Protein 9GOZ (pdb70)

B-factor: mean 19.31, std 10.24, range [7.63, 162.26]

Sequence (1048 aa):
RTLPPGVVSDEDFTSALTAFRDVVGDEFVRTDEAELARFHDPYPVGDADAHLASAVISPRDTEQVQEVVVRIANRYGIPLSVISTGRNNGYGGSAPRLSGAVVVNTGERMNRILEVDEKLGYALLEPGVTYFDLHEYLEAHAPSLMIDCPDLGWGSVVGNALDRGAGYTPYGDHFMWQTGMEVVLPQGDVMRTGMGALPGSTTWQLIPYGFGPYPDGMFTQSNLGIVTKMGIALMQKPPASMTYQITFENESDLEQIVDIMLPLRINMAPLQNVPVLRNIILDAAVVSQRADWYDGDGPLPPEAIERMKKELGLGYWNFYGTLYGPPQLIEMNYGIIKDAFGQIPGSRFQTHEERHDRGAHVLQDRHKINNGIPSLSEMKLMDWIPGAGHVGFSPISPPVGRDAMKQFRMVRSRADEYAKDYAAQFVVGLREMHHIALLLFDTQDATARNETLALTRLLIDEAAAEGYGEYRTHNALMDQVMGTYNWGDGALLKFHEAIKDALDPNGIIAPGKSGVWPARYRGKGLRTLPPGVSDEDFTSALTAFRDVVGDEFVRTDEAELARFHDPYPVGDADAHLASAVISPRDTEQVQEVVRIANRYGIPLSVISTGRNNGYGGSAPRLSGAVVVNTGERMNRILEVDEKLGYALLEPGVTYFDLHEYLEAHAPSLMIDCPDLGWGSVVGNALDRGAGYTPYGDHFMWQTGMEVVLPQGDVMRTGMGALPGSTTWQLIPYGFGPYPDGMFTQSNLGIVTKMGIALMQKPPASMTYQITFENESDLEQIVDIMLPLRINMAPLQNVPVLRNIILDAAVVSQRADWYDGDGPLPPEAIERMKKELGLGYWNFYGTLYGPPQLIEMNYGIIKDAFGQIPGSRFQTHEERHDRGAHVLQDRHKINNGIPSLSEMKLMDWIPGAGHVGFSPISPPVGRDAMKQFRMVRSRADEYAKDYAAQFVVGLREMHHIALLLFDTQDATARNETLALTRLLIDEAAAEGYGEYRTHNALMDQVMGTYNWGDGALLKFHEAIKDALDPNGIIAPGKSGVWPARYRGKGL

Foldseek 3Di:
DQAFPPFDPVLSVVLLVQLCVQANNVQKAQDPVVQVVLQQLFFQPDSQQFTERIEGEHQALQSVLSNLQSCLVRLAFEEEALLQCPFLFGRNTFLRHHHYYYHDQPNLFDFPDADLVLFKTKGFSNDWLQNVQVCCVVPRVQWFDQDDQAGNHGLVRCVLQQAAGKALCGRSVVQWFKWWWQFNNRDIAIAACVNPPPDPCRNPHRHHDDDRCSNCSHLHQGTHTGMIMGGTDGAFPDKWKKKKAAADPLCLQLVLVLPQVCPQVCPPQVIWKKKWALLLLLLLLDAQVVQDDDAAARDPVSSVVSCVVLVHHRIMMMGMGGYPPVSNVVRVVVVCVRSVVRPPIDMDMLVGDDDSSCLVRVSSVCNNRNNHDRSSCSSQNRDAQKGWHWDKWKDFSGSVVVVVLLVVLCVLCSVLRWYFTWMWIDSRGIIITITGGIFRSVDSSRSNSNLVSRLVSQVVCLVVVIATSGGHSSCLLVRLVSVQPPNSVVQVVSQVSCCVRNVSQHGSACSSHRHHPVCPPVPD/DQAFPPFDPVLVVVLLVQLCVQANVVQKAQDPVVQVVLQQLFFFFDSQQFTERIEGEHQALLSVLSSLQSCLVRLAFEEEALLQCPFLAGRNTFLRHHHYYYHHQPNLFDFPDADQVLFKTKGFSNDWLQNVQVCCVVPRVQWFDQDDQARNHTLVRCLQQQAFGKALQGRSVVQKFKWWWQFNNRDIAIAAQVNDPPGPCRNPHRHHDDDRCPNCRHLHLGTHTGMIMGGTDGAAPDKWKKKKAAADPLCLQLVLVLVQVCFQVCPPQVIWKKKWALLLLLLLLDAQVVQDDDAAARDPVSSVCSCVVLVHHRIMIMGMGGYPPVSNVVRVVVVCVRSVVRPPIDMDMLVRDDDSSCLVRVSSVCNNRNNHDRSSCSSQNRDAQKGWHWDKWKDFSGSVVVVVLLCVLCVLCRVLRWYFTWMWIDSRGMIITITGGIFRSVDSSRSNSSLVSSLVSQVVCLVVVIATSGGHSVCLLVRLVSVQPPNSVVLVVSQVSCCVRNVSQHGSACSSHRHHPVCPPPND

Secondary structure (DSSP, 8-state):
----TT--HHHHHHHHHHHHHHH-GGGEE--HHHHHHTS-SS-SS-TTSS-EEEEE--SSHHHHHHHHHHHHHHT--EEEESS---TTTTTT--SSTTEEEEE-TTT---EEEEETTTTEEEE-TT-BHHHHHHHHHHH-TTEE----S-TTSBHHHHHHTT-B-SSTT-BHHHHEEEEEEE-TTS-EEE-GGGGSTT-S-TTT-S--SSS--GGGGSS-SS-EEEEEEEE-EEPPS-EEEEEEEE--GGGHHHHHHHHHHHHTTS-SS-S--EEEEHHHHHTTS--GGGT--SSSSPPHHHHHHHHHHHT--SEEEEEEEESSHHHHHHHHHHHHHHHTTSTT-EEEETTT--SGGGHHHHHHHHHTTT----GGGGGGGSSTTEEEEEE-BEE-S-HHHHHHHHHHHHHHHHHTT----EEEEESSS-EEEEEEEEEETT-HHHHHHHHHHHHHHHHHHHHTT--BSS--GGGHHHHHHH--HHHHHHHHHHHHHHHHH-TT--BSTTGGG---GGGTTTT-/----TT--HHHHHHHHHHHHHHH-GGGEE-SHHHHHHTS-SS-SS-TTSS--SEEE--SSHHHHHHHHHHHHHHT--EEEESS---TTTTTT--SSTTPEEEE-TTT---EEEEETTTTEEEE-TT-BHHHHHHHHHHH-TTEE----S-TTSBHHHHHHTT-B-SSTT-BHHHHEEEEEEE-TTS-EEE-GGGGSTT-S-TTT-S--SSS--GGGGSS-SS-EEEEEEEE-EEPPS-EEEEEEEE--GGGHHHHHHHHHHHHTTS-SS-S--EEEEHHHHHTTT--GGGT--SSSSPPHHHHHHHHHHHT--SEEEEEEEESSHHHHHHHHHHHHHHHTTSTT-EEEETTT--SGGGHHHHHHHHHTTT----GGGGGGGSSTTEEEEEE-EEE-S-HHHHHHHHHHHHHHHHHTT----EEEEE-SS-EEEEEEEEEETT-HHHHHHHHHHHHHHHHHHHHTT-EESS--GGGHHHHHHH--HHHHHHHHHHHHHHHHH-TT--BSTTGGG---GGGTTS--

Radius of gyration: 29.1 Å; Cα contacts (8 Å, |Δi|>4): 2633; chains: 2; bounding box: 82×78×66 Å

InterPro domains:
  IPR004113 FAD-binding oxidoreductase/transferase, type 4, C-terminal [PF02913] (387-513)
  IPR006094 FAD linked oxidase, N-terminal [PF01565] (54-194)
  IPR016164 FAD-linked oxidase-like, C-terminal [SSF55103] (242-519)
  IPR016166 FAD-binding domain, PCMH-type [PS51387] (50-237)
  IPR016167 FAD-binding, type PCMH, subdomain 1 [G3DSA:3.30.43.10] (1-111)
  IPR016169 FAD-binding, type PCMH, subdomain 2 [G3DSA:3.30.465.10] (112-238)
  IPR016170 Cytokinin dehydrogenase, C-terminal domain superfamily [G3DSA:3.40.462.10] (239-471)
  IPR016171 Vanillyl-alcohol oxidase, C-terminal subdomain 2 [G3DSA:1.10.45.10] (472-526)
  IPR036318 FAD-binding, type PCMH-like superfamily [SSF56176] (7-238)

Nearest PDB structures (foldseek):
  9h8q-assembly4_G  TM=9.967E-01  e=3.651E-93  Rhodococcus jostii RHA1
  7ywv-assembly4_H  TM=9.966E-01  e=2.559E-91  Rhodococcus jostii RHA1
  8bam-assembly1_B  TM=9.959E-01  e=5.856E-91  Rhodococcus jostii RHA1
  5fxd-assembly1_B  TM=9.949E-01  e=1.200E-90  Rhodococcus jostii RHA1
  9gj0-assembly1_A  TM=9.943E-01  e=2.789E-89  Rhodococcus jostii RHA1

Organism: Rhodococcus jostii (strain RHA1) (NCBI:txid101510)

Structure (mmCIF, N/CA/C/O backbone):
data_9GOZ
#
_entry.id   9GOZ
#
_cell.length_a   83.259
_cell.length_b   83.259
_cell.length_c   297.519
_cell.angle_alpha   90.00
_cell.angle_beta   90.00
_cell.angle_gamma   120.00
#
_symmetry.space_group_name_H-M   'P 65'
#
loop_
_entity.id
_entity.type
_entity.pdbx_description
1 polymer '4-allyl syringol oxidase from Streptomyces cavernae'
2 non-polymer 'FLAVIN-ADENINE DINUCLEOTIDE'
3 non-polymer 2-methoxy-4-(prop-2-en-1-yl)phenol
4 non-polymer 'HEXAETHYLENE GLYCOL'
5 non-polymer 1-ETHOXY-2-(2-ETHOXYETHOXY)ETHANE
6 non-polymer DI(HYDROXYETHYL)ETHER
7 water water
#
loop_
_atom_site.group_PDB
_atom_site.id
_atom_site.type_symbol
_atom_site.label_atom_id
_atom_site.label_alt_id
_atom_site.label_comp_id
_atom_site.label_asym_id
_atom_site.label_entity_id
_atom_site.label_seq_id
_atom_site.pdbx_PDB_ins_code
_atom_site.Cartn_x
_atom_site.Cartn_y
_atom_site.Cartn_z
_atom_site.occupancy
_atom_site.B_iso_or_equiv
_atom_site.auth_seq_id
_atom_site.auth_comp_id
_atom_site.auth_asym_id
_atom_site.auth_atom_id
_atom_site.pdbx_PDB_model_num
ATOM 1 N N . ARG A 1 3 ? 6.252 6.397 33.089 1.00 33.87 3 ARG A N 1
ATOM 2 C CA . ARG A 1 3 ? 5.528 5.096 33.312 1.00 32.78 3 ARG A CA 1
ATOM 3 C C . ARG A 1 3 ? 5.011 4.541 31.972 1.00 23.97 3 ARG A C 1
ATOM 4 O O . ARG A 1 3 ? 4.238 5.252 31.304 1.00 23.21 3 ARG A O 1
ATOM 12 N N . THR A 1 4 ? 5.396 3.326 31.581 1.00 22.38 4 THR A N 1
ATOM 13 C CA . THR A 1 4 ? 5.043 2.786 30.234 1.00 22.02 4 THR A CA 1
ATOM 14 C C . THR A 1 4 ? 3.533 2.534 30.184 1.00 21.58 4 THR A C 1
ATOM 15 O O . THR A 1 4 ? 3.052 1.826 31.077 1.00 19.56 4 THR A O 1
ATOM 19 N N . LEU A 1 5 ? 2.836 3.131 29.213 1.00 19.54 5 LEU A N 1
ATOM 20 C CA . LEU A 1 5 ? 1.385 2.945 28.941 1.00 20.51 5 LEU A CA 1
ATOM 21 C C . LEU A 1 5 ? 1.254 2.179 27.634 1.00 20.12 5 LEU A C 1
ATOM 22 O O . LEU A 1 5 ? 2.052 2.361 26.725 1.00 18.58 5 LEU A O 1
ATOM 27 N N . PRO A 1 6 ? 0.282 1.259 27.492 1.00 18.20 6 PRO A N 1
ATOM 28 C CA . PRO A 1 6 ? 0.014 0.671 26.184 1.00 16.79 6 PRO A CA 1
ATOM 29 C C . PRO A 1 6 ? -0.478 1.721 25.193 1.00 18.67 6 PRO A C 1
ATOM 30 O O . PRO A 1 6 ? -1.237 2.626 25.536 1.00 18.04 6 PRO A O 1
ATOM 34 N N . PRO A 1 7 ? -0.148 1.581 23.900 1.00 17.54 7 PRO A N 1
ATOM 35 C CA . PRO A 1 7 ? -0.714 2.457 22.883 1.00 18.66 7 PRO A CA 1
ATOM 36 C C . PRO A 1 7 ? -2.240 2.387 22.801 1.00 20.76 7 PRO A C 1
ATOM 37 O O . PRO A 1 7 ? -2.767 1.301 22.793 1.00 26.59 7 PRO A O 1
ATOM 41 N N . GLY A 1 8 ? -2.887 3.554 22.755 1.00 24.43 8 GLY A N 1
ATOM 42 C CA . GLY A 1 8 ? -4.348 3.674 22.583 1.00 27.19 8 GLY A CA 1
ATOM 43 C C . GLY A 1 8 ? -5.077 3.325 23.870 1.00 28.68 8 GLY A C 1
ATOM 44 O O . GLY A 1 8 ? -6.277 2.928 23.788 1.00 31.03 8 GLY A O 1
ATOM 45 N N A VAL A 1 9 ? -4.385 3.404 25.012 0.50 22.14 9 VAL A N 1
ATOM 46 N N B VAL A 1 9 ? -4.285 3.404 25.012 0.50 22.14 9 VAL A N 1
ATOM 47 C CA A VAL A 1 9 ? -5.031 3.233 26.342 0.50 22.01 9 VAL A CA 1
ATOM 48 C CA B VAL A 1 9 ? -4.931 3.233 26.342 0.50 22.01 9 VAL A CA 1
ATOM 49 C C A VAL A 1 9 ? -4.682 4.438 27.224 0.50 18.48 9 VAL A C 1
ATOM 50 C C B VAL A 1 9 ? -4.582 4.438 27.224 0.50 18.48 9 VAL A C 1
ATOM 51 O O A VAL A 1 9 ? -3.524 4.826 27.325 0.50 17.65 9 VAL A O 1
ATOM 52 O O B VAL A 1 9 ? -3.424 4.826 27.325 0.50 17.65 9 VAL A O 1
ATOM 59 N N . SER A 1 10 ? -5.700 5.051 27.802 1.00 20.84 10 SER A N 1
ATOM 60 C CA . SER A 1 10 ? -5.534 6.205 28.721 1.00 20.76 10 SER A CA 1
ATOM 61 C C . SER A 1 10 ? -4.870 5.750 30.020 1.00 21.50 10 SER A C 1
ATOM 62 O O . SER A 1 10 ? -4.983 4.557 30.365 1.00 18.17 10 SER A O 1
ATOM 65 N N . ASP A 1 11 ? -4.239 6.667 30.762 1.00 21.06 11 ASP A N 1
ATOM 66 C CA . ASP A 1 11 ? -3.666 6.337 32.090 1.00 22.49 11 ASP A CA 1
ATOM 67 C C . ASP A 1 11 ? -4.808 5.807 32.974 1.00 22.69 11 ASP A C 1
ATOM 68 O O . ASP A 1 11 ? -4.550 4.839 33.747 1.00 21.18 11 ASP A O 1
ATOM 73 N N . GLU A 1 12 ? -6.008 6.395 32.843 1.00 19.78 12 GLU A N 1
ATOM 74 C CA . GLU A 1 12 ? -7.196 6.015 33.677 1.00 21.40 12 GLU A CA 1
ATOM 75 C C . GLU A 1 12 ? -7.587 4.569 33.365 1.00 19.82 12 GLU A C 1
ATOM 76 O O . GLU A 1 12 ? -7.804 3.778 34.313 1.00 20.23 12 GLU A O 1
ATOM 78 N N . ASP A 1 13 ? -7.759 4.244 32.088 1.00 19.36 13 ASP A N 1
ATOM 79 C CA . ASP A 1 13 ? -8.203 2.881 31.712 1.00 17.98 13 ASP A CA 1
ATOM 80 C C . ASP A 1 13 ? -7.099 1.877 32.050 1.00 17.05 13 ASP A C 1
ATOM 81 O O . ASP A 1 13 ? -7.439 0.748 32.346 1.00 14.47 13 ASP A O 1
ATOM 86 N N . PHE A 1 14 ? -5.828 2.251 31.977 1.00 15.56 14 PHE A N 1
ATOM 87 C CA . PHE A 1 14 ? -4.707 1.349 32.322 1.00 15.25 14 PHE A CA 1
ATOM 88 C C . PHE A 1 14 ? -4.773 1.059 33.823 1.00 16.75 14 PHE A C 1
ATOM 89 O O . PHE A 1 14 ? -4.686 -0.123 34.222 1.00 15.93 14 PHE A O 1
ATOM 97 N N . THR A 1 15 ? -4.969 2.091 34.634 1.00 15.53 15 THR A N 1
ATOM 98 C CA . THR A 1 15 ? -5.183 1.933 36.089 1.00 16.43 15 THR A CA 1
ATOM 99 C C . THR A 1 15 ? -6.340 0.959 36.358 1.00 15.04 15 THR A C 1
ATOM 100 O O . THR A 1 15 ? -6.141 0.031 37.192 1.00 15.05 15 THR A O 1
ATOM 104 N N . SER A 1 16 ? -7.486 1.145 35.726 1.00 13.32 16 SER A N 1
ATOM 105 C CA . SER A 1 16 ? -8.704 0.326 35.920 1.00 14.08 16 SER A CA 1
ATOM 106 C C . SER A 1 16 ? -8.411 -1.106 35.497 1.00 12.89 16 SER A C 1
ATOM 107 O O . SER A 1 16 ? -8.784 -2.026 36.198 1.00 13.94 16 SER A O 1
ATOM 110 N N . ALA A 1 17 ? -7.746 -1.288 34.359 1.00 13.51 17 ALA A N 1
ATOM 111 C CA . ALA A 1 17 ? -7.445 -2.647 33.861 1.00 12.91 17 ALA A CA 1
ATOM 112 C C . ALA A 1 17 ? -6.517 -3.386 34.831 1.00 12.68 17 ALA A C 1
ATOM 113 O O . ALA A 1 17 ? -6.714 -4.564 35.121 1.00 11.58 17 ALA A O 1
ATOM 115 N N . LEU A 1 18 ? -5.506 -2.706 35.354 1.00 12.12 18 LEU A N 1
ATOM 116 C CA . LEU A 1 18 ? -4.553 -3.336 36.278 1.00 11.83 18 LEU A CA 1
ATOM 117 C C . LEU A 1 18 ? -5.309 -3.803 37.527 1.00 10.76 18 LEU A C 1
ATOM 118 O O . LEU A 1 18 ? -5.046 -4.895 37.997 1.00 10.99 18 LEU A O 1
ATOM 123 N N . THR A 1 19 ? -6.211 -2.968 38.040 1.00 10.94 19 THR A N 1
ATOM 124 C CA . THR A 1 19 ? -7.041 -3.391 39.197 1.00 11.69 19 THR A CA 1
ATOM 125 C C . THR A 1 19 ? -7.823 -4.655 38.836 1.00 11.05 19 THR A C 1
ATOM 126 O O . THR A 1 19 ? -7.847 -5.614 39.637 1.00 11.19 19 THR A O 1
ATOM 130 N N . ALA A 1 20 ? -8.473 -4.638 37.693 1.00 11.09 20 ALA A N 1
ATOM 131 C CA . ALA A 1 20 ? -9.291 -5.778 37.238 1.00 10.74 20 ALA A CA 1
ATOM 132 C C . ALA A 1 20 ? -8.419 -7.025 37.082 1.00 9.75 20 ALA A C 1
ATOM 133 O O . ALA A 1 20 ? -8.856 -8.128 37.464 1.00 11.16 20 ALA A O 1
ATOM 135 N N . PHE A 1 21 ? -7.210 -6.888 36.547 1.00 10.47 21 PHE A N 1
ATOM 136 C CA . PHE A 1 21 ? -6.312 -8.055 36.422 1.00 9.44 21 PHE A CA 1
ATOM 137 C C . PHE A 1 21 ? -5.974 -8.576 37.807 1.00 10.18 21 PHE A C 1
ATOM 138 O O . PHE A 1 21 ? -6.037 -9.790 38.014 1.00 10.26 21 PHE A O 1
ATOM 146 N N . ARG A 1 22 ? -5.614 -7.701 38.740 1.00 10.27 22 ARG A N 1
ATOM 147 C CA . ARG A 1 22 ? -5.290 -8.105 40.133 1.00 10.50 22 ARG A CA 1
ATOM 148 C C . ARG A 1 22 ? -6.496 -8.824 40.765 1.00 8.75 22 ARG A C 1
ATOM 149 O O . ARG A 1 22 ? -6.287 -9.827 41.424 1.00 10.50 22 ARG A O 1
ATOM 157 N N . ASP A 1 23 ? -7.704 -8.360 40.464 1.00 9.94 23 ASP A N 1
ATOM 158 C CA . ASP A 1 23 ? -8.963 -8.885 41.019 1.00 10.28 23 ASP A CA 1
ATOM 159 C C . ASP A 1 23 ? -9.189 -10.328 40.584 1.00 10.50 23 ASP A C 1
ATOM 160 O O . ASP A 1 23 ? -9.985 -11.012 41.247 1.00 11.47 23 ASP A O 1
ATOM 165 N N . VAL A 1 24 ? -8.526 -10.780 39.512 1.00 11.06 24 VAL A N 1
ATOM 166 C CA . VAL A 1 24 ? -8.621 -12.198 39.096 1.00 12.86 24 VAL A CA 1
ATOM 167 C C . VAL A 1 24 ? -7.379 -12.962 39.546 1.00 12.50 24 VAL A C 1
ATOM 168 O O . VAL A 1 24 ? -7.481 -14.027 40.212 1.00 15.73 24 VAL A O 1
ATOM 172 N N . VAL A 1 25 ? -6.182 -12.502 39.173 1.00 12.41 25 VAL A N 1
ATOM 173 C CA . VAL A 1 25 ? -4.977 -13.368 39.289 1.00 11.46 25 VAL A CA 1
ATOM 174 C C . VAL A 1 25 ? -4.303 -13.221 40.660 1.00 12.19 25 VAL A C 1
ATOM 175 O O . VAL A 1 25 ? -3.535 -14.091 41.023 1.00 13.03 25 VAL A O 1
ATOM 179 N N . GLY A 1 26 ? -4.586 -12.132 41.385 1.00 11.87 26 GLY A N 1
ATOM 180 C CA . GLY A 1 26 ? -3.924 -11.789 42.662 1.00 13.19 26 GLY A CA 1
ATOM 181 C C . GLY A 1 26 ? -2.878 -10.718 42.442 1.00 13.33 26 GLY A C 1
ATOM 182 O O . GLY A 1 26 ? -2.193 -10.726 41.380 1.00 12.01 26 GLY A O 1
ATOM 183 N N . ASP A 1 27 ? -2.647 -9.819 43.390 1.00 12.72 27 ASP A N 1
ATOM 184 C CA . ASP A 1 27 ? -1.704 -8.707 43.177 1.00 14.38 27 ASP A CA 1
ATOM 185 C C . ASP A 1 27 ? -0.295 -9.250 42.922 1.00 13.75 27 ASP A C 1
ATOM 186 O O . ASP A 1 27 ? 0.438 -8.601 42.171 1.00 14.22 27 ASP A O 1
ATOM 191 N N . GLU A 1 28 ? 0.080 -10.386 43.487 1.00 13.28 28 GLU A N 1
ATOM 192 C CA . GLU A 1 28 ? 1.445 -10.961 43.332 1.00 13.22 28 GLU A CA 1
ATOM 193 C C . GLU A 1 28 ? 1.716 -11.209 41.834 1.00 12.99 28 GLU A C 1
ATOM 194 O O . GLU A 1 28 ? 2.909 -11.173 41.405 1.00 14.32 28 GLU A O 1
ATOM 200 N N . PHE A 1 29 ? 0.652 -11.469 41.068 1.00 12.01 29 PHE A N 1
ATOM 201 C CA . PHE A 1 29 ? 0.796 -11.986 39.675 1.00 12.03 29 PHE A CA 1
ATOM 202 C C . PHE A 1 29 ? 0.466 -10.910 38.642 1.00 11.45 29 PHE A C 1
ATOM 203 O O . PHE A 1 29 ? 0.268 -11.210 37.460 1.00 10.82 29 PHE A O 1
ATOM 211 N N . VAL A 1 30 ? 0.426 -9.648 39.081 1.00 11.59 30 VAL A N 1
ATOM 212 C CA . VAL A 1 30 ? 0.377 -8.446 38.242 1.00 12.49 30 VAL A CA 1
ATOM 213 C C . VAL A 1 30 ? 1.627 -7.635 38.556 1.00 12.68 30 VAL A C 1
ATOM 214 O O . VAL A 1 30 ? 1.719 -7.083 39.640 1.00 14.14 30 VAL A O 1
ATOM 218 N N . ARG A 1 31 ? 2.615 -7.670 37.656 1.00 13.69 31 ARG A N 1
ATOM 219 C CA . ARG A 1 31 ? 3.931 -7.063 37.935 1.00 15.30 31 ARG A CA 1
ATOM 220 C C . ARG A 1 31 ? 4.071 -5.829 37.051 1.00 15.59 31 ARG A C 1
ATOM 221 O O . ARG A 1 31 ? 3.916 -5.926 35.821 1.00 13.82 31 ARG A O 1
ATOM 229 N N . THR A 1 32 ? 4.338 -4.687 37.686 1.00 15.57 32 THR A N 1
ATOM 230 C CA . THR A 1 32 ? 4.501 -3.391 37.004 1.00 17.48 32 THR A CA 1
ATOM 231 C C . THR A 1 32 ? 5.783 -2.714 37.467 1.00 17.13 32 THR A C 1
ATOM 232 O O . THR A 1 32 ? 5.997 -1.598 37.000 1.00 18.61 32 THR A O 1
ATOM 236 N N . ASP A 1 33 ? 6.582 -3.375 38.292 1.00 18.17 33 ASP A N 1
ATOM 237 C CA . ASP A 1 33 ? 7.807 -2.761 38.864 1.00 21.81 33 ASP A CA 1
ATOM 238 C C . ASP A 1 33 ? 8.858 -2.690 37.751 1.00 23.87 33 ASP A C 1
ATOM 239 O O . ASP A 1 33 ? 8.945 -3.623 36.921 1.00 19.64 33 ASP A O 1
ATOM 244 N N . GLU A 1 34 ? 9.629 -1.603 37.725 1.00 25.85 34 GLU A N 1
ATOM 245 C CA . GLU A 1 34 ? 10.727 -1.388 36.740 1.00 23.33 34 GLU A CA 1
ATOM 246 C C . GLU A 1 34 ? 11.611 -2.633 36.653 1.00 22.34 34 GLU A C 1
ATOM 247 O O . GLU A 1 34 ? 11.918 -3.017 35.524 1.00 19.85 34 GLU A O 1
ATOM 249 N N . ALA A 1 35 ? 12.009 -3.260 37.761 1.00 23.35 35 ALA A N 1
ATOM 250 C CA . ALA A 1 35 ? 12.918 -4.428 37.788 1.00 22.36 35 ALA A CA 1
ATOM 251 C C . ALA A 1 35 ? 12.287 -5.656 37.117 1.00 25.06 35 ALA A C 1
ATOM 252 O O . ALA A 1 35 ? 12.986 -6.390 36.407 1.00 25.17 35 ALA A O 1
ATOM 254 N N . GLU A 1 36 ? 11.008 -5.912 37.347 1.00 26.40 36 GLU A N 1
ATOM 255 C CA . GLU A 1 36 ? 10.329 -7.109 36.776 1.00 26.82 36 GLU A CA 1
ATOM 256 C C . GLU A 1 36 ? 10.116 -6.816 35.282 1.00 22.66 36 GLU A C 1
ATOM 257 O O . GLU A 1 36 ? 10.374 -7.707 34.427 1.00 23.27 36 GLU A O 1
ATOM 263 N N . LEU A 1 37 ? 9.742 -5.585 34.937 1.00 18.93 37 LEU A N 1
ATOM 264 C CA . LEU A 1 37 ? 9.548 -5.240 33.499 1.00 17.45 37 LEU A CA 1
ATOM 265 C C . LEU A 1 37 ? 10.887 -5.380 32.754 1.00 18.26 37 LEU A C 1
ATOM 266 O O . LEU A 1 37 ? 10.896 -5.878 31.597 1.00 17.73 37 LEU A O 1
ATOM 271 N N . ALA A 1 38 ? 12.015 -5.019 33.363 1.00 17.78 38 ALA A N 1
ATOM 272 C CA . ALA A 1 38 ? 13.331 -5.104 32.697 1.00 17.27 38 ALA A CA 1
ATOM 273 C C . ALA A 1 38 ? 13.681 -6.562 32.391 1.00 18.05 38 ALA A C 1
ATOM 274 O O . ALA A 1 38 ? 14.363 -6.818 31.383 1.00 17.96 38 ALA A O 1
ATOM 276 N N . ARG A 1 39 ? 13.224 -7.501 33.218 1.00 18.90 39 ARG A N 1
ATOM 277 C CA . ARG A 1 39 ? 13.457 -8.956 33.028 1.00 19.23 39 ARG A CA 1
ATOM 278 C C . ARG A 1 39 ? 12.788 -9.439 31.730 1.00 17.69 39 ARG A C 1
ATOM 279 O O . ARG A 1 39 ? 13.296 -10.421 31.193 1.00 17.71 39 ARG A O 1
ATOM 287 N N . PHE A 1 40 ? 11.835 -8.684 31.180 1.00 15.73 40 PHE A N 1
ATOM 288 C CA . PHE A 1 40 ? 11.079 -8.996 29.939 1.00 15.19 40 PHE A CA 1
ATOM 289 C C . PHE A 1 40 ? 11.677 -8.242 28.758 1.00 15.78 40 PHE A C 1
ATOM 290 O O . PHE A 1 40 ? 11.152 -8.372 27.681 1.00 14.60 40 PHE A O 1
ATOM 298 N N . HIS A 1 41 ? 12.754 -7.476 28.986 1.00 14.52 41 HIS A N 1
ATOM 299 C CA . HIS A 1 41 ? 13.487 -6.858 27.866 1.00 15.59 41 HIS A CA 1
ATOM 300 C C . HIS A 1 41 ? 13.999 -7.965 26.953 1.00 12.25 41 HIS A C 1
ATOM 301 O O . HIS A 1 41 ? 14.476 -9.040 27.440 1.00 13.28 41 HIS A O 1
ATOM 308 N N . ASP A 1 42 ? 13.955 -7.690 25.674 1.00 12.09 42 ASP A N 1
ATOM 309 C CA . ASP A 1 42 ? 14.702 -8.507 24.695 1.00 11.29 42 ASP A CA 1
ATOM 310 C C . ASP A 1 42 ? 16.157 -8.528 25.142 1.00 12.04 42 ASP A C 1
ATOM 311 O O . ASP A 1 42 ? 16.758 -7.456 25.250 1.00 11.79 42 ASP A O 1
ATOM 316 N N . PRO A 1 43 ? 16.781 -9.698 25.356 1.00 11.58 43 PRO A N 1
ATOM 317 C CA . PRO A 1 43 ? 18.183 -9.692 25.757 1.00 13.20 43 PRO A CA 1
ATOM 318 C C . PRO A 1 43 ? 19.080 -9.329 24.572 1.00 13.12 43 PRO A C 1
ATOM 319 O O . PRO A 1 43 ? 20.193 -8.932 24.791 1.00 14.09 43 PRO A O 1
ATOM 323 N N . TYR A 1 44 ? 18.572 -9.457 23.351 1.00 12.38 44 TYR A N 1
ATOM 324 C CA . TYR A 1 44 ? 19.378 -9.274 22.118 1.00 13.07 44 TYR A CA 1
ATOM 325 C C . TYR A 1 44 ? 18.729 -8.256 21.186 1.00 12.36 44 TYR A C 1
ATOM 326 O O . TYR A 1 44 ? 18.381 -8.560 20.047 1.00 13.35 44 TYR A O 1
ATOM 335 N N . PRO A 1 45 ? 18.599 -6.985 21.709 1.00 13.41 45 PRO A N 1
ATOM 336 C CA . PRO A 1 45 ? 17.877 -6.016 20.907 1.00 14.28 45 PRO A CA 1
ATOM 337 C C . PRO A 1 45 ? 18.605 -5.572 19.654 1.00 15.91 45 PRO A C 1
ATOM 338 O O . PRO A 1 45 ? 19.778 -5.420 19.662 1.00 14.15 45 PRO A O 1
ATOM 342 N N . VAL A 1 46 ? 17.855 -5.404 18.583 1.00 19.78 46 VAL A N 1
ATOM 343 C CA . VAL A 1 46 ? 18.449 -5.001 17.293 1.00 23.98 46 VAL A CA 1
ATOM 344 C C . VAL A 1 46 ? 17.722 -3.764 17.338 1.00 29.46 46 VAL A C 1
ATOM 345 O O . VAL A 1 46 ? 16.667 -3.632 17.963 1.00 23.56 46 VAL A O 1
ATOM 349 N N . GLY A 1 47 ? 18.239 -2.799 16.683 1.00 39.46 47 GLY A N 1
ATOM 350 C CA . GLY A 1 47 ? 17.462 -1.640 16.962 1.00 44.38 47 GLY A CA 1
ATOM 351 C C . GLY A 1 47 ? 17.715 -0.875 18.179 1.00 41.21 47 GLY A C 1
ATOM 352 O O . GLY A 1 47 ? 18.730 -1.010 18.801 1.00 41.23 47 GLY A O 1
ATOM 353 N N . ASP A 1 48 ? 16.763 -0.043 18.510 1.00 44.19 48 ASP A N 1
ATOM 354 C CA . ASP A 1 48 ? 16.870 0.673 19.707 1.00 46.95 48 ASP A CA 1
ATOM 355 C C . ASP A 1 48 ? 16.779 -0.392 20.734 1.00 54.63 48 ASP A C 1
ATOM 356 O O . ASP A 1 48 ? 16.045 -1.374 20.590 1.00 60.03 48 ASP A O 1
ATOM 358 N N . ALA A 1 49 ? 17.469 -0.206 21.820 1.00 61.54 49 ALA A N 1
ATOM 359 C CA . ALA A 1 49 ? 17.357 -1.157 22.887 1.00 55.48 49 ALA A CA 1
ATOM 360 C C . ALA A 1 49 ? 15.976 -1.042 23.595 1.00 55.30 49 ALA A C 1
ATOM 361 O O . ALA A 1 49 ? 15.572 -2.025 24.188 1.00 64.33 49 ALA A O 1
ATOM 363 N N . ASP A 1 50 ? 15.228 0.059 23.453 1.00 46.96 50 ASP A N 1
ATOM 364 C CA . ASP A 1 50 ? 13.874 0.294 24.058 1.00 38.31 50 ASP A CA 1
ATOM 365 C C . ASP A 1 50 ? 12.627 0.247 23.144 1.00 33.46 50 ASP A C 1
ATOM 366 O O . ASP A 1 50 ? 11.645 0.920 23.403 1.00 35.78 50 ASP A O 1
ATOM 368 N N . ALA A 1 51 ? 12.686 -0.458 22.048 1.00 29.64 51 ALA A N 1
ATOM 369 C CA . ALA A 1 51 ? 11.596 -0.499 21.075 1.00 24.96 51 ALA A CA 1
ATOM 370 C C . ALA A 1 51 ? 10.467 -1.447 21.401 1.00 23.10 51 ALA A C 1
ATOM 371 O O . ALA A 1 51 ? 9.450 -1.374 20.772 1.00 27.11 51 ALA A O 1
ATOM 373 N N . HIS A 1 52 ? 10.665 -2.361 22.313 1.00 19.87 52 HIS A N 1
ATOM 374 C CA . HIS A 1 52 ? 9.645 -3.392 22.559 1.00 16.28 52 HIS A CA 1
ATOM 375 C C . HIS A 1 52 ? 9.503 -3.575 24.058 1.00 15.26 52 HIS A C 1
ATOM 376 O O . HIS A 1 52 ? 9.948 -4.544 24.603 1.00 16.01 52 HIS A O 1
ATOM 383 N N . LEU A 1 53 ? 8.843 -2.635 24.694 1.00 15.28 53 LEU A N 1
ATOM 384 C CA . LEU A 1 53 ? 8.731 -2.627 26.163 1.00 14.90 53 LEU A CA 1
ATOM 385 C C . LEU A 1 53 ? 7.410 -3.250 26.576 1.00 13.95 53 LEU A C 1
ATOM 386 O O . LEU A 1 53 ? 6.476 -3.201 25.828 1.00 15.27 53 LEU A O 1
ATOM 391 N N . ALA A 1 54 ? 7.386 -3.834 27.749 1.00 13.26 54 ALA A N 1
ATOM 392 C CA . ALA A 1 54 ? 6.137 -4.271 28.420 1.00 13.18 54 ALA A CA 1
ATOM 393 C C . ALA A 1 54 ? 5.669 -3.183 29.386 1.00 12.59 54 ALA A C 1
ATOM 394 O O . ALA A 1 54 ? 6.516 -2.535 30.038 1.00 15.37 54 ALA A O 1
ATOM 396 N N . SER A 1 55 ? 4.366 -2.976 29.479 1.00 12.96 55 SER A N 1
ATOM 397 C CA . SER A 1 55 ? 3.765 -2.054 30.476 1.00 13.63 55 SER A CA 1
ATOM 398 C C . SER A 1 55 ? 3.426 -2.825 31.755 1.00 13.75 55 SER A C 1
ATOM 399 O O . SER A 1 55 ? 3.330 -2.203 32.833 1.00 13.01 55 SER A O 1
ATOM 402 N N . ALA A 1 56 ? 3.200 -4.132 31.657 1.00 12.23 56 ALA A N 1
ATOM 403 C CA . ALA A 1 56 ? 2.853 -4.976 32.820 1.00 11.51 56 ALA A CA 1
ATOM 404 C C . ALA A 1 56 ? 3.002 -6.431 32.411 1.00 11.25 56 ALA A C 1
ATOM 405 O O . ALA A 1 56 ? 3.059 -6.710 31.186 1.00 11.18 56 ALA A O 1
ATOM 407 N N . VAL A 1 57 ? 3.096 -7.310 33.397 1.00 11.07 57 VAL A N 1
ATOM 408 C CA . VAL A 1 57 ? 3.112 -8.768 33.139 1.00 10.56 57 VAL A CA 1
ATOM 409 C C . VAL A 1 57 ? 2.050 -9.368 34.051 1.00 10.99 57 VAL A C 1
ATOM 410 O O . VAL A 1 57 ? 2.122 -9.123 35.293 1.00 12.05 57 VAL A O 1
ATOM 414 N N . ILE A 1 58 ? 1.134 -10.159 33.479 1.00 10.56 58 ILE A N 1
ATOM 415 C CA . ILE A 1 58 ? 0.021 -10.822 34.182 1.00 11.31 58 ILE A CA 1
ATOM 416 C C . ILE A 1 58 ? 0.297 -12.321 34.128 1.00 10.73 58 ILE A C 1
ATOM 417 O O . ILE A 1 58 ? 0.514 -12.865 33.019 1.00 11.49 58 ILE A O 1
ATOM 422 N N . SER A 1 59 ? 0.212 -13.015 35.252 1.00 10.02 59 SER A N 1
ATOM 423 C CA . SER A 1 59 ? 0.367 -14.480 35.306 1.00 9.57 59 SER A CA 1
ATOM 424 C C . SER A 1 59 ? -0.946 -15.117 35.736 1.00 10.66 59 SER A C 1
ATOM 425 O O . SER A 1 59 ? -1.193 -15.266 36.933 1.00 10.45 59 SER A O 1
ATOM 428 N N . PRO A 1 60 ? -1.744 -15.629 34.778 1.00 10.81 60 PRO A N 1
ATOM 429 C CA . PRO A 1 60 ? -2.986 -16.309 35.089 1.00 10.21 60 PRO A CA 1
ATOM 430 C C . PRO A 1 60 ? -2.744 -17.717 35.607 1.00 9.36 60 PRO A C 1
ATOM 431 O O . PRO A 1 60 ? -1.811 -18.385 35.240 1.00 9.53 60 PRO A O 1
ATOM 435 N N . ARG A 1 61 ? -3.603 -18.162 36.517 1.00 9.18 61 ARG A N 1
ATOM 436 C CA . ARG A 1 61 ? -3.490 -19.474 37.163 1.00 8.79 61 ARG A CA 1
ATOM 437 C C . ARG A 1 61 ? -3.807 -20.628 36.196 1.00 7.91 61 ARG A C 1
ATOM 438 O O . ARG A 1 61 ? -3.252 -21.738 36.338 1.00 8.93 61 ARG A O 1
ATOM 446 N N . ASP A 1 62 ? -4.770 -20.410 35.347 1.00 9.16 62 ASP A N 1
ATOM 447 C CA . ASP A 1 62 ? -5.444 -21.524 34.684 1.00 8.85 62 ASP A CA 1
ATOM 448 C C . ASP A 1 62 ? -6.256 -20.946 33.540 1.00 8.18 62 ASP A C 1
ATOM 449 O O . ASP A 1 62 ? -6.363 -19.728 33.341 1.00 8.71 62 ASP A O 1
ATOM 454 N N . THR A 1 63 ? -6.894 -21.836 32.787 1.00 8.65 63 THR A N 1
ATOM 455 C CA . THR A 1 63 ? -7.622 -21.445 31.582 1.00 9.10 63 THR A CA 1
ATOM 456 C C . THR A 1 63 ? -8.693 -20.414 31.913 1.00 9.13 63 THR A C 1
ATOM 457 O O . THR A 1 63 ? -8.852 -19.441 31.210 1.00 9.25 63 THR A O 1
ATOM 461 N N . GLU A 1 64 ? -9.451 -20.676 33.001 1.00 8.72 64 GLU A N 1
ATOM 462 C CA . GLU A 1 64 ? -10.525 -19.734 33.382 1.00 10.28 64 GLU A CA 1
ATOM 463 C C . GLU A 1 64 ? -9.955 -18.324 33.612 1.00 9.34 64 GLU A C 1
ATOM 464 O O . GLU A 1 64 ? -10.595 -17.359 33.221 1.00 8.75 64 GLU A O 1
ATOM 470 N N . GLN A 1 65 ? -8.813 -18.195 34.290 1.00 8.87 65 GLN A N 1
ATOM 471 C CA . GLN A 1 65 ? -8.224 -16.863 34.518 1.00 8.86 65 GLN A CA 1
ATOM 472 C C . GLN A 1 65 ? -7.712 -16.281 33.199 1.00 9.22 65 GLN A C 1
ATOM 473 O O . GLN A 1 65 ? -7.791 -15.101 33.025 1.00 10.59 65 GLN A O 1
ATOM 479 N N . VAL A 1 66 ? -7.208 -17.121 32.298 1.00 9.29 66 VAL A N 1
ATOM 480 C CA . VAL A 1 66 ? -6.822 -16.601 30.960 1.00 8.77 66 VAL A CA 1
ATOM 481 C C . VAL A 1 66 ? -8.041 -15.956 30.312 1.00 8.79 66 VAL A C 1
ATOM 482 O O . VAL A 1 66 ? -7.981 -14.860 29.765 1.00 8.54 66 VAL A O 1
ATOM 486 N N . GLN A 1 67 ? -9.165 -16.643 30.344 1.00 9.34 67 GLN A N 1
ATOM 487 C CA . GLN A 1 67 ? -10.404 -16.102 29.770 1.00 9.47 67 GLN A CA 1
ATOM 488 C C . GLN A 1 67 ? -10.749 -14.752 30.414 1.00 9.80 67 GLN A C 1
ATOM 489 O O . GLN A 1 67 ? -11.141 -13.841 29.719 1.00 9.96 67 GLN A O 1
ATOM 495 N N . GLU A 1 68 ? -10.668 -14.672 31.747 1.00 10.72 68 GLU A N 1
ATOM 496 C CA . GLU A 1 68 ? -11.085 -13.438 32.433 1.00 12.26 68 GLU A CA 1
ATOM 497 C C . GLU A 1 68 ? -10.119 -12.324 32.095 1.00 10.99 68 GLU A C 1
ATOM 498 O O . GLU A 1 68 ? -10.598 -11.197 31.882 1.00 11.50 68 GLU A O 1
ATOM 504 N N A VAL A 1 69 ? -8.817 -12.595 32.040 0.50 10.22 69 VAL A N 1
ATOM 505 N N B VAL A 1 69 ? -8.827 -12.598 32.046 0.50 10.22 69 VAL A N 1
ATOM 506 C CA A VAL A 1 69 ? -7.836 -11.533 31.672 0.50 11.18 69 VAL A CA 1
ATOM 507 C CA B VAL A 1 69 ? -7.843 -11.579 31.657 0.50 11.18 69 VAL A CA 1
ATOM 508 C C A VAL A 1 69 ? -8.098 -11.066 30.239 0.50 10.58 69 VAL A C 1
ATOM 509 C C B VAL A 1 69 ? -8.101 -11.061 30.240 0.50 10.58 69 VAL A C 1
ATOM 510 O O A VAL A 1 69 ? -8.000 -9.876 29.993 0.50 11.41 69 VAL A O 1
ATOM 511 O O B VAL A 1 69 ? -8.043 -9.881 29.994 0.50 11.41 69 VAL A O 1
ATOM 518 N N . VAL A 1 70 ? -8.429 -11.966 29.334 1.00 9.24 70 VAL A N 1
ATOM 519 C CA . VAL A 1 70 ? -8.760 -11.549 27.944 1.00 9.55 70 VAL A CA 1
ATOM 520 C C . VAL A 1 70 ? -10.055 -10.706 27.959 1.00 9.96 70 VAL A C 1
ATOM 521 O O . VAL A 1 70 ? -10.112 -9.666 27.268 1.00 9.88 70 VAL A O 1
ATOM 525 N N . ARG A 1 71 ? -11.070 -11.096 28.744 1.00 9.91 71 ARG A N 1
ATOM 526 C CA . ARG A 1 71 ? -12.306 -10.290 28.815 1.00 10.79 71 ARG A CA 1
ATOM 527 C C . ARG A 1 71 ? -12.000 -8.890 29.339 1.00 9.83 71 ARG A C 1
ATOM 528 O O . ARG A 1 71 ? -12.594 -7.913 28.827 1.00 11.20 71 ARG A O 1
ATOM 536 N N . ILE A 1 72 ? -11.178 -8.794 30.368 1.00 10.54 72 ILE A N 1
ATOM 537 C CA . ILE A 1 72 ? -10.780 -7.491 30.969 1.00 10.48 72 ILE A CA 1
ATOM 538 C C . ILE A 1 72 ? -10.096 -6.656 29.881 1.00 10.39 72 ILE A C 1
ATOM 539 O O . ILE A 1 72 ? -10.407 -5.460 29.723 1.00 11.69 72 ILE A O 1
ATOM 544 N N . ALA A 1 73 ? -9.144 -7.262 29.154 1.00 10.14 73 ALA A N 1
ATOM 545 C CA . ALA A 1 73 ? -8.384 -6.540 28.119 1.00 10.51 73 ALA A CA 1
ATOM 546 C C . ALA A 1 73 ? -9.360 -5.988 27.066 1.00 9.65 73 ALA A C 1
ATOM 547 O O . ALA A 1 73 ? -9.176 -4.827 26.585 1.00 9.72 73 ALA A O 1
ATOM 549 N N . ASN A 1 74 ? -10.372 -6.764 26.693 1.00 9.82 74 ASN A N 1
ATOM 550 C CA . ASN A 1 74 ? -11.438 -6.346 25.756 1.00 11.19 74 ASN A CA 1
ATOM 551 C C . ASN A 1 74 ? -12.143 -5.109 26.311 1.00 13.42 74 ASN A C 1
ATOM 552 O O . ASN A 1 74 ? -12.454 -4.185 25.522 1.00 14.42 74 ASN A O 1
ATOM 557 N N . ARG A 1 75 ? -12.510 -5.135 27.599 1.00 11.22 75 ARG A N 1
ATOM 558 C CA . ARG A 1 75 ? -13.272 -4.001 28.153 1.00 12.06 75 ARG A CA 1
ATOM 559 C C . ARG A 1 75 ? -12.452 -2.716 28.055 1.00 13.33 75 ARG A C 1
ATOM 560 O O . ARG A 1 75 ? -13.065 -1.666 27.725 1.00 15.32 75 ARG A O 1
ATOM 568 N N . TYR A 1 76 ? -11.145 -2.773 28.315 1.00 11.38 76 TYR A N 1
ATOM 569 C CA . TYR A 1 76 ? -10.309 -1.570 28.481 1.00 12.53 76 TYR A CA 1
ATOM 570 C C . TYR A 1 76 ? -9.432 -1.287 27.252 1.00 12.06 76 TYR A C 1
ATOM 571 O O . TYR A 1 76 ? -8.630 -0.352 27.341 1.00 13.78 76 TYR A O 1
ATOM 580 N N . GLY A 1 77 ? -9.533 -2.120 26.209 1.00 12.78 77 GLY A N 1
ATOM 581 C CA . GLY A 1 77 ? -8.687 -1.995 24.999 1.00 12.47 77 GLY A CA 1
ATOM 582 C C . GLY A 1 77 ? -7.216 -2.260 25.300 1.00 12.71 77 GLY A C 1
ATOM 583 O O . GLY A 1 77 ? -6.351 -1.640 24.664 1.00 12.95 77 GLY A O 1
ATOM 584 N N . ILE A 1 78 ? -6.905 -3.167 26.221 1.00 11.82 78 ILE A N 1
ATOM 585 C CA . ILE A 1 78 ? -5.487 -3.445 26.574 1.00 10.96 78 ILE A CA 1
ATOM 586 C C . ILE A 1 78 ? -4.928 -4.449 25.561 1.00 10.89 78 ILE A C 1
ATOM 587 O O . ILE A 1 78 ? -5.386 -5.592 25.491 1.00 10.82 78 ILE A O 1
ATOM 592 N N . PRO A 1 79 ? -3.837 -4.127 24.830 1.00 10.09 79 PRO A N 1
ATOM 593 C CA . PRO A 1 79 ? -3.153 -5.123 24.010 1.00 10.18 79 PRO A CA 1
ATOM 594 C C . PRO A 1 79 ? -2.410 -6.104 24.902 1.00 10.17 79 PRO A C 1
ATOM 595 O O . PRO A 1 79 ? -1.668 -5.685 25.802 1.00 10.37 79 PRO A O 1
ATOM 599 N N . LEU A 1 80 ? -2.539 -7.384 24.596 1.00 9.32 80 LEU A N 1
ATOM 600 C CA . LEU A 1 80 ? -1.967 -8.495 25.383 1.00 9.39 80 LEU A CA 1
ATOM 601 C C . LEU A 1 80 ? -1.015 -9.276 24.488 1.00 9.62 80 LEU A C 1
ATOM 602 O O . LEU A 1 80 ? -1.498 -9.929 23.566 1.00 12.71 80 LEU A O 1
ATOM 607 N N . SER A 1 81 ? 0.256 -9.256 24.785 1.00 9.43 81 SER A N 1
ATOM 608 C CA . SER A 1 81 ? 1.209 -10.196 24.162 1.00 9.34 81 SER A CA 1
ATOM 609 C C . SER A 1 81 ? 1.289 -11.473 25.000 1.00 9.78 81 SER A C 1
ATOM 610 O O . SER A 1 81 ? 0.672 -11.582 26.058 1.00 10.33 81 SER A O 1
ATOM 613 N N . VAL A 1 82 ? 1.971 -12.494 24.495 1.00 9.06 82 VAL A N 1
ATOM 614 C CA . VAL A 1 82 ? 1.857 -13.845 25.064 1.00 9.48 82 VAL A CA 1
ATOM 615 C C . VAL A 1 82 ? 3.204 -14.530 25.073 1.00 8.54 82 VAL A C 1
ATOM 616 O O . VAL A 1 82 ? 3.877 -14.585 24.016 1.00 8.68 82 VAL A O 1
ATOM 620 N N . ILE A 1 83 ? 3.550 -15.132 26.187 1.00 8.98 83 ILE A N 1
ATOM 621 C CA . ILE A 1 83 ? 4.711 -16.041 26.277 1.00 8.35 83 ILE A CA 1
ATOM 622 C C . ILE A 1 83 ? 4.259 -17.338 26.934 1.00 8.76 83 ILE A C 1
ATOM 623 O O . ILE A 1 83 ? 3.264 -17.319 27.726 1.00 8.94 83 ILE A O 1
ATOM 628 N N . SER A 1 84 ? 5.064 -18.383 26.770 1.00 8.33 84 SER A N 1
ATOM 629 C CA . SER A 1 84 ? 4.992 -19.623 27.574 1.00 9.04 84 SER A CA 1
ATOM 630 C C . SER A 1 84 ? 6.111 -19.490 28.589 1.00 9.30 84 SER A C 1
ATOM 631 O O . SER A 1 84 ? 5.834 -19.109 29.719 1.00 11.93 84 SER A O 1
ATOM 634 N N . THR A 1 85 ? 7.346 -19.611 28.146 1.00 9.90 85 THR A N 1
ATOM 635 C CA . THR A 1 85 ? 8.575 -19.419 28.964 1.00 10.09 85 THR A CA 1
ATOM 636 C C . THR A 1 85 ? 9.313 -18.139 28.550 1.00 10.98 85 THR A C 1
ATOM 637 O O . THR A 1 85 ? 10.169 -17.676 29.313 1.00 10.78 85 THR A O 1
ATOM 641 N N . GLY A 1 86 ? 9.012 -17.553 27.381 1.00 9.54 86 GLY A N 1
ATOM 642 C CA . GLY A 1 86 ? 9.605 -16.266 27.005 1.00 9.71 86 GLY A CA 1
ATOM 643 C C . GLY A 1 86 ? 11.104 -16.309 26.721 1.00 9.86 86 GLY A C 1
ATOM 644 O O . GLY A 1 86 ? 11.772 -15.279 26.952 1.00 11.76 86 GLY A O 1
ATOM 645 N N . ARG A 1 87 ? 11.619 -17.418 26.206 1.00 10.27 87 ARG A N 1
ATOM 646 C CA . ARG A 1 87 ? 13.053 -17.596 25.869 1.00 10.57 87 ARG A CA 1
ATOM 647 C C . ARG A 1 87 ? 13.214 -17.546 24.353 1.00 10.49 87 ARG A C 1
ATOM 648 O O . ARG A 1 87 ? 14.196 -18.158 23.871 1.00 10.92 87 ARG A O 1
ATOM 656 N N . ASN A 1 88 ? 12.375 -16.760 23.649 1.00 10.57 88 ASN A N 1
ATOM 657 C CA . ASN A 1 88 ? 12.396 -16.669 22.181 1.00 9.89 88 ASN A CA 1
ATOM 658 C C . ASN A 1 88 ? 13.563 -15.785 21.728 1.00 10.30 88 ASN A C 1
ATOM 659 O O . ASN A 1 88 ? 13.358 -14.872 20.899 1.00 9.52 88 ASN A O 1
ATOM 664 N N . ASN A 1 89 ? 14.739 -16.108 22.240 1.00 10.37 89 ASN A N 1
ATOM 665 C CA . ASN A 1 89 ? 15.941 -15.270 22.026 1.00 10.82 89 ASN A CA 1
ATOM 666 C C . ASN A 1 89 ? 16.402 -15.417 20.587 1.00 11.12 89 ASN A C 1
ATOM 667 O O . ASN A 1 89 ? 16.408 -16.558 20.062 1.00 10.96 89 ASN A O 1
ATOM 672 N N . GLY A 1 90 ? 16.720 -14.303 19.945 1.00 10.97 90 GLY A N 1
ATOM 673 C CA . GLY A 1 90 ? 16.906 -14.272 18.491 1.00 10.64 90 GLY A CA 1
ATOM 674 C C . GLY A 1 90 ? 15.700 -13.702 17.794 1.00 10.31 90 GLY A C 1
ATOM 675 O O . GLY A 1 90 ? 15.789 -13.238 16.657 1.00 9.62 90 GLY A O 1
ATOM 676 N N . TYR A 1 91 ? 14.542 -13.730 18.456 1.00 9.58 91 TYR A N 1
ATOM 677 C CA . TYR A 1 91 ? 13.257 -13.287 17.883 1.00 9.20 91 TYR A CA 1
ATOM 678 C C . TYR A 1 91 ? 12.547 -12.245 18.749 1.00 8.98 91 TYR A C 1
ATOM 679 O O . TYR A 1 91 ? 11.431 -11.828 18.366 1.00 8.80 91 TYR A O 1
ATOM 688 N N . GLY A 1 92 ? 13.171 -11.822 19.847 1.00 9.20 92 GLY A N 1
ATOM 689 C CA . GLY A 1 92 ? 12.621 -10.762 20.689 1.00 8.98 92 GLY A CA 1
ATOM 690 C C . GLY A 1 92 ? 12.526 -11.174 22.136 1.00 10.16 92 GLY A C 1
ATOM 691 O O . GLY A 1 92 ? 12.136 -10.315 22.957 1.00 10.72 92 GLY A O 1
ATOM 692 N N . GLY A 1 93 ? 12.841 -12.441 22.438 1.00 9.90 93 GLY A N 1
ATOM 693 C CA . GLY A 1 93 ? 12.744 -12.971 23.801 1.00 10.78 93 GLY A CA 1
ATOM 694 C C . GLY A 1 93 ? 11.326 -12.926 24.307 1.00 11.40 93 GLY A C 1
ATOM 695 O O . GLY A 1 93 ? 10.408 -13.358 23.574 1.00 12.02 93 GLY A O 1
ATOM 696 N N . SER A 1 94 ? 11.084 -12.305 25.453 1.00 10.91 94 SER A N 1
ATOM 697 C CA . SER A 1 94 ? 9.726 -12.226 26.051 1.00 11.32 94 SER A CA 1
ATOM 698 C C . SER A 1 94 ? 9.103 -10.871 25.700 1.00 10.62 94 SER A C 1
ATOM 699 O O . SER A 1 94 ? 8.011 -10.595 26.151 1.00 11.18 94 SER A O 1
ATOM 702 N N . ALA A 1 95 ? 9.739 -10.033 24.860 1.00 10.00 95 ALA A N 1
ATOM 703 C CA . ALA A 1 95 ? 9.262 -8.671 24.598 1.00 9.58 95 ALA A CA 1
ATOM 704 C C . ALA A 1 95 ? 8.121 -8.689 23.596 1.00 10.05 95 ALA A C 1
ATOM 705 O O . ALA A 1 95 ? 8.158 -9.443 22.615 1.00 10.30 95 ALA A O 1
ATOM 707 N N . PRO A 1 96 ? 7.090 -7.842 23.770 1.00 9.35 96 PRO A N 1
ATOM 708 C CA . PRO A 1 96 ? 5.990 -7.764 22.833 1.00 9.88 96 PRO A CA 1
ATOM 709 C C . PRO A 1 96 ? 6.357 -7.092 21.515 1.00 9.22 96 PRO A C 1
ATOM 710 O O . PRO A 1 96 ? 7.141 -6.133 21.505 1.00 9.97 96 PRO A O 1
ATOM 714 N N . ARG A 1 97 ? 5.730 -7.523 20.439 1.00 9.48 97 ARG A N 1
ATOM 715 C CA . ARG A 1 97 ? 5.909 -6.795 19.170 1.00 9.37 97 ARG A CA 1
ATOM 716 C C . ARG A 1 97 ? 5.443 -5.361 19.368 1.00 9.49 97 ARG A C 1
ATOM 717 O O . ARG A 1 97 ? 6.164 -4.429 18.970 1.00 9.87 97 ARG A O 1
ATOM 725 N N . LEU A 1 98 ? 4.263 -5.170 19.931 1.00 9.79 98 LEU A N 1
ATOM 726 C CA . LEU A 1 98 ? 3.707 -3.812 20.126 1.00 10.43 98 LEU A CA 1
ATOM 727 C C . LEU A 1 98 ? 4.291 -3.262 21.432 1.00 11.55 98 LEU A C 1
ATOM 728 O O . LEU A 1 98 ? 3.988 -3.767 22.534 1.00 10.73 98 LEU A O 1
ATOM 733 N N . SER A 1 99 ? 5.163 -2.274 21.330 1.00 12.02 99 SER A N 1
ATOM 734 C CA . SER A 1 99 ? 5.741 -1.662 22.535 1.00 13.16 99 SER A CA 1
ATOM 735 C C . SER A 1 99 ? 4.636 -1.112 23.429 1.00 13.44 99 SER A C 1
ATOM 736 O O . SER A 1 99 ? 3.735 -0.392 22.934 1.00 14.33 99 SER A O 1
ATOM 739 N N . GLY A 1 100 ? 4.706 -1.478 24.693 1.00 12.68 100 GLY A N 1
ATOM 740 C CA . GLY A 1 100 ? 3.753 -1.058 25.726 1.00 13.39 100 GLY A CA 1
ATOM 741 C C . GLY A 1 100 ? 2.683 -2.110 25.990 1.00 12.39 100 GLY A C 1
ATOM 742 O O . GLY A 1 100 ? 1.827 -1.882 26.835 1.00 13.34 100 GLY A O 1
ATOM 743 N N . ALA A 1 101 ? 2.665 -3.224 25.275 1.00 11.05 101 ALA A N 1
ATOM 744 C CA . ALA A 1 101 ? 1.663 -4.274 25.530 1.00 11.35 101 ALA A CA 1
ATOM 745 C C . ALA A 1 101 ? 1.879 -4.824 26.930 1.00 10.50 101 ALA A C 1
ATOM 746 O O . ALA A 1 101 ? 2.952 -4.731 27.512 1.00 11.09 101 ALA A O 1
ATOM 748 N N . VAL A 1 102 ? 0.796 -5.399 27.458 1.00 9.55 102 VAL A N 1
ATOM 749 C CA . VAL A 1 102 ? 0.815 -6.207 28.691 1.00 9.63 102 VAL A CA 1
ATOM 750 C C . VAL A 1 102 ? 1.088 -7.647 28.296 1.00 9.19 102 VAL A C 1
ATOM 751 O O . VAL A 1 102 ? 0.408 -8.195 27.425 1.00 10.95 102 VAL A O 1
ATOM 755 N N . VAL A 1 103 ? 2.061 -8.230 28.941 1.00 9.17 103 VAL A N 1
ATOM 756 C CA . VAL A 1 103 ? 2.508 -9.602 28.627 1.00 8.99 103 VAL A CA 1
ATOM 757 C C . VAL A 1 103 ? 1.682 -10.555 29.477 1.00 9.86 103 VAL A C 1
ATOM 758 O O . VAL A 1 103 ? 1.660 -10.423 30.741 1.00 10.88 103 VAL A O 1
ATOM 762 N N . VAL A 1 104 ? 1.124 -11.579 28.835 1.00 9.25 104 VAL A N 1
ATOM 763 C CA . VAL A 1 104 ? 0.481 -12.701 29.548 1.00 9.12 104 VAL A CA 1
ATOM 764 C C . VAL A 1 104 ? 1.511 -13.798 29.704 1.00 9.26 104 VAL A C 1
ATOM 765 O O . VAL A 1 104 ? 1.912 -14.454 28.739 1.00 9.24 104 VAL A O 1
ATOM 769 N N . ASN A 1 105 ? 1.979 -13.963 30.931 1.00 9.11 105 ASN A N 1
ATOM 770 C CA . ASN A 1 105 ? 2.984 -14.974 31.283 1.00 9.93 105 ASN A CA 1
ATOM 771 C C . ASN A 1 105 ? 2.262 -16.277 31.571 1.00 9.89 105 ASN A C 1
ATOM 772 O O . ASN A 1 105 ? 1.844 -16.462 32.713 1.00 10.99 105 ASN A O 1
ATOM 777 N N . THR A 1 106 ? 1.975 -17.085 30.555 1.00 8.74 106 THR A N 1
ATOM 778 C CA . THR A 1 106 ? 1.136 -18.310 30.744 1.00 9.48 106 THR A CA 1
ATOM 779 C C . THR A 1 106 ? 1.932 -19.338 31.553 1.00 10.87 106 THR A C 1
ATOM 780 O O . THR A 1 106 ? 1.327 -20.019 32.399 1.00 13.01 106 THR A O 1
ATOM 784 N N . GLY A 1 107 ? 3.256 -19.381 31.419 1.00 9.93 107 GLY A N 1
ATOM 785 C CA . GLY A 1 107 ? 4.073 -20.489 31.913 1.00 10.25 107 GLY A CA 1
ATOM 786 C C . GLY A 1 107 ? 4.358 -20.435 33.405 1.00 10.20 107 GLY A C 1
ATOM 787 O O . GLY A 1 107 ? 4.737 -21.438 33.947 1.00 11.29 107 GLY A O 1
ATOM 788 N N . GLU A 1 108 ? 4.233 -19.270 34.029 1.00 10.54 108 GLU A N 1
ATOM 789 C CA . GLU A 1 108 ? 4.630 -19.147 35.448 1.00 11.34 108 GLU A CA 1
ATOM 790 C C . GLU A 1 108 ? 3.798 -20.091 36.326 1.00 11.48 108 GLU A C 1
ATOM 791 O O . GLU A 1 108 ? 4.372 -20.790 37.160 1.00 11.49 108 GLU A O 1
ATOM 797 N N . ARG A 1 109 ? 2.489 -20.085 36.133 1.00 10.03 109 ARG A N 1
ATOM 798 C CA . ARG A 1 109 ? 1.533 -20.891 36.954 1.00 9.84 109 ARG A CA 1
ATOM 799 C C . ARG A 1 109 ? 1.011 -22.084 36.154 1.00 10.87 109 ARG A C 1
ATOM 800 O O . ARG A 1 109 ? 0.645 -23.060 36.766 1.00 12.18 109 ARG A O 1
ATOM 808 N N . MET A 1 110 ? 0.912 -22.006 34.824 1.00 11.00 110 MET A N 1
ATOM 809 C CA . MET A 1 110 ? 0.365 -23.115 34.013 1.00 10.64 110 MET A CA 1
ATOM 810 C C . MET A 1 110 ? 1.551 -23.921 33.523 1.00 10.20 110 MET A C 1
ATOM 811 O O . MET A 1 110 ? 2.027 -23.668 32.387 1.00 9.89 110 MET A O 1
ATOM 816 N N . ASN A 1 111 ? 2.111 -24.725 34.416 1.00 10.07 111 ASN A N 1
ATOM 817 C CA . ASN A 1 111 ? 3.419 -25.373 34.192 1.00 10.59 111 ASN A CA 1
ATOM 818 C C . ASN A 1 111 ? 3.362 -26.870 34.448 1.00 10.97 111 ASN A C 1
ATOM 819 O O . ASN A 1 111 ? 4.410 -27.461 34.613 1.00 11.99 111 ASN A O 1
ATOM 824 N N . ARG A 1 112 ? 2.190 -27.467 34.328 1.00 11.69 112 ARG A N 1
ATOM 825 C CA . ARG A 1 112 ? 2.041 -28.906 34.620 1.00 12.63 112 ARG A CA 1
ATOM 826 C C . ARG A 1 112 ? 2.163 -29.756 33.359 1.00 11.45 112 ARG A C 1
ATOM 827 O O . ARG A 1 112 ? 1.619 -29.364 32.312 1.00 10.40 112 ARG A O 1
ATOM 835 N N . ILE A 1 113 ? 2.780 -30.908 33.525 1.00 11.23 113 ILE A N 1
ATOM 836 C CA . ILE A 1 113 ? 2.630 -32.097 32.652 1.00 11.06 113 ILE A CA 1
ATOM 837 C C . ILE A 1 113 ? 1.298 -32.738 33.059 1.00 11.36 113 ILE A C 1
ATOM 838 O O . ILE A 1 113 ? 1.185 -33.207 34.204 1.00 13.17 113 ILE A O 1
ATOM 843 N N . LEU A 1 114 ? 0.285 -32.626 32.216 1.00 11.37 114 LEU A N 1
ATOM 844 C CA . LEU A 1 114 ? -1.094 -33.045 32.573 1.00 12.79 114 LEU A CA 1
ATOM 845 C C . LEU A 1 114 ? -1.284 -34.534 32.369 1.00 13.90 114 LEU A C 1
ATOM 846 O O . LEU A 1 114 ? -2.077 -35.095 33.100 1.00 15.00 114 LEU A O 1
ATOM 851 N N . GLU A 1 115 ? -0.618 -35.134 31.390 1.00 13.60 115 GLU A N 1
ATOM 852 C CA . GLU A 1 115 ? -0.819 -36.554 31.042 1.00 14.22 115 GLU A CA 1
ATOM 853 C C . GLU A 1 115 ? 0.397 -37.003 30.238 1.00 14.84 115 GLU A C 1
ATOM 854 O O . GLU A 1 115 ? 0.824 -36.249 29.357 1.00 12.65 115 GLU A O 1
ATOM 860 N N . VAL A 1 116 ? 0.906 -38.185 30.537 1.00 14.55 116 VAL A N 1
ATOM 861 C CA . VAL A 1 116 ? 1.866 -38.894 29.646 1.00 13.43 116 VAL A CA 1
ATOM 862 C C . VAL A 1 116 ? 1.352 -40.306 29.471 1.00 14.71 116 VAL A C 1
ATOM 863 O O . VAL A 1 116 ? 1.158 -40.996 30.480 1.00 15.44 116 VAL A O 1
ATOM 867 N N . ASP A 1 117 ? 1.119 -40.700 28.227 1.00 12.93 117 ASP A N 1
ATOM 868 C CA . ASP A 1 117 ? 0.761 -42.098 27.869 1.00 13.37 117 ASP A CA 1
ATOM 869 C C . ASP A 1 117 ? 2.023 -42.714 27.278 1.00 12.50 117 ASP A C 1
ATOM 870 O O . ASP A 1 117 ? 2.396 -42.359 26.156 1.00 12.91 117 ASP A O 1
ATOM 875 N N . GLU A 1 118 ? 2.638 -43.677 27.982 1.00 13.42 118 GLU A N 1
ATOM 876 C CA . GLU A 1 118 ? 3.894 -44.284 27.510 1.00 13.66 118 GLU A CA 1
ATOM 877 C C . GLU A 1 118 ? 3.628 -45.198 26.307 1.00 15.22 118 GLU A C 1
ATOM 878 O O . GLU A 1 118 ? 4.374 -45.113 25.318 1.00 17.02 118 GLU A O 1
ATOM 884 N N . LYS A 1 119 ? 2.552 -45.977 26.338 1.00 15.27 119 LYS A N 1
ATOM 885 C CA . LYS A 1 119 ? 2.253 -46.963 25.278 1.00 14.90 119 LYS A CA 1
ATOM 886 C C . LYS A 1 119 ? 1.930 -46.228 23.971 1.00 14.63 119 LYS A C 1
ATOM 887 O O . LYS A 1 119 ? 2.439 -46.604 22.934 1.00 16.61 119 LYS A O 1
ATOM 889 N N . LEU A 1 120 ? 1.106 -45.187 24.016 1.00 12.63 120 LEU A N 1
ATOM 890 C CA . LEU A 1 120 ? 0.639 -44.522 22.783 1.00 11.50 120 LEU A CA 1
ATOM 891 C C . LEU A 1 120 ? 1.581 -43.355 22.446 1.00 11.06 120 LEU A C 1
ATOM 892 O O . LEU A 1 120 ? 1.388 -42.737 21.411 1.00 12.08 120 LEU A O 1
ATOM 897 N N . GLY A 1 121 ? 2.501 -43.042 23.342 1.00 10.90 121 GLY A N 1
ATOM 898 C CA . GLY A 1 121 ? 3.596 -42.120 23.050 1.00 9.82 121 GLY A CA 1
ATOM 899 C C . GLY A 1 121 ? 3.124 -40.682 22.910 1.00 9.58 121 GLY A C 1
ATOM 900 O O . GLY A 1 121 ? 3.278 -40.113 21.832 1.00 9.53 121 GLY A O 1
ATOM 901 N N . TYR A 1 122 ? 2.610 -40.084 23.964 1.00 9.64 122 TYR A N 1
ATOM 902 C CA . TYR A 1 122 ? 2.229 -38.658 23.895 1.00 9.68 122 TYR A CA 1
ATOM 903 C C . TYR A 1 122 ? 2.247 -38.031 25.282 1.00 9.81 122 TYR A C 1
ATOM 904 O O . TYR A 1 122 ? 2.237 -38.744 26.291 1.00 10.88 122 TYR A O 1
ATOM 913 N N . ALA A 1 123 ? 2.273 -36.714 25.293 1.00 10.22 123 ALA A N 1
ATOM 914 C CA . ALA A 1 123 ? 2.071 -35.906 26.509 1.00 9.48 123 ALA A CA 1
ATOM 915 C C . ALA A 1 123 ? 1.025 -34.836 26.227 1.00 10.18 123 ALA A C 1
ATOM 916 O O . ALA A 1 123 ? 0.891 -34.389 25.076 1.00 10.24 123 ALA A O 1
ATOM 918 N N . LEU A 1 124 ? 0.276 -34.464 27.240 1.00 9.97 124 LEU A N 1
ATOM 919 C CA . LEU A 1 124 ? -0.571 -33.256 27.250 1.00 9.44 124 LEU A CA 1
ATOM 920 C C . LEU A 1 124 ? 0.081 -32.285 28.222 1.00 9.53 124 LEU A C 1
ATOM 921 O O . LEU A 1 124 ? 0.310 -32.646 29.391 1.00 9.38 124 LEU A O 1
ATOM 926 N N . LEU A 1 125 ? 0.353 -31.078 27.758 1.00 9.74 125 LEU A N 1
ATOM 927 C CA . LEU A 1 125 ? 1.257 -30.136 28.450 1.00 10.29 125 LEU A CA 1
ATOM 928 C C . LEU A 1 125 ? 0.604 -28.782 28.651 1.00 9.88 125 LEU A C 1
ATOM 929 O O . LEU A 1 125 ? -0.182 -28.302 27.808 1.00 10.60 125 LEU A O 1
ATOM 934 N N . GLU A 1 126 ? 1.007 -28.095 29.716 1.00 9.65 126 GLU A N 1
ATOM 935 C CA . GLU A 1 126 ? 0.772 -26.665 29.854 1.00 9.81 126 GLU A CA 1
ATOM 936 C C . GLU A 1 126 ? 1.985 -25.885 29.393 1.00 8.61 126 GLU A C 1
ATOM 937 O O . GLU A 1 126 ? 3.067 -26.452 29.243 1.00 8.76 126 GLU A O 1
ATOM 943 N N . PRO A 1 127 ? 1.816 -24.592 29.115 1.00 8.49 127 PRO A N 1
ATOM 944 C CA . PRO A 1 127 ? 2.883 -23.791 28.503 1.00 8.86 127 PRO A CA 1
ATOM 945 C C . PRO A 1 127 ? 4.191 -23.712 29.300 1.00 9.35 127 PRO A C 1
ATOM 946 O O . PRO A 1 127 ? 5.276 -23.575 28.700 1.00 9.02 127 PRO A O 1
ATOM 950 N N . GLY A 1 128 ? 4.153 -23.792 30.615 1.00 9.04 128 GLY A N 1
ATOM 951 C CA . GLY A 1 128 ? 5.340 -23.613 31.456 1.00 9.27 128 GLY A CA 1
ATOM 952 C C . GLY A 1 128 ? 6.232 -24.828 31.513 1.00 9.44 128 GLY A C 1
ATOM 953 O O . GLY A 1 128 ? 7.310 -24.733 32.125 1.00 11.93 128 GLY A O 1
ATOM 954 N N . VAL A 1 129 ? 5.868 -25.966 30.885 1.00 9.50 129 VAL A N 1
ATOM 955 C CA . VAL A 1 129 ? 6.742 -27.158 30.897 1.00 9.46 129 VAL A CA 1
ATOM 956 C C . VAL A 1 129 ? 7.918 -26.899 29.950 1.00 9.41 129 VAL A C 1
ATOM 957 O O . VAL A 1 129 ? 7.722 -26.714 28.769 1.00 9.11 129 VAL A O 1
ATOM 961 N N . THR A 1 130 ? 9.111 -26.919 30.493 1.00 8.88 130 THR A N 1
ATOM 962 C CA . THR A 1 130 ? 10.336 -26.728 29.679 1.00 9.32 130 THR A CA 1
ATOM 963 C C . THR A 1 130 ? 10.762 -28.066 29.096 1.00 9.20 130 THR A C 1
ATOM 964 O O . THR A 1 130 ? 10.310 -29.163 29.537 1.00 9.16 130 THR A O 1
ATOM 968 N N . TYR A 1 131 ? 11.676 -28.072 28.138 1.00 8.18 131 TYR A N 1
ATOM 969 C CA . TYR A 1 131 ? 12.248 -29.327 27.618 1.00 8.78 131 TYR A CA 1
ATOM 970 C C . TYR A 1 131 ? 12.942 -30.066 28.746 1.00 10.21 131 TYR A C 1
ATOM 971 O O . TYR A 1 131 ? 12.855 -31.282 28.817 1.00 11.49 131 TYR A O 1
ATOM 980 N N . PHE A 1 132 ? 13.661 -29.339 29.614 1.00 10.54 132 PHE A N 1
ATOM 981 C CA . PHE A 1 132 ? 14.282 -29.993 30.780 1.00 10.96 132 PHE A CA 1
ATOM 982 C C . PHE A 1 132 ? 13.213 -30.674 31.626 1.00 10.43 132 PHE A C 1
ATOM 983 O O . PHE A 1 132 ? 13.439 -31.815 32.038 1.00 11.46 132 PHE A O 1
ATOM 991 N N . ASP A 1 133 ? 12.112 -29.998 31.925 1.00 11.01 133 ASP A N 1
ATOM 992 C CA . ASP A 1 133 ? 11.016 -30.558 32.762 1.00 11.40 133 ASP A CA 1
ATOM 993 C C . ASP A 1 133 ? 10.530 -31.862 32.118 1.00 11.63 133 ASP A C 1
ATOM 994 O O . ASP A 1 133 ? 10.342 -32.878 32.807 1.00 11.94 133 ASP A O 1
ATOM 999 N N . LEU A 1 134 ? 10.276 -31.856 30.821 1.00 11.04 134 LEU A N 1
ATOM 1000 C CA . LEU A 1 134 ? 9.632 -33.016 30.180 1.00 10.45 134 LEU A CA 1
ATOM 1001 C C . LEU A 1 134 ? 10.651 -34.144 30.158 1.00 11.38 134 LEU A C 1
ATOM 1002 O O . LEU A 1 134 ? 10.292 -35.303 30.447 1.00 11.64 134 LEU A O 1
ATOM 1007 N N . HIS A 1 135 ? 11.889 -33.893 29.773 1.00 11.83 135 HIS A N 1
ATOM 1008 C CA . HIS A 1 135 ? 12.935 -34.929 29.831 1.00 12.32 135 HIS A CA 1
ATOM 1009 C C . HIS A 1 135 ? 13.002 -35.554 31.236 1.00 13.12 135 HIS A C 1
ATOM 1010 O O . HIS A 1 135 ? 13.065 -36.771 31.339 1.00 12.36 135 HIS A O 1
ATOM 1017 N N . GLU A 1 136 ? 13.052 -34.727 32.280 1.00 12.99 136 GLU A N 1
ATOM 1018 C CA . GLU A 1 136 ? 13.171 -35.227 33.682 1.00 14.23 136 GLU A CA 1
ATOM 1019 C C . GLU A 1 136 ? 11.962 -36.119 33.977 1.00 14.03 136 GLU A C 1
ATOM 1020 O O . GLU A 1 136 ? 12.154 -37.217 34.533 1.00 15.80 136 GLU A O 1
ATOM 1026 N N . TYR A 1 137 ? 10.767 -35.704 33.587 1.00 12.47 137 TYR A N 1
ATOM 1027 C CA . TYR A 1 137 ? 9.540 -36.498 33.822 1.00 13.30 137 TYR A CA 1
ATOM 1028 C C . TYR A 1 137 ? 9.621 -37.834 33.073 1.00 13.88 137 TYR A C 1
ATOM 1029 O O . TYR A 1 137 ? 9.314 -38.911 33.650 1.00 15.30 137 TYR A O 1
ATOM 1038 N N . LEU A 1 138 ? 10.004 -37.830 31.797 1.00 13.59 138 LEU A N 1
ATOM 1039 C CA . LEU A 1 138 ? 10.076 -39.089 31.029 1.00 13.83 138 LEU A CA 1
ATOM 1040 C C . LEU A 1 138 ? 11.098 -40.023 31.663 1.00 14.88 138 LEU A C 1
ATOM 1041 O O . LEU A 1 138 ? 10.805 -41.242 31.770 1.00 16.16 138 LEU A O 1
ATOM 1046 N N . GLU A 1 139 ? 12.262 -39.499 32.056 1.00 15.89 139 GLU A N 1
ATOM 1047 C CA . GLU A 1 139 ? 13.321 -40.369 32.634 1.00 17.20 139 GLU A CA 1
ATOM 1048 C C . GLU A 1 139 ? 12.809 -41.002 33.946 1.00 19.63 139 GLU A C 1
ATOM 1049 O O . GLU A 1 139 ? 13.191 -42.154 34.200 1.00 18.84 139 GLU A O 1
ATOM 1055 N N . ALA A 1 140 ? 11.982 -40.294 34.717 1.00 18.16 140 ALA A N 1
ATOM 1056 C CA . ALA A 1 140 ? 11.422 -40.725 36.033 1.00 18.13 140 ALA A CA 1
ATOM 1057 C C . ALA A 1 140 ? 10.226 -41.659 35.839 1.00 20.68 140 ALA A C 1
ATOM 1058 O O . ALA A 1 140 ? 10.101 -42.589 36.665 1.00 22.36 140 ALA A O 1
ATOM 1060 N N . HIS A 1 141 ? 9.379 -41.457 34.817 1.00 20.07 141 HIS A N 1
ATOM 1061 C CA . HIS A 1 141 ? 8.016 -42.051 34.771 1.00 20.57 141 HIS A CA 1
ATOM 1062 C C . HIS A 1 141 ? 7.691 -42.775 33.464 1.00 22.93 141 HIS A C 1
ATOM 1063 O O . HIS A 1 141 ? 6.777 -43.601 33.493 1.00 23.22 141 HIS A O 1
ATOM 1070 N N . ALA A 1 142 ? 8.351 -42.467 32.346 1.00 20.02 142 ALA A N 1
ATOM 1071 C CA . ALA A 1 142 ? 8.038 -43.056 31.029 1.00 17.15 142 ALA A CA 1
ATOM 1072 C C . ALA A 1 142 ? 9.328 -43.151 30.212 1.00 17.94 142 ALA A C 1
ATOM 1073 O O . ALA A 1 142 ? 9.475 -42.569 29.131 1.00 15.72 142 ALA A O 1
ATOM 1075 N N . PRO A 1 143 ? 10.324 -43.887 30.729 1.00 16.93 143 PRO A N 1
ATOM 1076 C CA . PRO A 1 143 ? 11.679 -43.830 30.186 1.00 16.21 143 PRO A CA 1
ATOM 1077 C C . PRO A 1 143 ? 11.897 -44.477 28.815 1.00 15.12 143 PRO A C 1
ATOM 1078 O O . PRO A 1 143 ? 12.983 -44.367 28.303 1.00 16.27 143 PRO A O 1
ATOM 1082 N N . SER A 1 144 ? 10.874 -45.106 28.223 1.00 14.54 144 SER A N 1
ATOM 1083 C CA . SER A 1 144 ? 10.928 -45.627 26.839 1.00 14.30 144 SER A CA 1
ATOM 1084 C C . SER A 1 144 ? 10.750 -44.474 25.843 1.00 13.30 144 SER A C 1
ATOM 1085 O O . SER A 1 144 ? 10.928 -44.727 24.627 1.00 14.24 144 SER A O 1
ATOM 1088 N N . LEU A 1 145 ? 10.346 -43.293 26.315 1.00 12.40 145 LEU A N 1
ATOM 1089 C CA . LEU A 1 145 ? 10.042 -42.146 25.426 1.00 11.89 145 LEU A CA 1
ATOM 1090 C C . LEU A 1 145 ? 11.176 -41.123 25.504 1.00 12.03 145 LEU A C 1
ATOM 1091 O O . LEU A 1 145 ? 11.870 -41.025 26.518 1.00 12.55 145 LEU A O 1
ATOM 1096 N N . MET A 1 146 ? 11.272 -40.312 24.453 1.00 12.03 146 MET A N 1
ATOM 1097 C CA . MET A 1 146 ? 12.220 -39.182 24.428 1.00 12.61 146 MET A CA 1
ATOM 1098 C C . MET A 1 146 ? 11.526 -37.977 23.820 1.00 11.94 146 MET A C 1
ATOM 1099 O O . MET A 1 146 ? 10.595 -38.139 23.007 1.00 11.92 146 MET A O 1
ATOM 1104 N N . ILE A 1 147 ? 11.994 -36.811 24.246 1.00 11.46 147 ILE A N 1
ATOM 1105 C CA . ILE A 1 147 ? 11.549 -35.518 23.671 1.00 10.65 147 ILE A CA 1
ATOM 1106 C C . ILE A 1 147 ? 12.339 -35.248 22.399 1.00 9.83 147 ILE A C 1
ATOM 1107 O O . ILE A 1 147 ? 13.244 -35.950 22.046 1.00 9.01 147 ILE A O 1
ATOM 1112 N N . ASP A 1 148 ? 11.867 -34.233 21.685 1.00 10.14 148 ASP A N 1
ATOM 1113 C CA . ASP A 1 148 ? 12.602 -33.580 20.597 1.00 10.33 148 ASP A CA 1
ATOM 1114 C C . ASP A 1 148 ? 12.828 -32.159 21.054 1.00 10.50 148 ASP A C 1
ATOM 1115 O O . ASP A 1 148 ? 11.854 -31.439 21.230 1.00 10.06 148 ASP A O 1
ATOM 1120 N N . CYS A 1 149 ? 14.080 -31.770 21.224 1.00 9.91 149 CYS A N 1
ATOM 1121 C CA . CYS A 1 149 ? 14.404 -30.439 21.786 1.00 10.20 149 CYS A CA 1
ATOM 1122 C C . CYS A 1 149 ? 15.190 -29.621 20.769 1.00 9.49 149 CYS A C 1
ATOM 1123 O O . CYS A 1 149 ? 15.991 -30.137 19.988 1.00 10.57 149 CYS A O 1
ATOM 1126 N N . PRO A 1 150 ? 15.006 -28.293 20.844 1.00 9.48 150 PRO A N 1
ATOM 1127 C CA . PRO A 1 150 ? 15.913 -27.377 20.162 1.00 10.08 150 PRO A CA 1
ATOM 1128 C C . PRO A 1 150 ? 17.277 -27.393 20.873 1.00 11.83 150 PRO A C 1
ATOM 1129 O O . PRO A 1 150 ? 17.484 -28.126 21.811 1.00 10.99 150 PRO A O 1
ATOM 1133 N N . ASP A 1 151 ? 18.170 -26.525 20.414 1.00 10.96 151 ASP A N 1
ATOM 1134 C CA . ASP A 1 151 ? 19.541 -26.506 20.966 1.00 12.87 151 ASP A CA 1
ATOM 1135 C C . ASP A 1 151 ? 19.523 -26.188 22.475 1.00 12.65 151 ASP A C 1
ATOM 1136 O O . ASP A 1 151 ? 20.389 -26.731 23.229 1.00 14.26 151 ASP A O 1
ATOM 1141 N N . LEU A 1 152 ? 18.594 -25.361 22.965 1.00 12.98 152 LEU A N 1
ATOM 1142 C CA . LEU A 1 152 ? 18.590 -24.915 24.373 1.00 13.42 152 LEU A CA 1
ATOM 1143 C C . LEU A 1 152 ? 17.359 -25.439 25.116 1.00 12.46 152 LEU A C 1
ATOM 1144 O O . LEU A 1 152 ? 16.214 -25.112 24.716 1.00 13.34 152 LEU A O 1
ATOM 1149 N N . GLY A 1 153 ? 17.607 -26.173 26.206 1.00 10.96 153 GLY A N 1
ATOM 1150 C CA . GLY A 1 153 ? 16.521 -26.908 26.849 1.00 11.73 153 GLY A CA 1
ATOM 1151 C C . GLY A 1 153 ? 15.626 -26.071 27.722 1.00 11.19 153 GLY A C 1
ATOM 1152 O O . GLY A 1 153 ? 14.637 -26.629 28.208 1.00 11.49 153 GLY A O 1
ATOM 1153 N N . TRP A 1 154 ? 15.909 -24.786 27.953 1.00 11.41 154 TRP A N 1
ATOM 1154 C CA . TRP A 1 154 ? 15.117 -23.911 28.840 1.00 11.21 154 TRP A CA 1
ATOM 1155 C C . TRP A 1 154 ? 13.853 -23.397 28.166 1.00 10.08 154 TRP A C 1
ATOM 1156 O O . TRP A 1 154 ? 13.079 -22.720 28.825 1.00 11.52 154 TRP A O 1
ATOM 1167 N N . GLY A 1 155 ? 13.669 -23.670 26.886 1.00 9.92 155 GLY A N 1
ATOM 1168 C CA . GLY A 1 155 ? 12.450 -23.258 26.184 1.00 9.51 155 GLY A CA 1
ATOM 1169 C C . GLY A 1 155 ? 11.264 -24.126 26.562 1.00 9.23 155 GLY A C 1
ATOM 1170 O O . GLY A 1 155 ? 11.400 -25.097 27.321 1.00 10.13 155 GLY A O 1
ATOM 1171 N N . SER A 1 156 ? 10.122 -23.748 26.045 1.00 8.45 156 SER A N 1
ATOM 1172 C CA . SER A 1 156 ? 8.825 -24.395 26.333 1.00 8.27 156 SER A CA 1
ATOM 1173 C C . SER A 1 156 ? 8.501 -25.374 25.201 1.00 8.48 156 SER A C 1
ATOM 1174 O O . SER A 1 156 ? 8.509 -25.012 23.987 1.00 8.04 156 SER A O 1
ATOM 1177 N N . VAL A 1 157 ? 8.126 -26.588 25.587 1.00 8.24 157 VAL A N 1
ATOM 1178 C CA . VAL A 1 157 ? 7.663 -27.550 24.553 1.00 9.03 157 VAL A CA 1
ATOM 1179 C C . VAL A 1 157 ? 6.492 -26.930 23.772 1.00 9.34 157 VAL A C 1
ATOM 1180 O O . VAL A 1 157 ? 6.418 -27.074 22.558 1.00 10.22 157 VAL A O 1
ATOM 1184 N N . VAL A 1 158 ? 5.598 -26.259 24.457 1.00 8.84 158 VAL A N 1
ATOM 1185 C CA . VAL A 1 158 ? 4.450 -25.548 23.854 1.00 8.44 158 VAL A CA 1
ATOM 1186 C C . VAL A 1 158 ? 4.943 -24.306 23.113 1.00 8.60 158 VAL A C 1
ATOM 1187 O O . VAL A 1 158 ? 4.617 -24.153 21.909 1.00 7.89 158 VAL A O 1
ATOM 1191 N N . GLY A 1 159 ? 5.603 -23.363 23.774 1.00 8.17 159 GLY A N 1
ATOM 1192 C CA . GLY A 1 159 ? 5.932 -22.052 23.160 1.00 8.23 159 GLY A CA 1
ATOM 1193 C C . GLY A 1 159 ? 6.751 -22.245 21.886 1.00 8.15 159 GLY A C 1
ATOM 1194 O O . GLY A 1 159 ? 6.525 -21.580 20.847 1.00 9.00 159 GLY A O 1
ATOM 1195 N N . ASN A 1 160 ? 7.722 -23.144 21.943 1.00 8.59 160 ASN A N 1
ATOM 1196 C CA . ASN A 1 160 ? 8.556 -23.401 20.752 1.00 9.16 160 ASN A CA 1
ATOM 1197 C C . ASN A 1 160 ? 7.674 -23.937 19.630 1.00 9.64 160 ASN A C 1
ATOM 1198 O O . ASN A 1 160 ? 7.776 -23.418 18.498 1.00 8.60 160 ASN A O 1
ATOM 1203 N N . ALA A 1 161 ? 6.832 -24.912 19.894 1.00 9.16 161 ALA A N 1
ATOM 1204 C CA . ALA A 1 161 ? 5.925 -25.431 18.850 1.00 8.89 161 ALA A CA 1
ATOM 1205 C C . ALA A 1 161 ? 5.035 -24.316 18.307 1.00 10.42 161 ALA A C 1
ATOM 1206 O O . ALA A 1 161 ? 4.727 -24.298 17.077 1.00 9.42 161 ALA A O 1
ATOM 1208 N N . LEU A 1 162 ? 4.595 -23.394 19.153 1.00 8.92 162 LEU A N 1
ATOM 1209 C CA . LEU A 1 162 ? 3.674 -22.321 18.703 1.00 9.53 162 LEU A CA 1
ATOM 1210 C C . LEU A 1 162 ? 4.412 -21.281 17.857 1.00 9.31 162 LEU A C 1
ATOM 1211 O O . LEU A 1 162 ? 3.710 -20.460 17.234 1.00 10.50 162 LEU A O 1
ATOM 1216 N N . ASP A 1 163 ? 5.745 -21.279 17.828 1.00 9.04 163 ASP A N 1
ATOM 1217 C CA . ASP A 1 163 ? 6.491 -20.424 16.871 1.00 9.27 163 ASP A CA 1
ATOM 1218 C C . ASP A 1 163 ? 6.987 -21.291 15.701 1.00 9.18 163 ASP A C 1
ATOM 1219 O O . ASP A 1 163 ? 7.772 -20.764 14.921 1.00 10.01 163 ASP A O 1
ATOM 1224 N N . ARG A 1 164 ? 6.538 -22.534 15.630 1.00 9.51 164 ARG A N 1
ATOM 1225 C CA . ARG A 1 164 ? 6.960 -23.553 14.621 1.00 10.06 164 ARG A CA 1
ATOM 1226 C C . ARG A 1 164 ? 8.494 -23.705 14.677 1.00 10.13 164 ARG A C 1
ATOM 1227 O O . ARG A 1 164 ? 9.215 -23.724 13.626 1.00 11.76 164 ARG A O 1
ATOM 1235 N N . GLY A 1 165 ? 8.986 -23.784 15.908 1.00 10.12 165 GLY A N 1
ATOM 1236 C CA . GLY A 1 165 ? 10.370 -24.149 16.181 1.00 10.17 165 GLY A CA 1
ATOM 1237 C C . GLY A 1 165 ? 10.597 -25.602 15.885 1.00 9.63 165 GLY A C 1
ATOM 1238 O O . GLY A 1 165 ? 9.696 -26.349 15.501 1.00 9.90 165 GLY A O 1
ATOM 1239 N N . ALA A 1 166 ? 11.833 -26.020 16.022 1.00 9.18 166 ALA A N 1
ATOM 1240 C CA . ALA A 1 166 ? 12.255 -27.351 15.576 1.00 9.74 166 ALA A CA 1
ATOM 1241 C C . ALA A 1 166 ? 13.459 -27.843 16.331 1.00 10.40 166 ALA A C 1
ATOM 1242 O O . ALA A 1 166 ? 14.241 -27.086 16.883 1.00 10.29 166 ALA A O 1
ATOM 1244 N N . GLY A 1 167 ? 13.567 -29.169 16.354 1.00 8.76 167 GLY A N 1
ATOM 1245 C CA . GLY A 1 167 ? 14.757 -29.887 16.817 1.00 9.49 167 GLY A CA 1
ATOM 1246 C C . GLY A 1 167 ? 15.225 -30.869 15.776 1.00 8.37 167 GLY A C 1
ATOM 1247 O O . GLY A 1 167 ? 15.057 -30.631 14.578 1.00 8.65 167 GLY A O 1
ATOM 1248 N N . TYR A 1 168 ? 15.899 -31.915 16.218 1.00 9.51 168 TYR A N 1
ATOM 1249 C CA . TYR A 1 168 ? 16.865 -32.606 15.344 1.00 9.80 168 TYR A CA 1
ATOM 1250 C C . TYR A 1 168 ? 16.724 -34.115 15.379 1.00 10.31 168 TYR A C 1
ATOM 1251 O O . TYR A 1 168 ? 17.450 -34.763 14.656 1.00 10.60 168 TYR A O 1
ATOM 1260 N N . THR A 1 169 ? 15.834 -34.675 16.225 1.00 10.54 169 THR A N 1
ATOM 1261 C CA . THR A 1 169 ? 15.496 -36.113 16.125 1.00 10.25 169 THR A CA 1
ATOM 1262 C C . THR A 1 169 ? 14.553 -36.298 14.953 1.00 11.62 169 THR A C 1
ATOM 1263 O O . THR A 1 169 ? 14.155 -35.349 14.291 1.00 11.40 169 THR A O 1
ATOM 1267 N N . PRO A 1 170 ? 14.134 -37.529 14.628 1.00 11.30 170 PRO A N 1
ATOM 1268 C CA . PRO A 1 170 ? 13.105 -37.709 13.603 1.00 10.97 170 PRO A CA 1
ATOM 1269 C C . PRO A 1 170 ? 11.793 -36.969 13.861 1.00 10.63 170 PRO A C 1
ATOM 1270 O O . PRO A 1 170 ? 11.118 -36.656 12.939 1.00 10.92 170 PRO A O 1
ATOM 1274 N N . TYR A 1 171 ? 11.554 -36.581 15.119 1.00 9.82 171 TYR A N 1
ATOM 1275 C CA . TYR A 1 171 ? 10.374 -35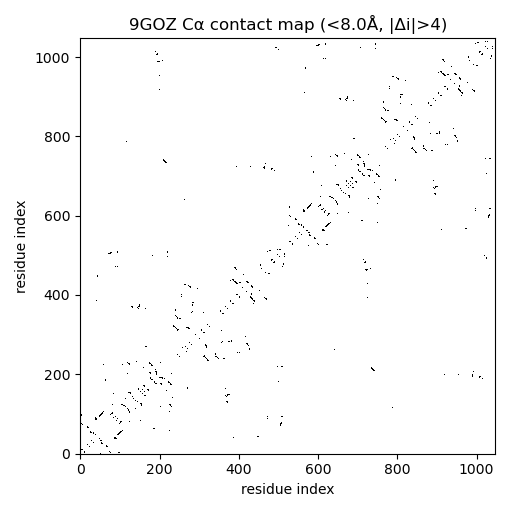.791 15.547 1.00 10.15 171 TYR A CA 1
ATOM 1276 C C . TYR A 1 171 ? 10.740 -34.296 15.580 1.00 9.15 171 TYR A C 1
ATOM 1277 O O . TYR A 1 171 ? 10.102 -33.530 16.282 1.00 9.47 171 TYR A O 1
ATOM 1286 N N . GLY A 1 172 ? 11.687 -33.857 14.735 1.00 8.51 172 GLY A N 1
ATOM 1287 C CA . GLY A 1 172 ? 12.130 -32.445 14.773 1.00 7.66 172 GLY A CA 1
ATOM 1288 C C . GLY A 1 172 ? 11.099 -31.418 14.400 1.00 8.68 172 GLY A C 1
ATOM 1289 O O . GLY A 1 172 ? 11.251 -30.261 14.810 1.00 8.66 172 GLY A O 1
ATOM 1290 N N . ASP A 1 173 ? 10.092 -31.741 13.607 1.00 10.09 173 ASP A N 1
ATOM 1291 C CA . ASP A 1 173 ? 9.066 -30.731 13.219 1.00 10.46 173 ASP A CA 1
ATOM 1292 C C . ASP A 1 173 ? 8.054 -30.659 14.379 1.00 11.00 173 ASP A C 1
ATOM 1293 O O . ASP A 1 173 ? 7.115 -31.504 14.464 1.00 10.67 173 ASP A O 1
ATOM 1298 N N . HIS A 1 174 ? 8.219 -29.687 15.263 1.00 9.36 174 HIS A N 1
ATOM 1299 C CA . HIS A 1 174 ? 7.429 -29.611 16.520 1.00 9.69 174 HIS A CA 1
ATOM 1300 C C . HIS A 1 174 ? 5.952 -29.446 16.199 1.00 10.30 174 HIS A C 1
ATOM 1301 O O . HIS A 1 174 ? 5.093 -30.137 16.805 1.00 9.91 174 HIS A O 1
ATOM 1308 N N . PHE A 1 175 ? 5.596 -28.624 15.231 1.00 10.31 175 PHE A N 1
ATOM 1309 C CA . PHE A 1 175 ? 4.164 -28.410 14.933 1.00 10.57 175 PHE A CA 1
ATOM 1310 C C . PHE A 1 175 ? 3.577 -29.720 14.403 1.00 10.74 175 PHE A C 1
ATOM 1311 O O . PHE A 1 175 ? 2.424 -30.091 14.716 1.00 9.32 175 PHE A O 1
ATOM 1319 N N . MET A 1 176 ? 4.318 -30.445 13.559 1.00 10.61 176 MET A N 1
ATOM 1320 C CA . MET A 1 176 ? 3.761 -31.683 13.006 1.00 11.91 176 MET A CA 1
ATOM 1321 C C . MET A 1 176 ? 3.338 -32.612 14.156 1.00 11.06 176 MET A C 1
ATOM 1322 O O . MET A 1 176 ? 2.232 -33.166 14.123 1.00 11.10 176 MET A O 1
ATOM 1327 N N . TRP A 1 177 ? 4.180 -32.800 15.168 1.00 9.73 177 TRP A N 1
ATOM 1328 C CA . TRP A 1 177 ? 3.890 -33.738 16.270 1.00 9.54 177 TRP A CA 1
ATOM 1329 C C . TRP A 1 177 ? 2.958 -33.113 17.314 1.00 8.95 177 TRP A C 1
ATOM 1330 O O . TRP A 1 177 ? 2.374 -33.863 18.094 1.00 8.76 177 TRP A O 1
ATOM 1341 N N . GLN A 1 178 ? 2.781 -31.798 17.313 1.00 8.92 178 GLN A N 1
ATOM 1342 C CA . GLN A 1 178 ? 1.694 -31.186 18.130 1.00 9.08 178 GLN A CA 1
ATOM 1343 C C . GLN A 1 178 ? 0.370 -31.820 17.729 1.00 8.88 178 GLN A C 1
ATOM 1344 O O . GLN A 1 178 ? 0.093 -31.950 16.539 1.00 9.59 178 GLN A O 1
ATOM 1350 N N . THR A 1 179 ? -0.357 -32.298 18.759 1.00 8.48 179 THR A N 1
ATOM 1351 C CA . THR A 1 179 ? -1.631 -33.022 18.555 1.00 9.10 179 THR A CA 1
ATOM 1352 C C . THR A 1 179 ? -2.638 -32.541 19.595 1.00 8.20 179 THR A C 1
ATOM 1353 O O . THR A 1 179 ? -2.507 -32.959 20.762 1.00 8.82 179 THR A O 1
ATOM 1357 N N . GLY A 1 180 ? -3.554 -31.686 19.181 1.00 9.00 180 GLY A N 1
ATOM 1358 C CA . GLY A 1 180 ? -4.604 -31.147 20.030 1.00 8.80 180 GLY A CA 1
ATOM 1359 C C . GLY A 1 180 ? -4.124 -29.937 20.785 1.00 8.25 180 GLY A C 1
ATOM 1360 O O . GLY A 1 180 ? -2.963 -29.857 21.204 1.00 8.09 180 GLY A O 1
ATOM 1361 N N . MET A 1 181 ? -4.999 -28.967 20.926 1.00 7.63 181 MET A N 1
ATOM 1362 C CA . MET A 1 181 ? -4.738 -27.837 21.822 1.00 8.72 181 MET A CA 1
ATOM 1363 C C . MET A 1 181 ? -6.047 -27.307 22.398 1.00 8.07 181 MET A C 1
ATOM 1364 O O . MET A 1 181 ? -7.127 -27.521 21.843 1.00 8.32 181 MET A O 1
ATOM 1369 N N . GLU A 1 182 ? -5.909 -26.635 23.534 1.00 8.33 182 GLU A N 1
ATOM 1370 C CA . GLU A 1 182 ? -6.963 -25.815 24.144 1.00 8.80 182 GLU A CA 1
ATOM 1371 C C . GLU A 1 182 ? -6.550 -24.374 23.977 1.00 8.32 182 GLU A C 1
ATOM 1372 O O . GLU A 1 182 ? -5.367 -24.092 24.267 1.00 8.61 182 GLU A O 1
ATOM 1378 N N . VAL A 1 183 ? -7.433 -23.525 23.504 1.00 9.13 183 VAL A N 1
ATOM 1379 C CA . VAL A 1 183 ? -7.029 -22.144 23.193 1.00 9.61 183 VAL A CA 1
ATOM 1380 C C . VAL A 1 183 ? -8.124 -21.188 23.588 1.00 9.90 183 VAL A C 1
ATOM 1381 O O . VAL A 1 183 ? -9.338 -21.509 23.394 1.00 9.89 183 VAL A O 1
ATOM 1385 N N . VAL A 1 184 ? -7.730 -20.102 24.252 1.00 9.27 184 VAL A N 1
ATOM 1386 C CA . VAL A 1 184 ? -8.641 -18.983 24.566 1.00 9.07 184 VAL A CA 1
ATOM 1387 C C . VAL A 1 184 ? -8.628 -18.007 23.386 1.00 8.94 184 VAL A C 1
ATOM 1388 O O . VAL A 1 184 ? -7.569 -17.475 23.032 1.00 9.23 184 VAL A O 1
ATOM 1392 N N . LEU A 1 185 ? -9.769 -17.800 22.785 1.00 9.42 185 LEU A N 1
ATOM 1393 C CA . LEU A 1 185 ? -9.901 -16.937 21.594 1.00 8.94 185 LEU A CA 1
ATOM 1394 C C . LEU A 1 185 ? -9.915 -15.482 22.033 1.00 9.61 185 LEU A C 1
ATOM 1395 O O . LEU A 1 185 ? -10.026 -15.188 23.225 1.00 8.77 185 LEU A O 1
ATOM 1400 N N . PRO A 1 186 ? -9.746 -14.503 21.124 1.00 10.25 186 PRO A N 1
ATOM 1401 C CA . PRO A 1 186 ? -9.422 -13.131 21.548 1.00 10.22 186 PRO A CA 1
ATOM 1402 C C . PRO A 1 186 ? -10.527 -12.369 22.298 1.00 10.63 186 PRO A C 1
ATOM 1403 O O . PRO A 1 186 ? -10.230 -11.326 22.842 1.00 10.28 186 PRO A O 1
ATOM 1407 N N . GLN A 1 187 ? -11.763 -12.868 22.314 1.00 10.67 187 GLN A N 1
ATOM 1408 C CA . GLN A 1 187 ? -12.843 -12.255 23.145 1.00 10.96 187 GLN A CA 1
ATOM 1409 C C . GLN A 1 187 ? -13.114 -13.089 24.396 1.00 11.21 187 GLN A C 1
ATOM 1410 O O . GLN A 1 187 ? -14.045 -12.708 25.141 1.00 12.60 187 GLN A O 1
ATOM 1416 N N . GLY A 1 188 ? -12.350 -14.149 24.629 1.00 9.84 188 GLY A N 1
ATOM 1417 C CA . GLY A 1 188 ? -12.358 -14.851 25.921 1.00 10.97 188 GLY A CA 1
ATOM 1418 C C . GLY A 1 188 ? -13.054 -16.199 25.868 1.00 10.90 188 GLY A C 1
ATOM 1419 O O . GLY A 1 188 ? -13.088 -16.878 26.912 1.00 11.42 188 GLY A O 1
ATOM 1420 N N . ASP A 1 189 ? -13.563 -16.604 24.716 1.00 12.14 189 ASP A N 1
ATOM 1421 C CA . ASP A 1 189 ? -14.167 -17.947 24.561 1.00 12.36 189 ASP A CA 1
ATOM 1422 C C . ASP A 1 189 ? -13.063 -18.993 24.532 1.00 12.31 189 ASP A C 1
ATOM 1423 O O . ASP A 1 189 ? -11.923 -18.687 24.133 1.00 14.34 189 ASP A O 1
ATOM 1428 N N . VAL A 1 190 ? -13.305 -20.174 25.021 1.00 10.65 190 VAL A N 1
ATOM 1429 C CA . VAL A 1 190 ? -12.302 -21.267 25.052 1.00 10.84 190 VAL A CA 1
ATOM 1430 C C . VAL A 1 190 ? -12.765 -22.414 24.183 1.00 10.49 190 VAL A C 1
ATOM 1431 O O . VAL A 1 190 ? -13.972 -22.719 24.121 1.00 10.50 190 VAL A O 1
ATOM 1435 N N . MET A 1 191 ? -11.827 -22.986 23.454 1.00 9.57 191 MET A N 1
ATOM 1436 C CA . MET A 1 191 ? -12.139 -24.131 22.593 1.00 11.56 191 MET A CA 1
ATOM 1437 C C . MET A 1 191 ? -11.024 -25.146 22.607 1.00 10.94 191 MET A C 1
ATOM 1438 O O . MET A 1 191 ? -9.882 -24.825 22.903 1.00 11.21 191 MET A O 1
ATOM 1443 N N . ARG A 1 192 ? -11.391 -26.391 22.344 1.00 9.73 192 ARG A N 1
ATOM 1444 C CA . ARG A 1 192 ? -10.427 -27.470 22.114 1.00 10.05 192 ARG A CA 1
ATOM 1445 C C . ARG A 1 192 ? -10.458 -27.855 20.645 1.00 10.12 192 ARG A C 1
ATOM 1446 O O . ARG A 1 192 ? -11.524 -27.972 20.055 1.00 10.38 192 ARG A O 1
ATOM 1454 N N . THR A 1 193 ? -9.293 -28.083 20.098 1.00 9.55 193 THR A N 1
ATOM 1455 C CA . THR A 1 193 ? -9.188 -28.495 18.693 1.00 9.74 193 THR A CA 1
ATOM 1456 C C . THR A 1 193 ? -9.218 -30.020 18.563 1.00 9.36 193 THR A C 1
ATOM 1457 O O . THR A 1 193 ? -8.946 -30.765 19.537 1.00 10.52 193 THR A O 1
ATOM 1461 N N . GLY A 1 194 ? -9.466 -30.465 17.346 1.00 10.32 194 GLY A N 1
ATOM 1462 C CA . GLY A 1 194 ? -9.286 -31.871 16.979 1.00 10.89 194 GLY A CA 1
ATOM 1463 C C . GLY A 1 194 ? -10.257 -32.759 17.737 1.00 10.31 194 GLY A C 1
ATOM 1464 O O . GLY A 1 194 ? -11.419 -32.374 17.954 1.00 10.66 194 GLY A O 1
ATOM 1465 N N . MET A 1 195 ? -9.783 -33.893 18.173 1.00 10.14 195 MET A N 1
ATOM 1466 C CA . MET A 1 195 ? -10.700 -34.868 18.796 1.00 11.11 195 MET A CA 1
ATOM 1467 C C . MET A 1 195 ? -11.027 -34.387 20.198 1.00 11.30 195 MET A C 1
ATOM 1468 O O . MET A 1 195 ? -11.991 -34.910 20.809 1.00 11.96 195 MET A O 1
ATOM 1473 N N . GLY A 1 196 ? -10.325 -33.395 20.729 1.00 10.32 196 GLY A N 1
ATOM 1474 C CA . GLY A 1 196 ? -10.641 -32.847 22.065 1.00 10.22 196 GLY A CA 1
ATOM 1475 C C . GLY A 1 196 ? -11.926 -32.031 22.083 1.00 9.89 196 GLY A C 1
ATOM 1476 O O . GLY A 1 196 ? -12.491 -31.768 23.146 1.00 10.86 196 GLY A O 1
ATOM 1477 N N . ALA A 1 197 ? -12.460 -31.670 20.917 1.00 9.56 197 ALA A N 1
ATOM 1478 C CA . ALA A 1 197 ? -13.792 -31.004 20.806 1.00 9.79 197 ALA A CA 1
ATOM 1479 C C . ALA A 1 197 ? -14.929 -32.008 21.096 1.00 10.10 197 ALA A C 1
ATOM 1480 O O . ALA A 1 197 ? -16.057 -31.543 21.249 1.00 10.33 197 ALA A O 1
ATOM 1482 N N . LEU A 1 198 ? -14.646 -33.302 21.084 1.00 10.38 198 LEU A N 1
ATOM 1483 C CA . LEU A 1 198 ? -15.649 -34.329 21.421 1.00 11.96 198 LEU A CA 1
ATOM 1484 C C . LEU A 1 198 ? -15.528 -34.651 22.895 1.00 12.65 198 LEU A C 1
ATOM 1485 O O . LEU A 1 198 ? -14.542 -35.213 23.305 1.00 11.96 198 LEU A O 1
ATOM 1490 N N . PRO A 1 199 ? -16.554 -34.275 23.710 1.00 12.83 199 PRO A N 1
ATOM 1491 C CA . PRO A 1 199 ? -16.454 -34.458 25.147 1.00 12.62 199 PRO A CA 1
ATOM 1492 C C . PRO A 1 199 ? -16.111 -35.898 25.501 1.00 12.52 199 PRO A C 1
ATOM 1493 O O . PRO A 1 199 ? -16.705 -36.843 24.965 1.00 12.63 199 PRO A O 1
ATOM 1497 N N . GLY A 1 200 ? -15.121 -36.038 26.366 1.00 12.15 200 GLY A N 1
ATOM 1498 C CA . GLY A 1 200 ? -14.736 -37.353 26.902 1.00 12.86 200 GLY A CA 1
ATOM 1499 C C . GLY A 1 200 ? -13.925 -38.177 25.924 1.00 13.45 200 GLY A C 1
ATOM 1500 O O . GLY A 1 200 ? -13.652 -39.367 26.219 1.00 14.65 200 GLY A O 1
ATOM 1501 N N . SER A 1 201 ? -13.502 -37.589 24.807 1.00 14.29 201 SER A N 1
ATOM 1502 C CA . SER A 1 201 ? -12.700 -38.366 23.827 1.00 15.05 201 SER A CA 1
ATOM 1503 C C . SER A 1 201 ? -11.405 -38.826 24.490 1.00 14.88 201 SER A C 1
ATOM 1504 O O . SER A 1 201 ? -10.858 -38.149 25.365 1.00 14.17 201 SER A O 1
ATOM 1507 N N . THR A 1 202 ? -10.913 -39.930 23.980 1.00 16.11 202 THR A N 1
ATOM 1508 C CA . THR A 1 202 ? -9.734 -40.684 24.416 1.00 17.53 202 THR A CA 1
ATOM 1509 C C . THR A 1 202 ? -8.621 -40.515 23.369 1.00 15.76 202 THR A C 1
ATOM 1510 O O . THR A 1 202 ? -7.523 -41.023 23.574 1.00 19.91 202 THR A O 1
ATOM 1514 N N . THR A 1 203 ? -8.854 -39.672 22.383 1.00 12.18 203 THR A N 1
ATOM 1515 C CA . THR A 1 203 ? -8.043 -39.603 21.135 1.00 10.72 203 THR A CA 1
ATOM 1516 C C . THR A 1 203 ? -7.459 -38.219 20.875 1.00 9.36 203 THR A C 1
ATOM 1517 O O . THR A 1 203 ? -6.921 -38.027 19.822 1.00 9.52 203 THR A O 1
ATOM 1521 N N . TRP A 1 204 ? -7.576 -37.273 21.780 1.00 9.49 204 TRP A N 1
ATOM 1522 C CA . TRP A 1 204 ? -7.113 -35.888 21.562 1.00 9.57 204 TRP A CA 1
ATOM 1523 C C . TRP A 1 204 ? -5.669 -35.868 21.081 1.00 9.59 204 TRP A C 1
ATOM 1524 O O . TRP A 1 204 ? -5.370 -35.043 20.224 1.00 9.28 204 TRP A O 1
ATOM 1535 N N . GLN A 1 205 ? -4.820 -36.728 21.614 1.00 8.55 205 GLN A N 1
ATOM 1536 C CA . GLN A 1 205 ? -3.376 -36.729 21.332 1.00 8.92 205 GLN A CA 1
ATOM 1537 C C . GLN A 1 205 ? -3.010 -37.797 20.300 1.00 8.97 205 GLN A C 1
ATOM 1538 O O . GLN A 1 205 ? -1.785 -38.006 20.053 1.00 9.31 205 GLN A O 1
ATOM 1544 N N . LEU A 1 206 ? -3.980 -38.436 19.681 1.00 9.03 206 LEU A N 1
ATOM 1545 C CA . LEU A 1 206 ? -3.670 -39.586 18.797 1.00 9.67 206 LEU A CA 1
ATOM 1546 C C . LEU A 1 206 ? -3.766 -39.219 17.314 1.00 10.76 206 LEU A C 1
ATOM 1547 O O . LEU A 1 206 ? -3.198 -39.957 16.512 1.00 10.37 206 LEU A O 1
ATOM 1552 N N . ILE A 1 207 ? -4.469 -38.159 16.928 1.00 9.85 207 ILE A N 1
ATOM 1553 C CA . ILE A 1 207 ? -4.557 -37.693 15.524 1.00 11.36 207 ILE A CA 1
ATOM 1554 C C . ILE A 1 207 ? -4.800 -36.195 15.599 1.00 10.87 207 ILE A C 1
ATOM 1555 O O . ILE A 1 207 ? -5.541 -35.759 16.453 1.00 12.26 207 ILE A O 1
ATOM 1560 N N . PRO A 1 208 ? -4.131 -35.366 14.788 1.00 11.74 208 PRO A N 1
ATOM 1561 C CA . PRO A 1 208 ? -4.252 -33.923 14.986 1.00 14.03 208 PRO A CA 1
ATOM 1562 C C . PRO A 1 208 ? -5.536 -33.282 14.469 1.00 13.91 208 PRO A C 1
ATOM 1563 O O . PRO A 1 208 ? -5.833 -32.186 14.820 1.00 17.77 208 PRO A O 1
ATOM 1567 N N . TYR A 1 209 ? -6.259 -33.986 13.605 1.00 13.92 209 TYR A N 1
ATOM 1568 C CA . TYR A 1 209 ? -7.446 -33.481 12.905 1.00 15.20 209 TYR A CA 1
ATOM 1569 C C . TYR A 1 209 ? -8.639 -34.026 13.652 1.00 16.42 209 TYR A C 1
ATOM 1570 O O . TYR A 1 209 ? -8.608 -35.149 14.149 1.00 22.38 209 TYR A O 1
ATOM 1579 N N . GLY A 1 210 ? -9.655 -33.223 13.688 1.00 17.51 210 GLY A N 1
ATOM 1580 C CA . GLY A 1 210 ? -10.956 -33.717 14.115 1.00 18.99 210 GLY A CA 1
ATOM 1581 C C . GLY A 1 210 ? -11.831 -33.787 12.898 1.00 19.89 210 GLY A C 1
ATOM 1582 O O . GLY A 1 210 ? -11.463 -34.425 11.841 1.00 25.98 210 GLY A O 1
ATOM 1583 N N . PHE A 1 211 ? -12.946 -33.118 13.016 1.00 16.90 211 PHE A N 1
ATOM 1584 C CA . PHE A 1 211 ? -13.969 -33.096 11.955 1.00 13.81 211 PHE A CA 1
ATOM 1585 C C . PHE A 1 211 ? -14.101 -31.653 11.516 1.00 12.12 211 PHE A C 1
ATOM 1586 O O . PHE A 1 211 ? -14.115 -30.778 12.394 1.00 13.34 211 PHE A O 1
ATOM 1594 N N . GLY A 1 212 ? -14.211 -31.376 10.219 1.00 11.07 212 GLY A N 1
ATOM 1595 C CA . GLY A 1 212 ? -14.350 -30.008 9.746 1.00 10.79 212 GLY A CA 1
ATOM 1596 C C . GLY A 1 212 ? -12.982 -29.375 9.531 1.00 10.20 212 GLY A C 1
ATOM 1597 O O . GLY A 1 212 ? -11.968 -30.041 9.574 1.00 10.74 212 GLY A O 1
ATOM 1598 N N . PRO A 1 213 ? -12.975 -28.061 9.301 1.00 10.03 213 PRO A N 1
ATOM 1599 C CA . PRO A 1 213 ? -11.719 -27.363 8.982 1.00 10.45 213 PRO A CA 1
ATOM 1600 C C . PRO A 1 213 ? -10.708 -27.558 10.109 1.00 11.14 213 PRO A C 1
ATOM 1601 O O . PRO A 1 213 ? -11.040 -27.599 11.279 1.00 11.70 213 PRO A O 1
ATOM 1605 N N . TYR A 1 214 ? -9.453 -27.768 9.741 1.00 10.42 214 TYR A N 1
ATOM 1606 C CA . TYR A 1 214 ? -8.360 -28.094 10.688 1.00 10.24 214 TYR A CA 1
ATOM 1607 C C . TYR A 1 214 ? -7.664 -26.808 11.096 1.00 10.70 214 TYR A C 1
ATOM 1608 O O . TYR A 1 214 ? -7.012 -26.180 10.268 1.00 10.77 214 TYR A O 1
ATOM 1617 N N . PRO A 1 215 ? -7.838 -26.329 12.341 1.00 9.81 215 PRO A N 1
ATOM 1618 C CA . PRO A 1 215 ? -7.438 -24.956 12.664 1.00 9.78 215 PRO A CA 1
ATOM 1619 C C . PRO A 1 215 ? -6.123 -24.769 13.428 1.00 9.19 215 PRO A C 1
ATOM 1620 O O . PRO A 1 215 ? -5.714 -23.625 13.559 1.00 8.49 215 PRO A O 1
ATOM 1624 N N . ASP A 1 216 ? -5.526 -25.839 13.934 1.00 10.08 216 ASP A N 1
ATOM 1625 C CA . ASP A 1 216 ? -4.377 -25.708 14.871 1.00 10.30 216 ASP A CA 1
ATOM 1626 C C . ASP A 1 216 ? -3.262 -24.839 14.286 1.00 9.44 216 ASP A C 1
ATOM 1627 O O . ASP A 1 216 ? -2.696 -24.055 15.080 1.00 8.69 216 ASP A O 1
ATOM 1632 N N . GLY A 1 217 ? -2.982 -24.976 12.999 1.00 8.52 217 GLY A N 1
ATOM 1633 C CA . GLY A 1 217 ? -1.910 -24.188 12.384 1.00 8.63 217 GLY A CA 1
ATOM 1634 C C . GLY A 1 217 ? -2.158 -22.712 12.500 1.00 8.72 217 GLY A C 1
ATOM 1635 O O . GLY A 1 217 ? -1.184 -21.940 12.498 1.00 8.20 217 GLY A O 1
ATOM 1636 N N . MET A 1 218 ? -3.413 -22.299 12.586 1.00 8.89 218 MET A N 1
ATOM 1637 C CA . MET A 1 218 ? -3.766 -20.865 12.630 1.00 9.18 218 MET A CA 1
ATOM 1638 C C . MET A 1 218 ? -3.430 -20.278 14.002 1.00 9.01 218 MET A C 1
ATOM 1639 O O . MET A 1 218 ? -3.474 -19.058 14.105 1.00 9.98 218 MET A O 1
ATOM 1644 N N . PHE A 1 219 ? -2.999 -21.089 14.969 1.00 8.82 219 PHE A N 1
ATOM 1645 C CA . PHE A 1 219 ? -2.579 -20.636 16.317 1.00 9.03 219 PHE A CA 1
ATOM 1646 C C . PHE A 1 219 ? -1.063 -20.689 16.432 1.00 8.53 219 PHE A C 1
ATOM 1647 O O . PHE A 1 219 ? -0.524 -20.499 17.540 1.00 9.65 219 PHE A O 1
ATOM 1655 N N . THR A 1 220 ? -0.354 -20.929 15.325 1.00 8.14 220 THR A N 1
ATOM 1656 C CA . THR A 1 220 ? 1.136 -20.951 15.346 1.00 8.62 220 THR A CA 1
ATOM 1657 C C . THR A 1 220 ? 1.621 -19.721 14.564 1.00 8.07 220 THR A C 1
ATOM 1658 O O . THR A 1 220 ? 0.991 -19.314 13.581 1.00 8.06 220 THR A O 1
ATOM 1662 N N . GLN A 1 221 ? 2.690 -19.139 15.064 1.00 7.64 221 GLN A N 1
ATOM 1663 C CA . GLN A 1 221 ? 3.199 -17.817 14.556 1.00 8.21 221 GLN A CA 1
ATOM 1664 C C . GLN A 1 221 ? 2.008 -16.878 14.413 1.00 8.62 221 GLN A C 1
ATOM 1665 O O . GLN A 1 221 ? 1.870 -16.133 13.397 1.00 8.06 221 GLN A O 1
ATOM 1671 N N . SER A 1 222 ? 1.231 -16.788 15.487 1.00 8.29 222 SER A N 1
ATOM 1672 C CA . SER A 1 222 ? -0.147 -16.240 15.399 1.00 9.20 222 SER A CA 1
ATOM 1673 C C . SER A 1 222 ? -0.517 -15.404 16.611 1.00 8.83 222 SER A C 1
ATOM 1674 O O . SER A 1 222 ? -0.073 -15.737 17.750 1.00 10.30 222 SER A O 1
ATOM 1677 N N . ASN A 1 223 ? -1.423 -14.467 16.405 1.00 8.80 223 ASN A N 1
ATOM 1678 C CA . ASN A 1 223 ? -2.050 -13.674 17.487 1.00 8.89 223 ASN A CA 1
ATOM 1679 C C . ASN A 1 223 ? -3.554 -13.977 17.547 1.00 9.60 223 ASN A C 1
ATOM 1680 O O . ASN A 1 223 ? -4.313 -13.144 17.970 1.00 9.85 223 ASN A O 1
ATOM 1685 N N . LEU A 1 224 ? -3.967 -15.210 17.202 1.00 9.60 224 LEU A N 1
ATOM 1686 C CA . LEU A 1 224 ? -5.416 -15.515 17.169 1.00 9.07 224 LEU A CA 1
ATOM 1687 C C . LEU A 1 224 ? -5.893 -16.151 18.470 1.00 9.60 224 LEU A C 1
ATOM 1688 O O . LEU A 1 224 ? -7.100 -16.382 18.595 1.00 9.23 224 LEU A O 1
ATOM 1693 N N . GLY A 1 225 ? -5.010 -16.461 19.402 1.00 9.45 225 GLY A N 1
ATOM 1694 C CA . GLY A 1 225 ? -5.460 -17.128 20.641 1.00 9.95 225 GLY A CA 1
ATOM 1695 C C . GLY A 1 225 ? -4.364 -17.292 21.634 1.00 9.61 225 GLY A C 1
ATOM 1696 O O . GLY A 1 225 ? -3.186 -17.174 21.245 1.00 10.96 225 GLY A O 1
ATOM 1697 N N . ILE A 1 226 ? -4.705 -17.563 22.895 1.00 8.31 226 ILE A N 1
ATOM 1698 C CA . ILE A 1 226 ? -3.763 -17.879 23.979 1.00 8.92 226 ILE A CA 1
ATOM 1699 C C . ILE A 1 226 ? -3.949 -19.350 24.269 1.00 8.12 226 ILE A C 1
ATOM 1700 O O . ILE A 1 226 ? -5.056 -19.762 24.729 1.00 8.54 226 ILE A O 1
ATOM 1705 N N . VAL A 1 227 ? -2.948 -20.137 23.948 1.00 8.04 227 VAL A N 1
ATOM 1706 C CA . VAL A 1 227 ? -2.970 -21.585 24.136 1.00 8.48 227 VAL A CA 1
ATOM 1707 C C . VAL A 1 227 ? -2.770 -21.895 25.608 1.00 8.32 227 VAL A C 1
ATOM 1708 O O . VAL A 1 227 ? -1.838 -21.371 26.206 1.00 9.38 227 VAL A O 1
ATOM 1712 N N . THR A 1 228 ? -3.578 -22.803 26.151 1.00 8.52 228 THR A N 1
ATOM 1713 C CA . THR A 1 228 ? -3.561 -23.178 27.585 1.00 8.46 228 THR A CA 1
ATOM 1714 C C . THR A 1 228 ? -3.180 -24.630 27.801 1.00 9.07 228 THR A C 1
ATOM 1715 O O . THR A 1 228 ? -2.760 -24.950 28.896 1.00 9.17 228 THR A O 1
ATOM 1719 N N . LYS A 1 229 ? -3.422 -25.488 26.805 1.00 9.31 229 LYS A N 1
ATOM 1720 C CA . LYS A 1 229 ? -2.942 -26.875 26.801 1.00 8.88 229 LYS A CA 1
ATOM 1721 C C . LYS A 1 229 ? -2.530 -27.241 25.405 1.00 8.26 229 LYS A C 1
ATOM 1722 O O . LYS A 1 229 ? -3.152 -26.713 24.434 1.00 8.44 229 LYS A O 1
ATOM 1728 N N . MET A 1 230 ? -1.538 -28.095 25.319 1.00 8.10 230 MET A N 1
ATOM 1729 C CA . MET A 1 230 ? -1.144 -28.586 23.990 1.00 7.94 230 MET A CA 1
ATOM 1730 C C . MET A 1 230 ? -0.670 -30.027 24.111 1.00 8.21 230 MET A C 1
ATOM 1731 O O . MET A 1 230 ? 0.076 -30.347 25.030 1.00 8.76 230 MET A O 1
ATOM 1736 N N . GLY A 1 231 ? -1.129 -30.881 23.204 1.00 8.25 231 GLY A N 1
ATOM 1737 C CA . GLY A 1 231 ? -0.604 -32.232 23.141 1.00 8.82 231 GLY A CA 1
ATOM 1738 C C . GLY A 1 231 ? 0.590 -32.331 22.231 1.00 8.83 231 GLY A C 1
ATOM 1739 O O . GLY A 1 231 ? 0.746 -31.512 21.294 1.00 9.21 231 GLY A O 1
ATOM 1740 N N . ILE A 1 232 ? 1.456 -33.282 22.510 1.00 9.33 232 ILE A N 1
ATOM 1741 C CA . ILE A 1 232 ? 2.544 -33.583 21.551 1.00 9.90 232 ILE A CA 1
ATOM 1742 C C . ILE A 1 232 ? 2.820 -35.069 21.571 1.00 9.03 232 ILE A C 1
ATOM 1743 O O . ILE A 1 232 ? 2.892 -35.704 22.677 1.00 9.02 232 ILE A O 1
ATOM 1748 N N . ALA A 1 233 ? 3.030 -35.641 20.391 1.00 8.94 233 ALA A N 1
ATOM 1749 C CA . ALA A 1 233 ? 3.484 -37.031 20.269 1.00 9.75 233 ALA A CA 1
ATOM 1750 C C . ALA A 1 233 ? 4.944 -37.102 20.682 1.00 10.44 233 ALA A C 1
ATOM 1751 O O . ALA A 1 233 ? 5.685 -36.119 20.433 1.00 11.08 233 ALA A O 1
ATOM 1753 N N . LEU A 1 234 ? 5.341 -38.228 21.234 1.00 10.71 234 LEU A N 1
ATOM 1754 C CA . LEU A 1 234 ? 6.689 -38.516 21.751 1.00 10.74 234 LEU A CA 1
ATOM 1755 C C . LEU A 1 234 ? 7.189 -39.797 21.132 1.00 11.78 234 LEU A C 1
ATOM 1756 O O . LEU A 1 234 ? 6.499 -40.825 21.250 1.00 11.45 234 LEU A O 1
ATOM 1761 N N . MET A 1 235 ? 8.397 -39.750 20.601 1.00 11.78 235 MET A N 1
ATOM 1762 C CA . MET A 1 235 ? 9.057 -40.900 19.954 1.00 12.34 235 MET A CA 1
ATOM 1763 C C . MET A 1 235 ? 9.579 -41.854 21.028 1.00 11.76 235 MET A C 1
ATOM 1764 O O . MET A 1 235 ? 10.027 -41.440 22.098 1.00 10.74 235 MET A O 1
ATOM 1769 N N . GLN A 1 236 ? 9.476 -43.140 20.726 1.00 12.80 236 GLN A N 1
ATOM 1770 C CA . GLN A 1 236 ? 10.182 -44.182 21.494 1.00 13.71 236 GLN A CA 1
ATOM 1771 C C . GLN A 1 236 ? 11.688 -44.041 21.282 1.00 14.17 236 GLN A C 1
ATOM 1772 O O . GLN A 1 236 ? 12.135 -43.903 20.165 1.00 13.79 236 GLN A O 1
ATOM 1778 N N . LYS A 1 237 ? 12.450 -44.142 22.357 1.00 13.10 237 LYS A N 1
ATOM 1779 C CA . LYS A 1 237 ? 13.907 -44.341 22.239 1.00 13.99 237 LYS A CA 1
ATOM 1780 C C . LYS A 1 237 ? 14.179 -45.572 21.401 1.00 15.21 237 LYS A C 1
ATOM 1781 O O . LYS A 1 237 ? 13.617 -46.646 21.623 1.00 14.38 237 LYS A O 1
ATOM 1787 N N . PRO A 1 238 ? 15.127 -45.494 20.455 1.00 16.27 238 PRO A N 1
ATOM 1788 C CA . PRO A 1 238 ? 15.627 -46.685 19.772 1.00 17.95 238 PRO A CA 1
ATOM 1789 C C . PRO A 1 238 ? 16.515 -47.481 20.733 1.00 17.75 238 PRO A C 1
ATOM 1790 O O . PRO A 1 238 ? 16.956 -46.992 21.782 1.00 18.22 238 PRO A O 1
ATOM 1794 N N . PRO A 1 239 ? 16.830 -48.742 20.366 1.00 18.21 239 PRO A N 1
ATOM 1795 C CA . PRO A 1 239 ? 17.653 -49.590 21.221 1.00 19.47 239 PRO A CA 1
ATOM 1796 C C . PRO A 1 239 ? 19.101 -49.108 21.318 1.00 18.57 239 PRO A C 1
ATOM 1797 O O . PRO A 1 239 ? 19.713 -49.349 22.326 1.00 20.52 239 PRO A O 1
ATOM 1801 N N . ALA A 1 240 ? 19.572 -48.381 20.305 1.00 17.27 240 ALA A N 1
ATOM 1802 C CA . ALA A 1 240 ? 20.921 -47.778 20.309 1.00 17.60 240 ALA A CA 1
ATOM 1803 C C . ALA A 1 240 ? 20.923 -46.560 19.398 1.00 15.65 240 ALA A C 1
ATOM 1804 O O . ALA A 1 240 ? 20.054 -46.447 18.558 1.00 14.76 240 ALA A O 1
ATOM 1806 N N . SER A 1 241 ? 21.946 -45.734 19.545 1.00 16.10 241 SER A N 1
ATOM 1807 C CA . SER A 1 241 ? 22.188 -44.619 18.614 1.00 16.04 241 SER A CA 1
ATOM 1808 C C . SER A 1 241 ? 23.687 -44.366 18.513 1.00 15.79 241 SER A C 1
ATOM 1809 O O . SER A 1 241 ? 24.458 -44.770 19.419 1.00 17.00 241 SER A O 1
ATOM 1812 N N . MET A 1 242 ? 24.077 -43.667 17.461 1.00 15.55 242 MET A N 1
ATOM 1813 C CA . MET A 1 242 ? 25.471 -43.228 17.288 1.00 15.21 242 MET A CA 1
ATOM 1814 C C . MET A 1 242 ? 25.416 -41.892 16.566 1.00 15.11 242 MET A C 1
ATOM 1815 O O . MET A 1 242 ? 24.590 -41.748 15.665 1.00 14.48 242 MET A O 1
ATOM 1820 N N . THR A 1 243 ? 26.243 -40.949 16.995 1.00 15.17 243 THR A N 1
ATOM 1821 C CA . THR A 1 243 ? 26.325 -39.624 16.354 1.00 14.50 243 THR A CA 1
ATOM 1822 C C . THR A 1 243 ? 27.718 -39.516 15.725 1.00 14.78 243 THR A C 1
ATOM 1823 O O . THR A 1 243 ? 28.711 -39.970 16.341 1.00 15.50 243 THR A O 1
ATOM 1827 N N . TYR A 1 244 ? 27.800 -38.952 14.528 1.00 14.92 244 TYR A N 1
ATOM 1828 C CA . TYR A 1 244 ? 29.080 -38.861 13.792 1.00 14.81 244 TYR A CA 1
ATOM 1829 C C . TYR A 1 244 ? 29.246 -37.424 13.303 1.00 15.71 244 TYR A C 1
ATOM 1830 O O . TYR A 1 244 ? 28.300 -36.645 13.136 1.00 13.73 244 TYR A O 1
ATOM 1839 N N . GLN A 1 245 ? 30.505 -37.077 13.153 1.00 15.19 245 GLN A N 1
ATOM 1840 C CA . GLN A 1 245 ? 30.981 -35.788 12.597 1.00 15.32 245 GLN A CA 1
ATOM 1841 C C . GLN A 1 245 ? 31.674 -36.085 11.264 1.00 14.76 245 GLN A C 1
ATOM 1842 O O . GLN A 1 245 ? 32.516 -37.037 11.217 1.00 14.79 245 GLN A O 1
ATOM 1848 N N . ILE A 1 246 ? 31.354 -35.359 10.210 1.00 13.99 246 ILE A N 1
ATOM 1849 C CA . ILE A 1 246 ? 32.116 -35.389 8.935 1.00 13.59 246 ILE A CA 1
ATOM 1850 C C . ILE A 1 246 ? 32.699 -34.004 8.776 1.00 13.80 246 ILE A C 1
ATOM 1851 O O . ILE A 1 246 ? 31.947 -33.048 8.680 1.00 14.18 246 ILE A O 1
ATOM 1856 N N . THR A 1 247 ? 34.024 -33.889 8.755 1.00 14.30 247 THR A N 1
ATOM 1857 C CA . THR A 1 247 ? 34.694 -32.592 8.494 1.00 14.43 247 THR A CA 1
ATOM 1858 C C . THR A 1 247 ? 34.985 -32.541 7.007 1.00 14.62 247 THR A C 1
ATOM 1859 O O . THR A 1 247 ? 35.396 -33.553 6.422 1.00 14.65 247 THR A O 1
ATOM 1863 N N . PHE A 1 248 ? 34.704 -31.406 6.393 1.00 13.12 248 PHE A N 1
ATOM 1864 C CA . PHE A 1 248 ? 35.057 -31.098 5.000 1.00 14.78 248 PHE A CA 1
ATOM 1865 C C . PHE A 1 248 ? 36.011 -29.901 5.011 1.00 16.12 248 PHE A C 1
ATOM 1866 O O . PHE A 1 248 ? 35.693 -28.858 5.606 1.00 14.99 248 PHE A O 1
ATOM 1874 N N . GLU A 1 249 ? 37.152 -30.045 4.338 1.00 17.88 249 GLU A N 1
ATOM 1875 C CA . GLU A 1 249 ? 38.275 -29.073 4.393 1.00 20.15 249 GLU A CA 1
ATOM 1876 C C . GLU A 1 249 ? 37.917 -27.750 3.723 1.00 18.18 249 GLU A C 1
ATOM 1877 O O . GLU A 1 249 ? 38.329 -26.731 4.275 1.00 18.22 249 GLU A O 1
ATOM 1883 N N . ASN A 1 250 ? 37.192 -27.769 2.601 1.00 16.56 250 ASN A N 1
ATOM 1884 C CA . ASN A 1 250 ? 37.069 -26.625 1.659 1.00 16.94 250 ASN A CA 1
ATOM 1885 C C . ASN A 1 250 ? 35.705 -25.939 1.749 1.00 16.62 250 ASN A C 1
ATOM 1886 O O . ASN A 1 250 ? 34.708 -26.606 1.720 1.00 15.44 250 ASN A O 1
ATOM 1891 N N . GLU A 1 251 ? 35.693 -24.617 1.775 1.00 16.26 251 GLU A N 1
ATOM 1892 C CA . GLU A 1 251 ? 34.437 -23.841 1.728 1.00 16.66 251 GLU A CA 1
ATOM 1893 C C . GLU A 1 251 ? 33.659 -24.268 0.471 1.00 15.33 251 GLU A C 1
ATOM 1894 O O . GLU A 1 251 ? 32.405 -24.386 0.532 1.00 14.16 251 GLU A O 1
ATOM 1900 N N . SER A 1 252 ? 34.315 -24.567 -0.648 1.00 14.73 252 SER A N 1
ATOM 1901 C CA . SER A 1 252 ? 33.630 -24.897 -1.923 1.00 16.14 252 SER A CA 1
ATOM 1902 C C . SER A 1 252 ? 33.023 -26.316 -1.883 1.00 15.55 252 SER A C 1
ATOM 1903 O O . SER A 1 252 ? 32.263 -26.639 -2.768 1.00 16.73 252 SER A O 1
ATOM 1906 N N . ASP A 1 253 ? 33.324 -27.126 -0.870 1.00 16.14 253 ASP A N 1
ATOM 1907 C CA . ASP A 1 253 ? 32.745 -28.490 -0.708 1.00 15.59 253 ASP A CA 1
ATOM 1908 C C . ASP A 1 253 ? 31.229 -28.401 -0.441 1.00 16.37 253 ASP A C 1
ATOM 1909 O O . ASP A 1 253 ? 30.544 -29.387 -0.651 1.00 13.66 253 ASP A O 1
ATOM 1914 N N . LEU A 1 254 ? 30.720 -27.256 0.000 1.00 14.96 254 LEU A N 1
ATOM 1915 C CA . LEU A 1 254 ? 29.283 -27.121 0.311 1.00 14.05 254 LEU A CA 1
ATOM 1916 C C . LEU A 1 254 ? 28.421 -27.665 -0.829 1.00 13.79 254 LEU A C 1
ATOM 1917 O O . LEU A 1 254 ? 27.439 -28.364 -0.553 1.00 11.40 254 LEU A O 1
ATOM 1922 N N . GLU A 1 255 ? 28.687 -27.313 -2.081 1.00 13.66 255 GLU A N 1
ATOM 1923 C CA . GLU A 1 255 ? 27.860 -27.715 -3.234 1.00 14.62 255 GLU A CA 1
ATOM 1924 C C . GLU A 1 255 ? 27.699 -29.237 -3.258 1.00 15.90 255 GLU A C 1
ATOM 1925 O O . GLU A 1 255 ? 26.539 -29.746 -3.355 1.00 14.47 255 GLU A O 1
ATOM 1931 N N . GLN A 1 256 ? 28.800 -29.968 -3.157 1.00 16.17 256 GLN A N 1
ATOM 1932 C CA . GLN A 1 256 ? 28.738 -31.437 -3.266 1.00 16.76 256 GLN A CA 1
ATOM 1933 C C . GLN A 1 256 ? 28.137 -32.017 -1.985 1.00 14.44 256 GLN A C 1
ATOM 1934 O O . GLN A 1 256 ? 27.442 -33.049 -2.087 1.00 14.43 256 GLN A O 1
ATOM 1940 N N . ILE A 1 257 ? 28.414 -31.424 -0.823 1.00 12.38 257 ILE A N 1
ATOM 1941 C CA . ILE A 1 257 ? 27.906 -31.955 0.471 1.00 12.60 257 ILE A CA 1
ATOM 1942 C C . ILE A 1 257 ? 26.378 -31.964 0.335 1.00 12.59 257 ILE A C 1
ATOM 1943 O O . ILE A 1 257 ? 25.751 -32.959 0.606 1.00 12.12 257 ILE A O 1
ATOM 1948 N N . VAL A 1 258 ? 25.794 -30.869 -0.112 1.00 13.14 258 VAL A N 1
ATOM 1949 C CA . VAL A 1 258 ? 24.311 -30.719 -0.147 1.00 12.38 258 VAL A CA 1
ATOM 1950 C C . VAL A 1 258 ? 23.743 -31.678 -1.196 1.00 12.81 258 VAL A C 1
ATOM 1951 O O . VAL A 1 258 ? 22.733 -32.365 -0.902 1.00 13.52 258 VAL A O 1
ATOM 1955 N N . ASP A 1 259 ? 24.395 -31.814 -2.342 1.00 13.16 259 ASP A N 1
ATOM 1956 C CA . ASP A 1 259 ? 23.874 -32.698 -3.413 1.00 13.42 259 ASP A CA 1
ATOM 1957 C C . ASP A 1 259 ? 24.000 -34.183 -3.023 1.00 13.85 259 ASP A C 1
ATOM 1958 O O . ASP A 1 259 ? 23.214 -34.971 -3.531 1.00 13.98 259 ASP A O 1
ATOM 1963 N N . ILE A 1 260 ? 24.913 -34.556 -2.142 1.00 13.19 260 ILE A N 1
ATOM 1964 C CA . ILE A 1 260 ? 25.003 -35.953 -1.649 1.00 14.97 260 ILE A CA 1
ATOM 1965 C C . ILE A 1 260 ? 23.992 -36.116 -0.503 1.00 16.86 260 ILE A C 1
ATOM 1966 O O . ILE A 1 260 ? 23.381 -37.217 -0.369 1.00 18.13 260 ILE A O 1
ATOM 1971 N N . MET A 1 261 ? 23.779 -35.065 0.288 1.00 14.98 261 MET A N 1
ATOM 1972 C CA . MET A 1 261 ? 22.915 -35.087 1.487 1.00 15.75 261 MET A CA 1
ATOM 1973 C C . MET A 1 261 ? 21.450 -35.330 1.087 1.00 16.33 261 MET A C 1
ATOM 1974 O O . MET A 1 261 ? 20.800 -36.188 1.705 1.00 15.28 261 MET A O 1
ATOM 1979 N N . LEU A 1 262 ? 20.939 -34.621 0.091 1.00 15.58 262 LEU A N 1
ATOM 1980 C CA . LEU A 1 262 ? 19.479 -34.648 -0.147 1.00 15.64 262 LEU A CA 1
ATOM 1981 C C . LEU A 1 262 ? 19.036 -36.075 -0.455 1.00 15.94 262 LEU A C 1
ATOM 1982 O O . LEU A 1 262 ? 18.070 -36.560 0.140 1.00 15.26 262 LEU A O 1
ATOM 1987 N N . PRO A 1 263 ? 19.648 -36.805 -1.411 1.00 15.50 263 PRO A N 1
ATOM 1988 C CA . PRO A 1 263 ? 19.167 -38.149 -1.729 1.00 15.86 263 PRO A CA 1
ATOM 1989 C C . PRO A 1 263 ? 19.262 -39.111 -0.544 1.00 13.92 263 PRO A C 1
ATOM 1990 O O . PRO A 1 263 ? 18.545 -40.114 -0.516 1.00 18.95 263 PRO A O 1
ATOM 1994 N N . LEU A 1 264 ? 20.128 -38.834 0.421 1.00 12.75 264 LEU A N 1
ATOM 1995 C CA . LEU A 1 264 ? 20.309 -39.672 1.627 1.00 12.90 264 LEU A CA 1
ATOM 1996 C C . LEU A 1 264 ? 19.318 -39.275 2.716 1.00 11.71 264 LEU A C 1
ATOM 1997 O O . LEU A 1 264 ? 19.180 -40.036 3.654 1.00 12.56 264 LEU A O 1
ATOM 2002 N N . ARG A 1 265 ? 18.700 -38.094 2.600 1.00 11.63 265 ARG A N 1
ATOM 2003 C CA . ARG A 1 265 ? 17.771 -37.615 3.646 1.00 11.87 265 ARG A CA 1
ATOM 2004 C C . ARG A 1 265 ? 16.318 -37.752 3.192 1.00 12.06 265 ARG A C 1
ATOM 2005 O O . ARG A 1 265 ? 15.448 -37.936 4.057 1.00 13.25 265 ARG A O 1
ATOM 2013 N N . ILE A 1 266 ? 16.020 -37.647 1.908 1.00 11.27 266 ILE A N 1
ATOM 2014 C CA . ILE A 1 266 ? 14.610 -37.455 1.440 1.00 11.79 266 ILE A CA 1
ATOM 2015 C C . ILE A 1 266 ? 13.732 -38.668 1.807 1.00 12.76 266 ILE A C 1
ATOM 2016 O O . ILE A 1 266 ? 12.541 -38.486 2.029 1.00 12.09 266 ILE A O 1
ATOM 2021 N N . ASN A 1 267 ? 14.317 -39.855 1.911 1.00 12.31 267 ASN A N 1
ATOM 2022 C CA . ASN A 1 267 ? 13.603 -41.085 2.346 1.00 13.32 267 ASN A CA 1
ATOM 2023 C C . ASN A 1 267 ? 13.778 -41.327 3.845 1.00 14.53 267 ASN A C 1
ATOM 2024 O O . ASN A 1 267 ? 13.342 -42.375 4.310 1.00 16.22 267 ASN A O 1
ATOM 2029 N N . MET A 1 268 ? 14.383 -40.387 4.578 1.00 14.93 268 MET A N 1
ATOM 2030 C CA . MET A 1 268 ? 14.565 -40.423 6.057 1.00 16.17 268 MET A CA 1
ATOM 2031 C C . MET A 1 268 ? 15.512 -41.566 6.470 1.00 14.75 268 MET A C 1
ATOM 2032 O O . MET A 1 268 ? 15.546 -41.939 7.637 1.00 14.81 268 MET A O 1
ATOM 2037 N N . ALA A 1 269 ? 16.291 -42.050 5.511 1.00 14.54 269 ALA A N 1
ATOM 2038 C CA . ALA A 1 269 ? 17.325 -43.085 5.700 1.00 15.12 269 ALA A CA 1
ATOM 2039 C C . ALA A 1 269 ? 18.230 -43.037 4.475 1.00 14.07 269 ALA A C 1
ATOM 2040 O O . ALA A 1 269 ? 17.741 -42.901 3.362 1.00 16.06 269 ALA A O 1
ATOM 2042 N N . PRO A 1 270 ? 19.548 -43.168 4.635 1.00 13.59 270 PRO A N 1
ATOM 2043 C CA . PRO A 1 270 ? 20.212 -43.466 5.903 1.00 14.32 270 PRO A CA 1
ATOM 2044 C C . PRO A 1 270 ? 20.383 -42.259 6.832 1.00 14.91 270 PRO A C 1
ATOM 2045 O O . PRO A 1 270 ? 20.710 -42.443 7.979 1.00 14.78 270 PRO A O 1
ATOM 2049 N N . LEU A 1 271 ? 20.109 -41.047 6.331 1.00 13.13 271 LEU A N 1
ATOM 2050 C CA . LEU A 1 271 ? 20.130 -39.846 7.206 1.00 12.55 271 LEU A CA 1
ATOM 2051 C C . LEU A 1 271 ? 18.833 -39.775 8.017 1.00 12.36 271 LEU A C 1
ATOM 2052 O O . LEU A 1 271 ? 17.857 -39.194 7.548 1.00 13.52 271 LEU A O 1
ATOM 2057 N N . GLN A 1 272 ? 18.854 -40.417 9.166 1.00 13.86 272 GLN A N 1
ATOM 2058 C CA . GLN A 1 272 ? 17.629 -40.742 9.950 1.00 13.56 272 GLN A CA 1
ATOM 2059 C C . GLN A 1 272 ? 17.175 -39.564 10.806 1.00 13.32 272 GLN A C 1
ATOM 2060 O O . GLN A 1 272 ? 15.989 -39.449 11.080 1.00 16.54 272 GLN A O 1
ATOM 2066 N N . ASN A 1 273 ? 18.077 -38.686 11.214 1.00 12.87 273 ASN A N 1
ATOM 2067 C CA . ASN A 1 273 ? 17.713 -37.495 12.007 1.00 12.21 273 ASN A CA 1
ATOM 2068 C C . ASN A 1 273 ? 17.822 -36.304 11.073 1.00 12.05 273 ASN A C 1
ATOM 2069 O O . ASN A 1 273 ? 18.083 -36.484 9.868 1.00 12.35 273 ASN A O 1
ATOM 2074 N N . VAL A 1 274 ? 17.664 -35.129 11.647 1.00 10.15 274 VAL A N 1
ATOM 2075 C CA . VAL A 1 274 ? 17.798 -33.865 10.890 1.00 11.18 274 VAL A CA 1
ATOM 2076 C C . VAL A 1 274 ? 19.283 -33.570 10.738 1.00 10.91 274 VAL A C 1
ATOM 2077 O O . VAL A 1 274 ? 19.923 -33.296 11.721 1.00 11.52 274 VAL A O 1
ATOM 2081 N N . PRO A 1 275 ? 19.838 -33.608 9.508 1.00 11.26 275 PRO A N 1
ATOM 2082 C CA . PRO A 1 275 ? 21.264 -33.367 9.342 1.00 10.99 275 PRO A CA 1
ATOM 2083 C C . PRO A 1 275 ? 21.596 -31.877 9.399 1.00 11.95 275 PRO A C 1
ATOM 2084 O O . PRO A 1 275 ? 20.827 -31.055 8.900 1.00 11.56 275 PRO A O 1
ATOM 2088 N N . VAL A 1 276 ? 22.692 -31.560 10.087 1.00 11.20 276 VAL A N 1
ATOM 2089 C CA . VAL A 1 276 ? 23.180 -30.162 10.198 1.00 11.13 276 VAL A CA 1
ATOM 2090 C C . VAL A 1 276 ? 24.603 -30.051 9.635 1.00 10.82 276 VAL A C 1
ATOM 2091 O O . VAL A 1 276 ? 25.460 -30.930 9.903 1.00 11.67 276 VAL A O 1
ATOM 2095 N N . LEU A 1 277 ? 24.846 -28.968 8.947 1.00 10.76 277 LEU A N 1
ATOM 2096 C CA . LEU A 1 277 ? 26.169 -28.676 8.357 1.00 10.65 277 LEU A CA 1
ATOM 2097 C C . LEU A 1 277 ? 26.606 -27.293 8.864 1.00 11.08 277 LEU A C 1
ATOM 2098 O O . LEU A 1 277 ? 26.115 -26.279 8.356 1.00 9.81 277 LEU A O 1
ATOM 2103 N N . ARG A 1 278 ? 27.499 -27.301 9.846 1.00 11.02 278 ARG A N 1
ATOM 2104 C CA . ARG A 1 278 ? 27.925 -26.092 10.582 1.00 12.13 278 ARG A CA 1
ATOM 2105 C C . ARG A 1 278 ? 29.261 -25.586 10.057 1.00 13.19 278 ARG A C 1
ATOM 2106 O O . ARG A 1 278 ? 30.188 -26.410 9.929 1.00 12.51 278 ARG A O 1
ATOM 2114 N N . ASN A 1 279 ? 29.389 -24.293 9.833 1.00 12.19 279 ASN A N 1
ATOM 2115 C CA . ASN A 1 279 ? 30.680 -23.748 9.370 1.00 12.60 279 ASN A CA 1
ATOM 2116 C C . ASN A 1 279 ? 31.645 -23.695 10.541 1.00 13.46 279 ASN A C 1
ATOM 2117 O O . ASN A 1 279 ? 31.298 -23.929 11.699 1.00 12.94 279 ASN A O 1
ATOM 2122 N N . ILE A 1 280 ? 32.883 -23.399 10.196 1.00 14.13 280 ILE A N 1
ATOM 2123 C CA . ILE A 1 280 ? 33.992 -23.391 11.176 1.00 15.54 280 ILE A CA 1
ATOM 2124 C C . ILE A 1 280 ? 33.696 -22.426 12.319 1.00 14.67 280 ILE A C 1
ATOM 2125 O O . ILE A 1 280 ? 33.986 -22.760 13.476 1.00 13.39 280 ILE A O 1
ATOM 2130 N N . ILE A 1 281 ? 33.124 -21.278 12.059 1.00 16.83 281 ILE A N 1
ATOM 2131 C CA . ILE A 1 281 ? 32.927 -20.324 13.145 1.00 17.68 281 ILE A CA 1
ATOM 2132 C C . ILE A 1 281 ? 31.862 -20.787 14.100 1.00 15.85 281 ILE A C 1
ATOM 2133 O O . ILE A 1 281 ? 32.008 -20.698 15.280 1.00 14.92 281 ILE A O 1
ATOM 2138 N N . LEU A 1 282 ? 30.797 -21.339 13.553 1.00 16.03 282 LEU A N 1
ATOM 2139 C CA . LEU A 1 282 ? 29.729 -21.800 14.386 1.00 19.30 282 LEU A CA 1
ATOM 2140 C C . LEU A 1 282 ? 30.219 -22.902 15.317 1.00 18.72 282 LEU A C 1
ATOM 2141 O O . LEU A 1 282 ? 29.829 -22.986 16.443 1.00 23.76 282 LEU A O 1
ATOM 2146 N N . ASP A 1 283 ? 31.091 -23.746 14.822 1.00 18.26 283 ASP A N 1
ATOM 2147 C CA . ASP A 1 283 ? 31.665 -24.756 15.667 1.00 18.03 283 ASP A CA 1
ATOM 2148 C C . ASP A 1 283 ? 32.758 -24.229 16.614 1.00 19.18 283 ASP A C 1
ATOM 2149 O O . ASP A 1 283 ? 32.806 -24.615 17.761 1.00 20.76 283 ASP A O 1
ATOM 2154 N N . ALA A 1 284 ? 33.654 -23.381 16.095 1.00 17.88 284 ALA A N 1
ATOM 2155 C CA . ALA A 1 284 ? 34.759 -22.827 16.917 1.00 18.23 284 ALA A CA 1
ATOM 2156 C C . ALA A 1 284 ? 34.192 -21.979 18.067 1.00 16.88 284 ALA A C 1
ATOM 2157 O O . ALA A 1 284 ? 34.759 -22.017 19.150 1.00 18.33 284 ALA A O 1
ATOM 2159 N N . ALA A 1 285 ? 33.051 -21.317 17.870 1.00 16.84 285 ALA A N 1
ATOM 2160 C CA . ALA A 1 285 ? 32.511 -20.328 18.813 1.00 16.68 285 ALA A CA 1
ATOM 2161 C C . ALA A 1 285 ? 31.962 -21.035 20.057 1.00 18.30 285 ALA A C 1
ATOM 2162 O O . ALA A 1 285 ? 31.768 -20.379 21.082 1.00 18.52 285 ALA A O 1
ATOM 2164 N N . VAL A 1 286 ? 31.692 -22.334 19.972 1.00 18.80 286 VAL A N 1
ATOM 2165 C CA . VAL A 1 286 ? 31.258 -23.129 21.152 1.00 20.51 286 VAL A CA 1
ATOM 2166 C C . VAL A 1 286 ? 32.435 -23.375 22.097 1.00 21.43 286 VAL A C 1
ATOM 2167 O O . VAL A 1 286 ? 32.180 -23.567 23.298 1.00 23.73 286 VAL A O 1
ATOM 2171 N N . VAL A 1 287 ? 33.677 -23.391 21.609 1.00 20.11 287 VAL A N 1
ATOM 2172 C CA . VAL A 1 287 ? 34.831 -23.866 22.416 1.00 20.48 287 VAL A CA 1
ATOM 2173 C C . VAL A 1 287 ? 35.923 -22.792 22.518 1.00 19.35 287 VAL A C 1
ATOM 2174 O O . VAL A 1 287 ? 37.046 -23.142 22.938 1.00 21.40 287 VAL A O 1
ATOM 2178 N N . SER A 1 288 ? 35.649 -21.561 22.090 1.00 19.51 288 SER A N 1
ATOM 2179 C CA . SER A 1 288 ? 36.682 -20.505 22.002 1.00 17.84 288 SER A CA 1
ATOM 2180 C C . SER A 1 288 ? 36.028 -19.147 21.826 1.00 18.92 288 SER A C 1
ATOM 2181 O O . SER A 1 288 ? 34.808 -19.099 21.522 1.00 17.88 288 SER A O 1
ATOM 2184 N N . GLN A 1 289 ? 36.795 -18.084 22.020 1.00 17.63 289 GLN A N 1
ATOM 2185 C CA . GLN A 1 289 ? 36.323 -16.706 21.801 1.00 19.56 289 GLN A CA 1
ATOM 2186 C C . GLN A 1 289 ? 37.037 -16.127 20.589 1.00 18.07 289 GLN A C 1
ATOM 2187 O O . GLN A 1 289 ? 38.135 -16.624 20.263 1.00 17.86 289 GLN A O 1
ATOM 2193 N N . ARG A 1 290 ? 36.459 -15.115 19.969 1.00 16.81 290 ARG A N 1
ATOM 2194 C CA . ARG A 1 290 ? 36.983 -14.575 18.694 1.00 15.85 290 ARG A CA 1
ATOM 2195 C C . ARG A 1 290 ? 38.430 -14.097 18.929 1.00 18.37 290 ARG A C 1
ATOM 2196 O O . ARG A 1 290 ? 39.287 -14.399 18.102 1.00 18.26 290 ARG A O 1
ATOM 2204 N N . ALA A 1 291 ? 38.657 -13.475 20.076 1.00 18.32 291 ALA A N 1
ATOM 2205 C CA . ALA A 1 291 ? 39.942 -12.822 20.445 1.00 20.26 291 ALA A CA 1
ATOM 2206 C C . ALA A 1 291 ? 41.044 -13.876 20.623 1.00 22.83 291 ALA A C 1
ATOM 2207 O O . ALA A 1 291 ? 42.229 -13.494 20.546 1.00 23.26 291 ALA A O 1
ATOM 2209 N N . ASP A 1 292 ? 40.713 -15.158 20.789 1.00 21.91 292 ASP A N 1
ATOM 2210 C CA . ASP A 1 292 ? 41.700 -16.270 20.808 1.00 23.10 292 ASP A CA 1
ATOM 2211 C C . ASP A 1 292 ? 42.344 -16.424 19.431 1.00 22.65 292 ASP A C 1
ATOM 2212 O O . ASP A 1 292 ? 43.479 -16.918 19.375 1.00 23.74 292 ASP A O 1
ATOM 2217 N N . TRP A 1 293 ? 41.661 -16.021 18.359 1.00 21.62 293 TRP A N 1
ATOM 2218 C CA . TRP A 1 293 ? 42.111 -16.210 16.960 1.00 21.86 293 TRP A CA 1
ATOM 2219 C C . TRP A 1 293 ? 42.559 -14.898 16.311 1.00 23.54 293 TRP A C 1
ATOM 2220 O O . TRP A 1 293 ? 43.415 -14.971 15.431 1.00 27.10 293 TRP A O 1
ATOM 2231 N N . TYR A 1 294 ? 41.989 -13.768 16.715 1.00 21.97 294 TYR A N 1
ATOM 2232 C CA . TYR A 1 294 ? 42.135 -12.476 16.014 1.00 23.36 294 TYR A CA 1
ATOM 2233 C C . TYR A 1 294 ? 41.713 -11.337 16.935 1.00 24.72 294 TYR A C 1
ATOM 2234 O O . TYR A 1 294 ? 40.638 -11.400 17.544 1.00 28.40 294 TYR A O 1
ATOM 2243 N N . ASP A 1 295 ? 42.600 -10.353 17.091 1.00 30.60 295 ASP A N 1
ATOM 2244 C CA . ASP A 1 295 ? 42.328 -9.134 17.894 1.00 35.56 295 ASP A CA 1
ATOM 2245 C C . ASP A 1 295 ? 42.600 -7.898 17.035 1.00 34.97 295 ASP A C 1
ATOM 2246 O O . ASP A 1 295 ? 42.628 -6.792 17.588 1.00 36.06 295 ASP A O 1
ATOM 2251 N N . GLY A 1 296 ? 42.751 -8.064 15.726 1.00 35.05 296 GLY A N 1
ATOM 2252 C CA . GLY A 1 296 ? 42.842 -6.942 14.769 1.00 34.96 296 GLY A CA 1
ATOM 2253 C C . GLY A 1 296 ? 41.461 -6.411 14.412 1.00 35.02 296 GLY A C 1
ATOM 2254 O O . GL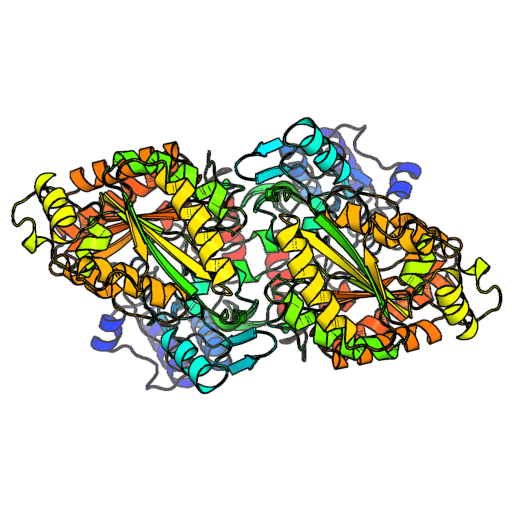Y A 1 296 ? 40.459 -6.878 15.005 1.00 36.65 296 GLY A O 1
ATOM 2255 N N . ASP A 1 297 ? 41.346 -5.459 13.500 1.00 32.81 297 ASP A N 1
ATOM 2256 C CA . ASP A 1 297 ? 39.987 -4.969 13.167 1.00 36.08 297 ASP A CA 1
ATOM 2257 C C . ASP A 1 297 ? 39.588 -5.568 11.814 1.00 33.57 297 ASP A C 1
ATOM 2258 O O . ASP A 1 297 ? 40.408 -6.305 11.185 1.00 34.10 297 ASP A O 1
ATOM 2263 N N . GLY A 1 298 ? 38.319 -5.384 11.467 1.00 30.89 298 GLY A N 1
ATOM 2264 C CA . GLY A 1 298 ? 37.716 -5.902 10.233 1.00 28.97 298 GLY A CA 1
ATOM 2265 C C . GLY A 1 298 ? 37.344 -7.372 10.371 1.00 26.62 298 GLY A C 1
ATOM 2266 O O . GLY A 1 298 ? 37.427 -7.976 11.447 1.00 26.15 298 GLY A O 1
ATOM 2267 N N . PRO A 1 299 ? 36.973 -7.987 9.237 1.00 27.41 299 PRO A N 1
ATOM 2268 C CA . PRO A 1 299 ? 36.592 -9.394 9.219 1.00 28.32 299 PRO A CA 1
ATOM 2269 C C . PRO A 1 299 ? 37.746 -10.314 9.626 1.00 26.93 299 PRO A C 1
ATOM 2270 O O . PRO A 1 299 ? 38.903 -9.951 9.506 1.00 26.85 299 PRO A O 1
ATOM 2274 N N . LEU A 1 300 ? 37.410 -11.492 10.134 1.00 24.49 300 LEU A N 1
ATOM 2275 C CA . LEU A 1 300 ? 38.428 -12.520 10.434 1.00 21.86 300 LEU A CA 1
ATOM 2276 C C . LEU A 1 300 ? 39.228 -12.752 9.162 1.00 23.58 300 LEU A C 1
ATOM 2277 O O . LEU A 1 300 ? 38.667 -13.065 8.121 1.00 23.56 300 LEU A O 1
ATOM 2282 N N . PRO A 1 301 ? 40.566 -12.652 9.205 1.00 24.23 301 PRO A N 1
ATOM 2283 C CA . PRO A 1 301 ? 41.356 -12.939 8.018 1.00 23.94 301 PRO A CA 1
ATOM 2284 C C . PRO A 1 301 ? 41.327 -14.428 7.683 1.00 25.53 301 PRO A C 1
ATOM 2285 O O . PRO A 1 301 ? 41.161 -15.272 8.565 1.00 22.49 301 PRO A O 1
ATOM 2289 N N . PRO A 1 302 ? 41.512 -14.797 6.398 1.00 24.75 302 PRO A N 1
ATOM 2290 C CA . PRO A 1 302 ? 41.548 -16.203 5.999 1.00 24.26 302 PRO A CA 1
ATOM 2291 C C . PRO A 1 302 ? 42.497 -17.036 6.855 1.00 22.18 302 PRO A C 1
ATOM 2292 O O . PRO A 1 302 ? 42.189 -18.144 7.149 1.00 21.39 302 PRO A O 1
ATOM 2296 N N . GLU A 1 303 ? 43.640 -16.463 7.235 1.00 20.60 303 GLU A N 1
ATOM 2297 C CA . GLU A 1 303 ? 44.672 -17.231 7.992 1.00 23.61 303 GLU A CA 1
ATOM 2298 C C . GLU A 1 303 ? 44.122 -17.640 9.364 1.00 19.23 303 GLU A C 1
ATOM 2299 O O . GLU A 1 303 ? 44.509 -18.715 9.841 1.00 20.50 303 GLU A O 1
ATOM 2305 N N . ALA A 1 304 ? 43.240 -16.818 9.964 1.00 20.11 304 ALA A N 1
ATOM 2306 C CA . ALA A 1 304 ? 42.632 -17.080 11.296 1.00 19.35 304 ALA A CA 1
ATOM 2307 C C . ALA A 1 304 ? 41.650 -18.249 11.164 1.00 18.51 304 ALA A C 1
ATOM 2308 O O . ALA A 1 304 ? 41.664 -19.143 12.032 1.00 19.74 304 ALA A O 1
ATOM 2310 N N . ILE A 1 305 ? 40.918 -18.270 10.051 1.00 18.64 305 ILE A N 1
ATOM 2311 C CA . ILE A 1 305 ? 39.980 -19.385 9.716 1.00 19.09 305 ILE A CA 1
ATOM 2312 C C . ILE A 1 305 ? 40.781 -20.692 9.600 1.00 18.36 305 ILE A C 1
ATOM 2313 O O . ILE A 1 305 ? 40.386 -21.729 10.164 1.00 17.92 305 ILE A O 1
ATOM 2318 N N . GLU A 1 306 ? 41.940 -20.673 8.937 1.00 17.27 306 GLU A N 1
ATOM 2319 C CA . GLU A 1 306 ? 42.724 -21.912 8.720 1.00 17.93 306 GLU A CA 1
ATOM 2320 C C . GLU A 1 306 ? 43.275 -22.376 10.056 1.00 14.99 306 GLU A C 1
ATOM 2321 O O . GLU A 1 306 ? 43.381 -23.591 10.247 1.00 17.35 306 GLU A O 1
ATOM 2327 N N . ARG A 1 307 ? 43.636 -21.415 10.905 1.00 16.05 307 ARG A N 1
ATOM 2328 C CA . ARG A 1 307 ? 44.164 -21.688 12.263 1.00 18.62 307 ARG A CA 1
ATOM 2329 C C . ARG A 1 307 ? 43.092 -22.390 13.115 1.00 18.84 307 ARG A C 1
ATOM 2330 O O . ARG A 1 307 ? 43.426 -23.332 13.831 1.00 18.44 307 ARG A O 1
ATOM 2338 N N . MET A 1 308 ? 41.839 -21.950 13.003 1.00 18.67 308 MET A N 1
ATOM 2339 C CA . MET A 1 308 ? 40.709 -22.594 13.737 1.00 17.97 308 MET A CA 1
ATOM 2340 C C . MET A 1 308 ? 40.579 -24.036 13.265 1.00 16.46 308 MET A C 1
ATOM 2341 O O . MET A 1 308 ? 40.470 -24.945 14.113 1.00 18.56 308 MET A O 1
ATOM 2346 N N . LYS A 1 309 ? 40.599 -24.241 11.950 1.00 15.71 309 LYS A N 1
ATOM 2347 C CA . LYS A 1 309 ? 40.455 -25.599 11.351 1.00 17.10 309 LYS A CA 1
ATOM 2348 C C . LYS A 1 309 ? 41.583 -26.498 11.862 1.00 18.38 309 LYS A C 1
ATOM 2349 O O . LYS A 1 309 ? 41.316 -27.631 12.351 1.00 18.17 309 LYS A O 1
ATOM 2355 N N . LYS A 1 310 ? 42.816 -25.983 11.824 1.00 20.95 310 LYS A N 1
ATOM 2356 C CA . LYS A 1 310 ? 44.004 -26.818 12.152 1.00 23.39 310 LYS A CA 1
ATOM 2357 C C . LYS A 1 310 ? 44.062 -27.061 13.669 1.00 21.00 310 LYS A C 1
ATOM 2358 O O . LYS A 1 310 ? 44.216 -28.210 14.130 1.00 24.30 310 LYS A O 1
ATOM 2364 N N . GLU A 1 311 ? 43.918 -26.016 14.459 1.00 21.14 311 GLU A N 1
ATOM 2365 C CA . GLU A 1 311 ? 43.973 -26.129 15.936 1.00 22.79 311 GLU A CA 1
ATOM 2366 C C . GLU A 1 311 ? 42.866 -27.062 16.453 1.00 22.94 311 GLU A C 1
ATOM 2367 O O . GLU A 1 311 ? 43.123 -27.825 17.374 1.00 22.00 311 GLU A O 1
ATOM 2373 N N . LEU A 1 312 ? 41.637 -26.968 15.940 1.00 20.60 312 LEU A N 1
ATOM 2374 C CA . LEU A 1 312 ? 40.504 -27.759 16.485 1.00 19.54 312 LEU A CA 1
ATOM 2375 C C . LEU A 1 312 ? 40.273 -29.061 15.706 1.00 19.65 312 LEU A C 1
ATOM 2376 O O . LEU A 1 312 ? 39.404 -29.823 16.122 1.00 23.61 312 LEU A O 1
ATOM 2381 N N . GLY A 1 313 ? 40.969 -29.347 14.629 1.00 18.98 313 GLY A N 1
ATOM 2382 C CA . GLY A 1 313 ? 40.713 -30.548 13.852 1.00 19.35 313 GLY A CA 1
ATOM 2383 C C . GLY A 1 313 ? 39.351 -30.530 13.174 1.00 17.76 313 GLY A C 1
ATOM 2384 O O . GLY A 1 313 ? 38.681 -31.516 13.133 1.00 20.55 313 GLY A O 1
ATOM 2385 N N . LEU A 1 314 ? 38.991 -29.377 12.654 1.00 18.13 314 LEU A N 1
ATOM 2386 C CA . LEU A 1 314 ? 37.690 -29.205 12.019 1.00 17.59 314 LEU A CA 1
ATOM 2387 C C . LEU A 1 314 ? 37.847 -28.787 10.582 1.00 18.81 314 LEU A C 1
ATOM 2388 O O . LEU A 1 314 ? 38.897 -28.398 10.168 1.00 19.84 314 LEU A O 1
ATOM 2393 N N . GLY A 1 315 ? 36.778 -28.888 9.814 1.00 16.13 315 GLY A N 1
ATOM 2394 C CA . GLY A 1 315 ? 36.828 -28.419 8.460 1.00 14.62 315 GLY A CA 1
ATOM 2395 C C . GLY A 1 315 ? 36.133 -27.088 8.343 1.00 13.49 315 GLY A C 1
ATOM 2396 O O . GLY A 1 315 ? 35.731 -26.538 9.336 1.00 13.34 315 GLY A O 1
ATOM 2397 N N . TYR A 1 316 ? 36.043 -26.585 7.116 1.00 14.03 316 TYR A N 1
ATOM 2398 C CA . TYR A 1 316 ? 35.288 -25.327 6.932 1.00 13.62 316 TYR A CA 1
ATOM 2399 C C . TYR A 1 316 ? 33.812 -25.649 7.200 1.00 13.75 316 TYR A C 1
ATOM 2400 O O . TYR A 1 316 ? 33.129 -24.859 7.850 1.00 14.86 316 TYR A O 1
ATOM 2409 N N . TRP A 1 317 ? 33.386 -26.800 6.711 1.00 13.20 317 TRP A N 1
ATOM 2410 C CA . TRP A 1 317 ? 32.007 -27.312 6.950 1.00 12.70 317 TRP A CA 1
ATOM 2411 C C . TRP A 1 317 ? 32.111 -28.582 7.788 1.00 13.38 317 TRP A C 1
ATOM 2412 O O . TRP A 1 317 ? 32.922 -29.448 7.473 1.00 14.68 317 TRP A O 1
ATOM 2423 N N . ASN A 1 318 ? 31.238 -28.715 8.757 1.00 12.38 318 ASN A N 1
ATOM 2424 C CA . ASN A 1 318 ? 31.235 -29.793 9.755 1.00 11.84 318 ASN A CA 1
ATOM 2425 C C . ASN A 1 318 ? 29.811 -30.371 9.834 1.00 12.55 318 ASN A C 1
ATOM 2426 O O . ASN A 1 318 ? 28.897 -29.668 10.283 1.00 12.63 318 ASN A O 1
ATOM 2431 N N . PHE A 1 319 ? 29.665 -31.591 9.354 1.00 12.60 319 PHE A N 1
ATOM 2432 C CA . PHE A 1 319 ? 28.389 -32.322 9.263 1.00 12.38 319 PHE A CA 1
ATOM 2433 C C . PHE A 1 319 ? 28.186 -33.142 10.531 1.00 12.57 319 PHE A C 1
ATOM 2434 O O . PHE A 1 319 ? 29.117 -33.842 10.983 1.00 13.74 319 PHE A O 1
ATOM 2442 N N . TYR A 1 320 ? 27.003 -33.063 11.117 1.00 11.44 320 TYR A N 1
ATOM 2443 C CA . TYR A 1 320 ? 26.648 -33.875 12.306 1.00 11.06 320 TYR A CA 1
ATOM 2444 C C . TYR A 1 320 ? 25.343 -34.601 12.008 1.00 11.61 320 TYR A C 1
ATOM 2445 O O . TYR A 1 320 ? 24.369 -33.927 11.604 1.00 12.16 320 TYR A O 1
ATOM 2454 N N . GLY A 1 321 ? 25.331 -35.923 12.151 1.00 11.53 321 GLY A N 1
ATOM 2455 C CA . GLY A 1 321 ? 24.121 -36.739 12.020 1.00 12.02 321 GLY A CA 1
ATOM 2456 C C . GLY A 1 321 ? 24.099 -37.809 13.089 1.00 12.38 321 GLY A C 1
ATOM 2457 O O . GLY A 1 321 ? 25.143 -38.097 13.701 1.00 13.41 321 GLY A O 1
ATOM 2458 N N . THR A 1 322 ? 22.939 -38.367 13.333 1.00 11.04 322 THR A N 1
ATOM 2459 C CA . THR A 1 322 ? 22.724 -39.477 14.285 1.00 12.73 322 THR A CA 1
ATOM 2460 C C . THR A 1 322 ? 22.014 -40.610 13.533 1.00 12.17 322 THR A C 1
ATOM 2461 O O . THR A 1 322 ? 21.188 -40.363 12.644 1.00 12.48 322 THR A O 1
ATOM 2465 N N . LEU A 1 323 ? 22.401 -41.829 13.914 1.00 13.38 323 LEU A N 1
ATOM 2466 C CA . LEU A 1 323 ? 21.784 -43.082 13.455 1.00 14.40 323 LEU A CA 1
ATOM 2467 C C . LEU A 1 323 ? 21.170 -43.761 14.678 1.00 13.30 323 LEU A C 1
ATOM 2468 O O . LEU A 1 323 ? 21.700 -43.651 15.772 1.00 13.81 323 LEU A O 1
ATOM 2473 N N . TYR A 1 324 ? 20.074 -44.454 14.425 1.00 13.83 324 TYR A N 1
ATOM 2474 C CA . TYR A 1 324 ? 19.258 -45.150 15.435 1.00 15.48 324 TYR A CA 1
ATOM 2475 C C . TYR A 1 324 ? 18.987 -46.577 14.951 1.00 15.08 324 TYR A C 1
ATOM 2476 O O . TYR A 1 324 ? 18.807 -46.822 13.748 1.00 17.72 324 TYR A O 1
ATOM 2485 N N . GLY A 1 325 ? 18.936 -47.453 15.936 1.00 17.10 325 GLY A N 1
ATOM 2486 C CA . GLY A 1 325 ? 18.485 -48.842 15.772 1.00 17.18 325 GLY A CA 1
ATOM 2487 C C . GLY A 1 325 ? 19.471 -49.825 16.367 1.00 18.29 325 GLY A C 1
ATOM 2488 O O . GLY A 1 325 ? 20.373 -49.439 17.128 1.00 20.16 325 GLY A O 1
ATOM 2489 N N . PRO A 1 326 ? 19.300 -51.122 16.015 1.00 19.86 326 PRO A N 1
ATOM 2490 C CA . PRO A 1 326 ? 20.260 -52.160 16.388 1.00 20.94 326 PRO A CA 1
ATOM 2491 C C . PRO A 1 326 ? 21.629 -51.783 15.853 1.00 20.97 326 PRO A C 1
ATOM 2492 O O . PRO A 1 326 ? 21.743 -51.140 14.813 1.00 19.46 326 PRO A O 1
ATOM 2496 N N . PRO A 1 327 ? 22.711 -52.167 16.560 1.00 24.11 327 PRO A N 1
ATOM 2497 C CA . PRO A 1 327 ? 24.063 -51.916 16.057 1.00 26.23 327 PRO A CA 1
ATOM 2498 C C . PRO A 1 327 ? 24.302 -52.338 14.603 1.00 23.87 327 PRO A C 1
ATOM 2499 O O . PRO A 1 327 ? 25.030 -51.647 13.931 1.00 23.50 327 PRO A O 1
ATOM 2503 N N . GLN A 1 328 ? 23.679 -53.418 14.130 1.00 23.87 328 GLN A N 1
ATOM 2504 C CA . GLN A 1 328 ? 23.874 -53.906 12.734 1.00 25.67 328 GLN A CA 1
ATOM 2505 C C . GLN A 1 328 ? 23.309 -52.894 11.726 1.00 24.25 328 GLN A C 1
ATOM 2506 O O . GLN A 1 328 ? 23.918 -52.702 10.654 1.00 22.22 328 GLN A O 1
ATOM 2512 N N . LEU A 1 329 ? 22.161 -52.294 12.031 1.00 22.16 329 LEU A N 1
ATOM 2513 C CA . LEU A 1 329 ? 21.576 -51.267 11.145 1.00 19.30 329 LEU A CA 1
ATOM 2514 C C . LEU A 1 329 ? 22.419 -49.997 11.218 1.00 17.98 329 LEU A C 1
ATOM 2515 O O . LEU A 1 329 ? 22.696 -49.437 10.157 1.00 17.59 329 LEU A O 1
ATOM 2520 N N . ILE A 1 330 ? 22.818 -49.572 12.425 1.00 16.47 330 ILE A N 1
ATOM 2521 C CA . ILE A 1 330 ? 23.697 -48.369 12.556 1.00 17.85 330 ILE A CA 1
ATOM 2522 C C . ILE A 1 330 ? 24.945 -48.595 11.690 1.00 19.84 330 ILE A C 1
ATOM 2523 O O . ILE A 1 330 ? 25.299 -47.690 10.891 1.00 20.70 330 ILE A O 1
ATOM 2528 N N . GLU A 1 331 ? 25.603 -49.764 11.801 1.00 21.62 331 GLU A N 1
ATOM 2529 C CA . GLU A 1 331 ? 26.872 -49.976 11.059 1.00 24.02 331 GLU A CA 1
ATOM 2530 C C . GLU A 1 331 ? 26.603 -49.904 9.559 1.00 22.69 331 GLU A C 1
ATOM 2531 O O . GLU A 1 331 ? 27.416 -49.315 8.853 1.00 21.14 331 GLU A O 1
ATOM 2537 N N . MET A 1 332 ? 25.494 -50.492 9.105 1.00 22.40 332 MET A N 1
ATOM 2538 C CA . MET A 1 332 ? 25.131 -50.565 7.677 1.00 22.45 332 MET A CA 1
ATOM 2539 C C . MET A 1 332 ? 24.914 -49.142 7.175 1.00 18.28 332 MET A C 1
ATOM 2540 O O . MET A 1 332 ? 25.442 -48.780 6.133 1.00 19.35 332 MET A O 1
ATOM 2545 N N . ASN A 1 333 ? 24.085 -48.380 7.884 1.00 16.73 333 ASN A N 1
ATOM 2546 C CA . ASN A 1 333 ? 23.747 -46.996 7.471 1.00 15.43 333 ASN A CA 1
ATOM 2547 C C . ASN A 1 333 ? 25.011 -46.124 7.512 1.00 16.51 333 ASN A C 1
ATOM 2548 O O . ASN A 1 333 ? 25.190 -45.317 6.585 1.00 15.98 333 ASN A O 1
ATOM 2553 N N . TYR A 1 334 ? 25.867 -46.294 8.513 1.00 15.40 334 TYR A N 1
ATOM 2554 C CA . TYR A 1 334 ? 27.107 -45.497 8.637 1.00 16.63 334 TYR A CA 1
ATOM 2555 C C . TYR A 1 334 ? 27.993 -45.818 7.425 1.00 18.29 334 TYR A C 1
ATOM 2556 O O . TYR A 1 334 ? 28.622 -44.945 6.860 1.00 19.47 334 TYR A O 1
ATOM 2565 N N . GLY A 1 335 ? 28.010 -47.087 6.995 1.00 17.91 335 GLY A N 1
ATOM 2566 C CA . GLY A 1 335 ? 28.803 -47.478 5.823 1.00 16.54 335 GLY A CA 1
ATOM 2567 C C . GLY A 1 335 ? 28.320 -46.779 4.567 1.00 18.00 335 GLY A C 1
ATOM 2568 O O . GLY A 1 335 ? 29.145 -46.357 3.764 1.00 18.54 335 GLY A O 1
ATOM 2569 N N . ILE A 1 336 ? 27.004 -46.646 4.376 1.00 16.88 336 ILE A N 1
ATOM 2570 C CA . ILE A 1 336 ? 26.420 -45.964 3.194 1.00 17.30 336 ILE A CA 1
ATOM 2571 C C . ILE A 1 336 ? 26.809 -44.479 3.260 1.00 16.70 336 ILE A C 1
ATOM 2572 O O . ILE A 1 336 ? 27.188 -43.924 2.243 1.00 17.25 336 ILE A O 1
ATOM 2577 N N . ILE A 1 337 ? 26.747 -43.883 4.452 1.00 18.01 337 ILE A N 1
ATOM 2578 C CA . ILE A 1 337 ? 27.049 -42.435 4.685 1.00 19.22 337 ILE A CA 1
ATOM 2579 C C . ILE A 1 337 ? 28.538 -42.203 4.376 1.00 18.04 337 ILE A C 1
ATOM 2580 O O . ILE A 1 337 ? 28.878 -41.291 3.611 1.00 17.09 337 ILE A O 1
ATOM 2585 N N . LYS A 1 338 ? 29.397 -43.060 4.893 1.00 17.92 338 LYS A N 1
ATOM 2586 C CA . LYS A 1 338 ? 30.865 -42.934 4.700 1.00 19.16 338 LYS A CA 1
ATOM 2587 C C . LYS A 1 338 ? 31.198 -43.106 3.225 1.00 19.58 338 LYS A C 1
ATOM 2588 O O . LYS A 1 338 ? 31.977 -42.291 2.707 1.00 18.80 338 LYS A O 1
ATOM 2594 N N . ASP A 1 339 ? 30.615 -44.096 2.551 1.00 19.18 339 ASP A N 1
ATOM 2595 C CA . ASP A 1 339 ? 30.851 -44.332 1.105 1.00 20.37 339 ASP A CA 1
ATOM 2596 C C . ASP A 1 339 ? 30.410 -43.120 0.292 1.00 20.62 339 ASP A C 1
ATOM 2597 O O . ASP A 1 339 ? 31.127 -42.758 -0.645 1.00 22.08 339 ASP A O 1
ATOM 2602 N N . ALA A 1 340 ? 29.264 -42.521 0.613 1.00 19.13 340 ALA A N 1
ATOM 2603 C CA . ALA A 1 340 ? 28.686 -41.409 -0.174 1.00 17.14 340 ALA A CA 1
ATOM 2604 C C . ALA A 1 340 ? 29.497 -40.123 0.064 1.00 16.42 340 ALA A C 1
ATOM 2605 O O . ALA A 1 340 ? 30.000 -39.539 -0.908 1.00 16.23 340 ALA A O 1
ATOM 2607 N N . PHE A 1 341 ? 29.643 -39.678 1.296 1.00 15.75 341 PHE A N 1
ATOM 2608 C CA . PHE A 1 341 ? 30.326 -38.389 1.559 1.00 16.17 341 PHE A CA 1
ATOM 2609 C C . PHE A 1 341 ? 31.832 -38.560 1.389 1.00 15.75 341 PHE A C 1
ATOM 2610 O O . PHE A 1 341 ? 32.491 -37.550 1.143 1.00 16.83 341 PHE A O 1
ATOM 2618 N N . GLY A 1 342 ? 32.332 -39.799 1.478 1.00 16.70 342 GLY A N 1
ATOM 2619 C CA . GLY A 1 342 ? 33.784 -40.072 1.358 1.00 21.20 342 GLY A CA 1
ATOM 2620 C C . GLY A 1 342 ? 34.286 -39.778 -0.046 1.00 21.02 342 GLY A C 1
ATOM 2621 O O . GLY A 1 342 ? 35.512 -39.612 -0.199 1.00 21.77 342 GLY A O 1
ATOM 2622 N N . GLN A 1 343 ? 33.365 -39.640 -0.995 1.00 21.05 343 GLN A N 1
ATOM 2623 C CA . GLN A 1 343 ? 33.647 -39.248 -2.401 1.00 23.85 343 GLN A CA 1
ATOM 2624 C C . GLN A 1 343 ? 34.210 -37.821 -2.434 1.00 23.38 343 GLN A C 1
ATOM 2625 O O . GLN A 1 343 ? 34.813 -37.465 -3.465 1.00 24.78 343 GLN A O 1
ATOM 2631 N N . ILE A 1 344 ? 34.006 -37.014 -1.376 1.00 21.44 344 ILE A N 1
ATOM 2632 C CA . ILE A 1 344 ? 34.549 -35.629 -1.328 1.00 19.11 344 ILE A CA 1
ATOM 2633 C C . ILE A 1 344 ? 35.963 -35.689 -0.762 1.00 17.90 344 ILE A C 1
ATOM 2634 O O . ILE A 1 344 ? 36.153 -36.037 0.398 1.00 20.28 344 ILE A O 1
ATOM 2639 N N . PRO A 1 345 ? 36.995 -35.322 -1.570 1.00 19.92 345 PRO A N 1
ATOM 2640 C CA . PRO A 1 345 ? 38.373 -35.351 -1.086 1.00 20.40 345 PRO A CA 1
ATOM 2641 C C . PRO A 1 345 ? 38.508 -34.492 0.174 1.00 20.45 345 PRO A C 1
ATOM 2642 O O . PRO A 1 345 ? 37.965 -33.398 0.218 1.00 21.54 345 PRO A O 1
ATOM 2646 N N . GLY A 1 346 ? 39.199 -35.034 1.169 1.00 21.01 346 GLY A N 1
ATOM 2647 C CA . GLY A 1 346 ? 39.574 -34.323 2.396 1.00 21.19 346 GLY A CA 1
ATOM 2648 C C . GLY A 1 346 ? 38.571 -34.583 3.504 1.00 20.50 346 GLY A C 1
ATOM 2649 O O . GLY A 1 346 ? 38.823 -34.206 4.645 1.00 21.91 346 GLY A O 1
ATOM 2650 N N . SER A 1 347 ? 37.485 -35.278 3.177 1.00 21.49 347 SER A N 1
ATOM 2651 C CA . SER A 1 347 ? 36.429 -35.594 4.171 1.00 19.86 347 SER A CA 1
ATOM 2652 C C . SER A 1 347 ? 36.974 -36.549 5.222 1.00 20.32 347 SER A C 1
ATOM 2653 O O . SER A 1 347 ? 37.639 -37.539 4.820 1.00 19.42 347 SER A O 1
ATOM 2656 N N . ARG A 1 348 ? 36.662 -36.308 6.492 1.00 18.23 348 ARG A N 1
ATOM 2657 C CA . ARG A 1 348 ? 37.107 -37.103 7.664 1.00 19.78 348 ARG A CA 1
ATOM 2658 C C . ARG A 1 348 ? 35.944 -37.391 8.616 1.00 20.21 348 ARG A C 1
ATOM 2659 O O . ARG A 1 348 ? 35.143 -36.503 8.908 1.00 17.37 348 ARG A O 1
ATOM 2667 N N . PHE A 1 349 ? 35.855 -38.634 9.062 1.00 18.87 349 PHE A N 1
ATOM 2668 C CA . PHE A 1 349 ? 34.686 -39.203 9.766 1.00 18.36 349 PHE A CA 1
ATOM 2669 C C . PHE A 1 349 ? 35.116 -39.606 11.154 1.00 18.81 349 PHE A C 1
ATOM 2670 O O . PHE A 1 349 ? 36.102 -40.325 11.267 1.00 20.50 349 PHE A O 1
ATOM 2678 N N . GLN A 1 350 ? 34.406 -39.151 12.174 1.00 17.03 350 GLN A N 1
ATOM 2679 C CA . GLN A 1 350 ? 34.575 -39.592 13.568 1.00 19.64 350 GLN A CA 1
ATOM 2680 C C . GLN A 1 350 ? 33.208 -39.761 14.234 1.00 18.99 350 GLN A C 1
ATOM 2681 O O . GLN A 1 350 ? 32.312 -38.949 14.073 1.00 20.62 350 GLN A O 1
ATOM 2687 N N . THR A 1 351 ? 33.106 -40.794 15.027 1.00 17.96 351 THR A N 1
ATOM 2688 C CA . THR A 1 351 ? 31.934 -41.161 15.824 1.00 17.78 351 THR A CA 1
ATOM 2689 C C . THR A 1 351 ? 32.011 -40.466 17.192 1.00 16.66 351 THR A C 1
ATOM 2690 O O . THR A 1 351 ? 33.123 -40.098 17.641 1.00 16.63 351 THR A O 1
ATOM 2694 N N . HIS A 1 352 ? 30.894 -40.358 17.915 1.00 15.66 352 HIS A N 1
ATOM 2695 C CA . HIS A 1 352 ? 30.876 -39.846 19.310 1.00 16.96 352 HIS A CA 1
ATOM 2696 C C . HIS A 1 352 ? 31.704 -40.757 20.246 1.00 17.72 352 HIS A C 1
ATOM 2697 O O . HIS A 1 352 ? 32.038 -40.320 21.354 1.00 16.86 352 HIS A O 1
ATOM 2704 N N . GLU A 1 353 ? 31.955 -42.001 19.863 1.00 21.00 353 GLU A N 1
ATOM 2705 C CA . GLU A 1 353 ? 32.818 -42.922 20.648 1.00 22.89 353 GLU A CA 1
ATOM 2706 C C . GLU A 1 353 ? 34.294 -42.648 20.353 1.00 23.52 353 GLU A C 1
ATOM 2707 O O . GLU A 1 353 ? 35.118 -43.024 21.206 1.00 26.40 353 GLU A O 1
ATOM 2713 N N . GLU A 1 354 ? 34.630 -42.029 19.222 1.00 22.42 354 GLU A N 1
ATOM 2714 C CA . GLU A 1 354 ? 36.042 -41.942 18.744 1.00 23.06 354 GLU A CA 1
ATOM 2715 C C . GLU A 1 354 ? 36.683 -40.624 19.201 1.00 25.17 354 GLU A C 1
ATOM 2716 O O . GLU A 1 354 ? 37.889 -40.606 19.448 1.00 24.21 354 GLU A O 1
ATOM 2722 N N . ARG A 1 355 ? 35.926 -39.531 19.275 1.00 22.61 355 ARG A N 1
ATOM 2723 C CA . ARG A 1 355 ? 36.486 -38.170 19.408 1.00 22.59 355 ARG A CA 1
ATOM 2724 C C . ARG A 1 355 ? 35.975 -37.474 20.660 1.00 22.51 355 ARG A C 1
ATOM 2725 O O . ARG A 1 355 ? 34.731 -37.346 20.783 1.00 20.92 355 ARG A O 1
ATOM 2733 N N . HIS A 1 356 ? 36.886 -37.006 21.524 1.00 23.79 356 HIS A N 1
ATOM 2734 C CA . HIS A 1 356 ? 36.552 -36.413 22.851 1.00 23.96 356 HIS A CA 1
ATOM 2735 C C . HIS A 1 356 ? 37.379 -35.156 23.137 1.00 24.74 356 HIS A C 1
ATOM 2736 O O . HIS A 1 356 ? 37.318 -34.646 24.275 1.00 31.58 356 HIS A O 1
ATOM 2743 N N . ASP A 1 357 ? 38.079 -34.638 22.141 1.00 25.60 357 ASP A N 1
ATOM 2744 C CA . ASP A 1 357 ? 38.923 -33.421 22.256 1.00 27.74 357 ASP A CA 1
ATOM 2745 C C . ASP A 1 357 ? 38.051 -32.166 22.097 1.00 28.09 357 ASP A C 1
ATOM 2746 O O . ASP A 1 357 ? 36.829 -32.281 21.878 1.00 25.03 357 ASP A O 1
ATOM 2751 N N . ARG A 1 358 ? 38.664 -30.993 22.210 1.00 28.13 358 ARG A N 1
ATOM 2752 C CA . ARG A 1 358 ? 37.993 -29.677 22.156 1.00 27.30 358 ARG A CA 1
ATOM 2753 C C . ARG A 1 358 ? 37.123 -29.595 20.897 1.00 25.26 358 ARG A C 1
ATOM 2754 O O . ARG A 1 358 ? 35.961 -29.140 21.010 1.00 25.68 358 ARG A O 1
ATOM 2762 N N . GLY A 1 359 ? 37.609 -30.126 19.780 1.00 22.92 359 GLY A N 1
ATOM 2763 C CA . GLY A 1 359 ? 36.922 -30.091 18.478 1.00 23.28 359 GLY A CA 1
ATOM 2764 C C . GLY A 1 359 ? 35.776 -31.096 18.410 1.00 23.14 359 GLY A C 1
ATOM 2765 O O . GLY A 1 359 ? 35.138 -31.189 17.331 1.00 24.80 359 GLY A O 1
ATOM 2766 N N . ALA A 1 360 ? 35.524 -31.840 19.490 1.00 18.97 360 ALA A N 1
ATOM 2767 C CA . ALA A 1 360 ? 34.401 -32.806 19.576 1.00 20.21 360 ALA A CA 1
ATOM 2768 C C . ALA A 1 360 ? 33.313 -32.288 20.506 1.00 20.04 360 ALA A C 1
ATOM 2769 O O . ALA A 1 360 ? 32.357 -33.055 20.723 1.00 19.73 360 ALA A O 1
ATOM 2771 N N . HIS A 1 361 ? 33.423 -31.075 21.039 1.00 20.01 361 HIS A N 1
ATOM 2772 C CA . HIS A 1 361 ? 32.438 -30.528 21.996 1.00 21.26 361 HIS A CA 1
ATOM 2773 C C . HIS A 1 361 ? 31.073 -30.485 21.308 1.00 19.02 361 HIS A C 1
ATOM 2774 O O . HIS A 1 361 ? 30.068 -30.964 21.917 1.00 17.77 361 HIS A O 1
ATOM 2781 N N . VAL A 1 362 ? 31.045 -30.025 20.061 1.00 16.40 362 VAL A N 1
ATOM 2782 C CA . VAL A 1 362 ? 29.772 -29.911 19.304 1.00 15.65 362 VAL A CA 1
ATOM 2783 C C . VAL A 1 362 ? 29.273 -31.320 19.019 1.00 14.80 362 VAL A C 1
ATOM 2784 O O . VAL A 1 362 ? 28.071 -31.570 19.265 1.00 15.31 362 VAL A O 1
ATOM 2788 N N . LEU A 1 363 ? 30.133 -32.227 18.561 1.00 14.53 363 LEU A N 1
ATOM 2789 C CA . LEU A 1 363 ? 29.750 -33.642 18.329 1.00 14.51 363 LEU A CA 1
ATOM 2790 C C . LEU A 1 363 ? 29.078 -34.204 19.585 1.00 15.86 363 LEU A C 1
ATOM 2791 O O . LEU A 1 363 ? 28.008 -34.810 19.473 1.00 14.60 363 LEU A O 1
ATOM 2796 N N . GLN A 1 364 ? 29.651 -34.022 20.774 1.00 16.57 364 GLN A N 1
ATOM 2797 C CA . GLN A 1 364 ? 29.084 -34.668 21.984 1.00 16.44 364 GLN A CA 1
ATOM 2798 C C . GLN A 1 364 ? 27.776 -33.976 22.361 1.00 16.15 364 GLN A C 1
ATOM 2799 O O . GLN A 1 364 ? 26.876 -34.654 22.844 1.00 14.49 364 GLN A O 1
ATOM 2805 N N . ASP A 1 365 ? 27.651 -32.691 22.075 1.00 14.32 365 ASP A N 1
ATOM 2806 C CA . ASP A 1 365 ? 26.398 -31.949 22.359 1.00 13.50 365 ASP A CA 1
ATOM 2807 C C . ASP A 1 365 ? 25.324 -32.375 21.362 1.00 13.77 365 ASP A C 1
ATOM 2808 O O . ASP A 1 365 ? 24.159 -32.566 21.777 1.00 12.31 365 ASP A O 1
ATOM 2813 N N . ARG A 1 366 ? 25.669 -32.558 20.097 1.00 12.76 366 ARG A N 1
ATOM 2814 C CA . ARG A 1 366 ? 24.655 -33.016 19.122 1.00 11.97 366 ARG A CA 1
ATOM 2815 C C . ARG A 1 366 ? 24.196 -34.417 19.512 1.00 12.55 366 ARG A C 1
ATOM 2816 O O . ARG A 1 366 ? 23.059 -34.756 19.265 1.00 12.03 366 ARG A O 1
ATOM 2824 N N . HIS A 1 367 ? 25.094 -35.257 20.025 1.00 13.81 367 HIS A N 1
ATOM 2825 C CA . HIS A 1 367 ? 24.719 -36.626 20.444 1.00 14.46 367 HIS A CA 1
ATOM 2826 C C . HIS A 1 367 ? 23.634 -36.549 21.531 1.00 14.45 367 HIS A C 1
ATOM 2827 O O . HIS A 1 367 ? 22.709 -37.391 21.496 1.00 16.82 367 HIS A O 1
ATOM 2834 N N . LYS A 1 368 ? 23.688 -35.556 22.406 1.00 13.06 368 LYS A N 1
ATOM 2835 C CA . LYS A 1 368 ? 22.662 -35.361 23.460 1.00 14.01 368 LYS A CA 1
ATOM 2836 C C . LYS A 1 368 ? 21.370 -34.911 22.768 1.00 15.01 368 LYS A C 1
ATOM 2837 O O . LYS A 1 368 ? 20.340 -35.588 22.872 1.00 13.01 368 LYS A O 1
ATOM 2843 N N . ILE A 1 369 ? 21.435 -33.820 22.026 1.00 12.93 369 ILE A N 1
ATOM 2844 C CA . ILE A 1 369 ? 20.245 -33.163 21.428 1.00 13.19 369 ILE A CA 1
ATOM 2845 C C . ILE A 1 369 ? 19.545 -34.155 20.502 1.00 12.63 369 ILE A C 1
ATOM 2846 O O . ILE A 1 369 ? 18.291 -34.220 20.525 1.00 12.06 369 ILE A O 1
ATOM 2851 N N . ASN A 1 370 ? 20.307 -34.900 19.710 1.00 11.59 370 ASN A N 1
ATOM 2852 C CA . ASN A 1 370 ? 19.744 -35.843 18.706 1.00 11.98 370 ASN A CA 1
ATOM 2853 C C . ASN A 1 370 ? 19.149 -37.067 19.423 1.00 11.70 370 ASN A C 1
ATOM 2854 O O . ASN A 1 370 ? 18.499 -37.868 18.729 1.00 12.92 370 ASN A O 1
ATOM 2859 N N . ASN A 1 371 ? 19.362 -37.204 20.734 1.00 11.92 371 ASN A N 1
ATOM 2860 C CA . ASN A 1 371 ? 18.743 -38.300 21.526 1.00 13.08 371 ASN A CA 1
ATOM 2861 C C . ASN A 1 371 ? 17.757 -37.727 22.538 1.00 13.07 371 ASN A C 1
ATOM 2862 O O . ASN A 1 371 ? 17.435 -38.415 23.491 1.00 13.85 371 ASN A O 1
ATOM 2867 N N . GLY A 1 372 ? 17.290 -36.502 22.339 1.00 13.06 372 GLY A N 1
ATOM 2868 C CA . GLY A 1 372 ? 16.299 -35.848 23.210 1.00 13.10 372 GLY A CA 1
ATOM 2869 C C . GLY A 1 372 ? 16.812 -35.646 24.613 1.00 13.04 372 GLY A C 1
ATOM 2870 O O . GLY A 1 372 ? 16.016 -35.612 25.515 1.00 14.91 372 GLY A O 1
ATOM 2871 N N . ILE A 1 373 ? 18.122 -35.434 24.754 1.00 13.47 373 ILE A N 1
ATOM 2872 C CA . ILE A 1 373 ? 18.741 -35.019 26.027 1.00 14.18 373 ILE A CA 1
ATOM 2873 C C . ILE A 1 373 ? 19.012 -33.537 25.919 1.00 13.61 373 ILE A C 1
ATOM 2874 O O . ILE A 1 373 ? 19.904 -33.129 25.189 1.00 13.93 373 ILE A O 1
ATOM 2879 N N . PRO A 1 374 ? 18.229 -32.719 26.626 1.00 12.71 374 PRO A N 1
ATOM 2880 C CA . PRO A 1 374 ? 18.333 -31.281 26.491 1.00 12.41 374 PRO A CA 1
ATOM 2881 C C . PRO A 1 374 ? 19.633 -30.780 27.142 1.00 12.75 374 PRO A C 1
ATOM 2882 O O . PRO A 1 374 ? 20.213 -31.391 28.038 1.00 13.91 374 PRO A O 1
ATOM 2886 N N . SER A 1 375 ? 20.039 -29.616 26.699 1.00 13.60 375 SER A N 1
ATOM 2887 C CA . SER A 1 375 ? 21.393 -29.076 26.962 1.00 14.17 375 SER A CA 1
ATOM 2888 C C . SER A 1 375 ? 21.349 -27.561 26.919 1.00 14.25 375 SER A C 1
ATOM 2889 O O . SER A 1 375 ? 20.407 -27.014 26.360 1.00 12.95 375 SER A O 1
ATOM 2892 N N . LEU A 1 376 ? 22.335 -26.918 27.557 1.00 14.52 376 LEU A N 1
ATOM 2893 C CA . LEU A 1 376 ? 22.554 -25.463 27.406 1.00 16.07 376 LEU A CA 1
ATOM 2894 C C . LEU A 1 376 ? 23.978 -25.222 26.899 1.00 15.28 376 LEU A C 1
ATOM 2895 O O . LEU A 1 376 ? 24.401 -24.048 26.869 1.00 16.04 376 LEU A O 1
ATOM 2900 N N . SER A 1 377 ? 24.668 -26.248 26.428 1.00 16.34 377 SER A N 1
ATOM 2901 C CA . SER A 1 377 ? 26.074 -26.097 25.985 1.00 16.04 377 SER A CA 1
ATOM 2902 C C . SER A 1 377 ? 26.168 -25.038 24.873 1.00 16.60 377 SER A C 1
ATOM 2903 O O . SER A 1 377 ? 27.111 -24.244 24.877 1.00 17.33 377 SER A O 1
ATOM 2906 N N . GLU A 1 378 ? 25.207 -24.960 23.976 1.00 15.58 378 GLU A N 1
ATOM 2907 C CA . GLU A 1 378 ? 25.244 -23.997 22.874 1.00 17.87 378 GLU A CA 1
ATOM 2908 C C . GLU A 1 378 ? 25.234 -22.524 23.317 1.00 15.39 378 GLU A C 1
ATOM 2909 O O . GLU A 1 378 ? 25.525 -21.655 22.589 1.00 15.73 378 GLU A O 1
ATOM 2915 N N . MET A 1 379 ? 24.804 -22.257 24.523 1.00 13.53 379 MET A N 1
ATOM 2916 C CA . MET A 1 379 ? 24.919 -20.859 25.010 1.00 15.35 379 MET A CA 1
ATOM 2917 C C . MET A 1 379 ? 26.380 -20.382 25.027 1.00 15.93 379 MET A C 1
ATOM 2918 O O . MET A 1 379 ? 26.594 -19.150 25.058 1.00 17.69 379 MET A O 1
ATOM 2923 N N . LYS A 1 380 ? 27.356 -21.281 24.937 1.00 14.92 380 LYS A N 1
ATOM 2924 C CA . LYS A 1 380 ? 28.773 -20.848 24.924 1.00 15.82 380 LYS A CA 1
ATOM 2925 C C . LYS A 1 380 ? 29.074 -20.089 23.619 1.00 15.75 380 LYS A C 1
ATOM 2926 O O . LYS A 1 380 ? 30.006 -19.245 23.629 1.00 16.61 380 LYS A O 1
ATOM 2932 N N . LEU A 1 381 ? 28.258 -20.242 22.569 1.00 16.06 381 LEU A N 1
ATOM 2933 C CA . LEU A 1 381 ? 28.323 -19.373 21.362 1.00 16.68 381 LEU A CA 1
ATOM 2934 C C . LEU A 1 381 ? 28.285 -17.900 21.782 1.00 15.46 381 LEU A C 1
ATOM 2935 O O . LEU A 1 381 ? 28.901 -17.037 21.137 1.00 15.37 381 LEU A O 1
ATOM 2940 N N . MET A 1 382 ? 27.525 -17.569 22.811 1.00 13.84 382 MET A N 1
ATOM 2941 C CA . MET A 1 382 ? 27.227 -16.162 23.132 1.00 15.27 382 MET A CA 1
ATOM 2942 C C . MET A 1 382 ? 28.390 -15.530 23.927 1.00 16.27 382 MET A C 1
ATOM 2943 O O . MET A 1 382 ? 28.279 -14.316 24.254 1.00 18.37 382 MET A O 1
ATOM 2948 N N . ASP A 1 383 ? 29.468 -16.294 24.159 1.00 17.21 383 ASP A N 1
ATOM 2949 C CA . ASP A 1 383 ? 30.754 -15.802 24.717 1.00 19.25 383 ASP A CA 1
ATOM 2950 C C . ASP A 1 383 ? 31.719 -15.444 23.572 1.00 19.54 383 ASP A C 1
ATOM 2951 O O . ASP A 1 383 ? 32.798 -14.978 23.880 1.00 17.37 383 ASP A O 1
ATOM 2956 N N . TRP A 1 384 ? 31.359 -15.608 22.311 1.00 15.96 384 TRP A N 1
ATOM 2957 C CA . TRP A 1 384 ? 32.298 -15.342 21.183 1.00 14.98 384 TRP A CA 1
ATOM 2958 C C . TRP A 1 384 ? 32.884 -13.941 21.221 1.00 14.91 384 TRP A C 1
ATOM 2959 O O . TRP A 1 384 ? 34.052 -13.773 20.973 1.00 15.56 384 TRP A O 1
ATOM 2970 N N . ILE A 1 385 ? 32.064 -12.959 21.543 1.00 15.87 385 ILE A N 1
ATOM 2971 C CA . ILE A 1 385 ? 32.511 -11.578 21.675 1.00 16.38 385 ILE A CA 1
ATOM 2972 C C . ILE A 1 385 ? 31.789 -11.019 22.869 1.00 18.36 385 ILE A C 1
ATOM 2973 O O . ILE A 1 385 ? 30.780 -11.532 23.266 1.00 17.65 385 ILE A O 1
ATOM 2978 N N . PRO A 1 386 ? 32.353 -9.966 23.456 1.00 18.01 386 PRO A N 1
ATOM 2979 C CA . PRO A 1 386 ? 31.638 -9.328 24.545 1.00 17.42 386 PRO A CA 1
ATOM 2980 C C . PRO A 1 386 ? 30.302 -8.750 24.151 1.00 19.67 386 PRO A C 1
ATOM 2981 O O . PRO A 1 386 ? 30.164 -8.191 23.108 1.00 17.88 386 PRO A O 1
ATOM 2985 N N . GLY A 1 387 ? 29.311 -8.948 25.016 1.00 28.86 387 GLY A N 1
ATOM 2986 C CA . GLY A 1 387 ? 27.986 -8.427 24.789 1.00 21.64 387 GLY A CA 1
ATOM 2987 C C . GLY A 1 387 ? 27.222 -9.126 23.707 1.00 16.73 387 GLY A C 1
ATOM 2988 O O . GLY A 1 387 ? 26.257 -8.609 23.257 1.00 18.57 387 GLY A O 1
ATOM 2989 N N . ALA A 1 388 ? 27.642 -10.311 23.333 1.00 15.50 388 ALA A N 1
ATOM 2990 C CA . ALA A 1 388 ? 27.039 -10.948 22.187 1.00 15.17 388 ALA A CA 1
ATOM 2991 C C . ALA A 1 388 ? 25.548 -11.227 22.238 1.00 15.66 388 ALA A C 1
ATOM 2992 O O . ALA A 1 388 ? 25.057 -11.688 23.239 1.00 16.68 388 ALA A O 1
ATOM 2994 N N . GLY A 1 389 ? 24.873 -10.839 21.178 1.00 15.10 389 GLY A N 1
ATOM 2995 C CA . GLY A 1 389 ? 23.481 -11.188 21.008 1.00 13.27 389 GLY A CA 1
ATOM 2996 C C . GLY A 1 389 ? 23.382 -11.754 19.605 1.00 14.20 389 GLY A C 1
ATOM 2997 O O . GLY A 1 389 ? 24.325 -11.653 18.869 1.00 15.58 389 GLY A O 1
ATOM 2998 N N . HIS A 1 390 ? 22.285 -12.416 19.280 1.00 11.97 390 HIS A N 1
ATOM 2999 C CA . HIS A 1 390 ? 22.050 -12.859 17.891 1.00 13.11 390 HIS A CA 1
ATOM 3000 C C . HIS A 1 390 ? 20.622 -12.504 17.496 1.00 12.37 390 HIS A C 1
ATOM 3001 O O . HIS A 1 390 ? 19.737 -12.378 18.404 1.00 11.28 390 HIS A O 1
ATOM 3008 N N . VAL A 1 391 ? 20.415 -12.365 16.200 1.00 12.20 391 VAL A N 1
ATOM 3009 C CA . VAL A 1 391 ? 19.074 -12.211 15.597 1.00 13.01 391 VAL A CA 1
ATOM 3010 C C . VAL A 1 391 ? 18.955 -13.302 14.530 1.00 14.80 391 VAL A C 1
ATOM 3011 O O . VAL A 1 391 ? 19.958 -13.611 13.879 1.00 16.68 391 VAL A O 1
ATOM 3015 N N . GLY A 1 392 ? 17.809 -13.977 14.546 1.00 15.40 392 GLY A N 1
ATOM 3016 C CA . GLY A 1 392 ? 17.544 -15.116 13.661 1.00 14.83 392 GLY A CA 1
ATOM 3017 C C . GLY A 1 392 ? 17.489 -14.676 12.213 1.00 12.58 392 GLY A C 1
ATOM 3018 O O . GLY A 1 392 ? 16.834 -13.717 11.890 1.00 13.83 392 GLY A O 1
ATOM 3019 N N . PHE A 1 393 ? 18.149 -15.430 11.335 1.00 12.88 393 PHE A N 1
ATOM 3020 C CA . PHE A 1 393 ? 17.982 -15.318 9.881 1.00 10.99 393 PHE A CA 1
ATOM 3021 C C . PHE A 1 393 ? 18.044 -16.739 9.358 1.00 10.34 393 PHE A C 1
ATOM 3022 O O . PHE A 1 393 ? 19.069 -17.445 9.608 1.00 10.18 393 PHE A O 1
ATOM 3030 N N . SER A 1 394 ? 16.999 -17.191 8.666 1.00 9.15 394 SER A N 1
ATOM 3031 C CA . SER A 1 394 ? 16.882 -18.641 8.407 1.00 10.10 394 SER A CA 1
ATOM 3032 C C . SER A 1 394 ? 15.981 -18.901 7.205 1.00 10.32 394 SER A C 1
ATOM 3033 O O . SER A 1 394 ? 15.008 -19.665 7.283 1.00 10.41 394 SER A O 1
ATOM 3036 N N . PRO A 1 395 ? 16.286 -18.368 6.008 1.00 9.22 395 PRO A N 1
ATOM 3037 C CA . PRO A 1 395 ? 15.416 -18.554 4.866 1.00 9.42 395 PRO A CA 1
ATOM 3038 C C . PRO A 1 395 ? 15.456 -20.005 4.378 1.00 8.56 395 PRO A C 1
ATOM 3039 O O . PRO A 1 395 ? 16.413 -20.724 4.595 1.00 9.25 395 PRO A O 1
ATOM 3043 N N . ILE A 1 396 ? 14.386 -20.333 3.672 1.00 9.55 396 ILE A N 1
ATOM 3044 C CA . ILE A 1 396 ? 14.146 -21.682 3.087 1.00 9.21 396 ILE A CA 1
ATOM 3045 C C . ILE A 1 396 ? 14.525 -21.660 1.617 1.00 8.81 396 ILE A C 1
ATOM 3046 O O . ILE A 1 396 ? 14.140 -20.730 0.902 1.00 8.80 396 ILE A O 1
ATOM 3051 N N . SER A 1 397 ? 15.213 -22.696 1.193 1.00 9.06 397 SER A N 1
ATOM 3052 C CA . SER A 1 397 ? 15.661 -22.856 -0.196 1.00 9.20 397 SER A CA 1
ATOM 3053 C C . SER A 1 397 ? 15.518 -24.310 -0.609 1.00 9.27 397 SER A C 1
ATOM 3054 O O . SER A 1 397 ? 15.418 -25.187 0.256 1.00 8.96 397 SER A O 1
ATOM 3057 N N . PRO A 1 398 ? 15.661 -24.583 -1.921 1.00 9.79 398 PRO A N 1
ATOM 3058 C CA . PRO A 1 398 ? 15.764 -25.957 -2.344 1.00 10.42 398 PRO A CA 1
ATOM 3059 C C . PRO A 1 398 ? 17.075 -26.547 -1.829 1.00 10.97 398 PRO A C 1
ATOM 3060 O O . PRO A 1 398 ? 18.089 -25.851 -1.839 1.00 10.77 398 PRO A O 1
ATOM 3064 N N . PRO A 1 399 ? 17.086 -27.827 -1.422 1.00 10.57 399 PRO A N 1
ATOM 3065 C CA . PRO A 1 399 ? 18.264 -28.518 -0.910 1.00 10.61 399 PRO A CA 1
ATOM 3066 C C . PRO A 1 399 ? 19.140 -28.967 -2.088 1.00 11.62 399 PRO A C 1
ATOM 3067 O O . PRO A 1 399 ? 19.309 -30.142 -2.346 1.00 12.40 399 PRO A O 1
ATOM 3071 N N . VAL A 1 400 ? 19.712 -27.975 -2.741 1.00 11.70 400 VAL A N 1
ATOM 3072 C CA . VAL A 1 400 ? 20.470 -28.108 -4.014 1.00 11.04 400 VAL A CA 1
ATOM 3073 C C . VAL A 1 400 ? 21.768 -27.340 -3.790 1.00 12.50 400 VAL A C 1
ATOM 3074 O O . VAL A 1 400 ? 21.744 -26.195 -3.291 1.00 12.05 400 VAL A O 1
ATOM 3078 N N . GLY A 1 401 ? 22.890 -27.963 -4.140 1.00 11.60 401 GLY A N 1
ATOM 3079 C CA . GLY A 1 401 ? 24.219 -27.408 -3.857 1.00 12.23 401 GLY A CA 1
ATOM 3080 C C . GLY A 1 401 ? 24.394 -26.046 -4.504 1.00 12.05 401 GLY A C 1
ATOM 3081 O O . GLY A 1 401 ? 24.995 -25.143 -3.850 1.00 12.61 401 GLY A O 1
ATOM 3082 N N . ARG A 1 402 ? 23.889 -25.819 -5.702 1.00 13.15 402 ARG A N 1
ATOM 3083 C CA . ARG A 1 402 ? 23.988 -24.484 -6.343 1.00 14.35 402 ARG A CA 1
ATOM 3084 C C . ARG A 1 402 ? 23.248 -23.428 -5.513 1.00 12.71 402 ARG A C 1
ATOM 3085 O O . ARG A 1 402 ? 23.793 -22.307 -5.338 1.00 12.51 402 ARG A O 1
ATOM 3093 N N . ASP A 1 403 ? 22.074 -23.743 -4.971 1.00 12.06 403 ASP A N 1
ATOM 3094 C CA . ASP A 1 403 ? 21.370 -22.780 -4.095 1.00 12.68 403 ASP A CA 1
ATOM 3095 C C . ASP A 1 403 ? 22.163 -22.568 -2.823 1.00 11.62 403 ASP A C 1
ATOM 3096 O O . ASP A 1 403 ? 22.193 -21.413 -2.348 1.00 11.21 403 ASP A O 1
ATOM 3101 N N . ALA A 1 404 ? 22.753 -23.610 -2.241 1.00 10.53 404 ALA A N 1
ATOM 3102 C CA . ALA A 1 404 ? 23.563 -23.464 -1.001 1.00 10.97 404 ALA A CA 1
ATOM 3103 C C . ALA A 1 404 ? 24.722 -22.511 -1.302 1.00 11.41 404 ALA A C 1
ATOM 3104 O O . ALA A 1 404 ? 24.980 -21.602 -0.505 1.00 11.54 404 ALA A O 1
ATOM 3106 N N . MET A 1 405 ? 25.474 -22.764 -2.385 1.00 11.52 405 MET A N 1
ATOM 3107 C CA . MET A 1 405 ? 26.655 -21.909 -2.662 1.00 11.96 405 MET A CA 1
ATOM 3108 C C . MET A 1 405 ? 26.224 -20.455 -2.870 1.00 11.02 405 MET A C 1
ATOM 3109 O O . MET A 1 405 ? 26.920 -19.554 -2.392 1.00 10.66 405 MET A O 1
ATOM 3114 N N . LYS A 1 406 ? 25.140 -20.210 -3.581 1.00 10.81 406 LYS A N 1
ATOM 3115 C CA . LYS A 1 406 ? 24.659 -18.831 -3.858 1.00 11.23 406 LYS A CA 1
ATOM 3116 C C . LYS A 1 406 ? 24.386 -18.166 -2.509 1.00 11.62 406 LYS A C 1
ATOM 3117 O O . LYS A 1 406 ? 24.821 -17.012 -2.266 1.00 11.35 406 LYS A O 1
ATOM 3123 N N . GLN A 1 407 ? 23.696 -18.867 -1.624 1.00 10.58 407 GLN A N 1
ATOM 3124 C CA . GLN A 1 407 ? 23.348 -18.262 -0.307 1.00 10.38 407 GLN A CA 1
ATOM 3125 C C . GLN A 1 407 ? 24.584 -18.073 0.564 1.00 10.51 407 GLN A C 1
ATOM 3126 O O . GLN A 1 407 ? 24.695 -17.000 1.218 1.00 9.84 407 GLN A O 1
ATOM 3132 N N . PHE A 1 408 ? 25.452 -19.072 0.669 1.00 11.17 408 PHE A N 1
ATOM 3133 C CA . PHE A 1 408 ? 26.720 -18.950 1.412 1.00 10.98 408 PHE A CA 1
ATOM 3134 C C . PHE A 1 408 ? 27.436 -17.662 0.977 1.00 11.46 408 PHE A C 1
ATOM 3135 O O . PHE A 1 408 ? 27.760 -16.831 1.823 1.00 11.80 408 PHE A O 1
ATOM 3143 N N . ARG A 1 409 ? 27.612 -17.499 -0.322 1.00 13.01 409 ARG A N 1
ATOM 3144 C CA . ARG A 1 409 ? 28.407 -16.357 -0.840 1.00 15.38 409 ARG A CA 1
ATOM 3145 C C . ARG A 1 409 ? 27.654 -15.056 -0.571 1.00 14.81 409 ARG A C 1
ATOM 3146 O O . ARG A 1 409 ? 28.319 -14.082 -0.126 1.00 14.59 409 ARG A O 1
ATOM 3154 N N . MET A 1 410 ? 26.358 -14.960 -0.867 1.00 15.51 410 MET A N 1
ATOM 3155 C CA . MET A 1 410 ? 25.553 -13.704 -0.742 1.00 15.90 410 MET A CA 1
ATOM 3156 C C . MET A 1 410 ? 25.564 -13.244 0.715 1.00 14.19 410 MET A C 1
ATOM 3157 O O . MET A 1 410 ? 25.595 -12.041 0.979 1.00 13.13 410 MET A O 1
ATOM 3162 N N . VAL A 1 411 ? 25.332 -14.173 1.622 1.00 12.18 411 VAL A N 1
ATOM 3163 C CA . VAL A 1 411 ? 25.159 -13.824 3.050 1.00 11.46 411 VAL A CA 1
ATOM 3164 C C . VAL A 1 411 ? 26.531 -13.466 3.612 1.00 11.68 411 VAL A C 1
ATOM 3165 O O . VAL A 1 411 ? 26.639 -12.462 4.309 1.00 10.95 411 VAL A O 1
ATOM 3169 N N . ARG A 1 412 ? 27.540 -14.306 3.361 1.00 10.46 412 ARG A N 1
ATOM 3170 C CA . ARG A 1 412 ? 28.884 -14.014 3.905 1.00 12.53 412 ARG A CA 1
ATOM 3171 C C . ARG A 1 412 ? 29.368 -12.653 3.395 1.00 12.78 412 ARG A C 1
ATOM 3172 O O . ARG A 1 412 ? 29.992 -11.905 4.186 1.00 14.17 412 ARG A O 1
ATOM 3180 N N . SER A 1 413 ? 29.147 -12.336 2.140 1.00 12.69 413 SER A N 1
ATOM 3181 C CA . SER A 1 413 ? 29.733 -11.090 1.585 1.00 14.57 413 SER A CA 1
ATOM 3182 C C . SER A 1 413 ? 29.024 -9.891 2.249 1.00 13.32 413 SER A C 1
ATOM 3183 O O . SER A 1 413 ? 29.690 -8.924 2.645 1.00 14.33 413 SER A O 1
ATOM 3186 N N . ARG A 1 414 ? 27.726 -9.959 2.501 1.00 11.88 414 ARG A N 1
ATOM 3187 C CA . ARG A 1 414 ? 27.018 -8.859 3.218 1.00 11.61 414 ARG A CA 1
ATOM 3188 C C . ARG A 1 414 ? 27.452 -8.825 4.674 1.00 12.59 414 ARG A C 1
ATOM 3189 O O . ARG A 1 414 ? 27.599 -7.728 5.265 1.00 13.11 414 ARG A O 1
ATOM 3197 N N . ALA A 1 415 ? 27.620 -9.967 5.306 1.00 12.11 415 ALA A N 1
ATOM 3198 C CA . ALA A 1 415 ? 28.069 -10.029 6.717 1.00 12.70 415 ALA A CA 1
ATOM 3199 C C . ALA A 1 415 ? 29.423 -9.300 6.810 1.00 14.07 415 ALA A C 1
ATOM 3200 O O . ALA A 1 415 ? 29.550 -8.430 7.670 1.00 15.03 415 ALA A O 1
ATOM 3202 N N . ASP A 1 416 ? 30.361 -9.591 5.911 1.00 14.70 416 ASP A N 1
ATOM 3203 C CA . ASP A 1 416 ? 31.703 -8.928 5.906 1.00 16.46 416 ASP A CA 1
ATOM 3204 C C . ASP A 1 416 ? 31.504 -7.417 5.785 1.00 17.28 416 ASP A C 1
ATOM 3205 O O . ASP A 1 416 ? 32.155 -6.668 6.517 1.00 18.53 416 ASP A O 1
ATOM 3210 N N . GLU A 1 417 ? 30.651 -6.977 4.877 1.00 16.98 417 GLU A N 1
ATOM 3211 C CA . GLU A 1 417 ? 30.395 -5.541 4.617 1.00 17.04 417 GLU A CA 1
ATOM 3212 C C . GLU A 1 417 ? 29.848 -4.886 5.893 1.00 16.50 417 GLU A C 1
ATOM 3213 O O . GLU A 1 417 ? 30.230 -3.734 6.153 1.00 16.38 417 GLU A O 1
ATOM 3219 N N . TYR A 1 418 ? 28.985 -5.580 6.653 1.00 17.03 418 TYR A N 1
ATOM 3220 C CA . TYR A 1 418 ? 28.287 -5.030 7.847 1.00 15.29 418 TYR A CA 1
ATOM 3221 C C . TYR A 1 418 ? 29.038 -5.360 9.140 1.00 15.87 418 TYR A C 1
ATOM 3222 O O . TYR A 1 418 ? 28.461 -5.162 10.247 1.00 16.19 418 TYR A O 1
ATOM 3231 N N . ALA A 1 419 ? 30.268 -5.856 9.019 1.00 15.49 419 ALA A N 1
ATOM 3232 C CA . ALA A 1 419 ? 31.199 -6.125 10.129 1.00 17.77 419 ALA A CA 1
ATOM 3233 C C . ALA A 1 419 ? 30.625 -7.155 11.093 1.00 18.99 419 ALA A C 1
ATOM 3234 O O . ALA A 1 419 ? 30.711 -6.957 12.322 1.00 17.86 419 ALA A O 1
ATOM 3236 N N . LYS A 1 420 ? 30.033 -8.223 10.550 1.00 19.15 420 LYS A N 1
ATOM 3237 C CA . LYS A 1 420 ? 29.520 -9.366 11.342 1.00 17.41 420 LYS A CA 1
ATOM 3238 C C . LYS A 1 420 ? 30.197 -10.641 10.852 1.00 17.29 420 LYS A C 1
ATOM 3239 O O . LYS A 1 420 ? 30.432 -10.779 9.614 1.00 17.31 420 LYS A O 1
ATOM 3245 N N . ASP A 1 421 ? 30.608 -11.507 11.788 1.00 16.10 421 ASP A N 1
ATOM 3246 C CA . ASP A 1 421 ? 31.219 -12.806 11.427 1.00 15.08 421 ASP A CA 1
ATOM 3247 C C . ASP A 1 421 ? 30.160 -13.695 10.767 1.00 15.47 421 ASP A C 1
ATOM 3248 O O . ASP A 1 421 ? 28.972 -13.618 11.141 1.00 17.35 421 ASP A O 1
ATOM 3253 N N . TYR A 1 422 ? 30.583 -14.438 9.758 1.00 13.96 422 TYR A N 1
ATOM 3254 C CA . TYR A 1 422 ? 29.705 -15.415 9.075 1.00 13.26 422 TYR A CA 1
ATOM 3255 C C . TYR A 1 422 ? 29.818 -16.725 9.844 1.00 12.97 422 TYR A C 1
ATOM 3256 O O . TYR A 1 422 ? 30.771 -17.468 9.686 1.00 13.55 422 TYR A O 1
ATOM 3265 N N . ALA A 1 423 ? 28.845 -16.987 10.716 1.00 12.74 423 ALA A N 1
ATOM 3266 C CA . ALA A 1 423 ? 28.644 -18.223 11.496 1.00 12.59 423 ALA A CA 1
ATOM 3267 C C . ALA A 1 423 ? 27.281 -18.751 11.056 1.00 13.54 423 ALA A C 1
ATOM 3268 O O . ALA A 1 423 ? 26.269 -18.027 11.196 1.00 13.86 423 ALA A O 1
ATOM 3270 N N . ALA A 1 424 ? 27.252 -19.887 10.400 1.00 12.14 424 ALA A N 1
ATOM 3271 C CA . ALA A 1 424 ? 26.012 -20.371 9.779 1.00 12.99 424 ALA A CA 1
ATOM 3272 C C . ALA A 1 424 ? 26.038 -21.880 9.667 1.00 12.59 424 ALA A C 1
ATOM 3273 O O . ALA A 1 424 ? 27.111 -22.492 9.679 1.00 11.74 424 ALA A O 1
ATOM 3275 N N . GLN A 1 425 ? 24.848 -22.418 9.481 1.00 11.90 425 GLN A N 1
ATOM 3276 C CA . GLN A 1 425 ? 24.677 -23.839 9.163 1.00 10.69 425 GLN A CA 1
ATOM 3277 C C . GLN A 1 425 ? 23.610 -23.983 8.089 1.00 11.06 425 GLN A C 1
ATOM 3278 O O . GLN A 1 425 ? 22.718 -23.119 7.963 1.00 12.79 425 GLN A O 1
ATOM 3284 N N . PHE A 1 426 ? 23.769 -25.023 7.310 1.00 10.39 426 PHE A N 1
ATOM 3285 C CA . PHE A 1 426 ? 22.717 -25.524 6.390 1.00 10.82 426 PHE A CA 1
ATOM 3286 C C . PHE A 1 426 ? 22.102 -26.754 7.027 1.00 10.72 426 PHE A C 1
ATOM 3287 O O . PHE A 1 426 ? 22.808 -27.673 7.471 1.00 11.71 426 PHE A O 1
ATOM 3295 N N . VAL A 1 427 ? 20.781 -26.770 7.000 1.00 11.01 427 VAL A N 1
ATOM 3296 C CA . VAL A 1 427 ? 19.974 -27.842 7.609 1.00 12.24 427 VAL A CA 1
ATOM 3297 C C . VAL A 1 427 ? 18.977 -28.291 6.568 1.00 11.95 427 VAL A C 1
ATOM 3298 O O . VAL A 1 427 ? 18.265 -27.433 6.004 1.00 12.51 427 VAL A O 1
ATOM 3302 N N . VAL A 1 428 ? 18.879 -29.592 6.354 1.00 12.54 428 VAL A N 1
ATOM 3303 C CA . VAL A 1 428 ? 17.794 -30.156 5.508 1.00 13.08 428 VAL A CA 1
ATOM 3304 C C . VAL A 1 428 ? 16.761 -30.833 6.426 1.00 13.89 428 VAL A C 1
ATOM 3305 O O . VAL A 1 428 ? 17.152 -31.759 7.179 1.00 14.96 428 VAL A O 1
ATOM 3309 N N . GLY A 1 429 ? 15.505 -30.381 6.362 1.00 13.16 429 GLY A N 1
ATOM 3310 C CA . GLY A 1 429 ? 14.442 -31.021 7.156 1.00 14.24 429 GLY A CA 1
ATOM 3311 C C . GLY A 1 429 ? 14.028 -32.322 6.496 1.00 13.21 429 GLY A C 1
ATOM 3312 O O . GLY A 1 429 ? 14.334 -33.436 7.055 1.00 13.76 429 GLY A O 1
ATOM 3313 N N . LEU A 1 430 ? 13.464 -32.249 5.309 1.00 14.27 430 LEU A N 1
ATOM 3314 C CA . LEU A 1 430 ? 13.173 -33.426 4.474 1.00 12.91 430 LEU A CA 1
ATOM 3315 C C . LEU A 1 430 ? 13.454 -33.082 3.028 1.00 13.28 430 LEU A C 1
ATOM 3316 O O . LEU A 1 430 ? 14.373 -33.694 2.480 1.00 15.03 430 LEU A O 1
ATOM 3321 N N . ARG A 1 431 ? 12.671 -32.169 2.445 1.00 12.08 431 ARG A N 1
ATOM 3322 C CA . ARG A 1 431 ? 12.829 -31.707 1.062 1.00 12.39 431 ARG A CA 1
ATOM 3323 C C . ARG A 1 431 ? 13.241 -30.243 1.006 1.00 11.85 431 ARG A C 1
ATOM 3324 O O . ARG A 1 431 ? 13.257 -29.709 -0.104 1.00 11.96 431 ARG A O 1
ATOM 3332 N N . GLU A 1 432 ? 13.413 -29.619 2.160 1.00 11.65 432 GLU A N 1
ATOM 3333 C CA . GLU A 1 432 ? 13.614 -28.149 2.249 1.00 10.69 432 GLU A CA 1
ATOM 3334 C C . GLU A 1 432 ? 14.943 -27.898 2.954 1.00 10.28 432 GLU A C 1
ATOM 3335 O O . GLU A 1 432 ? 15.345 -28.679 3.837 1.00 11.74 432 GLU A O 1
ATOM 3341 N N . MET A 1 433 ? 15.625 -26.834 2.552 1.00 10.08 433 MET A N 1
ATOM 3342 C CA . MET A 1 433 ? 16.898 -26.441 3.187 1.00 9.83 433 MET A CA 1
ATOM 3343 C C . MET A 1 433 ? 16.716 -25.121 3.928 1.00 8.69 433 MET A C 1
ATOM 3344 O O . MET A 1 433 ? 16.025 -24.238 3.415 1.00 9.57 433 MET A O 1
ATOM 3349 N N . HIS A 1 434 ? 17.334 -25.045 5.087 1.00 9.11 434 HIS A N 1
ATOM 3350 C CA . HIS A 1 434 ? 17.400 -23.819 5.910 1.00 9.63 434 HIS A CA 1
ATOM 3351 C C . HIS A 1 434 ? 18.851 -23.336 5.916 1.00 8.99 434 HIS A C 1
ATOM 3352 O O . HIS A 1 434 ? 19.719 -24.133 6.143 1.00 10.27 434 HIS A O 1
ATOM 3359 N N . HIS A 1 435 ? 19.052 -22.048 5.748 1.00 9.00 435 HIS A N 1
ATOM 3360 C CA . HIS A 1 435 ? 20.361 -21.396 5.906 1.00 9.77 435 HIS A CA 1
ATOM 3361 C C . HIS A 1 435 ? 20.272 -20.586 7.188 1.00 10.15 435 HIS A C 1
ATOM 3362 O O . HIS A 1 435 ? 19.691 -19.491 7.135 1.00 11.67 435 HIS A O 1
ATOM 3369 N N . ILE A 1 436 ? 20.774 -21.135 8.289 1.00 10.18 436 ILE A N 1
ATOM 3370 C CA . ILE A 1 436 ? 20.522 -20.533 9.620 1.00 10.20 436 ILE A CA 1
ATOM 3371 C C . ILE A 1 436 ? 21.815 -19.794 9.957 1.00 10.66 436 ILE A C 1
ATOM 3372 O O . ILE A 1 436 ? 22.833 -20.439 10.235 1.00 10.54 436 ILE A O 1
ATOM 3377 N N . ALA A 1 437 ? 21.785 -18.480 9.881 1.00 11.07 437 ALA A N 1
ATOM 3378 C CA . ALA A 1 437 ? 22.972 -17.637 10.122 1.00 12.89 437 ALA A CA 1
ATOM 3379 C C . ALA A 1 437 ? 22.849 -17.072 11.524 1.00 15.00 437 ALA A C 1
ATOM 3380 O O . ALA A 1 437 ? 21.778 -16.523 11.856 1.00 17.72 437 ALA A O 1
ATOM 3382 N N . LEU A 1 438 ? 23.879 -17.281 12.331 1.00 15.52 438 LEU A N 1
ATOM 3383 C CA . LEU A 1 438 ? 23.967 -16.736 13.687 1.00 18.46 438 LEU A CA 1
ATOM 3384 C C . LEU A 1 438 ? 24.701 -15.409 13.570 1.00 20.17 438 LEU A C 1
ATOM 3385 O O . LEU A 1 438 ? 25.928 -15.444 13.461 1.00 20.43 438 LEU A O 1
ATOM 3390 N N . LEU A 1 439 ? 23.906 -14.335 13.491 1.00 23.96 439 LEU A N 1
ATOM 3391 C CA . LEU A 1 439 ? 24.390 -12.952 13.283 1.00 24.94 439 LEU A CA 1
ATOM 3392 C C . LEU A 1 439 ? 24.736 -12.388 14.659 1.00 21.70 439 LEU A C 1
ATOM 3393 O O . LEU A 1 439 ? 23.727 -12.007 15.395 1.00 21.87 439 LEU A O 1
ATOM 3398 N N . LEU A 1 440 ? 26.025 -12.500 15.050 1.00 18.58 440 LEU A N 1
ATOM 3399 C CA . LEU A 1 440 ? 26.456 -12.118 16.419 1.00 16.58 440 LEU A CA 1
ATOM 3400 C C . LEU A 1 440 ? 26.838 -10.648 16.423 1.00 14.96 440 LEU A C 1
ATOM 3401 O O . LEU A 1 440 ? 27.520 -10.181 15.508 1.00 16.78 440 LEU A O 1
ATOM 3406 N N . PHE A 1 441 ? 26.376 -9.937 17.432 1.00 14.40 441 PHE A N 1
ATOM 3407 C CA . PHE A 1 441 ? 26.635 -8.491 17.544 1.00 13.29 441 PHE A CA 1
ATOM 3408 C C . PHE A 1 441 ? 26.758 -8.093 18.994 1.00 13.49 441 PHE A C 1
ATOM 3409 O O . PHE A 1 441 ? 26.215 -8.751 19.891 1.00 13.73 441 PHE A O 1
ATOM 3417 N N . ASP A 1 442 ? 27.420 -6.959 19.202 1.00 14.53 442 ASP A N 1
ATOM 3418 C CA . ASP A 1 442 ? 27.561 -6.372 20.550 1.00 14.46 442 ASP A CA 1
ATOM 3419 C C . ASP A 1 442 ? 26.281 -5.636 20.916 1.00 13.81 442 ASP A C 1
ATOM 3420 O O . ASP A 1 442 ? 26.015 -4.544 20.365 1.00 13.54 442 ASP A O 1
ATOM 3425 N N . THR A 1 443 ? 25.455 -6.231 21.775 1.00 13.58 443 THR A N 1
ATOM 3426 C CA . THR A 1 443 ? 24.156 -5.661 22.218 1.00 15.37 443 THR A CA 1
ATOM 3427 C C . THR A 1 443 ? 24.328 -4.310 22.926 1.00 14.63 443 THR A C 1
ATOM 3428 O O . THR A 1 443 ? 23.350 -3.560 22.986 1.00 15.88 443 THR A O 1
ATOM 3432 N N . GLN A 1 444 ? 25.519 -4.007 23.420 1.00 17.34 444 GLN A N 1
ATOM 3433 C CA . GLN A 1 444 ? 25.798 -2.785 24.220 1.00 19.00 444 GLN A CA 1
ATOM 3434 C C . GLN A 1 444 ? 26.192 -1.620 23.308 1.00 21.37 444 GLN A C 1
ATOM 3435 O O . GLN A 1 444 ? 26.343 -0.498 23.823 1.00 22.51 444 GLN A O 1
ATOM 3441 N N . ASP A 1 445 ? 26.359 -1.850 22.013 1.00 17.58 445 ASP A N 1
ATOM 3442 C CA . ASP A 1 445 ? 26.870 -0.844 21.041 1.00 17.08 445 ASP A CA 1
ATOM 3443 C C . ASP A 1 445 ? 25.724 -0.426 20.119 1.00 18.45 445 ASP A C 1
ATOM 3444 O O . ASP A 1 445 ? 25.280 -1.257 19.323 1.00 16.32 445 ASP A O 1
ATOM 3449 N N . ALA A 1 446 ? 25.222 0.798 20.226 1.00 16.11 446 ALA A N 1
ATOM 3450 C CA . ALA A 1 446 ? 24.114 1.303 19.386 1.00 16.75 446 ALA A CA 1
ATOM 3451 C C . ALA A 1 446 ? 24.448 1.101 17.898 1.00 15.72 446 ALA A C 1
ATOM 3452 O O . ALA A 1 446 ? 23.545 0.699 17.103 1.00 16.28 446 ALA A O 1
ATOM 3454 N N . THR A 1 447 ? 25.698 1.323 17.496 1.00 15.01 447 THR A N 1
ATOM 3455 C CA . THR A 1 447 ? 26.068 1.182 16.070 1.00 14.64 447 THR A CA 1
ATOM 3456 C C . THR A 1 447 ? 25.934 -0.295 15.672 1.00 13.71 447 THR A C 1
ATOM 3457 O O . THR A 1 447 ? 25.365 -0.559 14.594 1.00 13.70 447 THR A O 1
ATOM 3461 N N . ALA A 1 448 ? 26.459 -1.210 16.478 1.00 13.66 448 ALA A N 1
ATOM 3462 C CA . ALA A 1 448 ? 26.368 -2.664 16.230 1.00 12.97 448 ALA A CA 1
ATOM 3463 C C . ALA A 1 448 ? 24.898 -3.098 16.147 1.00 12.71 448 ALA A C 1
ATOM 3464 O O . ALA A 1 448 ? 24.587 -3.871 15.236 1.00 11.89 448 ALA A O 1
ATOM 3466 N N . ARG A 1 449 ? 24.025 -2.588 17.008 1.00 12.55 449 ARG A N 1
ATOM 3467 C CA . ARG A 1 449 ? 22.590 -2.942 16.964 1.00 13.03 449 ARG A CA 1
ATOM 3468 C C . ARG A 1 449 ? 22.004 -2.480 15.635 1.00 13.53 449 ARG A C 1
ATOM 3469 O O . ARG A 1 449 ? 21.316 -3.289 14.927 1.00 13.60 449 ARG A O 1
ATOM 3477 N N . ASN A 1 450 ? 22.225 -1.225 15.246 1.00 13.31 450 ASN A N 1
ATOM 3478 C CA . ASN A 1 450 ? 21.689 -0.660 13.990 1.00 14.42 450 ASN A CA 1
ATOM 3479 C C . ASN A 1 450 ? 22.290 -1.392 12.778 1.00 12.21 450 ASN A C 1
ATOM 3480 O O . ASN A 1 450 ? 21.542 -1.635 11.801 1.00 13.44 450 ASN A O 1
ATOM 3485 N N . GLU A 1 451 ? 23.577 -1.703 12.806 1.00 11.84 451 GLU A N 1
ATOM 3486 C CA . GLU A 1 451 ? 24.238 -2.446 11.697 1.00 12.59 451 GLU A CA 1
ATOM 3487 C C . GLU A 1 451 ? 23.505 -3.776 11.529 1.00 12.11 451 GLU A C 1
ATOM 3488 O O . GLU A 1 451 ? 23.299 -4.223 10.394 1.00 11.85 451 GLU A O 1
ATOM 3494 N N . THR A 1 452 ? 23.263 -4.462 12.653 1.00 11.69 452 THR A N 1
ATOM 3495 C CA . THR A 1 452 ? 22.671 -5.815 12.622 1.00 13.04 452 THR A CA 1
ATOM 3496 C C . THR A 1 452 ? 21.265 -5.741 12.051 1.00 12.50 452 THR A C 1
ATOM 3497 O O . THR A 1 452 ? 20.917 -6.593 11.229 1.00 12.33 452 THR A O 1
ATOM 3501 N N . LEU A 1 453 ? 20.479 -4.759 12.442 1.00 11.66 453 LEU A N 1
ATOM 3502 C CA . LEU A 1 453 ? 19.108 -4.611 11.894 1.00 12.39 453 LEU A CA 1
ATOM 3503 C C . LEU A 1 453 ? 19.249 -4.356 10.396 1.00 11.94 453 LEU A C 1
ATOM 3504 O O . LEU A 1 453 ? 18.540 -4.976 9.601 1.00 11.02 453 LEU A O 1
ATOM 3509 N N . ALA A 1 454 ? 20.099 -3.389 10.001 1.00 10.62 454 ALA A N 1
ATOM 3510 C CA . ALA A 1 454 ? 20.229 -3.036 8.570 1.00 11.22 454 ALA A CA 1
ATOM 3511 C C . ALA A 1 454 ? 20.711 -4.264 7.774 1.00 9.79 454 ALA A C 1
ATOM 3512 O O . ALA A 1 454 ? 20.184 -4.506 6.686 1.00 10.31 454 ALA A O 1
ATOM 3514 N N . LEU A 1 455 ? 21.660 -5.012 8.318 1.00 9.50 455 LEU A N 1
ATOM 3515 C CA . LEU A 1 455 ? 22.179 -6.206 7.617 1.00 9.71 455 LEU A CA 1
ATOM 3516 C C . LEU A 1 455 ? 21.012 -7.170 7.428 1.00 9.66 455 LEU A C 1
ATOM 3517 O O . LEU A 1 455 ? 20.834 -7.713 6.329 1.00 11.61 455 LEU A O 1
ATOM 3522 N N . THR A 1 456 ? 20.270 -7.426 8.502 1.00 10.23 456 THR A N 1
ATOM 3523 C CA . THR A 1 456 ? 19.269 -8.500 8.409 1.00 9.65 456 THR A CA 1
ATOM 3524 C C . THR A 1 456 ? 18.173 -8.068 7.444 1.00 9.09 456 THR A C 1
ATOM 3525 O O . THR A 1 456 ? 17.687 -8.889 6.665 1.00 8.56 456 THR A O 1
ATOM 3529 N N . ARG A 1 457 ? 17.777 -6.791 7.431 1.00 9.47 457 ARG A N 1
ATOM 3530 C CA . ARG A 1 457 ? 16.760 -6.314 6.456 1.00 9.40 457 ARG A CA 1
ATOM 3531 C C . ARG A 1 457 ? 17.259 -6.567 5.022 1.00 9.09 457 ARG A C 1
ATOM 3532 O O . ARG A 1 457 ? 16.493 -6.991 4.145 1.00 9.69 457 ARG A O 1
ATOM 3540 N N . LEU A 1 458 ? 18.537 -6.287 4.808 1.00 9.17 458 LEU A N 1
ATOM 3541 C CA . LEU A 1 458 ? 19.139 -6.486 3.470 1.00 10.12 458 LEU A CA 1
ATOM 3542 C C . LEU A 1 458 ? 19.187 -7.972 3.120 1.00 9.08 458 LEU A C 1
ATOM 3543 O O . LEU A 1 458 ? 18.797 -8.301 2.007 1.00 8.92 458 LEU A O 1
ATOM 3548 N N . LEU A 1 459 ? 19.609 -8.810 4.060 1.00 8.90 459 LEU A N 1
ATOM 3549 C CA . LEU A 1 459 ? 19.675 -10.267 3.833 1.00 9.43 459 LEU A CA 1
ATOM 3550 C C . LEU A 1 459 ? 18.267 -10.784 3.480 1.00 9.12 459 LEU A C 1
ATOM 3551 O O . LEU A 1 459 ? 18.114 -11.616 2.547 1.00 9.90 459 LEU A O 1
ATOM 3556 N N . ILE A 1 460 ? 17.231 -10.332 4.181 1.00 8.58 460 ILE A N 1
ATOM 3557 C CA . ILE A 1 460 ? 15.848 -10.788 3.887 1.00 8.61 460 ILE A CA 1
ATOM 3558 C C . ILE A 1 460 ? 15.449 -10.371 2.467 1.00 8.48 460 ILE A C 1
ATOM 3559 O O . ILE A 1 460 ? 14.893 -11.165 1.727 1.00 8.70 460 ILE A O 1
ATOM 3564 N N . ASP A 1 461 ? 15.694 -9.118 2.088 1.00 7.91 461 ASP A N 1
ATOM 3565 C CA . ASP A 1 461 ? 15.272 -8.607 0.777 1.00 9.77 461 ASP A CA 1
ATOM 3566 C C . ASP A 1 461 ? 16.069 -9.367 -0.297 1.00 9.24 461 ASP A C 1
ATOM 3567 O O . ASP A 1 461 ? 15.459 -9.757 -1.293 1.00 9.87 461 ASP A O 1
ATOM 3572 N N . GLU A 1 462 ? 17.364 -9.567 -0.118 1.00 9.60 462 GLU A N 1
ATOM 3573 C CA . GLU A 1 462 ? 18.163 -10.213 -1.198 1.00 10.12 462 GLU A CA 1
ATOM 3574 C C . GLU A 1 462 ? 17.743 -11.687 -1.298 1.00 9.79 462 GLU A C 1
ATOM 3575 O O . GLU A 1 462 ? 17.707 -12.224 -2.389 1.00 10.87 462 GLU A O 1
ATOM 3581 N N . ALA A 1 463 ? 17.484 -12.341 -0.170 1.00 9.45 463 ALA A N 1
ATOM 3582 C CA . ALA A 1 463 ? 17.043 -13.752 -0.166 1.00 9.03 463 ALA A CA 1
ATOM 3583 C C . ALA A 1 463 ? 15.695 -13.850 -0.874 1.00 8.24 463 ALA A C 1
ATOM 3584 O O . ALA A 1 463 ? 15.490 -14.748 -1.702 1.00 9.17 463 ALA A O 1
ATOM 3586 N N . ALA A 1 464 ? 14.781 -12.950 -0.558 1.00 8.03 464 ALA A N 1
ATOM 3587 C CA . ALA A 1 464 ? 13.412 -12.977 -1.129 1.00 8.75 464 ALA A CA 1
ATOM 3588 C C . ALA A 1 464 ? 13.522 -12.827 -2.642 1.00 8.88 464 ALA A C 1
ATOM 3589 O O . ALA A 1 464 ? 12.811 -13.518 -3.354 1.00 9.90 464 ALA A O 1
ATOM 3591 N N . ALA A 1 465 ? 14.422 -11.968 -3.104 1.00 9.58 465 ALA A N 1
ATOM 3592 C CA . ALA A 1 465 ? 14.566 -11.716 -4.562 1.00 10.33 465 ALA A CA 1
ATOM 3593 C C . ALA A 1 465 ? 15.034 -12.991 -5.278 1.00 9.98 465 ALA A C 1
ATOM 3594 O O . ALA A 1 465 ? 14.645 -13.218 -6.437 1.00 12.19 465 ALA A O 1
ATOM 3596 N N . GLU A 1 466 ? 15.741 -13.875 -4.570 1.00 10.23 466 GLU A N 1
ATOM 3597 C CA . GLU A 1 466 ? 16.203 -15.175 -5.144 1.00 10.94 466 GLU A CA 1
ATOM 3598 C C . GLU A 1 466 ? 15.167 -16.280 -4.965 1.00 10.23 466 GLU A C 1
ATOM 3599 O O . GLU A 1 466 ? 15.391 -17.389 -5.469 1.00 13.05 466 GLU A O 1
ATOM 3605 N N . GLY A 1 467 ? 14.071 -15.988 -4.269 1.00 9.08 467 GLY A N 1
ATOM 3606 C CA . GLY A 1 467 ? 12.989 -16.954 -4.088 1.00 9.38 467 GLY A CA 1
ATOM 3607 C C . GLY A 1 467 ? 13.084 -17.672 -2.767 1.00 9.15 467 GLY A C 1
ATOM 3608 O O . GLY A 1 467 ? 12.434 -18.731 -2.632 1.00 9.17 467 GLY A O 1
ATOM 3609 N N . TYR A 1 468 ? 13.848 -17.148 -1.822 1.00 8.58 468 TYR A N 1
ATOM 3610 C CA . TYR A 1 468 ? 14.099 -17.775 -0.496 1.00 8.33 468 TYR A CA 1
ATOM 3611 C C . TYR A 1 468 ? 13.435 -16.940 0.611 1.00 9.10 468 TYR A C 1
ATOM 3612 O O . TYR A 1 468 ? 13.864 -15.841 0.940 1.00 9.69 468 TYR A O 1
ATOM 3621 N N . GLY A 1 469 ? 12.309 -17.417 1.102 1.00 7.97 469 GLY A N 1
ATOM 3622 C CA . GLY A 1 469 ? 11.464 -16.789 2.121 1.00 8.06 469 GLY A CA 1
ATOM 3623 C C . GLY A 1 469 ? 11.984 -17.134 3.507 1.00 8.63 469 GLY A C 1
ATOM 3624 O O . GLY A 1 469 ? 12.412 -18.268 3.765 1.00 8.73 469 GLY A O 1
ATOM 3625 N N . GLU A 1 470 ? 11.875 -16.179 4.404 1.00 8.61 470 GLU A N 1
ATOM 3626 C CA . GLU A 1 470 ? 12.161 -16.367 5.829 1.00 9.84 470 GLU A CA 1
ATOM 3627 C C . GLU A 1 470 ? 10.995 -17.124 6.471 1.00 10.72 470 GLU A C 1
ATOM 3628 O O . GLU A 1 470 ? 9.835 -16.838 6.184 1.00 10.73 470 GLU A O 1
ATOM 3634 N N . TYR A 1 471 ? 11.359 -18.052 7.337 1.00 12.74 471 TYR A N 1
ATOM 3635 C CA . TYR A 1 471 ? 10.469 -19.022 8.012 1.00 14.87 471 TYR A CA 1
ATOM 3636 C C . TYR A 1 471 ? 9.996 -18.462 9.353 1.00 13.33 471 TYR A C 1
ATOM 3637 O O . TYR A 1 471 ? 8.905 -18.784 9.806 1.00 12.61 471 TYR A O 1
ATOM 3646 N N . ARG A 1 472 ? 10.803 -17.617 9.976 1.00 12.50 472 ARG A N 1
ATOM 3647 C CA . ARG A 1 472 ? 10.587 -17.189 11.372 1.00 11.26 472 ARG A CA 1
ATOM 3648 C C . ARG A 1 472 ? 11.453 -15.965 11.591 1.00 10.50 472 ARG A C 1
ATOM 3649 O O . ARG A 1 472 ? 12.588 -15.941 11.102 1.00 10.68 472 ARG A O 1
ATOM 3657 N N . THR A 1 473 ? 10.959 -14.962 12.293 1.00 8.99 473 THR A N 1
ATOM 3658 C CA . THR A 1 473 ? 11.712 -13.701 12.428 1.00 9.29 473 THR A CA 1
ATOM 3659 C C . THR A 1 473 ? 11.425 -12.990 13.741 1.00 9.79 473 THR A C 1
ATOM 3660 O O . THR A 1 473 ? 10.493 -13.310 14.511 1.00 9.65 473 THR A O 1
ATOM 3664 N N . HIS A 1 474 ? 12.306 -12.042 13.997 1.00 8.72 474 HIS A N 1
ATOM 3665 C CA . HIS A 1 474 ? 12.236 -11.134 15.162 1.00 9.09 474 HIS A CA 1
ATOM 3666 C C . HIS A 1 474 ? 11.099 -10.123 15.053 1.00 8.76 474 HIS A C 1
ATOM 3667 O O . HIS A 1 474 ? 10.761 -9.679 13.953 1.00 8.46 474 HIS A O 1
ATOM 3674 N N . ASN A 1 475 ? 10.600 -9.663 16.205 1.00 8.67 475 ASN A N 1
ATOM 3675 C CA . ASN A 1 475 ? 9.635 -8.542 16.318 1.00 8.61 475 ASN A CA 1
ATOM 3676 C C . ASN A 1 475 ? 9.964 -7.425 15.304 1.00 8.29 475 ASN A C 1
ATOM 3677 O O . ASN A 1 475 ? 9.074 -6.937 14.627 1.00 8.91 475 ASN A O 1
ATOM 3682 N N . ALA A 1 476 ? 11.221 -6.994 15.305 1.00 9.29 476 ALA A N 1
ATOM 3683 C CA . ALA A 1 476 ? 11.631 -5.803 14.518 1.00 9.84 476 ALA A CA 1
ATOM 3684 C C . ALA A 1 476 ? 11.529 -6.051 13.013 1.00 10.81 476 ALA A C 1
ATOM 3685 O O . ALA A 1 476 ? 11.498 -5.077 12.247 1.00 12.36 476 ALA A O 1
ATOM 3687 N N . LEU A 1 477 ? 11.437 -7.297 12.585 1.00 9.74 477 LEU A N 1
ATOM 3688 C CA . LEU A 1 477 ? 11.467 -7.677 11.167 1.00 10.15 477 LEU A CA 1
ATOM 3689 C C . LEU A 1 477 ? 10.129 -8.242 10.715 1.00 9.36 477 LEU A C 1
ATOM 3690 O O . LEU A 1 477 ? 9.959 -8.541 9.551 1.00 9.17 477 LEU A O 1
ATOM 3695 N N . MET A 1 478 ? 9.143 -8.378 11.598 1.00 8.24 478 MET A N 1
ATOM 3696 C CA . MET A 1 478 ? 7.901 -9.068 11.222 1.00 8.68 478 MET A CA 1
ATOM 3697 C C . MET A 1 478 ? 7.144 -8.367 10.088 1.00 8.56 478 MET A C 1
ATOM 3698 O O . MET A 1 478 ? 6.584 -9.061 9.205 1.00 9.39 478 MET A O 1
ATOM 3703 N N . ASP A 1 479 ? 7.041 -7.038 10.113 1.00 8.81 479 ASP A N 1
ATOM 3704 C CA . ASP A 1 479 ? 6.307 -6.321 9.055 1.00 9.51 479 ASP A CA 1
ATOM 3705 C C . ASP A 1 479 ? 7.037 -6.531 7.722 1.00 8.79 479 ASP A C 1
ATOM 3706 O O . ASP A 1 479 ? 6.365 -6.789 6.730 1.00 9.19 479 ASP A O 1
ATOM 3711 N N . GLN A 1 480 ? 8.361 -6.447 7.748 1.00 9.27 480 GLN A N 1
ATOM 3712 C CA . GLN A 1 480 ? 9.128 -6.641 6.485 1.00 8.92 480 GLN A CA 1
ATOM 3713 C C . GLN A 1 480 ? 8.905 -8.067 5.974 1.00 9.22 480 GLN A C 1
ATOM 3714 O O . GLN A 1 480 ? 8.618 -8.248 4.772 1.00 10.20 480 GLN A O 1
ATOM 3720 N N . VAL A 1 481 ? 9.043 -9.052 6.830 1.00 8.59 481 VAL A N 1
ATOM 3721 C CA . VAL A 1 481 ? 8.972 -10.449 6.364 1.00 7.91 481 VAL A CA 1
ATOM 3722 C C . VAL A 1 481 ? 7.574 -10.722 5.847 1.00 8.48 481 VAL A C 1
ATOM 3723 O O . VAL A 1 481 ? 7.431 -11.275 4.768 1.00 8.24 481 VAL A O 1
ATOM 3727 N N . MET A 1 482 ? 6.517 -10.371 6.574 1.00 8.27 482 MET A N 1
ATOM 3728 C CA . MET A 1 482 ? 5.187 -10.588 5.990 1.00 8.99 482 MET A CA 1
ATOM 3729 C C . MET A 1 482 ? 5.007 -9.808 4.682 1.00 8.42 482 MET A C 1
ATOM 3730 O O . MET A 1 482 ? 4.387 -10.315 3.758 1.00 10.29 482 MET A O 1
ATOM 3735 N N . GLY A 1 483 ? 5.668 -8.648 4.556 1.00 8.55 483 GLY A N 1
ATOM 3736 C CA . GLY A 1 483 ? 5.639 -7.836 3.349 1.00 9.33 483 GLY A CA 1
ATOM 3737 C C . GLY A 1 483 ? 6.246 -8.596 2.170 1.00 9.54 483 GLY A C 1
ATOM 3738 O O . GLY A 1 483 ? 5.899 -8.224 1.031 1.00 12.24 483 GLY A O 1
ATOM 3739 N N . THR A 1 484 ? 7.135 -9.570 2.392 1.00 9.45 484 THR A N 1
ATOM 3740 C CA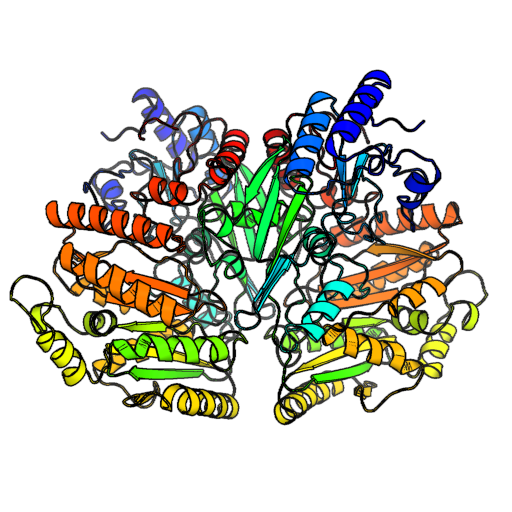 . THR A 1 484 ? 7.757 -10.336 1.274 1.00 9.08 484 THR A CA 1
ATOM 3741 C C . THR A 1 484 ? 6.754 -11.342 0.739 1.00 9.24 484 THR A C 1
ATOM 3742 O O . THR A 1 484 ? 6.913 -11.833 -0.396 1.00 11.30 484 THR A O 1
ATOM 3746 N N . TYR A 1 485 ? 5.797 -11.780 1.555 1.00 9.58 485 TYR A N 1
ATOM 3747 C CA . TYR A 1 485 ? 4.824 -12.827 1.165 1.00 9.00 485 TYR A CA 1
ATOM 3748 C C . TYR A 1 485 ? 3.588 -12.195 0.547 1.00 9.50 485 TYR A C 1
ATOM 3749 O O . TYR A 1 485 ? 2.440 -12.470 0.944 1.00 9.27 485 TYR A O 1
ATOM 3758 N N . ASN A 1 486 ? 3.789 -11.315 -0.451 1.00 9.52 486 ASN A N 1
ATOM 3759 C CA . ASN A 1 486 ? 2.741 -10.381 -0.916 1.00 9.95 486 ASN A CA 1
ATOM 3760 C C . ASN A 1 486 ? 2.208 -10.762 -2.309 1.00 9.65 486 ASN A C 1
ATOM 3761 O O . ASN A 1 486 ? 1.668 -9.900 -2.996 1.00 9.99 486 ASN A O 1
ATOM 3766 N N . TRP A 1 487 ? 2.268 -12.030 -2.663 1.00 9.06 487 TRP A N 1
ATOM 3767 C CA . TRP A 1 487 ? 1.586 -12.520 -3.881 1.00 9.49 487 TRP A CA 1
ATOM 3768 C C . TRP A 1 487 ? 0.146 -12.031 -3.883 1.00 9.86 487 TRP A C 1
ATOM 3769 O O . TRP A 1 487 ? -0.529 -12.015 -2.801 1.00 9.86 487 TRP A O 1
ATOM 3780 N N . GLY A 1 488 ? -0.400 -11.731 -5.029 1.00 9.29 488 GLY A N 1
ATOM 3781 C CA . GLY A 1 488 ? -1.804 -11.335 -5.126 1.00 10.53 488 GLY A CA 1
ATOM 3782 C C . GLY A 1 488 ? -2.050 -9.990 -4.453 1.00 11.35 488 GLY A C 1
ATOM 3783 O O . GLY A 1 488 ? -3.086 -9.859 -3.748 1.00 13.43 488 GLY A O 1
ATOM 3784 N N . ASP A 1 489 ? -1.145 -9.028 -4.560 1.00 12.95 489 ASP A N 1
ATOM 3785 C CA . ASP A 1 489 ? -1.328 -7.684 -3.960 1.00 15.79 489 ASP A CA 1
ATOM 3786 C C . ASP A 1 489 ? -1.535 -7.852 -2.440 1.00 14.59 489 ASP A C 1
ATOM 3787 O O . ASP A 1 489 ? -2.441 -7.251 -1.876 1.00 16.05 489 ASP A O 1
ATOM 3792 N N . GLY A 1 490 ? -0.725 -8.675 -1.797 1.00 11.87 490 GLY A N 1
ATOM 3793 C CA . GLY A 1 490 ? -0.802 -8.850 -0.320 1.00 11.70 490 GLY A CA 1
ATOM 3794 C C . GLY A 1 490 ? -1.988 -9.679 0.111 1.00 11.52 490 GLY A C 1
ATOM 3795 O O . GLY A 1 490 ? -2.520 -9.398 1.174 1.00 11.70 490 GLY A O 1
ATOM 3796 N N . ALA A 1 491 ? -2.379 -10.701 -0.654 1.00 10.27 491 ALA A N 1
ATOM 3797 C CA . ALA A 1 491 ? -3.577 -11.512 -0.407 1.00 11.20 491 ALA A CA 1
ATOM 3798 C C . ALA A 1 491 ? -3.433 -12.225 0.924 1.00 11.08 491 ALA A C 1
ATOM 3799 O O . ALA A 1 491 ? -4.448 -12.347 1.655 1.00 10.17 491 ALA A O 1
ATOM 3801 N N . LEU A 1 492 ? -2.271 -12.762 1.231 1.00 9.73 492 LEU A N 1
ATOM 3802 C CA . LEU A 1 492 ? -2.149 -13.603 2.449 1.00 9.57 492 LEU A CA 1
ATOM 3803 C C . LEU A 1 492 ? -2.412 -12.721 3.676 1.00 9.05 492 LEU A C 1
ATOM 3804 O O . LEU A 1 492 ? -3.162 -13.097 4.560 1.00 9.06 492 LEU A O 1
ATOM 3809 N N . LEU A 1 493 ? -1.807 -11.566 3.730 1.00 9.11 493 LEU A N 1
ATOM 3810 C CA . LEU A 1 493 ? -1.978 -10.632 4.854 1.00 9.54 493 LEU A CA 1
ATOM 3811 C C . LEU A 1 493 ? -3.436 -10.177 4.922 1.00 10.78 493 LEU A C 1
ATOM 3812 O O . LEU A 1 493 ? -3.971 -10.096 6.037 1.00 10.39 493 LEU A O 1
ATOM 3817 N N . LYS A 1 494 ? -4.073 -9.917 3.794 1.00 11.22 494 LYS A N 1
ATOM 3818 C CA . LYS A 1 494 ? -5.481 -9.469 3.847 1.00 11.87 494 LYS A CA 1
ATOM 3819 C C . LYS A 1 494 ? -6.352 -10.600 4.391 1.00 11.30 494 LYS A C 1
ATOM 3820 O O . LYS A 1 494 ? -7.306 -10.313 5.128 1.00 12.28 494 LYS A O 1
ATOM 3826 N N . PHE A 1 495 ? -6.070 -11.831 4.062 1.00 9.34 495 PHE A N 1
ATOM 3827 C CA . PHE A 1 495 ? -6.779 -13.000 4.598 1.00 9.60 495 PHE A CA 1
ATOM 3828 C C . PHE A 1 495 ? -6.561 -12.999 6.114 1.00 10.32 495 PHE A C 1
ATOM 3829 O O . PHE A 1 495 ? -7.529 -13.122 6.885 1.00 10.78 495 PHE A O 1
ATOM 3837 N N . HIS A 1 496 ? -5.319 -12.923 6.562 1.00 9.70 496 HIS A N 1
ATOM 3838 C CA . HIS A 1 496 ? -5.024 -12.949 8.022 1.00 9.91 496 HIS A CA 1
ATOM 3839 C C . HIS A 1 496 ? -5.755 -11.812 8.733 1.00 11.20 496 HIS A C 1
ATOM 3840 O O . HIS A 1 496 ? -6.256 -12.026 9.842 1.00 10.66 496 HIS A O 1
ATOM 3847 N N . GLU A 1 497 ? -5.825 -10.658 8.102 1.00 9.74 497 GLU A N 1
ATOM 3848 C CA . GLU A 1 497 ? -6.439 -9.453 8.732 1.00 10.53 497 GLU A CA 1
ATOM 3849 C C . GLU A 1 497 ? -7.932 -9.690 8.856 1.00 10.80 497 GLU A C 1
ATOM 3850 O O . GLU A 1 497 ? -8.520 -9.286 9.875 1.00 12.05 497 GLU A O 1
ATOM 3856 N N . ALA A 1 498 ? -8.548 -10.284 7.863 1.00 10.87 498 ALA A N 1
ATOM 3857 C CA . ALA A 1 498 ? -9.995 -10.551 7.856 1.00 11.38 498 ALA A CA 1
ATOM 3858 C C . ALA A 1 498 ? -10.283 -11.457 9.053 1.00 11.50 498 ALA A C 1
ATOM 3859 O O . ALA A 1 498 ? -11.254 -11.215 9.805 1.00 13.67 498 ALA A O 1
ATOM 3861 N N . ILE A 1 499 ? -9.495 -12.493 9.232 1.00 11.94 499 ILE A N 1
ATOM 3862 C CA . ILE A 1 499 ? -9.737 -13.472 10.313 1.00 12.46 499 ILE A CA 1
ATOM 3863 C C . ILE A 1 499 ? -9.433 -12.770 11.636 1.00 12.07 499 ILE A C 1
ATOM 3864 O O . ILE A 1 499 ? -10.203 -12.940 12.623 1.00 12.71 499 ILE A O 1
ATOM 3869 N N . LYS A 1 500 ? -8.360 -12.018 11.690 1.00 10.53 500 LYS A N 1
ATOM 3870 C CA . LYS A 1 500 ? -7.952 -11.335 12.948 1.00 10.58 500 LYS A CA 1
ATOM 3871 C C . LYS A 1 500 ? -9.078 -10.394 13.391 1.00 12.12 500 LYS A C 1
ATOM 3872 O O . LYS A 1 500 ? -9.444 -10.385 14.609 1.00 11.63 500 LYS A O 1
ATOM 3878 N N . ASP A 1 501 ? -9.594 -9.548 12.511 1.00 12.03 501 ASP A N 1
ATOM 3879 C CA . ASP A 1 501 ? -10.632 -8.569 12.924 1.00 13.32 501 ASP A CA 1
ATOM 3880 C C . ASP A 1 501 ? -11.932 -9.299 13.290 1.00 14.31 501 ASP A C 1
ATOM 3881 O O . ASP A 1 501 ? -12.690 -8.758 14.145 1.00 14.71 501 ASP A O 1
ATOM 3886 N N . ALA A 1 502 ? -12.212 -10.449 12.695 1.00 13.84 502 ALA A N 1
ATOM 3887 C CA . ALA A 1 502 ? -13.459 -11.178 13.014 1.00 14.86 502 ALA A CA 1
ATOM 3888 C C . ALA A 1 502 ? -13.340 -11.778 14.421 1.00 14.27 502 ALA A C 1
ATOM 3889 O O . ALA A 1 502 ? -14.291 -11.663 15.230 1.00 15.44 502 ALA A O 1
ATOM 3891 N N . LEU A 1 503 ? -12.226 -12.417 14.727 1.00 12.49 503 LEU A N 1
ATOM 3892 C CA . LEU A 1 503 ? -12.011 -13.120 16.020 1.00 12.53 503 LEU A CA 1
ATOM 3893 C C . LEU A 1 503 ? -11.690 -12.097 17.109 1.00 12.50 503 LEU A C 1
ATOM 3894 O O . LEU A 1 503 ? -11.958 -12.393 18.270 1.00 12.95 503 LEU A O 1
ATOM 3899 N N . ASP A 1 504 ? -11.109 -10.968 16.750 1.00 11.03 504 ASP A N 1
ATOM 3900 C CA . ASP A 1 504 ? -10.533 -9.977 17.690 1.00 10.66 504 ASP A CA 1
ATOM 3901 C C . ASP A 1 504 ? -10.995 -8.586 17.282 1.00 10.36 504 ASP A C 1
ATOM 3902 O O . ASP A 1 504 ? -10.174 -7.739 16.876 1.00 11.21 504 ASP A O 1
ATOM 3907 N N . PRO A 1 505 ? -12.324 -8.309 17.366 1.00 12.15 505 PRO A N 1
ATOM 3908 C CA . PRO A 1 505 ? -12.863 -7.017 16.941 1.00 12.43 505 PRO A CA 1
ATOM 3909 C C . PRO A 1 505 ? -12.307 -5.824 17.741 1.00 13.00 505 PRO A C 1
ATOM 3910 O O . PRO A 1 505 ? -12.280 -4.722 17.226 1.00 12.61 505 PRO A O 1
ATOM 3914 N N . ASN A 1 506 ? -11.846 -6.047 18.968 1.00 12.26 506 ASN A N 1
ATOM 3915 C CA . ASN A 1 506 ? -11.269 -4.995 19.848 1.00 13.08 506 ASN A CA 1
ATOM 3916 C C . ASN A 1 506 ? -9.753 -4.928 19.687 1.00 11.52 506 ASN A C 1
ATOM 3917 O O . ASN A 1 506 ? -9.136 -4.087 20.328 1.00 12.22 506 ASN A O 1
ATOM 3922 N N . GLY A 1 507 ? -9.157 -5.809 18.879 1.00 11.32 507 GLY A N 1
ATOM 3923 C CA . GLY A 1 507 ? -7.728 -5.678 18.563 1.00 12.06 507 GLY A CA 1
ATOM 3924 C C . GLY A 1 507 ? -6.856 -5.856 19.796 1.00 10.66 507 GLY A C 1
ATOM 3925 O O . GLY A 1 507 ? -5.968 -5.031 20.081 1.00 11.74 507 GLY A O 1
ATOM 3926 N N . ILE A 1 508 ? -7.051 -6.956 20.510 1.00 10.93 508 ILE A N 1
ATOM 3927 C CA . ILE A 1 508 ? -6.366 -7.236 21.806 1.00 11.30 508 ILE A CA 1
ATOM 3928 C C . ILE A 1 508 ? -5.102 -8.078 21.678 1.00 10.42 508 ILE A C 1
ATOM 3929 O O . ILE A 1 508 ? -4.089 -7.719 22.284 1.00 10.61 508 ILE A O 1
ATOM 3934 N N . ILE A 1 509 ? -5.166 -9.223 20.995 1.00 10.46 509 ILE A N 1
ATOM 3935 C CA . ILE A 1 509 ? -4.090 -10.233 21.165 1.00 10.59 509 ILE A CA 1
ATOM 3936 C C . ILE A 1 509 ? -2.873 -9.913 20.274 1.00 9.33 509 ILE A C 1
ATOM 3937 O O . ILE A 1 509 ? -3.038 -9.759 19.090 1.00 10.05 509 ILE A O 1
ATOM 3942 N N . ALA A 1 510 ? -1.703 -9.879 20.894 1.00 9.42 510 ALA A N 1
ATOM 3943 C CA . ALA A 1 510 ? -0.331 -9.697 20.325 1.00 9.65 510 ALA A CA 1
ATOM 3944 C C . ALA A 1 510 ? -0.389 -8.952 18.995 1.00 9.89 510 ALA A C 1
ATOM 3945 O O . ALA A 1 510 ? -0.073 -9.480 17.904 1.00 9.29 510 ALA A O 1
ATOM 3947 N N . PRO A 1 511 ? -0.822 -7.684 19.005 1.00 9.86 511 PRO A N 1
ATOM 3948 C CA . PRO A 1 511 ? -0.999 -6.968 17.744 1.00 8.97 511 PRO A CA 1
ATOM 3949 C C . PRO A 1 511 ? 0.355 -6.907 17.026 1.00 8.45 511 PRO A C 1
ATOM 3950 O O . PRO A 1 511 ? 1.387 -6.660 17.655 1.00 9.54 511 PRO A O 1
ATOM 3954 N N . GLY A 1 512 ? 0.321 -7.131 15.716 1.00 9.28 512 GLY A N 1
ATOM 3955 C CA . GLY A 1 512 ? 1.520 -7.042 14.880 1.00 9.32 512 GLY A CA 1
ATOM 3956 C C . GLY A 1 512 ? 2.316 -8.330 14.812 1.00 9.70 512 GLY A C 1
ATOM 3957 O O . GLY A 1 512 ? 3.247 -8.402 14.004 1.00 9.28 512 GLY A O 1
ATOM 3958 N N . LYS A 1 513 ? 1.988 -9.370 15.575 1.00 9.29 513 LYS A N 1
ATOM 3959 C CA . LYS A 1 513 ? 2.662 -10.668 15.461 1.00 8.45 513 LYS A CA 1
ATOM 3960 C C . LYS A 1 513 ? 2.581 -11.089 13.990 1.00 8.55 513 LYS A C 1
ATOM 3961 O O . LYS A 1 513 ? 1.491 -11.123 13.436 1.00 8.23 513 LYS A O 1
ATOM 3967 N N . SER A 1 514 ? 3.710 -11.514 13.434 1.00 8.07 514 SER A N 1
ATOM 3968 C CA . SER A 1 514 ? 3.787 -11.996 12.027 1.00 8.22 514 SER A CA 1
ATOM 3969 C C . SER A 1 514 ? 3.331 -10.912 11.040 1.00 8.54 514 SER A C 1
ATOM 3970 O O . SER A 1 514 ? 2.941 -11.247 9.904 1.00 8.70 514 SER A O 1
ATOM 3973 N N . GLY A 1 515 ? 3.341 -9.636 11.460 1.00 8.39 515 GLY A N 1
ATOM 3974 C CA . GLY A 1 515 ? 2.892 -8.565 10.556 1.00 8.66 515 GLY A CA 1
ATOM 3975 C C . GLY A 1 515 ? 1.389 -8.416 10.481 1.00 8.47 515 GLY A C 1
ATOM 3976 O O . GLY A 1 515 ? 0.916 -7.625 9.705 1.00 9.76 515 GLY A O 1
ATOM 3977 N N . VAL A 1 516 ? 0.629 -9.104 11.349 1.00 8.39 516 VAL A N 1
ATOM 3978 C CA . VAL A 1 516 ? -0.858 -9.037 11.345 1.00 9.03 516 VAL A CA 1
ATOM 3979 C C . VAL A 1 516 ? -1.344 -8.091 12.426 1.00 9.63 516 VAL A C 1
ATOM 3980 O O . VAL A 1 516 ? -1.233 -8.371 13.620 1.00 9.69 516 VAL A O 1
ATOM 3984 N N . TRP A 1 517 ? -1.819 -6.962 11.972 1.00 9.80 517 TRP A N 1
ATOM 3985 C CA . TRP A 1 517 ? -2.329 -5.904 12.870 1.00 10.37 517 TRP A CA 1
ATOM 3986 C C . TRP A 1 517 ? -3.835 -5.910 12.819 1.00 10.33 517 TRP A C 1
ATOM 3987 O O . TRP A 1 517 ? -4.438 -5.946 11.759 1.00 12.69 517 TRP A O 1
ATOM 3998 N N . PRO A 1 518 ? -4.476 -5.843 14.007 1.00 11.98 518 PRO A N 1
ATOM 3999 C CA . PRO A 1 518 ? -5.913 -5.606 14.012 1.00 11.30 518 PRO A CA 1
ATOM 4000 C C . PRO A 1 518 ? -6.156 -4.157 13.556 1.00 12.37 518 PRO A C 1
ATOM 4001 O O . PRO A 1 518 ? -5.244 -3.333 13.661 1.00 12.34 518 PRO A O 1
ATOM 4005 N N . ALA A 1 519 ? -7.397 -3.873 13.154 1.00 12.64 519 ALA A N 1
ATOM 4006 C CA . ALA A 1 519 ? -7.795 -2.608 12.504 1.00 13.68 519 ALA A CA 1
ATOM 4007 C C . ALA A 1 519 ? -7.333 -1.408 13.318 1.00 14.16 519 ALA A C 1
ATOM 4008 O O . ALA A 1 519 ? -6.839 -0.429 12.720 1.00 18.15 519 ALA A O 1
ATOM 4010 N N . ARG A 1 520 ? -7.487 -1.426 14.649 1.00 13.85 520 ARG A N 1
ATOM 4011 C CA . ARG A 1 520 ? -7.237 -0.189 15.420 1.00 14.05 520 ARG A CA 1
ATOM 4012 C C . ARG A 1 520 ? -5.761 0.204 15.414 1.00 14.32 520 ARG A C 1
ATOM 4013 O O . ARG A 1 520 ? -5.473 1.359 15.728 1.00 16.49 520 ARG A O 1
ATOM 4021 N N . TYR A 1 521 ? -4.832 -0.729 15.138 1.00 14.36 521 TYR A N 1
ATOM 4022 C CA . TYR A 1 521 ? -3.382 -0.470 15.184 1.00 14.28 521 TYR A CA 1
ATOM 4023 C C . TYR A 1 521 ? -2.744 -0.541 13.796 1.00 15.66 521 TYR A C 1
ATOM 4024 O O . TYR A 1 521 ? -1.510 -0.322 13.686 1.00 17.55 521 TYR A O 1
ATOM 4033 N N . ARG A 1 522 ? -3.522 -0.875 12.779 1.00 15.78 522 ARG A N 1
ATOM 4034 C CA . ARG A 1 522 ? -2.959 -1.150 11.438 1.00 16.30 522 ARG A CA 1
ATOM 4035 C C . ARG A 1 522 ? -2.599 0.188 10.814 1.00 17.45 522 ARG A C 1
ATOM 4036 O O . ARG A 1 522 ? -3.447 1.106 10.872 1.00 19.35 522 ARG A O 1
ATOM 4044 N N . GLY A 1 523 ? -1.429 0.265 10.175 1.00 19.21 523 GLY A N 1
ATOM 4045 C CA . GLY A 1 523 ? -1.044 1.464 9.406 1.00 21.42 523 GLY A CA 1
ATOM 4046 C C . GLY A 1 523 ? -0.678 2.630 10.309 1.00 22.24 523 GLY A C 1
ATOM 4047 O O . GLY A 1 523 ? -0.670 3.781 9.827 1.00 25.24 523 GLY A O 1
ATOM 4048 N N . LYS A 1 524 ? -0.377 2.388 11.582 1.00 21.88 524 LYS A N 1
ATOM 4049 C CA . LYS A 1 524 ? 0.009 3.462 12.523 1.00 24.97 524 LYS A CA 1
ATOM 4050 C C . LYS A 1 524 ? 1.527 3.548 12.660 1.00 22.67 524 LYS A C 1
ATOM 4051 O O . LYS A 1 524 ? 1.972 4.324 13.480 1.00 25.75 524 LYS A O 1
ATOM 4057 N N . GLY A 1 525 ? 2.292 2.756 11.916 1.00 24.36 525 GLY A N 1
ATOM 4058 C CA . GLY A 1 525 ? 3.744 2.650 12.110 1.00 23.37 525 GLY A CA 1
ATOM 4059 C C . GLY A 1 525 ? 4.059 2.199 13.518 1.00 23.83 525 GLY A C 1
ATOM 4060 O O . GLY A 1 525 ? 5.160 2.572 13.989 1.00 25.76 525 GLY A O 1
ATOM 4061 N N . LEU A 1 526 ? 3.112 1.419 14.101 1.00 21.67 526 LEU A N 1
ATOM 4062 C CA . LEU A 1 526 ? 2.942 0.932 15.517 1.00 25.14 526 LEU A CA 1
ATOM 4063 C C . LEU A 1 526 ? 2.000 1.782 16.402 1.00 26.47 526 LEU A C 1
ATOM 4064 O O . LEU A 1 526 ? 0.847 1.380 16.704 1.00 30.56 526 LEU A O 1
ATOM 4069 N N . ARG B 1 3 ? -38.586 -26.312 -12.062 1.00 41.47 3 ARG B N 1
ATOM 4070 C CA . ARG B 1 3 ? -37.131 -25.983 -12.289 1.00 41.18 3 ARG B CA 1
ATOM 4071 C C . ARG B 1 3 ? -36.446 -25.709 -10.943 1.00 37.60 3 ARG B C 1
ATOM 4072 O O . ARG B 1 3 ? -36.897 -24.763 -10.247 1.00 35.82 3 ARG B O 1
ATOM 4080 N N . THR B 1 4 ? -35.390 -26.462 -10.599 1.00 35.75 4 THR B N 1
ATOM 4081 C CA . THR B 1 4 ? -34.687 -26.330 -9.291 1.00 34.60 4 THR B CA 1
ATOM 4082 C C . THR B 1 4 ? -34.064 -24.931 -9.196 1.00 31.43 4 THR B C 1
ATOM 4083 O O . THR B 1 4 ? -33.296 -24.555 -10.114 1.00 31.50 4 THR B O 1
ATOM 4087 N N . LEU B 1 5 ? -34.435 -24.187 -8.151 1.00 29.78 5 LEU B N 1
ATOM 4088 C CA . LEU B 1 5 ? -33.871 -22.868 -7.773 1.00 28.90 5 LEU B CA 1
ATOM 4089 C C . LEU B 1 5 ? -33.019 -23.056 -6.524 1.00 28.16 5 LEU B C 1
ATOM 4090 O O . LEU B 1 5 ? -33.330 -23.881 -5.675 1.00 30.85 5 LEU B O 1
ATOM 4095 N N . PRO B 1 6 ? -31.915 -22.306 -6.367 1.00 25.89 6 PRO B N 1
ATOM 4096 C CA . PRO B 1 6 ? -31.224 -22.289 -5.085 1.00 23.85 6 PRO B CA 1
ATOM 4097 C C . PRO B 1 6 ? -32.092 -21.659 -3.999 1.00 21.43 6 PRO B C 1
ATOM 4098 O O . PRO B 1 6 ? -32.794 -20.686 -4.247 1.00 23.72 6 PRO B O 1
ATOM 4102 N N . PRO B 1 7 ? -31.998 -22.129 -2.738 1.00 21.44 7 PRO B N 1
ATOM 4103 C CA . PRO B 1 7 ? -32.669 -21.487 -1.611 1.00 23.64 7 PRO B CA 1
ATOM 4104 C C . PRO B 1 7 ? -32.297 -20.020 -1.417 1.00 25.37 7 PRO B C 1
ATOM 4105 O O . PRO B 1 7 ? -31.126 -19.713 -1.423 1.00 28.35 7 PRO B O 1
ATOM 4109 N N . GLY B 1 8 ? -33.306 -19.158 -1.263 1.00 29.48 8 GLY B N 1
ATOM 4110 C CA . GLY B 1 8 ? -33.134 -17.707 -1.078 1.00 31.09 8 GLY B CA 1
ATOM 4111 C C . GLY B 1 8 ? -32.637 -16.990 -2.329 1.00 35.10 8 GLY B C 1
ATOM 4112 O O . GLY B 1 8 ? -31.986 -15.919 -2.175 1.00 38.55 8 GLY B O 1
ATOM 4113 N N . VAL B 1 9 ? -32.885 -17.544 -3.519 1.00 29.10 9 VAL B N 1
ATOM 4114 C CA . VAL B 1 9 ? -32.629 -16.816 -4.794 1.00 29.80 9 VAL B CA 1
ATOM 4115 C C . VAL B 1 9 ? -33.918 -16.824 -5.632 1.00 27.32 9 VAL B C 1
ATOM 4116 O O . VAL B 1 9 ? -34.558 -17.873 -5.789 1.00 28.52 9 VAL B O 1
ATOM 4120 N N . SER B 1 10 ? -34.289 -15.646 -6.111 1.00 31.10 10 SER B N 1
ATOM 4121 C CA . SER B 1 10 ? -35.455 -15.451 -7.010 1.00 31.30 10 SER B CA 1
ATOM 4122 C C . SER B 1 10 ? -35.158 -16.098 -8.365 1.00 30.75 10 SER B C 1
ATOM 4123 O O . SER B 1 10 ? -33.974 -16.237 -8.744 1.00 25.39 10 SER B O 1
ATOM 4126 N N . ASP B 1 11 ? -36.199 -16.480 -9.100 1.00 33.62 11 ASP B N 1
ATOM 4127 C CA . ASP B 1 11 ? -36.035 -16.997 -10.485 1.00 38.25 11 ASP B CA 1
ATOM 4128 C C . ASP B 1 11 ? -35.296 -15.936 -11.307 1.00 38.17 11 ASP B C 1
ATOM 4129 O O . ASP B 1 11 ? -34.453 -16.298 -12.140 1.00 38.20 11 ASP B O 1
ATOM 4134 N N . GLU B 1 12 ? -35.601 -14.664 -11.055 1.00 39.90 12 GLU B N 1
ATOM 4135 C CA . GLU B 1 12 ? -35.039 -13.475 -11.741 1.00 43.56 12 GLU B CA 1
ATOM 4136 C C . GLU B 1 12 ? -33.519 -13.440 -11.527 1.00 39.81 12 GLU B C 1
ATOM 4137 O O . GLU B 1 12 ? -32.753 -13.342 -12.510 1.00 36.91 12 GLU B O 1
ATOM 4143 N N . ASP B 1 13 ? -33.091 -13.465 -10.272 1.00 34.76 13 ASP B N 1
ATOM 4144 C CA . ASP B 1 13 ? -31.649 -13.372 -9.924 1.00 34.20 13 ASP B CA 1
ATOM 4145 C C . ASP B 1 13 ? -30.936 -14.627 -10.425 1.00 29.91 13 ASP B C 1
ATOM 4146 O O . ASP B 1 13 ? -29.770 -14.520 -10.839 1.00 28.41 13 ASP B O 1
ATOM 4151 N N . PHE B 1 14 ? -31.595 -15.784 -10.412 1.00 26.83 14 PHE B N 1
ATOM 4152 C CA . PHE B 1 14 ? -30.984 -17.041 -10.904 1.00 28.02 14 PHE B CA 1
ATOM 4153 C C . PHE B 1 14 ? -30.750 -16.916 -12.408 1.00 29.43 14 PHE B C 1
ATOM 4154 O O . PHE B 1 14 ? -29.665 -17.272 -12.909 1.00 28.41 14 PHE B O 1
ATOM 4162 N N . THR B 1 15 ? -31.732 -16.362 -13.121 1.00 29.05 15 THR B N 1
ATOM 4163 C CA . THR B 1 15 ? -31.628 -16.130 -14.584 1.00 29.21 15 THR B CA 1
ATOM 4164 C C . THR B 1 15 ? -30.449 -15.205 -14.870 1.00 26.61 15 THR B C 1
ATOM 4165 O O . THR B 1 15 ? -29.659 -15.540 -15.770 1.00 27.45 15 THR B O 1
ATOM 4169 N N . SER B 1 16 ? -30.340 -14.094 -14.134 1.00 26.08 16 SER B N 1
ATOM 4170 C CA . SER B 1 16 ? -29.287 -13.078 -14.309 1.00 27.37 16 SER B CA 1
ATOM 4171 C C . SER B 1 16 ? -27.926 -13.730 -14.061 1.00 26.21 16 SER B C 1
ATOM 4172 O O . SER B 1 16 ? -26.995 -13.489 -14.835 1.00 28.10 16 SER B O 1
ATOM 4175 N N . ALA B 1 17 ? -27.820 -14.558 -13.021 1.00 28.83 17 ALA B N 1
ATOM 4176 C CA . ALA B 1 17 ? -26.535 -15.184 -12.633 1.00 26.07 17 ALA B CA 1
ATOM 4177 C C . ALA B 1 17 ? -26.119 -16.192 -13.705 1.00 23.82 17 ALA B C 1
ATOM 4178 O O . ALA B 1 17 ? -24.937 -16.209 -14.085 1.00 25.08 17 ALA B O 1
ATOM 4180 N N . LEU B 1 18 ? -27.046 -17.011 -14.208 1.00 22.63 18 LEU B N 1
ATOM 4181 C CA . LEU B 1 18 ? -26.710 -18.009 -15.246 1.00 25.38 18 LEU B CA 1
ATOM 4182 C C . LEU B 1 18 ? -26.183 -17.286 -16.492 1.00 27.56 18 LEU B C 1
ATOM 4183 O O . LEU B 1 18 ? -25.229 -17.756 -17.100 1.00 24.38 18 LEU B O 1
ATOM 4188 N N . THR B 1 19 ? -26.780 -16.163 -16.868 1.00 29.03 19 THR B N 1
ATOM 4189 C CA . THR B 1 19 ? -26.321 -15.371 -18.030 1.00 27.95 19 THR B CA 1
ATOM 4190 C C . THR B 1 19 ? -24.882 -14.909 -17.782 1.00 26.42 19 THR B C 1
ATOM 4191 O O . THR B 1 19 ? -24.006 -15.059 -18.687 1.00 27.32 19 THR B O 1
ATOM 4195 N N . ALA B 1 20 ? -24.640 -14.348 -16.608 1.00 26.24 20 ALA B N 1
ATOM 4196 C CA . ALA B 1 20 ? -23.304 -13.831 -16.230 1.00 24.56 20 ALA B CA 1
ATOM 4197 C C . ALA B 1 20 ? -22.306 -14.995 -16.234 1.00 21.12 20 ALA B C 1
ATOM 4198 O O . ALA B 1 20 ? -21.196 -14.826 -16.727 1.00 22.04 20 ALA B O 1
ATOM 4200 N N . PHE B 1 21 ? -22.688 -16.152 -15.683 1.00 22.01 21 PHE B N 1
ATOM 4201 C CA . PHE B 1 21 ? -21.794 -17.340 -15.679 1.00 20.87 21 PHE B CA 1
ATOM 4202 C C . PHE B 1 21 ? -21.457 -17.729 -17.120 1.00 21.78 21 PHE B C 1
ATOM 4203 O O . PHE B 1 21 ? -20.300 -18.046 -17.390 1.00 22.15 21 PHE B O 1
ATOM 4211 N N . ARG B 1 22 ? -22.436 -17.741 -18.030 1.00 22.17 22 ARG B N 1
ATOM 4212 C CA . ARG B 1 22 ? -22.188 -18.093 -19.456 1.00 23.88 22 ARG B CA 1
ATOM 4213 C C . ARG B 1 22 ? -21.179 -17.111 -20.066 1.00 22.78 22 ARG B C 1
ATOM 4214 O O . ARG B 1 22 ? -20.253 -17.553 -20.751 1.00 23.82 22 ARG B O 1
ATOM 4222 N N . ASP B 1 23 ? -21.316 -15.819 -19.768 1.00 25.85 23 ASP B N 1
ATOM 4223 C CA . ASP B 1 23 ? -20.407 -14.758 -20.263 1.00 27.45 23 ASP B CA 1
ATOM 4224 C C . ASP B 1 23 ? -18.973 -15.077 -19.826 1.00 25.69 23 ASP B C 1
ATOM 4225 O O . ASP B 1 23 ? -18.051 -14.816 -20.589 1.00 25.45 23 ASP B O 1
ATOM 4230 N N . VAL B 1 24 ? -18.795 -15.749 -18.683 1.00 23.73 24 VAL B N 1
ATOM 4231 C CA . VAL B 1 24 ? -17.434 -16.040 -18.160 1.00 22.56 24 VAL B CA 1
ATOM 4232 C C . VAL B 1 24 ? -16.908 -17.361 -18.744 1.00 21.57 24 VAL B C 1
ATOM 4233 O O . VAL B 1 24 ? -15.842 -17.351 -19.341 1.00 25.88 24 VAL B O 1
ATOM 4237 N N . VAL B 1 25 ? -17.629 -18.462 -18.589 1.00 19.80 25 VAL B N 1
ATOM 4238 C CA . VAL B 1 25 ? -17.079 -19.813 -18.835 1.00 20.06 25 VAL B CA 1
ATOM 4239 C C . VAL B 1 25 ? -17.444 -20.322 -20.227 1.00 21.34 25 VAL B C 1
ATOM 4240 O O . VAL B 1 25 ? -16.786 -21.260 -20.675 1.00 24.49 25 VAL B O 1
ATOM 4244 N N . GLY B 1 26 ? -18.467 -19.748 -20.861 1.00 25.27 26 GLY B N 1
ATOM 4245 C CA . GLY B 1 26 ? -18.973 -20.182 -22.180 1.00 26.54 26 GLY B CA 1
ATOM 4246 C C . GLY B 1 26 ? -20.270 -20.956 -22.021 1.00 29.04 26 GLY B C 1
ATOM 4247 O O . GLY B 1 26 ? -20.427 -21.645 -21.004 1.00 25.44 26 GLY B O 1
ATOM 4248 N N . ASP B 1 27 ? -21.172 -20.909 -23.008 1.00 28.25 27 ASP B N 1
ATOM 4249 C CA . ASP B 1 27 ? -22.513 -21.531 -22.858 1.00 27.31 27 ASP B CA 1
ATOM 4250 C C . ASP B 1 27 ? -22.361 -23.030 -22.612 1.00 23.52 27 ASP B C 1
ATOM 4251 O O . ASP B 1 27 ? -23.151 -23.594 -21.833 1.00 27.13 27 ASP B O 1
ATOM 4256 N N . GLU B 1 28 ? -21.382 -23.658 -23.254 1.00 25.51 28 GLU B N 1
ATOM 4257 C CA . GLU B 1 28 ? -21.168 -25.125 -23.173 1.00 27.83 28 GLU B CA 1
ATOM 4258 C C . GLU B 1 28 ? -20.923 -25.544 -21.713 1.00 24.65 28 GLU B C 1
ATOM 4259 O O . GLU B 1 28 ? -21.193 -26.694 -21.383 1.00 24.55 28 GLU B O 1
ATOM 4265 N N . PHE B 1 29 ? -20.354 -24.658 -20.899 1.00 24.03 29 PHE B N 1
ATOM 4266 C CA . PHE B 1 29 ? -19.834 -25.007 -19.543 1.00 23.17 29 PHE B CA 1
ATOM 4267 C C . PHE B 1 29 ? -20.754 -24.480 -18.438 1.00 25.68 29 PHE B C 1
ATOM 4268 O O . PHE B 1 29 ? -20.378 -24.474 -17.255 1.00 23.25 29 PHE B O 1
ATOM 4276 N N . VAL B 1 30 ? -21.959 -24.068 -18.810 1.00 25.53 30 VAL B N 1
ATOM 4277 C CA . VAL B 1 30 ? -23.077 -23.817 -17.864 1.00 26.47 30 VAL B CA 1
ATOM 4278 C C . VAL B 1 30 ? -24.172 -24.832 -18.187 1.00 27.42 30 VAL B C 1
ATOM 4279 O O . VAL B 1 30 ? -24.847 -24.659 -19.208 1.00 28.87 30 VAL B O 1
ATOM 4283 N N . ARG B 1 31 ? -24.294 -25.866 -17.364 1.00 27.97 31 ARG B N 1
ATOM 4284 C CA . ARG B 1 31 ? -25.197 -27.019 -17.588 1.00 28.23 31 ARG B CA 1
ATOM 4285 C C . ARG B 1 31 ? -26.408 -26.898 -16.658 1.00 29.40 31 ARG B C 1
ATOM 4286 O O . ARG B 1 31 ? -26.230 -26.860 -15.409 1.00 23.60 31 ARG B O 1
ATOM 4294 N N . THR B 1 32 ? -27.610 -26.871 -17.231 1.00 28.68 32 THR B N 1
ATOM 4295 C CA . THR B 1 32 ? -28.891 -26.841 -16.472 1.00 26.19 32 THR B CA 1
ATOM 4296 C C . THR B 1 32 ? -29.854 -27.913 -16.989 1.00 28.25 32 THR B C 1
ATOM 4297 O O . THR B 1 32 ? -30.978 -27.944 -16.493 1.00 29.78 32 THR B O 1
ATOM 4301 N N . ASP B 1 33 ? -29.424 -28.762 -17.918 1.00 29.13 33 ASP B N 1
ATOM 4302 C CA . ASP B 1 33 ? -30.301 -29.780 -18.552 1.00 31.25 33 ASP B CA 1
ATOM 4303 C C . ASP B 1 33 ? -30.553 -30.924 -17.556 1.00 32.55 33 ASP B C 1
ATOM 4304 O O . ASP B 1 33 ? -29.659 -31.243 -16.736 1.00 31.56 33 ASP B O 1
ATOM 4309 N N . GLU B 1 34 ? -31.730 -31.538 -17.642 1.00 31.68 34 GLU B N 1
ATOM 4310 C CA . GLU B 1 34 ? -32.185 -32.628 -16.739 1.00 31.51 34 GLU B CA 1
ATOM 4311 C C . GLU B 1 34 ? -31.097 -33.706 -16.634 1.00 30.56 34 GLU B C 1
ATOM 4312 O O . GLU B 1 34 ? -30.797 -34.125 -15.500 1.00 33.79 34 GLU B O 1
ATOM 4314 N N . ALA B 1 35 ? -30.515 -34.138 -17.756 1.00 30.45 35 ALA B N 1
ATOM 4315 C CA . ALA B 1 35 ? -29.589 -35.290 -17.813 1.00 29.70 35 ALA B CA 1
ATOM 4316 C C . ALA B 1 35 ? -28.277 -34.962 -17.094 1.00 27.93 35 ALA B C 1
ATOM 4317 O O . ALA B 1 35 ? -27.703 -35.883 -16.475 1.00 30.47 35 ALA B O 1
ATOM 4319 N N . GLU B 1 36 ? -27.760 -33.741 -17.242 1.00 28.43 36 GLU B N 1
ATOM 4320 C CA . GLU B 1 36 ? -26.453 -33.402 -16.630 1.00 32.13 36 GLU B CA 1
ATOM 4321 C C . GLU B 1 36 ? -26.686 -33.253 -15.125 1.00 30.02 36 GLU B C 1
ATOM 4322 O O . GLU B 1 36 ? -25.840 -33.688 -14.332 1.00 33.35 36 GLU B O 1
ATOM 4328 N N . LEU B 1 37 ? -27.806 -32.649 -14.736 1.00 28.67 37 LEU B N 1
ATOM 4329 C CA . LEU B 1 37 ? -28.135 -32.466 -13.299 1.00 27.09 37 LEU B CA 1
ATOM 4330 C C . LEU B 1 37 ? -28.299 -33.834 -12.630 1.00 29.00 37 LEU B C 1
ATOM 4331 O O . LEU B 1 37 ? -27.773 -33.994 -11.520 1.00 28.09 37 LEU B O 1
ATOM 4336 N N . ALA B 1 38 ? -28.932 -34.811 -13.291 1.00 27.60 38 ALA B N 1
ATOM 4337 C CA . ALA B 1 38 ? -29.130 -36.179 -12.749 1.00 27.04 38 ALA B CA 1
ATOM 4338 C C . ALA B 1 38 ? -27.778 -36.840 -12.476 1.00 26.75 38 ALA B C 1
ATOM 4339 O O . ALA B 1 38 ? -27.661 -37.570 -11.508 1.00 25.82 38 ALA B O 1
ATOM 4341 N N . ARG B 1 39 ? -26.794 -36.582 -13.330 1.00 26.13 39 ARG B N 1
ATOM 4342 C CA . ARG B 1 39 ? -25.439 -37.169 -13.248 1.00 29.60 39 ARG B CA 1
ATOM 4343 C C . ARG B 1 39 ? -24.758 -36.706 -11.944 1.00 25.36 39 ARG B C 1
ATOM 4344 O O . ARG B 1 39 ? -23.877 -37.415 -11.508 1.00 26.72 39 ARG B O 1
ATOM 4352 N N . PHE B 1 40 ? -25.208 -35.596 -11.356 1.00 24.55 40 PHE B N 1
ATOM 4353 C CA . PHE B 1 40 ? -24.670 -34.998 -10.104 1.00 23.31 40 PHE B CA 1
ATOM 4354 C C . PHE B 1 40 ? -25.480 -35.475 -8.899 1.00 23.89 40 PHE B C 1
ATOM 4355 O O . PHE B 1 40 ? -25.196 -35.028 -7.768 1.00 19.95 40 PHE B O 1
ATOM 4363 N N . HIS B 1 41 ? -26.464 -36.349 -9.107 1.00 22.41 41 HIS B N 1
ATOM 4364 C CA . HIS B 1 41 ? -27.166 -36.977 -7.971 1.00 22.19 41 HIS B CA 1
ATOM 4365 C C . HIS B 1 41 ? -26.156 -37.811 -7.197 1.00 19.76 41 HIS B C 1
ATOM 4366 O O . HIS B 1 41 ? -25.322 -38.488 -7.792 1.00 19.41 41 HIS B O 1
ATOM 4373 N N . ASP B 1 42 ? -26.303 -37.806 -5.882 1.00 17.77 42 ASP B N 1
ATOM 4374 C CA . ASP B 1 42 ? -25.626 -38.793 -5.021 1.00 17.82 42 ASP B CA 1
ATOM 4375 C C . ASP B 1 42 ? -25.978 -40.178 -5.538 1.00 18.14 42 ASP B C 1
ATOM 4376 O O . ASP B 1 42 ? -27.172 -40.511 -5.592 1.00 20.53 42 ASP B O 1
ATOM 4381 N N . PRO B 1 43 ? -25.018 -41.045 -5.897 1.00 19.96 43 PRO B N 1
ATOM 4382 C CA . PRO B 1 43 ? -25.381 -42.383 -6.352 1.00 21.06 43 PRO B CA 1
ATOM 4383 C C . PRO B 1 43 ? -25.879 -43.237 -5.183 1.00 22.41 43 PRO B C 1
ATOM 4384 O O . PRO B 1 43 ? -26.558 -44.231 -5.422 1.00 21.38 43 PRO B O 1
ATOM 4388 N N . TYR B 1 44 ? -25.532 -42.871 -3.946 1.00 19.87 44 TYR B N 1
ATOM 4389 C CA . TYR B 1 44 ? -25.793 -43.717 -2.748 1.00 18.48 44 TYR B CA 1
ATOM 4390 C C . TYR B 1 44 ? -26.540 -42.906 -1.693 1.00 19.63 44 TYR B C 1
ATOM 4391 O O . TYR B 1 44 ? -26.042 -42.672 -0.600 1.00 19.86 44 TYR B O 1
ATOM 4400 N N . PRO B 1 45 ? -27.765 -42.447 -1.998 1.00 20.99 45 PRO B N 1
ATOM 4401 C CA . PRO B 1 45 ? -28.497 -41.547 -1.113 1.00 19.92 45 PRO B CA 1
ATOM 4402 C C . PRO B 1 45 ? -29.013 -42.281 0.130 1.00 21.91 45 PRO B C 1
ATOM 4403 O O . PRO B 1 45 ? -29.447 -43.425 0.010 1.00 21.28 45 PRO B O 1
ATOM 4407 N N . VAL B 1 46 ? -28.931 -41.623 1.285 1.00 22.34 46 VAL B N 1
ATOM 4408 C CA . VAL B 1 46 ? -29.463 -42.117 2.586 1.00 22.33 46 VAL B CA 1
ATOM 4409 C C . VAL B 1 46 ? -30.664 -41.250 2.932 1.00 25.20 46 VAL B C 1
ATOM 4410 O O . VAL B 1 46 ? -30.585 -40.042 2.721 1.00 25.25 46 VAL B O 1
ATOM 4414 N N . GLY B 1 47 ? -31.733 -41.843 3.448 1.00 23.26 47 GLY B N 1
ATOM 4415 C CA . GLY B 1 47 ? -33.049 -41.184 3.523 1.00 28.10 47 GLY B CA 1
ATOM 4416 C C . GLY B 1 47 ? -33.547 -40.837 2.124 1.00 30.06 47 GLY B C 1
ATOM 4417 O O . GLY B 1 47 ? -33.352 -41.690 1.231 1.00 30.39 47 GLY B O 1
ATOM 4418 N N . ASP B 1 48 ? -34.080 -39.624 1.921 1.00 31.30 48 ASP B N 1
ATOM 4419 C CA . ASP B 1 48 ? -34.664 -39.166 0.628 1.00 33.36 48 ASP B CA 1
ATOM 4420 C C . ASP B 1 48 ? -33.603 -39.236 -0.478 1.00 37.17 48 ASP B C 1
ATOM 4421 O O . ASP B 1 48 ? -32.448 -38.777 -0.262 1.00 35.77 48 ASP B O 1
ATOM 4423 N N . ALA B 1 49 ? -33.985 -39.734 -1.653 1.00 37.94 49 ALA B N 1
ATOM 4424 C CA . ALA B 1 49 ? -33.118 -39.751 -2.852 1.00 36.49 49 ALA B CA 1
ATOM 4425 C C . ALA B 1 49 ? -32.991 -38.329 -3.405 1.00 39.53 49 ALA B C 1
ATOM 4426 O O . ALA B 1 49 ? -31.944 -38.046 -4.014 1.00 43.07 49 ALA B O 1
ATOM 4428 N N . ASP B 1 50 ? -33.997 -37.477 -3.148 1.00 39.37 50 ASP B N 1
ATOM 4429 C CA . ASP B 1 50 ? -34.188 -36.117 -3.712 1.00 36.11 50 ASP B CA 1
ATOM 4430 C C . ASP B 1 50 ? -33.598 -35.027 -2.793 1.00 35.24 50 ASP B C 1
ATOM 4431 O O . ASP B 1 50 ? -33.752 -33.835 -3.126 1.00 32.46 50 ASP B O 1
ATOM 4433 N N . ALA B 1 51 ? -32.933 -35.406 -1.695 1.00 32.96 51 ALA B N 1
ATOM 4434 C CA . ALA B 1 51 ? -32.514 -34.503 -0.592 1.00 29.93 51 ALA B CA 1
ATOM 4435 C C . ALA B 1 51 ? -31.381 -33.536 -0.991 1.00 28.73 51 ALA B C 1
ATOM 4436 O O . ALA B 1 51 ? -31.263 -32.503 -0.299 1.00 25.66 51 ALA B O 1
ATOM 4438 N N . HIS B 1 52 ? -30.581 -33.838 -2.021 1.00 27.22 52 HIS B N 1
ATOM 4439 C CA . HIS B 1 52 ? -29.356 -33.052 -2.361 1.00 24.30 52 HIS B CA 1
ATOM 4440 C C . HIS B 1 52 ? -29.250 -32.861 -3.882 1.00 24.49 52 HIS B C 1
ATOM 4441 O O . HIS B 1 52 ? -28.502 -33.619 -4.546 1.00 24.17 52 HIS B O 1
ATOM 4448 N N . LEU B 1 53 ? -29.969 -31.878 -4.419 1.00 23.17 53 LEU B N 1
ATOM 4449 C CA . LEU B 1 53 ? -30.060 -31.623 -5.872 1.00 22.56 53 LEU B CA 1
ATOM 4450 C C . LEU B 1 53 ? -29.205 -30.405 -6.218 1.00 21.61 53 LEU B C 1
ATOM 4451 O O . LEU B 1 53 ? -29.071 -29.522 -5.396 1.00 23.27 53 LEU B O 1
ATOM 4456 N N . ALA B 1 54 ? -28.685 -30.362 -7.436 1.00 22.58 54 ALA B N 1
ATOM 4457 C CA . ALA B 1 54 ? -28.004 -29.200 -8.031 1.00 23.04 54 ALA B CA 1
ATOM 4458 C C . ALA B 1 54 ? -28.998 -28.425 -8.894 1.00 23.09 54 ALA B C 1
ATOM 4459 O O . ALA B 1 54 ? -29.851 -29.068 -9.588 1.00 25.06 54 ALA B O 1
ATOM 4461 N N . SER B 1 55 ? -28.873 -27.102 -8.885 1.00 21.61 55 SER B N 1
ATOM 4462 C CA . SER B 1 55 ? -29.677 -26.193 -9.743 1.00 21.28 55 SER B CA 1
ATOM 4463 C C . SER B 1 55 ? -28.947 -25.976 -11.070 1.00 22.85 55 SER B C 1
ATOM 4464 O O . SER B 1 55 ? -29.598 -25.694 -12.061 1.00 23.24 55 SER B O 1
ATOM 4467 N N . ALA B 1 56 ? -27.624 -26.112 -11.094 1.00 20.82 56 ALA B N 1
ATOM 4468 C CA . ALA B 1 56 ? -26.793 -25.886 -12.292 1.00 19.11 56 ALA B CA 1
ATOM 4469 C C . ALA B 1 56 ? -25.390 -26.393 -11.986 1.00 19.99 56 ALA B C 1
ATOM 4470 O O . ALA B 1 56 ? -25.073 -26.561 -10.793 1.00 17.71 56 ALA B O 1
ATOM 4472 N N . VAL B 1 57 ? -24.597 -26.595 -13.018 1.00 21.69 57 VAL B N 1
ATOM 4473 C CA . VAL B 1 57 ? -23.174 -26.980 -12.867 1.00 20.11 57 VAL B CA 1
ATOM 4474 C C . VAL B 1 57 ? -22.371 -26.062 -13.776 1.00 22.17 57 VAL B C 1
ATOM 4475 O O . VAL B 1 57 ? -22.642 -26.019 -15.000 1.00 22.01 57 VAL B O 1
ATOM 4479 N N . ILE B 1 58 ? -21.388 -25.375 -13.190 1.00 19.81 58 ILE B N 1
ATOM 4480 C CA . ILE B 1 58 ? -20.509 -24.382 -13.856 1.00 19.53 58 ILE B CA 1
ATOM 4481 C C . ILE B 1 58 ? -19.116 -24.998 -13.941 1.00 19.75 58 ILE B C 1
ATOM 4482 O O . ILE B 1 58 ? -18.599 -25.408 -12.906 1.00 17.20 58 ILE B O 1
ATOM 4487 N N . SER B 1 59 ? -18.498 -24.992 -15.110 1.00 17.47 59 SER B N 1
ATOM 4488 C CA . SER B 1 59 ? -17.139 -25.556 -15.297 1.00 17.93 59 SER B CA 1
ATOM 4489 C C . SER B 1 59 ? -16.188 -24.430 -15.695 1.00 17.75 59 SER B C 1
ATOM 4490 O O . SER B 1 59 ? -16.066 -24.079 -16.871 1.00 16.47 59 SER B O 1
ATOM 4493 N N . PRO B 1 60 ? -15.460 -23.820 -14.723 1.00 17.56 60 PRO B N 1
ATOM 4494 C CA . PRO B 1 60 ? -14.536 -22.733 -15.017 1.00 18.04 60 PRO B CA 1
ATOM 4495 C C . PRO B 1 60 ? -13.275 -23.260 -15.720 1.00 16.60 60 PRO B C 1
ATOM 4496 O O . PRO B 1 60 ? -12.837 -24.378 -15.515 1.00 17.59 60 PRO B O 1
ATOM 4500 N N . ARG B 1 61 ? -12.684 -22.423 -16.572 1.00 16.75 61 ARG B N 1
ATOM 4501 C CA . ARG B 1 61 ? -11.481 -22.808 -17.343 1.00 17.18 61 ARG B CA 1
ATOM 4502 C C . ARG B 1 61 ? -10.235 -22.784 -16.454 1.00 15.21 61 ARG B C 1
ATOM 4503 O O . ARG B 1 61 ? -9.338 -23.589 -16.665 1.00 16.77 61 ARG B O 1
ATOM 4511 N N . ASP B 1 62 ? -10.226 -21.872 -15.494 1.00 15.69 62 ASP B N 1
ATOM 4512 C CA . ASP B 1 62 ? -8.978 -21.516 -14.795 1.00 15.24 62 ASP B CA 1
ATOM 4513 C C . ASP B 1 62 ? -9.299 -20.656 -13.570 1.00 14.32 62 ASP B C 1
ATOM 4514 O O . ASP B 1 62 ? -10.442 -20.313 -13.332 1.00 13.88 62 ASP B O 1
ATOM 4519 N N . THR B 1 63 ? -8.265 -20.331 -12.823 1.00 13.85 63 THR B N 1
ATOM 4520 C CA . THR B 1 63 ? -8.385 -19.614 -11.552 1.00 14.23 63 THR B CA 1
ATOM 4521 C C . THR B 1 63 ? -9.131 -18.310 -11.785 1.00 15.61 63 THR B C 1
ATOM 4522 O O . THR B 1 63 ? -10.040 -17.943 -10.997 1.00 15.38 63 THR B O 1
ATOM 4526 N N . GLU B 1 64 ? -8.778 -17.585 -12.858 1.00 14.66 64 GLU B N 1
ATOM 4527 C CA . GLU B 1 64 ? -9.372 -16.256 -13.105 1.00 14.28 64 GLU B CA 1
ATOM 4528 C C . GLU B 1 64 ? -10.884 -16.438 -13.324 1.00 14.74 64 GLU B C 1
ATOM 4529 O O . GLU B 1 64 ? -11.657 -15.617 -12.823 1.00 15.95 64 GLU B O 1
ATOM 4535 N N . GLN B 1 65 ? -11.293 -17.494 -14.025 1.00 15.96 65 GLN B N 1
ATOM 4536 C CA . GLN B 1 65 ? -12.753 -17.722 -14.225 1.00 15.93 65 GLN B CA 1
ATOM 4537 C C . GLN B 1 65 ? -13.410 -18.134 -12.901 1.00 16.45 65 GLN B C 1
ATOM 4538 O O . GLN B 1 65 ? -14.547 -17.743 -12.641 1.00 16.33 65 GLN B O 1
ATOM 4544 N N . VAL B 1 66 ? -12.713 -18.909 -12.074 1.00 16.45 66 VAL B N 1
ATOM 4545 C CA . VAL B 1 66 ? -13.255 -19.272 -10.728 1.00 15.33 66 VAL B CA 1
ATOM 4546 C C . VAL B 1 66 ? -13.522 -17.964 -9.976 1.00 14.60 66 VAL B C 1
ATOM 4547 O O . VAL B 1 66 ? -14.606 -17.773 -9.439 1.00 15.04 66 VAL B O 1
ATOM 4551 N N . GLN B 1 67 ? -12.585 -17.032 -9.983 1.00 15.73 67 GLN B N 1
ATOM 4552 C CA . GLN B 1 67 ? -12.794 -15.741 -9.292 1.00 16.27 67 GLN B CA 1
ATOM 4553 C C . GLN B 1 67 ? -14.044 -15.034 -9.826 1.00 16.95 67 GLN B C 1
ATOM 4554 O O . GLN B 1 67 ? -14.812 -14.487 -9.020 1.00 16.84 67 GLN B O 1
ATOM 4560 N N . GLU B 1 68 ? -14.228 -14.991 -11.124 1.00 19.00 68 GLU B N 1
ATOM 4561 C CA . GLU B 1 68 ? -15.353 -14.259 -11.684 1.00 20.44 68 GLU B CA 1
ATOM 4562 C C . GLU B 1 68 ? -16.674 -14.936 -11.346 1.00 17.98 68 GLU B C 1
ATOM 4563 O O . GLU B 1 68 ? -17.631 -14.277 -11.080 1.00 18.27 68 GLU B O 1
ATOM 4569 N N . VAL B 1 69 ? -16.700 -16.245 -11.425 1.00 16.62 69 VAL B N 1
ATOM 4570 C CA . VAL B 1 69 ? -17.945 -16.997 -11.084 1.00 17.58 69 VAL B CA 1
ATOM 4571 C C . VAL B 1 69 ? -18.247 -16.758 -9.597 1.00 18.08 69 VAL B C 1
ATOM 4572 O O . VAL B 1 69 ? -19.414 -16.565 -9.219 1.00 15.88 69 VAL B O 1
ATOM 4576 N N . VAL B 1 70 ? -17.219 -16.760 -8.746 1.00 16.94 70 VAL B N 1
ATOM 4577 C CA . VAL B 1 70 ? -17.476 -16.461 -7.314 1.00 15.81 70 VAL B CA 1
ATOM 4578 C C . VAL B 1 70 ? -18.005 -15.021 -7.171 1.00 17.39 70 VAL B C 1
ATOM 4579 O O . VAL B 1 70 ? -18.960 -14.803 -6.409 1.00 17.94 70 VAL B O 1
ATOM 4583 N N . ARG B 1 71 ? -17.435 -14.036 -7.865 1.00 17.08 71 ARG B N 1
ATOM 4584 C CA . ARG B 1 71 ? -17.922 -12.641 -7.721 1.00 19.36 71 ARG B CA 1
ATOM 4585 C C . ARG B 1 71 ? -19.372 -12.541 -8.202 1.00 18.70 71 ARG B C 1
ATOM 4586 O O . ARG B 1 71 ? -20.143 -11.836 -7.531 1.00 20.50 71 ARG B O 1
ATOM 4594 N N . ILE B 1 72 ? -19.709 -13.210 -9.306 1.00 19.03 72 ILE B N 1
ATOM 4595 C CA . ILE B 1 72 ? -21.110 -13.237 -9.821 1.00 20.07 72 ILE B CA 1
ATOM 4596 C C . ILE B 1 72 ? -22.028 -13.844 -8.747 1.00 19.59 72 ILE B C 1
ATOM 4597 O O . ILE B 1 72 ? -23.082 -13.282 -8.468 1.00 21.93 72 ILE B O 1
ATOM 4602 N N . ALA B 1 73 ? -21.640 -14.975 -8.159 1.00 17.65 73 ALA B N 1
ATOM 4603 C CA . ALA B 1 73 ? -22.431 -15.650 -7.103 1.00 17.24 73 ALA B CA 1
ATOM 4604 C C . ALA B 1 73 ? -22.683 -14.677 -5.945 1.00 17.64 73 ALA B C 1
ATOM 4605 O O . ALA B 1 73 ? -23.807 -14.611 -5.402 1.00 16.55 73 ALA B O 1
ATOM 4607 N N . ASN B 1 74 ? -21.672 -13.900 -5.567 1.00 16.13 74 ASN B N 1
ATOM 4608 C CA . ASN B 1 74 ? -21.759 -12.883 -4.491 1.00 17.14 74 ASN B CA 1
ATOM 4609 C C . ASN B 1 74 ? -22.807 -11.835 -4.872 1.00 19.62 74 ASN B C 1
ATOM 4610 O O . ASN B 1 74 ? -23.659 -11.508 -4.012 1.00 20.51 74 ASN B O 1
ATOM 4615 N N . ARG B 1 75 ? -22.731 -11.340 -6.100 1.00 20.50 75 ARG B N 1
ATOM 4616 C CA . ARG B 1 75 ? -23.667 -10.290 -6.588 1.00 22.57 75 ARG B CA 1
ATOM 4617 C C . ARG B 1 75 ? -25.109 -10.799 -6.483 1.00 21.89 75 ARG B C 1
ATOM 4618 O O . ARG B 1 75 ? -25.967 -9.993 -6.066 1.00 23.32 75 ARG B O 1
ATOM 4626 N N . TYR B 1 76 ? -25.381 -12.047 -6.856 1.00 19.70 76 TYR B N 1
ATOM 4627 C CA . TYR B 1 76 ? -26.773 -12.574 -6.945 1.00 22.28 76 TYR B CA 1
ATOM 4628 C C . TYR B 1 76 ? -27.158 -13.481 -5.778 1.00 23.23 76 TYR B C 1
ATOM 4629 O O . TYR B 1 76 ? -28.265 -14.005 -5.811 1.00 21.08 76 TYR B O 1
ATOM 4638 N N . GLY B 1 77 ? -26.306 -13.631 -4.760 1.00 20.20 77 GLY B N 1
ATOM 4639 C CA . GLY B 1 77 ? -26.574 -14.512 -3.597 1.00 20.53 77 GLY B CA 1
ATOM 4640 C C . GLY B 1 77 ? -26.691 -15.973 -4.000 1.00 17.66 77 GLY B C 1
ATOM 4641 O O . GLY B 1 77 ? -27.417 -16.748 -3.342 1.00 17.31 77 GLY B O 1
ATOM 4642 N N . ILE B 1 78 ? -25.965 -16.400 -5.030 1.00 16.92 78 ILE B N 1
ATOM 4643 C CA . ILE B 1 78 ? -26.007 -17.814 -5.486 1.00 16.27 78 ILE B CA 1
ATOM 4644 C C . ILE B 1 78 ? -25.099 -18.664 -4.585 1.00 17.32 78 ILE B C 1
ATOM 4645 O O . ILE B 1 78 ? -23.889 -18.472 -4.577 1.00 17.25 78 ILE B O 1
ATOM 4650 N N . PRO B 1 79 ? -25.616 -19.689 -3.883 1.00 17.20 79 PRO B N 1
ATOM 4651 C CA . PRO B 1 79 ? -24.771 -20.634 -3.153 1.00 16.88 79 PRO B CA 1
ATOM 4652 C C . PRO B 1 79 ? -24.060 -21.570 -4.126 1.00 17.62 79 PRO B C 1
ATOM 4653 O O . PRO B 1 79 ? -24.695 -22.089 -5.070 1.00 17.32 79 PRO B O 1
ATOM 4657 N N . LEU B 1 80 ? -22.752 -21.747 -3.929 1.00 14.68 80 LEU B N 1
ATOM 4658 C CA . LEU B 1 80 ? -21.885 -22.558 -4.810 1.00 16.18 80 LEU B CA 1
ATOM 4659 C C . LEU B 1 80 ? -21.314 -23.729 -4.018 1.00 16.19 80 LEU B C 1
ATOM 4660 O O . LEU B 1 80 ? -20.528 -23.481 -3.107 1.00 17.24 80 LEU B O 1
ATOM 4665 N N . SER B 1 81 ? -21.578 -24.940 -4.434 1.00 14.78 81 SER B N 1
ATOM 4666 C CA . SER B 1 81 ? -20.884 -26.124 -3.896 1.00 15.09 81 SER B CA 1
ATOM 4667 C C . SER B 1 81 ? -19.693 -26.424 -4.783 1.00 15.33 81 SER B C 1
ATOM 4668 O O . SER B 1 81 ? -19.516 -25.774 -5.852 1.00 14.61 81 SER B O 1
ATOM 4671 N N . VAL B 1 82 ? -18.863 -27.358 -4.369 1.00 14.76 82 VAL B N 1
ATOM 4672 C CA . VAL B 1 82 ? -17.556 -27.510 -5.044 1.00 14.37 82 VAL B CA 1
ATOM 4673 C C . VAL B 1 82 ? -17.181 -28.971 -5.192 1.00 13.39 82 VAL B C 1
ATOM 4674 O O . VAL B 1 82 ? -17.247 -29.722 -4.236 1.00 13.62 82 VAL B O 1
ATOM 4678 N N . ILE B 1 83 ? -16.751 -29.338 -6.385 1.00 13.22 83 ILE B N 1
ATOM 4679 C CA . ILE B 1 83 ? -16.113 -30.657 -6.623 1.00 13.19 83 ILE B CA 1
ATOM 4680 C C . ILE B 1 83 ? -14.778 -30.461 -7.348 1.00 12.81 83 ILE B C 1
ATOM 4681 O O . ILE B 1 83 ? -14.596 -29.438 -8.008 1.00 14.66 83 ILE B O 1
ATOM 4686 N N . SER B 1 84 ? -13.948 -31.460 -7.257 1.00 12.90 84 SER B N 1
ATOM 4687 C CA . SER B 1 84 ? -12.768 -31.664 -8.132 1.00 13.40 84 SER B CA 1
ATOM 4688 C C . SER B 1 84 ? -13.203 -32.662 -9.209 1.00 14.35 84 SER B C 1
ATOM 4689 O O . SER B 1 84 ? -13.595 -32.236 -10.331 1.00 15.94 84 SER B O 1
ATOM 4692 N N . THR B 1 85 ? -13.293 -33.922 -8.829 1.00 14.90 85 THR B N 1
ATOM 4693 C CA . THR B 1 85 ? -13.794 -35.031 -9.679 1.00 15.30 85 THR B CA 1
ATOM 4694 C C . THR B 1 85 ? -15.201 -35.458 -9.214 1.00 16.65 85 THR B C 1
ATOM 4695 O O . THR B 1 85 ? -15.901 -36.104 -10.016 1.00 16.46 85 THR B O 1
ATOM 4699 N N . GLY B 1 86 ? -15.629 -35.133 -7.997 1.00 15.71 86 GLY B N 1
ATOM 4700 C CA . GLY B 1 86 ? -17.024 -35.418 -7.589 1.00 17.50 86 GLY B CA 1
ATOM 4701 C C . GLY B 1 86 ? -17.311 -36.907 -7.391 1.00 17.07 86 GLY B C 1
ATOM 4702 O O . GLY B 1 86 ? -18.483 -37.308 -7.538 1.00 19.40 86 GLY B O 1
ATOM 4703 N N . ARG B 1 87 ? -16.334 -37.719 -7.012 1.00 16.04 87 ARG B N 1
ATOM 4704 C CA . ARG B 1 87 ? -16.473 -39.176 -6.764 1.00 17.25 87 ARG B CA 1
ATOM 4705 C C . ARG B 1 87 ? -16.493 -39.449 -5.252 1.00 14.34 87 ARG B C 1
ATOM 4706 O O . ARG B 1 87 ? -16.092 -40.573 -4.844 1.00 14.04 87 ARG B O 1
ATOM 4714 N N . ASN B 1 88 ? -16.959 -38.466 -4.470 1.00 14.01 88 ASN B N 1
ATOM 4715 C CA . ASN B 1 88 ? -17.031 -38.572 -2.981 1.00 13.50 88 ASN B CA 1
ATOM 4716 C C . ASN B 1 88 ? -18.142 -39.542 -2.568 1.00 14.30 88 ASN B C 1
ATOM 4717 O O . ASN B 1 88 ? -18.955 -39.218 -1.669 1.00 14.44 88 ASN B O 1
ATOM 4722 N N . ASN B 1 89 ? -18.131 -40.705 -3.185 1.00 13.91 89 ASN B N 1
ATOM 4723 C CA . ASN B 1 89 ? -19.190 -41.720 -2.961 1.00 15.02 89 ASN B CA 1
ATOM 4724 C C . ASN B 1 89 ? -19.031 -42.300 -1.562 1.00 15.05 89 ASN B C 1
ATOM 4725 O O . ASN B 1 89 ? -17.902 -42.638 -1.142 1.00 15.42 89 ASN B O 1
ATOM 4730 N N . GLY B 1 90 ? -20.150 -42.412 -0.843 1.00 13.11 90 GLY B N 1
ATOM 4731 C CA . GLY B 1 90 ? -20.131 -42.735 0.582 1.00 13.46 90 GLY B CA 1
ATOM 4732 C C . GLY B 1 90 ? -20.409 -41.474 1.375 1.00 13.00 90 GLY B C 1
ATOM 4733 O O . GLY B 1 90 ? -20.830 -41.586 2.547 1.00 15.27 90 GLY B O 1
ATOM 4734 N N . TYR B 1 91 ? -20.224 -40.300 0.773 1.00 13.59 91 TYR B N 1
ATOM 4735 C CA . TYR B 1 91 ? -20.320 -39.007 1.482 1.00 13.81 91 TYR B CA 1
ATOM 4736 C C . TYR B 1 91 ? -21.208 -38.014 0.752 1.00 14.51 91 TYR B C 1
ATOM 4737 O O . TYR B 1 91 ? -21.362 -36.876 1.223 1.00 15.46 91 TYR B O 1
ATOM 4746 N N . GLY B 1 92 ? -21.808 -38.431 -0.372 1.00 14.38 92 GLY B N 1
ATOM 4747 C CA . GLY B 1 92 ? -22.740 -37.590 -1.128 1.00 15.23 92 GLY B CA 1
ATOM 4748 C C . GLY B 1 92 ? -22.389 -37.506 -2.586 1.00 14.78 92 GLY B C 1
ATOM 4749 O O . GLY B 1 92 ? -23.160 -36.869 -3.295 1.00 16.00 92 GLY B O 1
ATOM 4750 N N . GLY B 1 93 ? -21.272 -38.107 -3.007 1.00 14.45 93 GLY B N 1
ATOM 4751 C CA . GLY B 1 93 ? -20.759 -37.980 -4.379 1.00 15.10 93 GLY B CA 1
ATOM 4752 C C . GLY B 1 93 ? -20.560 -36.532 -4.746 1.00 17.83 93 GLY B C 1
ATOM 4753 O O . GLY B 1 93 ? -19.930 -35.805 -3.951 1.00 20.64 93 GLY B O 1
ATOM 4754 N N . SER B 1 94 ? -21.151 -36.083 -5.844 1.00 16.01 94 SER B N 1
ATOM 4755 C CA . SER B 1 94 ? -20.971 -34.700 -6.340 1.00 16.86 94 SER B CA 1
ATOM 4756 C C . SER B 1 94 ? -22.131 -33.821 -5.861 1.00 15.82 94 SER B C 1
ATOM 4757 O O . SER B 1 94 ? -22.174 -32.661 -6.213 1.00 17.97 94 SER B O 1
ATOM 4760 N N . ALA B 1 95 ? -23.036 -34.334 -5.029 1.00 16.22 95 ALA B N 1
ATOM 4761 C CA . ALA B 1 95 ? -24.253 -33.614 -4.583 1.00 15.98 95 ALA B CA 1
ATOM 4762 C C . ALA B 1 95 ? -23.940 -32.566 -3.527 1.00 15.91 95 ALA B C 1
ATOM 4763 O O . ALA B 1 95 ? -23.166 -32.829 -2.603 1.00 13.95 95 ALA B O 1
ATOM 4765 N N . PRO B 1 96 ? -24.520 -31.357 -3.636 1.00 15.25 96 PRO B N 1
ATOM 4766 C CA . PRO B 1 96 ? -24.292 -30.302 -2.663 1.00 15.87 96 PRO B CA 1
ATOM 4767 C C . PRO B 1 96 ? -24.962 -30.565 -1.313 1.00 16.28 96 PRO B C 1
ATOM 4768 O O . PRO B 1 96 ? -26.067 -31.119 -1.249 1.00 17.42 96 PRO B O 1
ATOM 4772 N N . ARG B 1 97 ? -24.310 -30.156 -0.235 1.00 14.52 97 ARG B N 1
ATOM 4773 C CA . ARG B 1 97 ? -24.967 -30.281 1.074 1.00 13.41 97 ARG B CA 1
ATOM 4774 C C . ARG B 1 97 ? -26.276 -29.472 1.030 1.00 14.11 97 ARG B C 1
ATOM 4775 O O . ARG B 1 97 ? -27.313 -29.981 1.483 1.00 15.07 97 ARG B O 1
ATOM 4783 N N . LEU B 1 98 ? -26.225 -28.248 0.525 1.00 15.11 98 LEU B N 1
ATOM 4784 C CA . LEU B 1 98 ? -27.400 -27.362 0.417 1.00 16.76 98 LEU B CA 1
ATOM 4785 C C . LEU B 1 98 ? -28.105 -27.723 -0.880 1.00 17.74 98 LEU B C 1
ATOM 4786 O O . LEU B 1 98 ? -27.592 -27.431 -1.970 1.00 17.05 98 LEU B O 1
ATOM 4791 N N . SER B 1 99 ? -29.261 -28.359 -0.767 1.00 18.02 99 SER B N 1
ATOM 4792 C CA . SER B 1 99 ? -30.066 -28.703 -1.957 1.00 17.58 99 SER B CA 1
ATOM 4793 C C . SER B 1 99 ? -30.413 -27.427 -2.719 1.00 17.86 99 SER B C 1
ATOM 4794 O O . SER B 1 99 ? -30.884 -26.454 -2.092 1.00 17.87 99 SER B O 1
ATOM 4797 N N . GLY B 1 100 ? -30.175 -27.468 -4.030 1.00 19.74 100 GLY B N 1
ATOM 4798 C CA . GLY B 1 100 ? -30.398 -26.351 -4.960 1.00 17.52 100 GLY B CA 1
ATOM 4799 C C . GLY B 1 100 ? -29.145 -25.531 -5.196 1.00 19.89 100 GLY B C 1
ATOM 4800 O O . GLY B 1 100 ? -29.177 -24.619 -6.014 1.00 17.98 100 GLY B O 1
ATOM 4801 N N . ALA B 1 101 ? -28.022 -25.818 -4.517 1.00 18.18 101 ALA B N 1
ATOM 4802 C CA . ALA B 1 101 ? -26.772 -25.086 -4.820 1.00 18.78 101 ALA B CA 1
ATOM 4803 C C . ALA B 1 101 ? -26.391 -25.270 -6.287 1.00 17.75 101 ALA B C 1
ATOM 4804 O O . ALA B 1 101 ? -26.753 -26.288 -6.918 1.00 17.88 101 ALA B O 1
ATOM 4806 N N . VAL B 1 102 ? -25.606 -24.330 -6.792 1.00 16.20 102 VAL B N 1
ATOM 4807 C CA . VAL B 1 102 ? -24.901 -24.465 -8.083 1.00 16.83 102 VAL B CA 1
ATOM 4808 C C . VAL B 1 102 ? -23.545 -25.126 -7.841 1.00 17.00 102 VAL B C 1
ATOM 4809 O O . VAL B 1 102 ? -22.812 -24.649 -6.968 1.00 16.69 102 VAL B O 1
ATOM 4813 N N . VAL B 1 103 ? -23.229 -26.147 -8.616 1.00 15.87 103 VAL B N 1
ATOM 4814 C CA . VAL B 1 103 ? -21.982 -26.927 -8.400 1.00 16.10 103 VAL B CA 1
ATOM 4815 C C . VAL B 1 103 ? -20.895 -26.283 -9.248 1.00 16.74 103 VAL B C 1
ATOM 4816 O O . VAL B 1 103 ? -21.079 -26.101 -10.501 1.00 16.11 103 VAL B O 1
ATOM 4820 N N . VAL B 1 104 ? -19.753 -25.999 -8.634 1.00 14.94 104 VAL B N 1
ATOM 4821 C CA . VAL B 1 104 ? -18.561 -25.576 -9.403 1.00 15.15 104 VAL B CA 1
ATOM 4822 C C . VAL B 1 104 ? -17.740 -26.823 -9.690 1.00 14.49 104 VAL B C 1
ATOM 4823 O O . VAL B 1 104 ? -17.174 -27.451 -8.786 1.00 12.97 104 VAL B O 1
ATOM 4827 N N . ASN B 1 105 ? -17.752 -27.234 -10.953 1.00 14.90 105 ASN B N 1
ATOM 4828 C CA . ASN B 1 105 ? -17.050 -28.425 -11.431 1.00 15.38 105 ASN B CA 1
ATOM 4829 C C . ASN B 1 105 ? -15.637 -27.992 -11.799 1.00 16.52 105 ASN B C 1
ATOM 4830 O O . ASN B 1 105 ? -15.414 -27.573 -12.965 1.00 17.60 105 ASN B O 1
ATOM 4835 N N . THR B 1 106 ? -14.725 -27.998 -10.834 1.00 15.04 106 THR B N 1
ATOM 4836 C CA . THR B 1 106 ? -13.372 -27.445 -11.078 1.00 14.93 106 THR B CA 1
ATOM 4837 C C . THR B 1 106 ? -12.591 -28.410 -11.964 1.00 15.57 106 THR B C 1
ATOM 4838 O O . THR B 1 106 ? -11.789 -27.917 -12.777 1.00 17.81 106 THR B O 1
ATOM 4842 N N . GLY B 1 107 ? -12.832 -29.713 -11.869 1.00 14.65 107 GLY B N 1
ATOM 4843 C CA . GLY B 1 107 ? -11.920 -30.701 -12.476 1.00 16.17 107 GLY B CA 1
ATOM 4844 C C . GLY B 1 107 ? -12.175 -30.909 -13.960 1.00 15.80 107 GLY B C 1
ATOM 4845 O O . GLY B 1 107 ? -11.296 -31.487 -14.586 1.00 16.36 107 GLY B O 1
ATOM 4846 N N . GLU B 1 108 ? -13.308 -30.476 -14.500 1.00 19.11 108 GLU B N 1
ATOM 4847 C CA . GLU B 1 108 ? -13.607 -30.725 -15.939 1.00 19.08 108 GLU B CA 1
ATOM 4848 C C . GLU B 1 108 ? -12.506 -30.094 -16.810 1.00 17.33 108 GLU B C 1
ATOM 4849 O O . GLU B 1 108 ? -11.974 -30.761 -17.680 1.00 19.62 108 GLU B O 1
ATOM 4855 N N . ARG B 1 109 ? -12.189 -28.827 -16.565 1.00 17.33 109 ARG B N 1
ATOM 4856 C CA . ARG B 1 109 ? -11.235 -28.052 -17.395 1.00 17.54 109 ARG B CA 1
ATOM 4857 C C . ARG B 1 109 ? -9.940 -27.754 -16.636 1.00 16.81 109 ARG B C 1
ATOM 4858 O O . ARG B 1 109 ? -8.949 -27.526 -17.304 1.00 18.54 109 ARG B O 1
ATOM 4866 N N . MET B 1 110 ? -9.931 -27.775 -15.296 1.00 15.49 110 MET B N 1
ATOM 4867 C CA . MET B 1 110 ? -8.696 -27.515 -14.521 1.00 16.04 110 MET B CA 1
ATOM 4868 C C . MET B 1 110 ? -8.139 -28.877 -14.140 1.00 15.47 110 MET B C 1
ATOM 4869 O O . MET B 1 110 ? -8.375 -29.359 -13.018 1.00 13.60 110 MET B O 1
ATOM 4874 N N . ASN B 1 111 ? -7.527 -29.531 -15.111 1.00 16.46 111 ASN B N 1
ATOM 4875 C CA . ASN B 1 111 ? -7.184 -30.955 -15.014 1.00 17.03 111 ASN B CA 1
ATOM 4876 C C . ASN B 1 111 ? -5.726 -31.187 -15.381 1.00 17.51 111 ASN B C 1
ATOM 4877 O O . ASN B 1 111 ? -5.386 -32.343 -15.654 1.00 16.76 111 ASN B O 1
ATOM 4882 N N . ARG B 1 112 ? -4.861 -30.172 -15.250 1.00 17.17 112 ARG B N 1
ATOM 4883 C CA . ARG B 1 112 ? -3.457 -30.328 -15.676 1.00 19.37 112 ARG B CA 1
ATOM 4884 C C . ARG B 1 112 ? -2.562 -30.717 -14.498 1.00 15.73 112 ARG B C 1
ATOM 4885 O O . ARG B 1 112 ? -2.755 -30.182 -13.374 1.00 15.18 112 ARG B O 1
ATOM 4893 N N . ILE B 1 113 ? -1.616 -31.590 -14.778 1.00 15.58 113 ILE B N 1
ATOM 4894 C CA . ILE B 1 113 ? -0.365 -31.749 -13.993 1.00 15.56 113 ILE B CA 1
ATOM 4895 C C . ILE B 1 113 ? 0.541 -30.578 -14.380 1.00 15.64 113 ILE B C 1
ATOM 4896 O O . ILE B 1 113 ? 0.978 -30.531 -15.530 1.00 16.85 113 ILE B O 1
ATOM 4901 N N . LEU B 1 114 ? 0.686 -29.585 -13.503 1.00 14.07 114 LEU B N 1
ATOM 4902 C CA . LEU B 1 114 ? 1.399 -28.326 -13.816 1.00 14.64 114 LEU B CA 1
ATOM 4903 C C . LEU B 1 114 ? 2.906 -28.538 -13.717 1.00 15.76 114 LEU B C 1
ATOM 4904 O O . LEU B 1 114 ? 3.605 -27.917 -14.456 1.00 16.18 114 LEU B O 1
ATOM 4909 N N . GLU B 1 115 ? 3.377 -29.381 -12.798 1.00 14.48 115 GLU B N 1
ATOM 4910 C CA . GLU B 1 115 ? 4.814 -29.559 -12.543 1.00 16.38 115 GLU B CA 1
ATOM 4911 C C . GLU B 1 115 ? 5.010 -30.893 -11.853 1.00 15.92 115 GLU B C 1
ATOM 4912 O O . GLU B 1 115 ? 4.228 -31.194 -10.958 1.00 14.56 115 GLU B O 1
ATOM 4918 N N . VAL B 1 116 ? 6.021 -31.637 -12.241 1.00 16.01 116 VAL B N 1
ATOM 4919 C CA . VAL B 1 116 ? 6.590 -32.743 -11.439 1.00 16.03 116 VAL B CA 1
ATOM 4920 C C . VAL B 1 116 ? 8.082 -32.515 -11.341 1.00 16.21 116 VAL B C 1
ATOM 4921 O O . VAL B 1 116 ? 8.759 -32.413 -12.394 1.00 17.98 116 VAL B O 1
ATOM 4925 N N . ASP B 1 117 ? 8.595 -32.450 -10.125 1.00 14.45 117 ASP B N 1
ATOM 4926 C CA . ASP B 1 117 ? 10.040 -32.432 -9.853 1.00 14.66 117 ASP B CA 1
ATOM 4927 C C . ASP B 1 117 ? 10.443 -33.821 -9.374 1.00 14.30 117 ASP B C 1
ATOM 4928 O O . ASP B 1 117 ? 10.070 -34.204 -8.276 1.00 13.86 117 ASP B O 1
ATOM 4933 N N . GLU B 1 118 ? 11.157 -34.580 -10.182 1.00 15.40 118 GLU B N 1
ATOM 4934 C CA . GLU B 1 118 ? 11.512 -35.972 -9.838 1.00 15.40 118 GLU B CA 1
ATOM 4935 C C . GLU B 1 118 ? 12.529 -36.003 -8.703 1.00 14.70 118 GLU B C 1
ATOM 4936 O O . GLU B 1 118 ? 12.362 -36.799 -7.782 1.00 17.04 118 GLU B O 1
ATOM 4942 N N . LYS B 1 119 ? 13.542 -35.115 -8.731 1.00 13.65 119 LYS B N 1
ATOM 4943 C CA . LYS B 1 119 ? 14.651 -35.168 -7.749 1.00 13.76 119 LYS B CA 1
ATOM 4944 C C . LYS B 1 119 ? 14.097 -34.771 -6.365 1.00 12.78 119 LYS B C 1
ATOM 4945 O O . LYS B 1 119 ? 14.438 -35.408 -5.370 1.00 13.98 119 LYS B O 1
ATOM 4947 N N . LEU B 1 120 ? 13.273 -33.745 -6.314 1.00 11.84 120 LEU B N 1
ATOM 4948 C CA . LEU B 1 120 ? 12.796 -33.226 -5.007 1.00 11.75 120 LEU B CA 1
ATOM 4949 C C . LEU B 1 120 ? 11.460 -33.884 -4.665 1.00 11.44 120 LEU B C 1
ATOM 4950 O O . LEU B 1 120 ? 11.013 -33.742 -3.549 1.00 12.67 120 LEU B O 1
ATOM 4955 N N . GLY B 1 121 ? 10.877 -34.643 -5.580 1.00 11.66 121 GLY B N 1
ATOM 4956 C CA . GLY B 1 121 ? 9.745 -35.510 -5.221 1.00 11.04 121 GLY B CA 1
ATOM 4957 C C . GLY B 1 121 ? 8.491 -34.721 -4.931 1.00 11.13 121 GLY B C 1
ATOM 4958 O O . GLY B 1 121 ? 7.948 -34.864 -3.812 1.00 11.93 121 GLY B O 1
ATOM 4959 N N . TYR B 1 122 ? 7.938 -34.048 -5.919 1.00 10.52 122 TYR B N 1
ATOM 4960 C CA . TYR B 1 122 ? 6.666 -33.350 -5.730 1.00 11.17 122 TYR B CA 1
ATOM 4961 C C . TYR B 1 122 ? 5.967 -33.138 -7.051 1.00 12.37 122 TYR B C 1
ATOM 4962 O O . TYR B 1 122 ? 6.618 -33.223 -8.100 1.00 12.00 122 TYR B O 1
ATOM 4971 N N . ALA B 1 123 ? 4.671 -32.892 -6.969 1.00 12.21 123 ALA B N 1
ATOM 4972 C CA . ALA B 1 123 ? 3.852 -32.436 -8.096 1.00 12.17 123 ALA B CA 1
ATOM 4973 C C . ALA B 1 123 ? 3.033 -31.215 -7.702 1.00 11.91 123 ALA B C 1
ATOM 4974 O O . ALA B 1 123 ? 2.699 -31.066 -6.496 1.00 11.80 123 ALA B O 1
ATOM 4976 N N . LEU B 1 124 ? 2.761 -30.356 -8.666 1.00 10.82 124 LEU B N 1
ATOM 4977 C CA . LEU B 1 124 ? 1.802 -29.249 -8.551 1.00 10.89 124 LEU B CA 1
ATOM 4978 C C . LEU B 1 124 ? 0.644 -29.616 -9.460 1.00 11.89 124 LEU B C 1
ATOM 4979 O O . LEU B 1 124 ? 0.865 -29.812 -10.672 1.00 11.79 124 LEU B O 1
ATOM 4984 N N . LEU B 1 125 ? -0.572 -29.639 -8.920 1.00 12.28 125 LEU B N 1
ATOM 4985 C CA . LEU B 1 125 ? -1.724 -30.285 -9.567 1.00 12.71 125 LEU B CA 1
ATOM 4986 C C . LEU B 1 125 ? -2.905 -29.327 -9.623 1.00 12.91 125 LEU B C 1
ATOM 4987 O O . LEU B 1 125 ? -3.113 -28.532 -8.691 1.00 13.08 125 LEU B O 1
ATOM 4992 N N . GLU B 1 126 ? -3.746 -29.499 -10.641 1.00 12.64 126 GLU B N 1
ATOM 4993 C CA . GLU B 1 126 ? -5.096 -28.922 -10.654 1.00 12.00 126 GLU B CA 1
ATOM 4994 C C . GLU B 1 126 ? -6.085 -29.981 -10.192 1.00 11.30 126 GLU B C 1
ATOM 4995 O O . GLU B 1 126 ? -5.775 -31.149 -10.162 1.00 11.62 126 GLU B O 1
ATOM 5001 N N . PRO B 1 127 ? -7.312 -29.567 -9.854 1.00 12.49 127 PRO B N 1
ATOM 5002 C CA . PRO B 1 127 ? -8.301 -30.472 -9.252 1.00 13.62 127 PRO B CA 1
ATOM 5003 C C . PRO B 1 127 ? -8.712 -31.693 -10.085 1.00 13.95 127 PRO B C 1
ATOM 5004 O O . PRO B 1 127 ? -9.060 -32.754 -9.506 1.00 12.82 127 PRO B O 1
ATOM 5008 N N . GLY B 1 128 ? -8.671 -31.567 -11.411 1.00 14.23 128 GLY B N 1
ATOM 5009 C CA . GLY B 1 128 ? -9.164 -32.640 -12.300 1.00 13.94 128 GLY B CA 1
ATOM 5010 C C . GLY B 1 128 ? -8.171 -33.761 -12.470 1.00 14.55 128 GLY B C 1
ATOM 5011 O O . GLY B 1 128 ? -8.539 -34.758 -13.118 1.00 15.42 128 GLY B O 1
ATOM 5012 N N . VAL B 1 129 ? -6.954 -33.661 -11.922 1.00 12.72 129 VAL B N 1
ATOM 5013 C CA . VAL B 1 129 ? -5.959 -34.748 -12.024 1.00 13.98 129 VAL B CA 1
ATOM 5014 C C . VAL B 1 129 ? -6.433 -35.903 -11.160 1.00 13.62 129 VAL B C 1
ATOM 5015 O O . VAL B 1 129 ? -6.562 -35.713 -9.946 1.00 14.54 129 VAL B O 1
ATOM 5019 N N . THR B 1 130 ? -6.756 -37.026 -11.789 1.00 13.26 130 THR B N 1
ATOM 5020 C CA . THR B 1 130 ? -7.159 -38.229 -11.051 1.00 13.14 130 THR B CA 1
ATOM 5021 C C . THR B 1 130 ? -5.910 -38.969 -10.571 1.00 12.83 130 THR B C 1
ATOM 5022 O O . THR B 1 130 ? -4.810 -38.740 -11.057 1.00 13.49 130 THR B O 1
ATOM 5026 N N . TYR B 1 131 ? -6.040 -39.915 -9.663 1.00 12.76 131 TYR B N 1
ATOM 5027 C CA . TYR B 1 131 ? -4.920 -40.807 -9.294 1.00 13.44 131 TYR B CA 1
ATOM 5028 C C . TYR B 1 131 ? -4.430 -41.569 -10.528 1.00 13.80 131 TYR B C 1
ATOM 5029 O O . TYR B 1 131 ? -3.223 -41.721 -10.712 1.00 14.58 131 TYR B O 1
ATOM 5038 N N . PHE B 1 132 ? -5.352 -42.044 -11.375 1.00 16.02 132 PHE B N 1
ATOM 5039 C CA . PHE B 1 132 ? -4.944 -42.700 -12.653 1.00 15.10 132 PHE B CA 1
ATOM 5040 C C . PHE B 1 132 ? -4.071 -41.759 -13.488 1.00 14.97 132 PHE B C 1
ATOM 5041 O O . PHE B 1 132 ? -3.012 -42.197 -13.953 1.00 15.75 132 PHE B O 1
ATOM 5049 N N . ASP B 1 133 ? -4.503 -40.514 -13.673 1.00 14.68 133 ASP B N 1
ATOM 5050 C CA . ASP B 1 133 ? -3.760 -39.498 -14.460 1.00 14.76 133 ASP B CA 1
ATOM 5051 C C . ASP B 1 133 ? -2.345 -39.344 -13.897 1.00 15.60 133 ASP B C 1
ATOM 5052 O O . ASP B 1 133 ? -1.352 -39.381 -14.646 1.00 14.83 133 ASP B O 1
ATOM 5057 N N . LEU B 1 134 ? -2.224 -39.188 -12.574 1.00 15.08 134 LEU B N 1
ATOM 5058 C CA . LEU B 1 134 ? -0.890 -38.918 -12.011 1.00 14.57 134 LEU B CA 1
ATOM 5059 C C . LEU B 1 134 ? 0.003 -40.163 -12.111 1.00 14.62 134 LEU B C 1
ATOM 5060 O O . LEU B 1 134 ? 1.186 -40.026 -12.421 1.00 14.77 134 LEU B O 1
ATOM 5065 N N . HIS B 1 135 ? -0.511 -41.354 -11.799 1.00 16.06 135 HIS B N 1
ATOM 5066 C CA . HIS B 1 135 ? 0.250 -42.613 -11.977 1.00 15.03 135 HIS B CA 1
ATOM 5067 C C . HIS B 1 135 ? 0.765 -42.681 -13.415 1.00 15.87 135 HIS B C 1
ATOM 5068 O O . HIS B 1 135 ? 1.954 -42.971 -13.614 1.00 16.15 135 HIS B O 1
ATOM 5075 N N . GLU B 1 136 ? -0.117 -42.475 -14.383 1.00 17.13 136 GLU B N 1
ATOM 5076 C CA . GLU B 1 136 ? 0.247 -42.582 -15.823 1.00 19.87 136 GLU B CA 1
ATOM 5077 C C . GLU B 1 136 ? 1.399 -41.611 -16.096 1.00 19.57 136 GLU B C 1
ATOM 5078 O O . GLU B 1 136 ? 2.372 -41.996 -16.742 1.00 18.56 136 GLU B O 1
ATOM 5084 N N . TYR B 1 137 ? 1.276 -40.384 -15.620 1.00 17.40 137 TYR B N 1
ATOM 5085 C CA . TYR B 1 137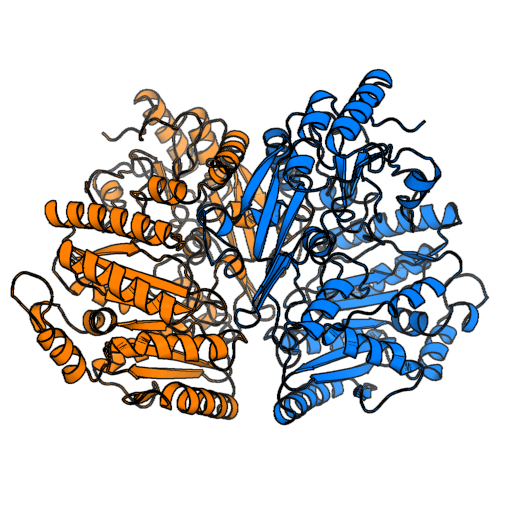 ? 2.284 -39.332 -15.859 1.00 17.41 137 TYR B CA 1
ATOM 5086 C C . TYR B 1 137 ? 3.615 -39.724 -15.242 1.00 18.30 137 TYR B C 1
ATOM 5087 O O . TYR B 1 137 ? 4.689 -39.612 -15.896 1.00 17.36 137 TYR B O 1
ATOM 5096 N N . LEU B 1 138 ? 3.617 -40.190 -14.005 1.00 15.97 138 LEU B N 1
ATOM 5097 C CA . LEU B 1 138 ? 4.886 -40.574 -13.332 1.00 15.82 138 LEU B CA 1
ATOM 5098 C C . LEU B 1 138 ? 5.539 -41.711 -14.130 1.00 17.18 138 LEU B C 1
ATOM 5099 O O . LEU B 1 138 ? 6.768 -41.708 -14.302 1.00 17.43 138 LEU B O 1
ATOM 5104 N N . GLU B 1 139 ? 4.757 -42.703 -14.527 1.00 17.53 139 GLU B N 1
ATOM 5105 C CA . GLU B 1 139 ? 5.330 -43.875 -15.225 1.00 18.33 139 GLU B CA 1
ATOM 5106 C C . GLU B 1 139 ? 5.972 -43.432 -16.545 1.00 19.76 139 GLU B C 1
ATOM 5107 O O . GLU B 1 139 ? 7.008 -44.059 -16.906 1.00 22.39 139 GLU B O 1
ATOM 5113 N N . ALA B 1 140 ? 5.412 -42.420 -17.211 1.00 20.96 140 ALA B N 1
ATOM 5114 C CA . ALA B 1 140 ? 5.894 -41.876 -18.510 1.00 21.48 140 ALA B CA 1
ATOM 5115 C C . ALA B 1 140 ? 7.075 -40.923 -18.318 1.00 23.22 140 ALA B C 1
ATOM 5116 O O . ALA B 1 140 ? 7.968 -40.943 -19.168 1.00 25.40 140 ALA B O 1
ATOM 5118 N N . HIS B 1 141 ? 7.097 -40.104 -17.260 1.00 22.21 141 HIS B N 1
ATOM 5119 C CA . HIS B 1 141 ? 7.969 -38.902 -17.146 1.00 21.57 141 HIS B CA 1
ATOM 5120 C C . HIS B 1 141 ? 8.825 -38.855 -15.876 1.00 21.80 141 HIS B C 1
ATOM 5121 O O . HIS B 1 141 ? 9.843 -38.158 -15.912 1.00 19.79 141 HIS B O 1
ATOM 5128 N N . ALA B 1 142 ? 8.479 -39.573 -14.805 1.00 17.74 142 ALA B N 1
ATOM 5129 C CA . ALA B 1 142 ? 9.226 -39.517 -13.521 1.00 17.56 142 ALA B CA 1
ATOM 5130 C C . ALA B 1 142 ? 9.052 -40.848 -12.809 1.00 17.48 142 ALA B C 1
ATOM 5131 O O . ALA B 1 142 ? 8.506 -40.948 -11.702 1.00 16.91 142 ALA B O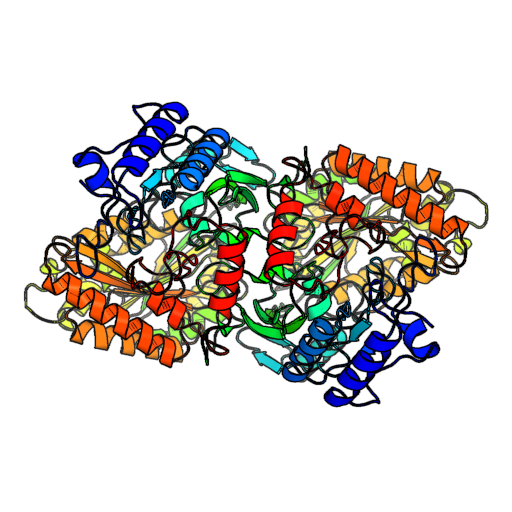 1
ATOM 5133 N N . PRO B 1 143 ? 9.483 -41.952 -13.455 1.00 16.30 143 PRO B N 1
ATOM 5134 C CA . PRO B 1 143 ? 9.168 -43.292 -12.959 1.00 16.26 143 PRO B CA 1
ATOM 5135 C C . PRO B 1 143 ? 9.849 -43.709 -11.650 1.00 16.27 143 PRO B C 1
ATOM 5136 O O . PRO B 1 143 ? 9.568 -44.780 -11.176 1.00 16.62 143 PRO B O 1
ATOM 5140 N N . SER B 1 144 ? 10.724 -42.882 -11.048 1.00 14.60 144 SER B N 1
ATOM 5141 C CA . SER B 1 144 ? 11.305 -43.163 -9.715 1.00 14.50 144 SER B CA 1
ATOM 5142 C C . SER B 1 144 ? 10.293 -42.804 -8.603 1.00 13.70 144 SER B C 1
ATOM 5143 O O . SER B 1 144 ? 10.597 -43.110 -7.428 1.00 14.27 144 SER B O 1
ATOM 5146 N N . LEU B 1 145 ? 9.225 -42.125 -8.965 1.00 14.48 145 LEU B N 1
ATOM 5147 C CA . LEU B 1 145 ? 8.205 -41.658 -7.990 1.00 14.58 145 LEU B CA 1
ATOM 5148 C C . LEU B 1 145 ? 6.951 -42.526 -8.067 1.00 16.10 145 LEU B C 1
ATOM 5149 O O . LEU B 1 145 ? 6.680 -43.100 -9.105 1.00 16.33 145 LEU B O 1
ATOM 5154 N N . MET B 1 146 ? 6.169 -42.520 -6.989 1.00 14.34 146 MET B N 1
ATOM 5155 C CA . MET B 1 146 ? 4.848 -43.183 -6.949 1.00 13.72 146 MET B CA 1
ATOM 5156 C C . MET B 1 146 ? 3.868 -42.302 -6.180 1.00 13.43 146 MET B C 1
ATOM 5157 O O . MET B 1 146 ? 4.305 -41.482 -5.340 1.00 12.21 146 MET B O 1
ATOM 5162 N N . ILE B 1 147 ? 2.603 -42.430 -6.533 1.00 13.26 147 ILE B N 1
ATOM 5163 C CA . ILE B 1 147 ? 1.490 -41.753 -5.820 1.00 13.84 147 ILE B CA 1
ATOM 5164 C C . ILE B 1 147 ? 1.155 -42.525 -4.549 1.00 11.83 147 ILE B C 1
ATOM 5165 O O . ILE B 1 147 ? 1.666 -43.635 -4.293 1.00 12.52 147 ILE B O 1
ATOM 5170 N N . ASP B 1 148 ? 0.308 -41.897 -3.754 1.00 11.95 148 ASP B N 1
ATOM 5171 C CA . ASP B 1 148 ? -0.426 -42.584 -2.687 1.00 11.30 148 ASP B CA 1
ATOM 5172 C C . ASP B 1 148 ? -1.897 -42.421 -3.057 1.00 11.68 148 ASP B C 1
ATOM 5173 O O . ASP B 1 148 ? -2.381 -41.305 -3.101 1.00 12.62 148 ASP B O 1
ATOM 5178 N N . CYS B 1 149 ? -2.602 -43.524 -3.244 1.00 12.59 149 CYS B N 1
ATOM 5179 C CA . CYS B 1 149 ? -4.000 -43.498 -3.692 1.00 12.51 149 CYS B CA 1
ATOM 5180 C C . CYS B 1 149 ? -4.904 -44.197 -2.702 1.00 12.11 149 CYS B C 1
ATOM 5181 O O . CYS B 1 149 ? -4.513 -45.120 -1.991 1.00 12.68 149 CYS B O 1
ATOM 5184 N N . PRO B 1 150 ? -6.160 -43.744 -2.677 1.00 14.05 150 PRO B N 1
ATOM 5185 C CA . PRO B 1 150 ? -7.207 -44.463 -1.971 1.00 13.75 150 PRO B CA 1
ATOM 5186 C C . PRO B 1 150 ? -7.536 -45.732 -2.769 1.00 14.89 150 PRO B C 1
ATOM 5187 O O . PRO B 1 150 ? -6.919 -46.027 -3.774 1.00 15.70 150 PRO B O 1
ATOM 5191 N N . ASP B 1 151 ? -8.523 -46.461 -2.285 1.00 15.00 151 ASP B N 1
ATOM 5192 C CA . ASP B 1 151 ? -8.940 -47.744 -2.935 1.00 15.28 151 ASP B CA 1
ATOM 5193 C C . ASP B 1 151 ? -9.319 -47.553 -4.406 1.00 18.27 151 ASP B C 1
ATOM 5194 O O . ASP B 1 151 ? -9.044 -48.498 -5.209 1.00 16.65 151 ASP B O 1
ATOM 5199 N N . LEU B 1 152 ? -9.928 -46.429 -4.773 1.00 16.39 152 LEU B N 1
ATOM 5200 C CA . LEU B 1 152 ? -10.461 -46.234 -6.136 1.00 16.71 152 LEU B CA 1
ATOM 5201 C C . LEU B 1 152 ? -9.736 -45.098 -6.851 1.00 17.24 152 LEU B C 1
ATOM 5202 O O . LEU B 1 152 ? -9.781 -43.956 -6.359 1.00 17.69 152 LEU B O 1
ATOM 5207 N N . GLY B 1 153 ? -9.149 -45.380 -8.011 1.00 16.07 153 GLY B N 1
ATOM 5208 C CA . GLY B 1 153 ? -8.208 -44.462 -8.667 1.00 16.20 153 GLY B CA 1
ATOM 5209 C C . GLY B 1 153 ? -8.872 -43.336 -9.403 1.00 15.26 153 GLY B C 1
ATOM 5210 O O . GLY B 1 153 ? -8.122 -42.487 -9.874 1.00 14.51 153 GLY B O 1
ATOM 5211 N N . TRP B 1 154 ? -10.200 -43.306 -9.544 1.00 15.24 154 TRP B N 1
ATOM 5212 C CA . TRP B 1 154 ? -10.928 -42.276 -10.324 1.00 14.70 154 TRP B CA 1
ATOM 5213 C C . TRP B 1 154 ? -11.138 -40.998 -9.500 1.00 14.14 154 TRP B C 1
ATOM 5214 O O . TRP B 1 154 ? -11.689 -40.030 -10.023 1.00 16.65 154 TRP B O 1
ATOM 5225 N N . GLY B 1 155 ? -10.729 -41.012 -8.238 1.00 13.54 155 GLY B N 1
ATOM 5226 C CA . GLY B 1 155 ? -10.787 -39.815 -7.386 1.00 13.47 155 GLY B CA 1
ATOM 5227 C C . GLY B 1 155 ? -9.718 -38.818 -7.775 1.00 13.49 155 GLY B C 1
ATOM 5228 O O . GLY B 1 155 ? -8.869 -39.059 -8.688 1.00 14.61 155 GLY B O 1
ATOM 5229 N N . SER B 1 156 ? -9.788 -37.684 -7.112 1.00 13.18 156 SER B N 1
ATOM 5230 C CA . SER B 1 156 ? -8.917 -36.524 -7.399 1.00 12.10 156 SER B CA 1
ATOM 5231 C C . SER B 1 156 ? -7.824 -36.497 -6.348 1.00 13.28 156 SER B C 1
ATOM 5232 O O . SER B 1 156 ? -8.115 -36.493 -5.124 1.00 13.12 156 SER B O 1
ATOM 5235 N N . VAL B 1 157 ? -6.595 -36.345 -6.797 1.00 11.84 157 VAL B N 1
ATOM 5236 C CA . VAL B 1 157 ? -5.473 -36.156 -5.835 1.00 11.52 157 VAL B CA 1
ATOM 5237 C C . VAL B 1 157 ? -5.796 -34.955 -4.945 1.00 11.75 157 VAL B C 1
ATOM 5238 O O . VAL B 1 157 ? -5.539 -35.025 -3.727 1.00 12.37 157 VAL B O 1
ATOM 5242 N N . VAL B 1 158 ? -6.296 -33.886 -5.537 1.00 11.05 158 VAL B N 1
ATOM 5243 C CA . VAL B 1 158 ? -6.696 -32.667 -4.812 1.00 12.54 158 VAL B CA 1
ATOM 5244 C C . VAL B 1 158 ? -7.960 -32.941 -3.994 1.00 11.96 158 VAL B C 1
ATOM 5245 O O . VAL B 1 158 ? -7.950 -32.680 -2.790 1.00 12.42 158 VAL B O 1
ATOM 5249 N N . GLY B 1 159 ? -9.078 -33.326 -4.635 1.00 11.33 159 GLY B N 1
ATOM 5250 C CA . GLY B 1 159 ? -10.378 -33.422 -3.939 1.00 12.17 159 GLY B CA 1
ATOM 5251 C C . GLY B 1 159 ? -10.272 -34.357 -2.752 1.00 11.74 159 GLY B C 1
ATOM 5252 O O . GLY B 1 159 ? -10.786 -34.035 -1.661 1.00 12.78 159 GLY B O 1
ATOM 5253 N N . ASN B 1 160 ? -9.615 -35.492 -2.917 1.00 12.19 160 ASN B N 1
ATOM 5254 C CA . ASN B 1 160 ? -9.500 -36.443 -1.807 1.00 12.05 160 ASN B CA 1
ATOM 5255 C C . ASN B 1 160 ? -8.716 -35.784 -0.656 1.00 12.70 160 ASN B C 1
ATOM 5256 O O . ASN B 1 160 ? -9.162 -35.894 0.521 1.00 12.94 160 ASN B O 1
ATOM 5261 N N . ALA B 1 161 ? -7.570 -35.155 -0.926 1.00 13.40 161 ALA B N 1
ATOM 5262 C CA . ALA B 1 161 ? -6.812 -34.451 0.150 1.00 13.58 161 ALA B CA 1
ATOM 5263 C C . ALA B 1 161 ? -7.709 -33.416 0.836 1.00 13.25 161 ALA B C 1
ATOM 5264 O O . ALA B 1 161 ? -7.600 -33.214 2.078 1.00 14.26 161 ALA B O 1
ATOM 5266 N N . LEU B 1 162 ? -8.566 -32.734 0.086 1.00 12.54 162 LEU B N 1
ATOM 5267 C CA . LEU B 1 162 ? -9.383 -31.623 0.643 1.00 11.85 162 LEU B CA 1
ATOM 5268 C C . LEU B 1 162 ? -10.494 -32.175 1.527 1.00 12.66 162 LEU B C 1
ATOM 5269 O O . LEU B 1 162 ? -11.111 -31.345 2.187 1.00 13.51 162 LEU B O 1
ATOM 5274 N N . ASP B 1 163 ? -10.812 -33.465 1.479 1.00 12.37 163 ASP B N 1
ATOM 5275 C CA . ASP B 1 163 ? -11.769 -34.064 2.436 1.00 12.97 163 ASP B CA 1
ATOM 5276 C C . ASP B 1 163 ? -10.977 -34.817 3.500 1.00 12.53 163 ASP B C 1
ATOM 5277 O O . ASP B 1 163 ? -11.596 -35.553 4.266 1.00 13.76 163 ASP B O 1
ATOM 5282 N N . ARG B 1 164 ? -9.653 -34.663 3.505 1.00 13.74 164 ARG B N 1
ATOM 5283 C CA . ARG B 1 164 ? -8.693 -35.388 4.386 1.00 13.92 164 ARG B CA 1
ATOM 5284 C C . ARG B 1 164 ? -8.904 -36.902 4.222 1.00 13.29 164 ARG B C 1
ATOM 5285 O O . ARG B 1 164 ? -8.918 -37.669 5.201 1.00 14.69 164 ARG B O 1
ATOM 5293 N N . GLY B 1 165 ? -9.025 -37.318 2.962 1.00 13.09 165 GLY B N 1
ATOM 5294 C CA . GLY B 1 165 ? -8.974 -38.723 2.565 1.00 12.66 165 GLY B CA 1
ATOM 5295 C C . GLY B 1 165 ? -7.576 -39.261 2.742 1.00 11.78 165 GLY B C 1
ATOM 5296 O O . GLY B 1 165 ? -6.623 -38.534 3.097 1.00 13.65 165 GLY B O 1
ATOM 5297 N N . ALA B 1 166 ? -7.418 -40.550 2.528 1.00 12.07 166 ALA B N 1
ATOM 5298 C CA . ALA B 1 166 ? -6.142 -41.222 2.811 1.00 12.49 166 ALA B CA 1
ATOM 5299 C C . ALA B 1 166 ? -5.975 -42.442 1.924 1.00 11.99 166 ALA B C 1
ATOM 5300 O O . ALA B 1 166 ? -6.952 -43.022 1.421 1.00 12.04 166 ALA B O 1
ATOM 5302 N N . GLY B 1 167 ? -4.727 -42.822 1.805 1.00 11.23 167 GLY B N 1
ATOM 5303 C CA . GLY B 1 167 ? -4.318 -44.093 1.215 1.00 10.82 167 GLY B CA 1
ATOM 5304 C C . GLY B 1 167 ? -3.417 -44.854 2.136 1.00 10.29 167 GLY B C 1
ATOM 5305 O O . GLY B 1 167 ? -3.491 -44.739 3.359 1.00 11.15 167 GLY B O 1
ATOM 5306 N N . TYR B 1 168 ? -2.559 -45.691 1.574 1.00 11.19 168 TYR B N 1
ATOM 5307 C CA . TYR B 1 168 ? -2.062 -46.850 2.350 1.00 11.87 168 TYR B CA 1
ATOM 5308 C C . TYR B 1 168 ? -0.560 -47.071 2.232 1.00 12.50 168 TYR B C 1
ATOM 5309 O O . TYR B 1 168 ? -0.053 -47.941 2.883 1.00 11.79 168 TYR B O 1
ATOM 5318 N N . THR B 1 169 ? 0.140 -46.229 1.479 1.00 11.97 169 THR B N 1
ATOM 5319 C CA . THR B 1 169 ? 1.614 -46.245 1.467 1.00 11.26 169 THR B CA 1
ATOM 5320 C C . THR B 1 169 ? 2.069 -45.444 2.674 1.00 11.25 169 THR B C 1
ATOM 5321 O O . THR B 1 169 ? 1.239 -44.895 3.424 1.00 12.19 169 THR B O 1
ATOM 5325 N N . PRO B 1 170 ? 3.388 -45.322 2.909 1.00 12.20 170 PRO B N 1
ATOM 5326 C CA . PRO B 1 170 ? 3.879 -44.470 3.992 1.00 13.05 170 PRO B CA 1
ATOM 5327 C C . PRO B 1 170 ? 3.391 -43.023 3.853 1.00 13.02 170 PRO B C 1
ATOM 5328 O O . PRO B 1 170 ? 3.316 -42.348 4.841 1.00 13.50 170 PRO B O 1
ATOM 5332 N N . TYR B 1 171 ? 3.021 -42.616 2.639 1.00 12.18 171 TYR B N 1
ATOM 5333 C CA . TYR B 1 171 ? 2.504 -41.263 2.336 1.00 11.14 171 TYR B CA 1
ATOM 5334 C C . TYR B 1 171 ? 0.962 -41.263 2.372 1.00 10.98 171 TYR B C 1
ATOM 5335 O O . TYR B 1 171 ? 0.327 -40.438 1.717 1.00 10.07 171 TYR B O 1
ATOM 5344 N N . GLY B 1 172 ? 0.370 -42.114 3.199 1.00 10.99 172 GLY B N 1
ATOM 5345 C CA . GLY B 1 172 ? -1.098 -42.284 3.250 1.00 11.46 172 GLY B CA 1
ATOM 5346 C C . GLY B 1 172 ? -1.863 -41.068 3.713 1.00 11.23 172 GLY B C 1
ATOM 5347 O O . GLY B 1 172 ? -3.023 -40.933 3.345 1.00 11.73 172 GLY B O 1
ATOM 5348 N N . ASP B 1 173 ? -1.281 -40.211 4.564 1.00 10.71 173 ASP B N 1
ATOM 5349 C CA . ASP B 1 173 ? -2.001 -39.024 5.065 1.00 11.09 173 ASP B CA 1
ATOM 5350 C C . ASP B 1 173 ? -1.921 -37.929 3.997 1.00 10.85 173 ASP B C 1
ATOM 5351 O O . ASP B 1 173 ? -0.912 -37.225 3.901 1.00 11.85 173 ASP B O 1
ATOM 5356 N N . HIS B 1 174 ? -2.922 -37.826 3.151 1.00 10.93 174 HIS B N 1
ATOM 5357 C CA . HIS B 1 174 ? -2.914 -36.940 1.969 1.00 10.83 174 HIS B CA 1
ATOM 5358 C C . HIS B 1 174 ? -2.743 -35.494 2.383 1.00 11.26 174 HIS B C 1
ATOM 5359 O O . HIS B 1 174 ? -1.891 -34.801 1.784 1.00 12.61 174 HIS B O 1
ATOM 5366 N N . PHE B 1 175 ? -3.421 -35.036 3.423 1.00 10.81 175 PHE B N 1
ATOM 5367 C CA . PHE B 1 175 ? -3.266 -33.631 3.848 1.00 11.52 175 PHE B CA 1
ATOM 5368 C C . PHE B 1 175 ? -1.839 -33.403 4.312 1.00 10.38 175 PHE B C 1
ATOM 5369 O O . PHE B 1 175 ? -1.225 -32.337 4.027 1.00 9.99 175 PHE B O 1
ATOM 5377 N N . MET B 1 176 ? -1.257 -34.329 5.053 1.00 11.02 176 MET B N 1
ATOM 5378 C CA . MET B 1 176 ? 0.110 -34.124 5.555 1.00 11.76 176 MET B CA 1
ATOM 5379 C C . MET B 1 176 ? 1.020 -33.830 4.353 1.00 10.43 176 MET B C 1
ATOM 5380 O O . MET B 1 176 ? 1.827 -32.865 4.415 1.00 9.74 176 MET B O 1
ATOM 5385 N N . TRP B 1 177 ? 0.952 -34.627 3.284 1.00 9.57 177 TRP B N 1
ATOM 5386 C CA . TRP B 1 177 ? 1.900 -34.483 2.153 1.00 9.85 177 TRP B CA 1
ATOM 5387 C C . TRP B 1 177 ? 1.470 -33.361 1.198 1.00 9.96 177 TRP B C 1
ATOM 5388 O O . TRP B 1 177 ? 2.286 -32.868 0.381 1.00 9.98 177 TRP B O 1
ATOM 5399 N N . GLN B 1 178 ? 0.237 -32.887 1.294 1.00 10.07 178 GLN B N 1
ATOM 5400 C CA . GLN B 1 178 ? -0.171 -31.657 0.573 1.00 9.88 178 GLN B CA 1
ATOM 5401 C C . GLN B 1 178 ? 0.762 -30.519 0.998 1.00 9.67 178 GLN B C 1
ATOM 5402 O O . GLN B 1 178 ? 1.038 -30.375 2.190 1.00 9.88 178 GLN B O 1
ATOM 5408 N N . THR B 1 179 ? 1.307 -29.823 -0.002 1.00 9.04 179 THR B N 1
ATOM 5409 C CA . THR B 1 179 ? 2.335 -28.787 0.240 1.00 8.29 179 THR B CA 1
ATOM 5410 C C . THR B 1 179 ? 2.045 -27.590 -0.658 1.00 9.44 179 THR B C 1
ATOM 5411 O O . THR B 1 179 ? 2.333 -27.705 -1.892 1.00 9.94 179 THR B O 1
ATOM 5415 N N . GLY B 1 180 ? 1.479 -26.539 -0.098 1.00 9.26 180 GLY B N 1
ATOM 5416 C CA . GLY B 1 180 ? 1.100 -25.370 -0.894 1.00 9.23 180 GLY B CA 1
ATOM 5417 C C . GLY B 1 180 ? -0.229 -25.538 -1.581 1.00 9.27 180 GLY B C 1
ATOM 5418 O O . GLY B 1 180 ? -0.592 -26.635 -2.053 1.00 10.32 180 GLY B O 1
ATOM 5419 N N . MET B 1 181 ? -0.992 -24.472 -1.630 1.00 9.27 181 MET B N 1
ATOM 5420 C CA . MET B 1 181 ? -2.212 -24.428 -2.442 1.00 10.58 181 MET B CA 1
ATOM 5421 C C . MET B 1 181 ? -2.486 -23.005 -2.919 1.00 10.43 181 MET B C 1
ATOM 5422 O O . MET B 1 181 ? -1.993 -22.012 -2.286 1.00 10.76 181 MET B O 1
ATOM 5427 N N . GLU B 1 182 ? -3.216 -22.919 -4.014 1.00 10.10 182 GLU B N 1
ATOM 5428 C CA . GLU B 1 182 ? -3.844 -21.663 -4.453 1.00 11.00 182 GLU B CA 1
ATOM 5429 C C . GLU B 1 182 ? -5.331 -21.801 -4.199 1.00 9.94 182 GLU B C 1
ATOM 5430 O O . GLU B 1 182 ? -5.891 -22.849 -4.580 1.00 11.20 182 GLU B O 1
ATOM 5436 N N . VAL B 1 183 ? -5.935 -20.769 -3.637 1.00 10.49 183 VAL B N 1
ATOM 5437 C CA . VAL B 1 183 ? -7.366 -20.861 -3.271 1.00 10.98 183 VAL B CA 1
ATOM 5438 C C . VAL B 1 183 ? -8.052 -19.550 -3.602 1.00 10.28 183 VAL B C 1
ATOM 5439 O O . VAL B 1 183 ? -7.505 -18.451 -3.324 1.00 10.88 183 VAL B O 1
ATOM 5443 N N . VAL B 1 184 ? -9.278 -19.666 -4.132 1.00 11.12 184 VAL B N 1
ATOM 5444 C CA . VAL B 1 184 ? -10.155 -18.491 -4.327 1.00 12.78 184 VAL B CA 1
ATOM 5445 C C . VAL B 1 184 ? -11.049 -18.377 -3.082 1.00 12.43 184 VAL B C 1
ATOM 5446 O O . VAL B 1 184 ? -11.821 -19.319 -2.784 1.00 13.08 184 VAL B O 1
ATOM 5450 N N . LEU B 1 185 ? -10.935 -17.287 -2.374 1.00 12.80 185 LEU B N 1
ATOM 5451 C CA . LEU B 1 185 ? -11.677 -17.031 -1.126 1.00 12.37 185 LEU B CA 1
ATOM 5452 C C . LEU B 1 185 ? -13.110 -16.666 -1.482 1.00 12.99 185 LEU B C 1
ATOM 5453 O O . LEU B 1 185 ? -13.433 -16.436 -2.653 1.00 13.03 185 LEU B O 1
ATOM 5458 N N . PRO B 1 186 ? -14.038 -16.701 -0.512 1.00 13.16 186 PRO B N 1
ATOM 5459 C CA . PRO B 1 186 ? -15.466 -16.655 -0.833 1.00 13.24 186 PRO B CA 1
ATOM 5460 C C . PRO B 1 186 ? -16.020 -15.381 -1.473 1.00 13.79 186 PRO B C 1
ATOM 5461 O O . PRO B 1 186 ? -17.135 -15.431 -2.010 1.00 15.08 186 PRO B O 1
ATOM 5465 N N . GLN B 1 187 ? -15.263 -14.287 -1.499 1.00 14.21 187 GLN B N 1
ATOM 5466 C CA . GLN B 1 187 ? -15.689 -13.059 -2.216 1.00 14.21 187 GLN B CA 1
ATOM 5467 C C . GLN B 1 187 ? -14.904 -12.893 -3.523 1.00 15.52 187 GLN B C 1
ATOM 5468 O O . GLN B 1 187 ? -15.063 -11.828 -4.154 1.00 17.47 187 GLN B O 1
ATOM 5474 N N . GLY B 1 188 ? -14.063 -13.851 -3.884 1.00 14.45 188 GLY B N 1
ATOM 5475 C CA . GLY B 1 188 ? -13.421 -13.864 -5.215 1.00 13.12 188 GLY B CA 1
ATOM 5476 C C . GLY B 1 188 ? -11.948 -13.528 -5.195 1.00 14.11 188 GLY B C 1
ATOM 5477 O O . GLY B 1 188 ? -11.327 -13.566 -6.270 1.00 15.27 188 GLY B O 1
ATOM 5478 N N . ASP B 1 189 ? -11.389 -13.188 -4.045 1.00 14.12 189 ASP B N 1
ATOM 5479 C CA . ASP B 1 189 ? -9.938 -12.895 -3.948 1.00 16.49 189 ASP B CA 1
ATOM 5480 C C . ASP B 1 189 ? -9.179 -14.209 -4.030 1.00 15.14 189 ASP B C 1
ATOM 5481 O O . ASP B 1 189 ? -9.673 -15.250 -3.576 1.00 17.36 189 ASP B O 1
ATOM 5486 N N . VAL B 1 190 ? -7.980 -14.181 -4.572 1.00 13.19 190 VAL B N 1
ATOM 5487 C CA . VAL B 1 190 ? -7.177 -15.419 -4.718 1.00 11.79 190 VAL B CA 1
ATOM 5488 C C . VAL B 1 190 ? -5.927 -15.269 -3.869 1.00 10.67 190 VAL B C 1
ATOM 5489 O O . VAL B 1 190 ? -5.370 -14.166 -3.751 1.00 11.46 190 VAL B O 1
ATOM 5493 N N . MET B 1 191 ? -5.503 -16.373 -3.309 1.00 10.33 191 MET B N 1
ATOM 5494 C CA . MET B 1 191 ? -4.349 -16.390 -2.400 1.00 11.21 191 MET B CA 1
ATOM 5495 C C . MET B 1 191 ? -3.549 -17.662 -2.640 1.00 9.44 191 MET B C 1
ATOM 5496 O O . MET B 1 191 ? -4.128 -18.713 -2.945 1.00 11.25 191 MET B O 1
ATOM 5501 N N . ARG B 1 192 ? -2.236 -17.585 -2.450 1.00 9.03 192 ARG B N 1
ATOM 5502 C CA . ARG B 1 192 ? -1.371 -18.755 -2.354 1.00 9.42 192 ARG B CA 1
ATOM 5503 C C . ARG B 1 192 ? -0.923 -18.925 -0.904 1.00 9.31 192 ARG B C 1
ATOM 5504 O O . ARG B 1 192 ? -0.546 -17.947 -0.208 1.00 8.94 192 ARG B O 1
ATOM 5512 N N . THR B 1 193 ? -0.918 -20.153 -0.437 1.00 9.88 193 THR B N 1
ATOM 5513 C CA . THR B 1 193 ? -0.434 -20.451 0.926 1.00 10.31 193 THR B CA 1
ATOM 5514 C C . THR B 1 193 ? 1.057 -20.761 0.939 1.00 10.93 193 THR B C 1
ATOM 5515 O O . THR B 1 193 ? 1.674 -21.110 -0.112 1.00 10.84 193 THR B O 1
ATOM 5519 N N . GLY B 1 194 ? 1.621 -20.737 2.121 1.00 9.90 194 GLY B N 1
ATOM 5520 C CA . GLY B 1 194 ? 2.976 -21.246 2.384 1.00 10.01 194 GLY B CA 1
ATOM 5521 C C . GLY B 1 194 ? 3.982 -20.423 1.614 1.00 9.90 194 GLY B C 1
ATOM 5522 O O . GLY B 1 194 ? 3.833 -19.193 1.489 1.00 9.66 194 GLY B O 1
ATOM 5523 N N . MET B 1 195 ? 4.976 -21.098 1.093 1.00 10.23 195 MET B N 1
ATOM 5524 C CA . MET B 1 195 ? 6.089 -20.367 0.449 1.00 10.77 195 MET B CA 1
ATOM 5525 C C . MET B 1 195 ? 5.631 -19.808 -0.891 1.00 10.61 195 MET B C 1
ATOM 5526 O O . MET B 1 195 ? 6.298 -18.901 -1.435 1.00 11.23 195 MET B O 1
ATOM 5531 N N . GLY B 1 196 ? 4.473 -20.213 -1.381 1.00 10.13 196 GLY B N 1
ATOM 5532 C CA . GLY B 1 196 ? 3.930 -19.701 -2.654 1.00 9.61 196 GLY B CA 1
ATOM 5533 C C . GLY B 1 196 ? 3.435 -18.270 -2.542 1.00 9.18 196 GLY B C 1
ATOM 5534 O O . GLY B 1 196 ? 3.199 -17.617 -3.566 1.00 9.32 196 GLY B O 1
ATOM 5535 N N . ALA B 1 197 ? 3.229 -17.777 -1.329 1.00 8.49 197 ALA B N 1
ATOM 5536 C CA . ALA B 1 197 ? 2.830 -16.366 -1.108 1.00 8.50 197 ALA B CA 1
ATOM 5537 C C . ALA B 1 197 ? 4.002 -15.427 -1.381 1.00 8.30 197 ALA B C 1
ATOM 5538 O O . ALA B 1 197 ? 3.742 -14.219 -1.455 1.00 8.86 197 ALA B O 1
ATOM 5540 N N . LEU B 1 198 ? 5.230 -15.941 -1.466 1.00 8.62 198 LEU B N 1
ATOM 5541 C CA . LEU B 1 198 ? 6.396 -15.123 -1.856 1.00 8.28 198 LEU B CA 1
ATOM 5542 C C . LEU B 1 198 ? 6.534 -15.159 -3.370 1.00 8.34 198 LEU B C 1
ATOM 5543 O O . LEU B 1 198 ? 6.816 -16.212 -3.913 1.00 8.30 198 LEU B O 1
ATOM 5548 N N . PRO B 1 199 ? 6.319 -14.015 -4.043 1.00 9.12 199 PRO B N 1
ATOM 5549 C CA . PRO B 1 199 ? 6.469 -13.999 -5.504 1.00 9.10 199 PRO B CA 1
ATOM 5550 C C . PRO B 1 199 ? 7.848 -14.523 -5.927 1.00 9.35 199 PRO B C 1
ATOM 5551 O O . PRO B 1 199 ? 8.842 -14.059 -5.458 1.00 9.60 199 PRO B O 1
ATOM 5555 N N . GLY B 1 200 ? 7.825 -15.501 -6.823 1.00 9.98 200 GLY B N 1
ATOM 5556 C CA . GLY B 1 200 ? 9.051 -16.037 -7.426 1.00 9.87 200 GLY B CA 1
ATOM 5557 C C . GLY B 1 200 ? 9.710 -17.028 -6.498 1.00 9.87 200 GLY B C 1
ATOM 5558 O O . GLY B 1 200 ? 10.852 -17.468 -6.749 1.00 9.82 200 GLY B O 1
ATOM 5559 N N . SER B 1 201 ? 9.004 -17.517 -5.468 1.00 9.66 201 SER B N 1
ATOM 5560 C CA . SER B 1 201 ? 9.608 -18.511 -4.553 1.00 11.48 201 SER B CA 1
ATOM 5561 C C . SER B 1 201 ? 9.932 -19.777 -5.341 1.00 9.98 201 SER B C 1
ATOM 5562 O O . SER B 1 201 ? 9.204 -20.123 -6.274 1.00 10.41 201 SER B O 1
ATOM 5565 N N . THR B 1 202 ? 10.957 -20.471 -4.899 1.00 10.69 202 THR B N 1
ATOM 5566 C CA . THR B 1 202 ? 11.365 -21.760 -5.494 1.00 12.00 202 THR B CA 1
ATOM 5567 C C . THR B 1 202 ? 11.029 -22.938 -4.579 1.00 11.74 202 THR B C 1
ATOM 5568 O O . THR B 1 202 ? 11.519 -24.055 -4.841 1.00 12.93 202 THR B O 1
ATOM 5572 N N . THR B 1 203 ? 10.239 -22.715 -3.553 1.00 9.16 203 THR B N 1
ATOM 5573 C CA . THR B 1 203 ? 10.073 -23.725 -2.456 1.00 9.47 203 THR B CA 1
ATOM 5574 C C . THR B 1 203 ? 8.620 -24.040 -2.128 1.00 9.00 203 THR B C 1
ATOM 5575 O O . THR B 1 203 ? 8.366 -24.643 -1.080 1.00 10.27 203 THR B O 1
ATOM 5579 N N . TRP B 1 204 ? 7.676 -23.665 -2.969 1.00 8.92 204 TRP B N 1
ATOM 5580 C CA . TRP B 1 204 ? 6.219 -23.821 -2.657 1.00 8.86 204 TRP B CA 1
ATOM 5581 C C . TRP B 1 204 ? 5.912 -25.265 -2.270 1.00 9.04 204 TRP B C 1
ATOM 5582 O O . TRP B 1 204 ? 5.085 -25.440 -1.394 1.00 8.54 204 TRP B O 1
ATOM 5593 N N . GLN B 1 205 ? 6.534 -26.240 -2.917 1.00 8.61 205 GLN B N 1
ATOM 5594 C CA . GLN B 1 205 ? 6.187 -27.665 -2.701 1.00 8.26 205 GLN B CA 1
ATOM 5595 C C . GLN B 1 205 ? 7.195 -28.330 -1.763 1.00 9.21 205 GLN B C 1
ATOM 5596 O O . GLN B 1 205 ? 7.155 -29.545 -1.630 1.00 9.23 205 GLN B O 1
ATOM 5602 N N . LEU B 1 206 ? 8.114 -27.589 -1.156 1.00 8.82 206 LEU B N 1
ATOM 5603 C CA . LEU B 1 206 ? 9.201 -28.184 -0.358 1.00 9.90 206 LEU B CA 1
ATOM 5604 C C . LEU B 1 206 ? 8.899 -28.161 1.139 1.00 10.09 206 LEU B C 1
ATOM 5605 O O . LEU B 1 206 ? 9.523 -28.968 1.836 1.00 11.50 206 LEU B O 1
ATOM 5610 N N . ILE B 1 207 ? 8.012 -27.274 1.631 1.00 9.30 207 ILE B N 1
ATOM 5611 C CA . ILE B 1 207 ? 7.697 -27.209 3.085 1.00 11.15 207 ILE B CA 1
ATOM 5612 C C . ILE B 1 207 ? 6.290 -26.649 3.142 1.00 10.39 207 ILE B C 1
ATOM 5613 O O . ILE B 1 207 ? 5.972 -25.745 2.380 1.00 10.29 207 ILE B O 1
ATOM 5618 N N . PRO B 1 208 ? 5.393 -27.202 3.985 1.00 11.78 208 PRO B N 1
ATOM 5619 C CA . PRO B 1 208 ? 4.003 -26.778 3.887 1.00 12.18 208 PRO B CA 1
ATOM 5620 C C . PRO B 1 208 ? 3.676 -25.445 4.545 1.00 12.92 208 PRO B C 1
ATOM 5621 O O . PRO B 1 208 ? 2.641 -24.873 4.264 1.00 14.54 208 PRO B O 1
ATOM 5625 N N . TYR B 1 209 ? 4.558 -24.985 5.416 1.00 12.90 209 TYR B N 1
ATOM 5626 C CA . TYR B 1 209 ? 4.332 -23.773 6.224 1.00 14.80 209 TYR B CA 1
ATOM 5627 C C . TYR B 1 209 ? 5.127 -22.683 5.525 1.00 17.04 209 TYR B C 1
ATOM 5628 O O . TYR B 1 209 ? 6.222 -22.940 4.983 1.00 23.17 209 TYR B O 1
ATOM 5637 N N . GLY B 1 210 ? 4.565 -21.517 5.561 1.00 16.36 210 GLY B N 1
ATOM 5638 C CA . GLY B 1 210 ? 5.303 -20.315 5.198 1.00 15.76 210 GLY B CA 1
ATOM 5639 C C . GLY B 1 210 ? 5.603 -19.525 6.432 1.00 15.24 210 GLY B C 1
ATOM 5640 O O . GLY B 1 210 ? 6.125 -20.100 7.438 1.00 20.64 210 GLY B O 1
ATOM 5641 N N . PHE B 1 211 ? 5.166 -18.283 6.413 1.00 12.83 211 PHE B N 1
ATOM 5642 C CA . PHE B 1 211 ? 5.406 -17.363 7.548 1.00 11.08 211 PHE B CA 1
ATOM 5643 C C . PHE B 1 211 ? 4.077 -16.911 8.101 1.00 10.10 211 PHE B C 1
ATOM 5644 O O . PHE B 1 211 ? 3.164 -16.691 7.340 1.00 11.65 211 PHE B O 1
ATOM 5652 N N . GLY B 1 212 ? 3.952 -16.881 9.432 1.00 9.43 212 GLY B N 1
ATOM 5653 C CA . GLY B 1 212 ? 2.693 -16.442 10.015 1.00 9.37 212 GLY B CA 1
ATOM 5654 C C . GLY B 1 212 ? 1.759 -17.638 10.175 1.00 9.32 212 GLY B C 1
ATOM 5655 O O . GLY B 1 212 ? 2.165 -18.790 10.054 1.00 10.15 212 GLY B O 1
ATOM 5656 N N . PRO B 1 213 ? 0.495 -17.370 10.529 1.00 9.90 213 PRO B N 1
ATOM 5657 C CA . PRO B 1 213 ? -0.437 -18.453 10.839 1.00 9.93 213 PRO B CA 1
ATOM 5658 C C . PRO B 1 213 ? -0.562 -19.396 9.624 1.00 9.71 213 PRO B C 1
ATOM 5659 O O . PRO B 1 213 ? -0.615 -18.950 8.485 1.00 10.32 213 PRO B O 1
ATOM 5663 N N . TYR B 1 214 ? -0.584 -20.695 9.851 1.00 8.89 214 TYR B N 1
ATOM 5664 C CA . TYR B 1 214 ? -0.545 -21.752 8.830 1.00 9.10 214 TYR B CA 1
ATOM 5665 C C . TYR B 1 214 ? -1.972 -22.093 8.459 1.00 10.01 214 TYR B C 1
ATOM 5666 O O . TYR B 1 214 ? -2.686 -22.654 9.274 1.00 11.02 214 TYR B O 1
ATOM 5675 N N . PRO B 1 215 ? -2.452 -21.706 7.260 1.00 9.67 215 PRO B N 1
ATOM 5676 C CA . PRO B 1 215 ? -3.886 -21.771 6.979 1.00 10.31 215 PRO B CA 1
ATOM 5677 C C . PRO B 1 215 ? -4.400 -22.994 6.195 1.00 10.21 215 PRO B C 1
ATOM 5678 O O . PRO B 1 215 ? -5.593 -23.152 6.164 1.00 10.17 215 PRO B O 1
ATOM 5682 N N . ASP B 1 216 ? -3.549 -23.786 5.580 1.00 10.19 216 ASP B N 1
ATOM 5683 C CA . ASP B 1 216 ? -4.024 -24.797 4.596 1.00 10.69 216 ASP B CA 1
ATOM 5684 C C . ASP B 1 216 ? -5.056 -25.753 5.203 1.00 10.11 216 ASP B C 1
ATOM 5685 O O . ASP B 1 216 ? -5.996 -26.109 4.485 1.00 9.86 216 ASP B O 1
ATOM 5690 N N . GLY B 1 217 ? -4.903 -26.132 6.457 1.00 9.97 217 GLY B N 1
ATOM 5691 C CA . GLY B 1 217 ? -5.882 -27.046 7.074 1.00 9.52 217 GLY B CA 1
ATOM 5692 C C . GLY B 1 217 ? -7.271 -26.457 7.080 1.00 10.16 217 GLY B C 1
ATOM 5693 O O . GLY B 1 217 ? -8.246 -27.238 7.096 1.00 9.77 217 GLY B O 1
ATOM 5694 N N . MET B 1 218 ? -7.415 -25.144 7.103 1.00 10.24 218 MET B N 1
ATOM 5695 C CA . MET B 1 218 ? -8.715 -24.467 7.164 1.00 10.97 218 MET B CA 1
ATOM 5696 C C . MET B 1 218 ? -9.458 -24.643 5.839 1.00 11.72 218 MET B C 1
ATOM 5697 O O . MET B 1 218 ? -10.669 -24.351 5.846 1.00 11.57 218 MET B O 1
ATOM 5702 N N . PHE B 1 219 ? -8.814 -25.166 4.792 1.00 10.20 219 PHE B N 1
ATOM 5703 C CA . PHE B 1 219 ? -9.452 -25.395 3.466 1.00 11.36 219 PHE B CA 1
ATOM 5704 C C . PHE B 1 219 ? -9.733 -26.872 3.242 1.00 12.29 219 PHE B C 1
ATOM 5705 O O . PHE B 1 219 ? -10.164 -27.253 2.112 1.00 13.59 219 PHE B O 1
ATOM 5713 N N . THR B 1 220 ? -9.598 -27.685 4.278 1.00 11.54 220 THR B N 1
ATOM 5714 C CA . THR B 1 220 ? -9.936 -29.125 4.204 1.00 11.54 220 THR B CA 1
ATOM 5715 C C . THR B 1 220 ? -11.201 -29.387 5.048 1.00 11.17 220 THR B C 1
ATOM 5716 O O . THR B 1 220 ? -11.382 -28.752 6.088 1.00 11.02 220 THR B O 1
ATOM 5720 N N . GLN B 1 221 ? -12.043 -30.294 4.554 1.00 10.47 221 GLN B N 1
ATOM 5721 C CA . GLN B 1 221 ? -13.422 -30.514 5.100 1.00 11.60 221 GLN B CA 1
ATOM 5722 C C . GLN B 1 221 ? -14.060 -29.147 5.338 1.00 10.85 221 GLN B C 1
ATOM 5723 O O . GLN B 1 221 ? -14.669 -28.918 6.416 1.00 11.12 221 GLN B O 1
ATOM 5729 N N . SER B 1 222 ? -13.993 -28.250 4.351 1.00 10.86 222 SER B N 1
ATOM 5730 C CA . SER B 1 222 ? -14.225 -26.809 4.561 1.00 11.28 222 SER B CA 1
ATOM 5731 C C . SER B 1 222 ? -15.011 -26.179 3.409 1.00 11.53 222 SER B C 1
ATOM 5732 O O . SER B 1 222 ? -14.869 -26.614 2.256 1.00 13.83 222 SER B O 1
ATOM 5735 N N . ASN B 1 223 ? -15.703 -25.104 3.712 1.00 11.91 223 ASN B N 1
ATOM 5736 C CA . ASN B 1 223 ? -16.379 -24.247 2.718 1.00 12.63 223 ASN B CA 1
ATOM 5737 C C . ASN B 1 223 ? -15.751 -22.856 2.706 1.00 12.57 223 ASN B C 1
ATOM 5738 O O . ASN B 1 223 ? -16.427 -21.866 2.451 1.00 11.99 223 ASN B O 1
ATOM 5743 N N . LEU B 1 224 ? -14.446 -22.760 3.016 1.00 11.31 224 LEU B N 1
ATOM 5744 C CA . LEU B 1 224 ? -13.790 -21.440 3.119 1.00 11.39 224 LEU B CA 1
ATOM 5745 C C . LEU B 1 224 ? -13.148 -21.026 1.805 1.00 10.26 224 LEU B C 1
ATOM 5746 O O . LEU B 1 224 ? -12.652 -19.904 1.744 1.00 11.18 224 LEU B O 1
ATOM 5751 N N . GLY B 1 225 ? -13.192 -21.870 0.775 1.00 11.02 225 GLY B N 1
ATOM 5752 C CA . GLY B 1 225 ? -12.604 -21.426 -0.504 1.00 11.49 225 GLY B CA 1
ATOM 5753 C C . GLY B 1 225 ? -12.609 -22.484 -1.561 1.00 11.66 225 GLY B C 1
ATOM 5754 O O . GLY B 1 225 ? -12.892 -23.651 -1.251 1.00 12.47 225 GLY B O 1
ATOM 5755 N N . ILE B 1 226 ? -12.356 -22.075 -2.794 1.00 12.86 226 ILE B N 1
ATOM 5756 C CA . ILE B 1 226 ? -12.277 -22.997 -3.965 1.00 12.51 226 ILE B CA 1
ATOM 5757 C C . ILE B 1 226 ? -10.804 -23.132 -4.338 1.00 12.14 226 ILE B C 1
ATOM 5758 O O . ILE B 1 226 ? -10.191 -22.164 -4.765 1.00 12.47 226 ILE B O 1
ATOM 5763 N N . VAL B 1 227 ? -10.251 -24.293 -4.084 1.00 11.08 227 VAL B N 1
ATOM 5764 C CA . VAL B 1 227 ? -8.838 -24.606 -4.372 1.00 10.79 227 VAL B CA 1
ATOM 5765 C C . VAL B 1 227 ? -8.687 -24.790 -5.885 1.00 11.74 227 VAL B C 1
ATOM 5766 O O . VAL B 1 227 ? -9.448 -25.584 -6.477 1.00 12.35 227 VAL B O 1
ATOM 5770 N N . THR B 1 228 ? -7.689 -24.120 -6.453 1.00 12.20 228 THR B N 1
ATOM 5771 C CA . THR B 1 228 ? -7.404 -24.138 -7.902 1.00 11.04 228 THR B CA 1
ATOM 5772 C C . THR B 1 228 ? -6.071 -24.786 -8.215 1.00 12.12 228 THR B C 1
ATOM 5773 O O . THR B 1 228 ? -5.921 -25.229 -9.352 1.00 11.47 228 THR B O 1
ATOM 5777 N N . LYS B 1 229 ? -5.148 -24.834 -7.248 1.00 11.06 229 LYS B N 1
ATOM 5778 C CA . LYS B 1 229 ? -3.883 -25.587 -7.418 1.00 11.54 229 LYS B CA 1
ATOM 5779 C C . LYS B 1 229 ? -3.514 -26.189 -6.076 1.00 11.06 229 LYS B C 1
ATOM 5780 O O . LYS B 1 229 ? -3.777 -25.556 -5.054 1.00 9.98 229 LYS B O 1
ATOM 5786 N N . MET B 1 230 ? -2.877 -27.318 -6.120 1.00 9.51 230 MET B N 1
ATOM 5787 C CA . MET B 1 230 ? -2.403 -27.921 -4.867 1.00 10.31 230 MET B CA 1
ATOM 5788 C C . MET B 1 230 ? -1.096 -28.646 -5.133 1.00 9.85 230 MET B C 1
ATOM 5789 O O . MET B 1 230 ? -0.999 -29.382 -6.114 1.00 10.65 230 MET B O 1
ATOM 5794 N N . GLY B 1 231 ? -0.117 -28.477 -4.252 1.00 9.92 231 GLY B N 1
ATOM 5795 C CA . GLY B 1 231 ? 1.114 -29.261 -4.311 1.00 9.29 231 GLY B CA 1
ATOM 5796 C C . GLY B 1 231 ? 0.981 -30.530 -3.527 1.00 9.96 231 GLY B C 1
ATOM 5797 O O . GLY B 1 231 ? 0.253 -30.547 -2.506 1.00 10.08 231 GLY B O 1
ATOM 5798 N N . ILE B 1 232 ? 1.720 -31.542 -3.889 1.00 9.51 232 ILE B N 1
ATOM 5799 C CA . ILE B 1 232 ? 1.781 -32.750 -3.025 1.00 10.39 232 ILE B CA 1
ATOM 5800 C C . ILE B 1 232 ? 3.171 -33.342 -3.152 1.00 10.27 232 ILE B C 1
ATOM 5801 O O . ILE B 1 232 ? 3.720 -33.418 -4.300 1.00 11.39 232 ILE B O 1
ATOM 5806 N N . ALA B 1 233 ? 3.745 -33.762 -2.043 1.00 9.38 233 ALA B N 1
ATOM 5807 C CA . ALA B 1 233 ? 5.001 -34.523 -2.037 1.00 10.27 233 ALA B CA 1
ATOM 5808 C C . ALA B 1 233 ? 4.710 -35.919 -2.569 1.00 10.97 233 ALA B C 1
ATOM 5809 O O . ALA B 1 233 ? 3.617 -36.465 -2.294 1.00 10.89 233 ALA B O 1
ATOM 5811 N N . LEU B 1 234 ? 5.704 -36.503 -3.226 1.00 12.10 234 LEU B N 1
ATOM 5812 C CA . LEU B 1 234 ? 5.607 -37.840 -3.852 1.00 11.81 234 LEU B CA 1
ATOM 5813 C C . LEU B 1 234 ? 6.794 -38.658 -3.399 1.00 11.86 234 LEU B C 1
ATOM 5814 O O . LEU B 1 234 ? 7.933 -38.205 -3.539 1.00 11.72 234 LEU B O 1
ATOM 5819 N N . MET B 1 235 ? 6.539 -39.857 -2.916 1.00 11.96 235 MET B N 1
ATOM 5820 C CA . MET B 1 235 ? 7.552 -40.782 -2.382 1.00 12.59 235 MET B CA 1
ATOM 5821 C C . MET B 1 235 ? 8.291 -41.422 -3.571 1.00 12.60 235 MET B C 1
ATOM 5822 O O . MET B 1 235 ? 7.672 -41.696 -4.626 1.00 12.66 235 MET B O 1
ATOM 5827 N N . GLN B 1 236 ? 9.580 -41.633 -3.364 1.00 12.45 236 GLN B N 1
ATOM 5828 C CA . GLN B 1 236 ? 10.399 -42.508 -4.224 1.00 14.64 236 GLN B CA 1
ATOM 5829 C C . GLN B 1 236 ? 9.926 -43.947 -4.084 1.00 15.14 236 GLN B C 1
ATOM 5830 O O . GLN B 1 236 ? 9.787 -44.452 -2.984 1.00 14.73 236 GLN B O 1
ATOM 5836 N N . LYS B 1 237 ? 9.799 -44.634 -5.203 1.00 14.98 237 LYS B N 1
ATOM 5837 C CA . LYS B 1 237 ? 9.638 -46.099 -5.178 1.00 14.72 237 LYS B CA 1
ATOM 5838 C C . LYS B 1 237 ? 10.839 -46.712 -4.476 1.00 15.52 237 LYS B C 1
ATOM 5839 O O . LYS B 1 237 ? 11.982 -46.376 -4.762 1.00 16.77 237 LYS B O 1
ATOM 5845 N N . PRO B 1 238 ? 10.627 -47.653 -3.539 1.00 17.13 238 PRO B N 1
ATOM 5846 C CA . PRO B 1 238 ? 11.706 -48.445 -2.991 1.00 17.49 238 PRO B CA 1
ATOM 5847 C C . PRO B 1 238 ? 12.243 -49.435 -4.015 1.00 17.95 238 PRO B C 1
ATOM 5848 O O . PRO B 1 238 ? 11.624 -49.655 -5.038 1.00 18.12 238 PRO B O 1
ATOM 5852 N N . PRO B 1 239 ? 13.424 -50.028 -3.751 1.00 21.00 239 PRO B N 1
ATOM 5853 C CA . PRO B 1 239 ? 14.027 -50.982 -4.677 1.00 20.24 239 PRO B CA 1
ATOM 5854 C C . PRO B 1 239 ? 13.188 -52.246 -4.871 1.00 19.70 239 PRO B C 1
ATOM 5855 O O . PRO B 1 239 ? 13.235 -52.815 -5.942 1.00 21.15 239 PRO B O 1
ATOM 5859 N N . ALA B 1 240 ? 12.418 -52.625 -3.850 1.00 20.66 240 ALA B N 1
ATOM 5860 C CA . ALA B 1 240 ? 11.552 -53.825 -3.897 1.00 18.82 240 ALA B CA 1
ATOM 5861 C C . ALA B 1 240 ? 10.413 -53.648 -2.905 1.00 18.86 240 ALA B C 1
ATOM 5862 O O . ALA B 1 240 ? 10.496 -52.766 -2.031 1.00 17.26 240 ALA B O 1
ATOM 5864 N N . SER B 1 241 ? 9.356 -54.427 -3.072 1.00 16.40 241 SER B N 1
ATOM 5865 C CA . SER B 1 241 ? 8.248 -54.446 -2.089 1.00 17.82 241 SER B CA 1
ATOM 5866 C C . SER B 1 241 ? 7.644 -55.840 -2.085 1.00 16.58 241 SER B C 1
ATOM 5867 O O . SER B 1 241 ? 7.830 -56.640 -3.063 1.00 17.49 241 SER B O 1
ATOM 5870 N N . MET B 1 242 ? 6.983 -56.135 -0.982 1.00 16.30 242 MET B N 1
ATOM 5871 C CA . MET B 1 242 ? 6.200 -57.373 -0.855 1.00 15.63 242 MET B CA 1
ATOM 5872 C C . MET B 1 242 ? 4.958 -57.074 -0.025 1.00 16.81 242 MET B C 1
ATOM 5873 O O . MET B 1 242 ? 5.072 -56.339 0.991 1.00 14.94 242 MET B O 1
ATOM 5878 N N . THR B 1 243 ? 3.841 -57.631 -0.439 1.00 15.86 243 THR B N 1
ATOM 5879 C CA . THR B 1 243 ? 2.559 -57.517 0.291 1.00 15.70 243 THR B CA 1
ATOM 5880 C C . THR B 1 243 ? 2.184 -58.896 0.828 1.00 16.12 243 THR B C 1
ATOM 5881 O O . THR B 1 243 ? 2.373 -59.926 0.120 1.00 17.54 243 THR B O 1
ATOM 5885 N N . TYR B 1 244 ? 1.686 -58.928 2.048 1.00 15.44 244 TYR B N 1
ATOM 5886 C CA . TYR B 1 244 ? 1.348 -60.183 2.747 1.00 15.21 244 TYR B CA 1
ATOM 5887 C C . TYR B 1 244 ? -0.047 -60.039 3.335 1.00 15.33 244 TYR B C 1
ATOM 5888 O O . TYR B 1 244 ? -0.580 -58.944 3.576 1.00 13.01 244 TYR B O 1
ATOM 5897 N N . GLN B 1 245 ? -0.678 -61.198 3.461 1.00 14.32 245 GLN B N 1
ATOM 5898 C CA . GLN B 1 245 ? -2.003 -61.389 4.073 1.00 15.61 245 GLN B CA 1
ATOM 5899 C C . GLN B 1 245 ? -1.782 -62.232 5.325 1.00 14.42 245 GLN B C 1
ATOM 5900 O O . GLN B 1 245 ? -1.062 -63.245 5.242 1.00 15.79 245 GLN B O 1
ATOM 5906 N N . ILE B 1 246 ? -2.345 -61.818 6.443 1.00 14.02 246 ILE B N 1
ATOM 5907 C CA . ILE B 1 246 ? -2.419 -62.686 7.646 1.00 14.07 246 ILE B CA 1
ATOM 5908 C C . ILE B 1 246 ? -3.908 -62.962 7.839 1.00 14.93 246 ILE B C 1
ATOM 5909 O O . ILE B 1 246 ? -4.668 -62.027 8.052 1.00 13.86 246 ILE B O 1
ATOM 5914 N N . THR B 1 247 ? -4.319 -64.235 7.768 1.00 14.74 247 THR B N 1
ATOM 5915 C CA . THR B 1 247 ? -5.710 -64.618 8.124 1.00 14.75 247 THR B CA 1
ATOM 5916 C C . THR B 1 247 ? -5.759 -65.031 9.586 1.00 14.62 247 THR B C 1
ATOM 5917 O O . THR B 1 247 ? -4.845 -65.646 10.072 1.00 15.37 247 THR B O 1
ATOM 5921 N N . PHE B 1 248 ? -6.789 -64.583 10.276 1.00 14.70 248 PHE B N 1
ATOM 5922 C CA . PHE B 1 248 ? -7.078 -64.911 11.687 1.00 16.09 248 PHE B CA 1
ATOM 5923 C C . PHE B 1 248 ? -8.457 -65.558 11.735 1.00 16.44 248 PHE B C 1
ATOM 5924 O O . PHE B 1 248 ? -9.412 -65.000 11.238 1.00 17.68 248 PHE B O 1
ATOM 5932 N N . GLU B 1 249 ? -8.530 -66.747 12.338 1.00 18.17 249 GLU B N 1
ATOM 5933 C CA . GLU B 1 249 ? -9.732 -67.604 12.260 1.00 20.98 249 GLU B CA 1
ATOM 5934 C C . GLU B 1 249 ? -10.883 -67.033 13.077 1.00 19.23 249 GLU B C 1
ATOM 5935 O O . GLU B 1 249 ? -12.011 -67.183 12.616 1.00 22.63 249 GLU B O 1
ATOM 5941 N N . ASN B 1 250 ? -10.605 -66.461 14.249 1.00 17.79 250 ASN B N 1
ATOM 5942 C CA . ASN B 1 250 ? -11.632 -66.188 15.298 1.00 16.98 250 ASN B CA 1
ATOM 5943 C C . ASN B 1 250 ? -12.035 -64.717 15.303 1.00 17.06 250 ASN B C 1
ATOM 5944 O O . ASN B 1 250 ? -11.161 -63.862 15.305 1.00 18.87 250 ASN B O 1
ATOM 5949 N N . GLU B 1 251 ? -13.320 -64.426 15.390 1.00 16.01 251 GLU B N 1
ATOM 5950 C CA . GLU B 1 251 ? -13.784 -63.022 15.540 1.00 17.30 251 GLU B CA 1
ATOM 5951 C C . GLU B 1 251 ? -13.154 -62.443 16.811 1.00 17.76 251 GLU B C 1
ATOM 5952 O O . GLU B 1 251 ? -12.737 -61.252 16.790 1.00 16.03 251 GLU B O 1
ATOM 5958 N N . SER B 1 252 ? -12.979 -63.225 17.863 1.00 15.39 252 SER B N 1
ATOM 5959 C CA . SER B 1 252 ? -12.389 -62.776 19.149 1.00 17.93 252 SER B CA 1
ATOM 5960 C C . SER B 1 252 ? -10.876 -62.493 19.027 1.00 17.78 252 SER B C 1
ATOM 5961 O O . SER B 1 252 ? -10.352 -61.883 19.949 1.00 18.38 252 SER B O 1
ATOM 5964 N N . ASP B 1 253 ? -10.216 -62.840 17.920 1.00 16.09 253 ASP B N 1
ATOM 5965 C CA . ASP B 1 253 ? -8.768 -62.561 17.709 1.00 15.49 253 ASP B CA 1
ATOM 5966 C C . ASP B 1 253 ? -8.544 -61.053 17.541 1.00 14.30 253 ASP B C 1
ATOM 5967 O O . ASP B 1 253 ? -7.400 -60.639 17.699 1.00 14.37 253 ASP B O 1
ATOM 5972 N N . LEU B 1 254 ? -9.567 -60.281 17.218 1.00 14.93 254 LEU B N 1
ATOM 5973 C CA . LEU B 1 254 ? -9.423 -58.822 17.022 1.00 13.64 254 LEU B CA 1
ATOM 5974 C C . LEU B 1 254 ? -8.635 -58.184 18.165 1.00 15.26 254 LEU B C 1
ATOM 5975 O O . LEU B 1 254 ? -7.758 -57.344 17.872 1.00 13.53 254 LEU B O 1
ATOM 5980 N N . GLU B 1 255 ? -8.945 -58.489 19.415 1.00 14.96 255 GLU B N 1
ATOM 5981 C CA . GLU B 1 255 ? -8.280 -57.832 20.567 1.00 16.00 255 GLU B CA 1
ATOM 5982 C C . GLU B 1 255 ? -6.759 -58.015 20.484 1.00 16.48 255 GLU B C 1
ATOM 5983 O O . GLU B 1 255 ? -6.003 -57.013 20.591 1.00 15.39 255 GLU B O 1
ATOM 5989 N N . GLN B 1 256 ? -6.288 -59.226 20.289 1.00 16.35 256 GLN B N 1
ATOM 5990 C CA . GLN B 1 256 ? -4.833 -59.486 20.271 1.00 18.42 256 GLN B CA 1
ATOM 5991 C C . GLN B 1 256 ? -4.226 -58.951 18.968 1.00 15.66 256 GLN B C 1
ATOM 5992 O O . GLN B 1 256 ? -3.078 -58.535 18.992 1.00 15.00 256 GLN B O 1
ATOM 5998 N N . ILE B 1 257 ? -4.952 -58.978 17.861 1.00 14.38 257 ILE B N 1
ATOM 5999 C CA . ILE B 1 257 ? -4.401 -58.497 16.562 1.00 12.73 257 ILE B CA 1
ATOM 6000 C C . ILE B 1 257 ? -4.058 -57.014 16.751 1.00 13.50 257 ILE B C 1
ATOM 6001 O O . ILE B 1 257 ? -2.950 -56.603 16.428 1.00 12.83 257 ILE B O 1
ATOM 6006 N N . VAL B 1 258 ? -4.969 -56.252 17.305 1.00 13.30 258 VAL B N 1
ATOM 6007 C CA . VAL B 1 258 ? -4.764 -54.776 17.436 1.00 14.07 258 VAL B CA 1
ATOM 6008 C C . VAL B 1 258 ? -3.639 -54.546 18.448 1.00 13.98 258 VAL B C 1
ATOM 6009 O O . VAL B 1 258 ? -2.770 -53.679 18.208 1.00 14.44 258 VAL B O 1
ATOM 6013 N N . ASP B 1 259 ? -3.562 -55.321 19.511 1.00 13.91 259 ASP B N 1
ATOM 6014 C CA . ASP B 1 259 ? -2.550 -55.084 20.565 1.00 13.59 259 ASP B CA 1
ATOM 6015 C C . ASP B 1 259 ? -1.161 -55.485 20.066 1.00 14.38 259 ASP B C 1
ATOM 6016 O O . ASP B 1 259 ? -0.172 -54.949 20.580 1.00 15.33 259 ASP B O 1
ATOM 6021 N N . ILE B 1 260 ? -1.033 -56.381 19.089 1.00 15.04 260 ILE B N 1
ATOM 6022 C CA . ILE B 1 260 ? 0.280 -56.686 18.467 1.00 17.12 260 ILE B CA 1
ATOM 6023 C C . ILE B 1 260 ? 0.562 -55.627 17.397 1.00 16.86 260 ILE B C 1
ATOM 6024 O O . ILE B 1 260 ? 1.745 -55.248 17.247 1.00 19.48 260 ILE B O 1
ATOM 6029 N N . MET B 1 261 ? -0.452 -55.158 16.687 1.00 16.44 261 MET B N 1
ATOM 6030 C CA . MET B 1 261 ? -0.313 -54.227 15.537 1.00 17.85 261 MET B CA 1
ATOM 6031 C C . MET B 1 261 ? 0.261 -52.890 16.028 1.00 18.52 261 MET B C 1
ATOM 6032 O O . MET B 1 261 ? 1.189 -52.364 15.384 1.00 18.57 261 MET B O 1
ATOM 6037 N N . LEU B 1 262 ? -0.241 -52.361 17.120 1.00 16.58 262 LEU B N 1
ATOM 6038 C CA . LEU B 1 262 ? 0.119 -50.964 17.486 1.00 17.81 262 LEU B CA 1
ATOM 6039 C C . LEU B 1 262 ? 1.624 -50.871 17.708 1.00 16.10 262 LEU B C 1
ATOM 6040 O O . LEU B 1 262 ? 2.272 -49.981 17.143 1.00 14.75 262 LEU B O 1
ATOM 6045 N N . PRO B 1 263 ? 2.254 -51.695 18.560 1.00 15.17 263 PRO B N 1
ATOM 6046 C CA . PRO B 1 263 ? 3.684 -51.528 18.801 1.00 16.40 263 PRO B CA 1
ATOM 6047 C C . PRO B 1 263 ? 4.528 -51.759 17.544 1.00 16.61 263 PRO B C 1
ATOM 6048 O O . PRO B 1 263 ? 5.668 -51.331 17.502 1.00 17.13 263 PRO B O 1
ATOM 6052 N N . LEU B 1 264 ? 4.006 -52.496 16.567 1.00 15.21 264 LEU B N 1
ATOM 6053 C CA . LEU B 1 264 ? 4.721 -52.775 15.303 1.00 15.00 264 LEU B CA 1
ATOM 6054 C C . LEU B 1 264 ? 4.516 -51.642 14.297 1.00 13.25 264 LEU B C 1
ATOM 6055 O O . LEU B 1 264 ? 5.263 -51.587 13.319 1.00 14.29 264 LEU B O 1
ATOM 6060 N N . ARG B 1 265 ? 3.519 -50.783 14.520 1.00 12.32 265 ARG B N 1
ATOM 6061 C CA . ARG B 1 265 ? 3.213 -49.681 13.591 1.00 12.54 265 ARG B CA 1
ATOM 6062 C C . ARG B 1 265 ? 3.701 -48.335 14.151 1.00 12.22 265 ARG B C 1
ATOM 6063 O O . ARG B 1 265 ? 4.040 -47.456 13.324 1.00 11.36 265 ARG B O 1
ATOM 6071 N N . ILE B 1 266 ? 3.717 -48.119 15.454 1.00 12.38 266 ILE B N 1
ATOM 6072 C CA . ILE B 1 266 ? 3.945 -46.753 16.003 1.00 12.36 266 ILE B CA 1
ATOM 6073 C C . ILE B 1 266 ? 5.320 -46.191 15.612 1.00 12.93 266 ILE B C 1
ATOM 6074 O O . ILE B 1 266 ? 5.405 -44.967 15.480 1.00 13.46 266 ILE B O 1
ATOM 6079 N N . ASN B 1 267 ? 6.328 -47.012 15.368 1.00 11.93 267 ASN B N 1
ATOM 6080 C CA . ASN B 1 267 ? 7.669 -46.539 14.890 1.00 13.52 267 ASN B CA 1
ATOM 6081 C C . ASN B 1 267 ? 7.775 -46.617 13.369 1.00 14.58 267 ASN B C 1
ATOM 6082 O O . ASN B 1 267 ? 8.902 -46.369 12.836 1.00 15.85 267 ASN B O 1
ATOM 6087 N N . MET B 1 268 ? 6.674 -46.914 12.681 1.00 15.12 268 MET B N 1
ATOM 6088 C CA . MET B 1 268 ? 6.596 -47.009 11.205 1.00 14.99 268 MET B CA 1
ATOM 6089 C C . MET B 1 268 ? 7.461 -48.165 10.667 1.00 14.88 268 MET B C 1
ATOM 6090 O O . MET B 1 268 ? 7.778 -48.175 9.462 1.00 15.10 268 MET B O 1
ATOM 6095 N N . ALA B 1 269 ? 7.794 -49.111 11.528 1.00 14.67 269 ALA B N 1
ATOM 6096 C CA . ALA B 1 269 ? 8.556 -50.336 11.222 1.00 15.31 269 ALA B CA 1
ATOM 6097 C C . ALA B 1 269 ? 8.343 -51.300 12.385 1.00 17.22 269 ALA B C 1
ATOM 6098 O O . ALA B 1 269 ? 8.394 -50.907 13.531 1.00 16.95 269 ALA B O 1
ATOM 6100 N N . PRO B 1 270 ? 8.161 -52.613 12.145 1.00 15.99 270 PRO B N 1
ATOM 6101 C CA . PRO B 1 270 ? 8.261 -53.203 10.806 1.00 14.83 270 PRO B CA 1
ATOM 6102 C C . PRO B 1 270 ? 7.019 -53.007 9.948 1.00 15.08 270 PRO B C 1
ATOM 6103 O O . PRO B 1 270 ? 7.096 -53.279 8.772 1.00 17.11 270 PRO B O 1
ATOM 6107 N N . LEU B 1 271 ? 5.906 -52.552 10.557 1.00 14.70 271 LEU B N 1
ATOM 6108 C CA . LEU B 1 271 ? 4.697 -52.225 9.760 1.00 13.73 271 LEU B CA 1
ATOM 6109 C C . LEU B 1 271 ? 4.915 -50.898 9.026 1.00 14.60 271 LEU B C 1
ATOM 6110 O O . LEU B 1 271 ? 4.542 -49.839 9.506 1.00 13.82 271 LEU B O 1
ATOM 6115 N N . GLN B 1 272 ? 5.478 -50.979 7.835 1.00 13.53 272 GLN B N 1
ATOM 6116 C CA . GLN B 1 272 ? 5.994 -49.785 7.109 1.00 14.31 272 GLN B CA 1
ATOM 6117 C C . GLN B 1 272 ? 4.875 -49.018 6.406 1.00 13.69 272 GLN B C 1
ATOM 6118 O O . GLN B 1 272 ? 4.997 -47.827 6.202 1.00 15.66 272 GLN B O 1
ATOM 6124 N N . ASN B 1 273 ? 3.805 -49.665 5.994 1.00 12.71 273 ASN B N 1
ATOM 6125 C CA . ASN B 1 273 ? 2.686 -48.985 5.313 1.00 12.57 273 ASN B CA 1
ATOM 6126 C C . ASN B 1 273 ? 1.534 -48.865 6.311 1.00 10.62 273 ASN B C 1
ATOM 6127 O O . ASN B 1 273 ? 1.703 -49.202 7.460 1.00 12.51 273 ASN B O 1
ATOM 6132 N N . VAL B 1 274 ? 0.390 -48.404 5.814 1.00 11.28 274 VAL B N 1
ATOM 6133 C CA . VAL B 1 274 ? -0.813 -48.354 6.670 1.00 11.71 274 VAL B CA 1
ATOM 6134 C C . VAL B 1 274 ? -1.420 -49.748 6.781 1.00 12.13 274 VAL B C 1
ATOM 6135 O O . VAL B 1 274 ? -1.910 -50.264 5.764 1.00 13.45 274 VAL B O 1
ATOM 6139 N N . PRO B 1 275 ? -1.415 -50.376 7.978 1.00 13.92 275 PRO B N 1
ATOM 6140 C CA . PRO B 1 275 ? -1.947 -51.726 8.112 1.00 14.48 275 PRO B CA 1
ATOM 6141 C C . PRO B 1 275 ? -3.478 -51.678 8.126 1.00 14.82 275 PRO B C 1
ATOM 6142 O O . PRO B 1 275 ? -4.079 -50.791 8.746 1.00 14.24 275 PRO B O 1
ATOM 6146 N N . VAL B 1 276 ? -4.087 -52.635 7.428 1.00 12.60 276 VAL B N 1
ATOM 6147 C CA . VAL B 1 276 ? -5.561 -52.764 7.369 1.00 12.87 276 VAL B CA 1
ATOM 6148 C C . VAL B 1 276 ? -5.960 -54.162 7.830 1.00 12.15 276 VAL B C 1
ATOM 6149 O O . VAL B 1 276 ? -5.292 -55.136 7.469 1.00 13.26 276 VAL B O 1
ATOM 6153 N N . LEU B 1 277 ? -7.074 -54.226 8.537 1.00 12.92 277 LEU B N 1
ATOM 6154 C CA . LEU B 1 277 ? -7.619 -55.493 9.093 1.00 12.17 277 LEU B CA 1
ATOM 6155 C C . LEU B 1 277 ? -9.066 -55.585 8.646 1.00 12.20 277 LEU B C 1
ATOM 6156 O O . LEU B 1 277 ? -9.933 -54.914 9.258 1.00 13.23 277 LEU B O 1
ATOM 6161 N N . ARG B 1 278 ? -9.316 -56.365 7.580 1.00 12.79 278 ARG B N 1
ATOM 6162 C CA . ARG B 1 278 ? -10.635 -56.424 6.918 1.00 12.59 278 ARG B CA 1
ATOM 6163 C C . ARG B 1 278 ? -11.398 -57.670 7.395 1.00 12.04 278 ARG B C 1
ATOM 6164 O O . ARG B 1 278 ? -10.809 -58.757 7.417 1.00 12.75 278 ARG B O 1
ATOM 6172 N N . ASN B 1 279 ? -12.669 -57.499 7.730 1.00 12.89 279 ASN B N 1
ATOM 6173 C CA . ASN B 1 279 ? -13.475 -58.681 8.148 1.00 12.85 279 ASN B CA 1
ATOM 6174 C C . ASN B 1 279 ? -13.835 -59.503 6.923 1.00 14.27 279 ASN B C 1
ATOM 6175 O O . ASN B 1 279 ? -13.600 -59.083 5.776 1.00 13.28 279 ASN B O 1
ATOM 6180 N N . ILE B 1 280 ? -14.373 -60.680 7.198 1.00 14.39 280 ILE B N 1
ATOM 6181 C CA . ILE B 1 280 ? -14.682 -61.658 6.117 1.00 16.11 280 ILE B CA 1
ATOM 6182 C C . ILE B 1 280 ? -15.626 -61.050 5.084 1.00 15.20 280 ILE B C 1
ATOM 6183 O O . ILE B 1 280 ? -15.440 -61.287 3.891 1.00 16.78 280 ILE B O 1
ATOM 6188 N N . ILE B 1 281 ? -16.615 -60.270 5.493 1.00 16.52 281 ILE B N 1
ATOM 6189 C CA . ILE B 1 281 ? -17.613 -59.757 4.523 1.00 18.69 281 ILE B CA 1
ATOM 6190 C C . ILE B 1 281 ? -16.939 -58.769 3.582 1.00 17.68 281 ILE B C 1
ATOM 6191 O O . ILE B 1 281 ? -17.105 -58.883 2.354 1.00 19.67 281 ILE B O 1
ATOM 6196 N N . LEU B 1 282 ? -16.128 -57.864 4.129 1.00 17.89 282 LEU B N 1
ATOM 6197 C CA . LEU B 1 282 ? -15.441 -56.852 3.319 1.00 20.52 282 LEU B CA 1
ATOM 6198 C C . LEU B 1 282 ? -14.550 -57.566 2.295 1.00 20.49 282 LEU B C 1
ATOM 6199 O O . LEU B 1 282 ? -14.443 -57.073 1.194 1.00 26.49 282 LEU B O 1
ATOM 6204 N N . ASP B 1 283 ? -13.909 -58.671 2.648 1.00 17.58 283 ASP B N 1
ATOM 6205 C CA . ASP B 1 283 ? -13.041 -59.401 1.692 1.00 18.59 283 ASP B CA 1
ATOM 6206 C C . ASP B 1 283 ? -13.890 -60.241 0.739 1.00 20.78 283 ASP B C 1
ATOM 6207 O O . ASP B 1 283 ? -13.602 -60.226 -0.478 1.00 21.34 283 ASP B O 1
ATOM 6212 N N . ALA B 1 284 ? -14.861 -60.989 1.256 1.00 16.49 284 ALA B N 1
ATOM 6213 C CA . ALA B 1 284 ? -15.736 -61.854 0.427 1.00 18.12 284 ALA B CA 1
ATOM 6214 C C . ALA B 1 284 ? -16.490 -61.023 -0.609 1.00 16.98 284 ALA B C 1
ATOM 6215 O O . ALA B 1 284 ? -16.679 -61.504 -1.754 1.00 19.73 284 ALA B O 1
ATOM 6217 N N . ALA B 1 285 ? -16.901 -59.800 -0.290 1.00 17.29 285 ALA B N 1
ATOM 6218 C CA . ALA B 1 285 ? -17.824 -59.014 -1.141 1.00 17.06 285 ALA B CA 1
ATOM 6219 C C . ALA B 1 285 ? -17.101 -58.533 -2.405 1.00 18.11 285 ALA B C 1
ATOM 6220 O O . ALA B 1 285 ? -17.775 -58.109 -3.330 1.00 19.67 285 ALA B O 1
ATOM 6222 N N . VAL B 1 286 ? -15.769 -58.569 -2.397 1.00 21.53 286 VAL B N 1
ATOM 6223 C CA . VAL B 1 286 ? -14.954 -58.183 -3.579 1.00 23.79 286 VAL B CA 1
ATOM 6224 C C . VAL B 1 286 ? -15.038 -59.287 -4.631 1.00 23.24 286 VAL B C 1
ATOM 6225 O O . VAL B 1 286 ? -14.889 -58.966 -5.807 1.00 25.86 286 VAL B O 1
ATOM 6229 N N . VAL B 1 287 ? -15.271 -60.539 -4.220 1.00 23.17 287 VAL B N 1
ATOM 6230 C CA . VAL B 1 287 ? -15.102 -61.703 -5.130 1.00 24.03 287 VAL B CA 1
ATOM 6231 C C . VAL B 1 287 ? -16.381 -62.538 -5.204 1.00 25.37 287 VAL B C 1
ATOM 6232 O O . VAL B 1 287 ? -16.336 -63.607 -5.809 1.00 26.50 287 VAL B O 1
ATOM 6236 N N . SER B 1 288 ? -17.497 -62.052 -4.677 1.00 24.54 288 SER B N 1
ATOM 6237 C CA . SER B 1 288 ? -18.739 -62.864 -4.571 1.00 23.03 288 SER B CA 1
ATOM 6238 C C . SER B 1 288 ? -19.920 -61.940 -4.273 1.00 24.50 288 SER B C 1
ATOM 6239 O O . SER B 1 288 ? -19.703 -60.742 -3.920 1.00 22.63 288 SER B O 1
ATOM 6242 N N . GLN B 1 289 ? -21.131 -62.474 -4.434 1.00 23.17 289 GLN B N 1
ATOM 6243 C CA . GLN B 1 289 ? -22.384 -61.743 -4.122 1.00 23.84 289 GLN B CA 1
ATOM 6244 C C . GLN B 1 289 ? -23.019 -62.400 -2.901 1.00 21.13 289 GLN B C 1
ATOM 6245 O O . GLN B 1 289 ? -22.743 -63.564 -2.648 1.00 22.43 289 GLN B O 1
ATOM 6251 N N . ARG B 1 290 ? -23.800 -61.647 -2.137 1.00 20.52 290 ARG B N 1
ATOM 6252 C CA . ARG B 1 290 ? -24.372 -62.138 -0.864 1.00 20.29 290 ARG B CA 1
ATOM 6253 C C . ARG B 1 290 ? -25.173 -63.412 -1.153 1.00 20.32 290 ARG B C 1
ATOM 6254 O O . ARG B 1 290 ? -25.038 -64.376 -0.387 1.00 18.86 290 ARG B O 1
ATOM 6262 N N . ALA B 1 291 ? -25.895 -63.411 -2.273 1.00 23.31 291 ALA B N 1
ATOM 6263 C CA . ALA B 1 291 ? -26.848 -64.488 -2.654 1.00 24.89 291 ALA B CA 1
ATOM 6264 C C . ALA B 1 291 ? -26.106 -65.826 -2.842 1.00 27.44 291 ALA B C 1
ATOM 6265 O O . ALA B 1 291 ? -26.764 -66.897 -2.677 1.00 24.79 291 ALA B O 1
ATOM 6267 N N . ASP B 1 292 ? -24.794 -65.785 -3.110 1.00 27.27 292 ASP B N 1
ATOM 6268 C CA . ASP B 1 292 ? -23.932 -66.985 -3.267 1.00 24.37 292 ASP B CA 1
ATOM 6269 C C . ASP B 1 292 ? -23.833 -67.746 -1.945 1.00 25.60 292 ASP B C 1
ATOM 6270 O O . ASP B 1 292 ? -23.563 -68.964 -1.979 1.00 26.67 292 ASP B O 1
ATOM 6275 N N . TRP B 1 293 ? -24.003 -67.059 -0.819 1.00 22.85 293 TRP B N 1
ATOM 6276 C CA . TRP B 1 293 ? -23.813 -67.624 0.543 1.00 21.14 293 TRP B CA 1
ATOM 6277 C C . TRP B 1 293 ? -25.137 -67.766 1.309 1.00 22.88 293 TRP B C 1
ATOM 6278 O O . TRP B 1 293 ? -25.173 -68.556 2.276 1.00 24.38 293 TRP B O 1
ATOM 6289 N N . TYR B 1 294 ? -26.135 -66.948 0.997 1.00 25.02 294 TYR B N 1
ATOM 6290 C CA . TYR B 1 294 ? -27.409 -66.835 1.748 1.00 27.41 294 TYR B CA 1
ATOM 6291 C C . TYR B 1 294 ? -28.439 -66.093 0.898 1.00 30.04 294 TYR B C 1
ATOM 6292 O O . TYR B 1 294 ? -28.116 -65.048 0.327 1.00 34.01 294 TYR B O 1
ATOM 6301 N N . ASP B 1 295 ? -29.635 -66.661 0.770 1.00 37.87 295 ASP B N 1
ATOM 6302 C CA . ASP B 1 295 ? -30.740 -66.075 -0.032 1.00 43.88 295 ASP B CA 1
ATOM 6303 C C . ASP B 1 295 ? -31.966 -65.881 0.869 1.00 45.03 295 ASP B C 1
ATOM 6304 O O . ASP B 1 295 ? -33.014 -65.543 0.340 1.00 45.14 295 ASP B O 1
ATOM 6309 N N . GLY B 1 296 ? -31.818 -66.097 2.178 1.00 44.71 296 GLY B N 1
ATOM 6310 C CA . GLY B 1 296 ? -32.893 -65.924 3.168 1.00 45.31 296 GLY B CA 1
ATOM 6311 C C . GLY B 1 296 ? -33.041 -64.471 3.581 1.00 44.22 296 GLY B C 1
ATOM 6312 O O . GLY B 1 296 ? -32.312 -63.616 3.053 1.00 45.23 296 GLY B O 1
ATOM 6313 N N . ASP B 1 297 ? -34.009 -64.223 4.462 1.00 40.93 297 ASP B N 1
ATOM 6314 C CA . ASP B 1 297 ? -34.259 -62.939 5.155 1.00 41.03 297 ASP B CA 1
ATOM 6315 C C . ASP B 1 297 ? -33.342 -62.866 6.385 1.00 38.06 297 ASP B C 1
ATOM 6316 O O . ASP B 1 297 ? -32.842 -63.918 6.827 1.00 41.20 297 ASP B O 1
ATOM 6318 N N . GLY B 1 298 ? -33.142 -61.667 6.917 1.00 34.88 298 GLY B N 1
ATOM 6319 C CA . GLY B 1 298 ? -32.438 -61.444 8.190 1.00 29.54 298 GLY B CA 1
ATOM 6320 C C . GLY B 1 298 ? -30.926 -61.455 8.011 1.00 25.77 298 GLY B C 1
ATOM 6321 O O . GLY B 1 298 ? -30.411 -61.536 6.897 1.00 22.53 298 GLY B O 1
ATOM 6322 N N . PRO B 1 299 ? -30.199 -61.410 9.135 1.00 26.69 299 PRO B N 1
ATOM 6323 C CA . PRO B 1 299 ? -28.745 -61.387 9.118 1.00 22.92 299 PRO B CA 1
ATOM 6324 C C . PRO B 1 299 ? -28.131 -62.649 8.506 1.00 22.86 299 PRO B C 1
ATOM 6325 O O . PRO B 1 299 ? -28.717 -63.697 8.587 1.00 22.86 299 PRO B O 1
ATOM 6329 N N . LEU B 1 300 ? -26.930 -62.514 7.947 1.00 20.69 300 LEU B N 1
ATOM 6330 C CA . LEU B 1 300 ? -26.150 -63.679 7.492 1.00 20.69 300 LEU B CA 1
ATOM 6331 C C . LEU B 1 300 ? -26.019 -64.626 8.672 1.00 18.43 300 LEU B C 1
ATOM 6332 O O . LEU B 1 300 ? -25.586 -64.268 9.767 1.00 21.10 300 LEU B O 1
ATOM 6337 N N . PRO B 1 301 ? -26.381 -65.911 8.494 1.00 21.87 301 PRO B N 1
ATOM 6338 C CA . PRO B 1 301 ? -26.181 -66.865 9.566 1.00 20.73 301 PRO B CA 1
ATOM 6339 C C . PRO B 1 301 ? -24.706 -67.189 9.742 1.00 20.07 301 PRO B C 1
ATOM 6340 O O . PRO B 1 301 ? -23.950 -67.079 8.782 1.00 20.90 301 PRO B O 1
ATOM 6344 N N . PRO B 1 302 ? -24.268 -67.587 10.960 1.00 22.67 302 PRO B N 1
ATOM 6345 C CA . PRO B 1 302 ? -22.877 -67.938 11.207 1.00 24.31 302 PRO B CA 1
ATOM 6346 C C . PRO B 1 302 ? -22.333 -68.920 10.159 1.00 28.45 302 PRO B C 1
ATOM 6347 O O . PRO B 1 302 ? -21.164 -68.863 9.799 1.00 25.76 302 PRO B O 1
ATOM 6351 N N . GLU B 1 303 ? -23.152 -69.868 9.717 1.00 26.00 303 GLU B N 1
ATOM 6352 C CA . GLU B 1 303 ? -22.617 -70.942 8.860 1.00 24.84 303 GLU B CA 1
ATOM 6353 C C . GLU B 1 303 ? -22.405 -70.371 7.450 1.00 25.00 303 GLU B C 1
ATOM 6354 O O . GLU B 1 303 ? -21.576 -70.939 6.737 1.00 25.25 303 GLU B O 1
ATOM 6360 N N . ALA B 1 304 ? -23.042 -69.259 7.054 1.00 22.37 304 ALA B N 1
ATOM 6361 C CA . ALA B 1 304 ? -22.766 -68.586 5.762 1.00 22.32 304 ALA B CA 1
ATOM 6362 C C . ALA B 1 304 ? -21.392 -67.904 5.861 1.00 20.84 304 ALA B C 1
ATOM 6363 O O . ALA B 1 304 ? -20.625 -67.972 4.898 1.00 20.82 304 ALA B O 1
ATOM 6365 N N . ILE B 1 305 ? -21.098 -67.311 7.018 1.00 18.51 305 ILE B N 1
ATOM 6366 C CA . ILE B 1 305 ? -19.786 -66.669 7.327 1.00 18.78 305 ILE B CA 1
ATOM 6367 C C . ILE B 1 305 ? -18.710 -67.743 7.208 1.00 19.25 305 ILE B C 1
ATOM 6368 O O . ILE B 1 305 ? -17.686 -67.509 6.551 1.00 17.68 305 ILE B O 1
ATOM 6373 N N . GLU B 1 306 ? -18.929 -68.918 7.809 1.00 18.70 306 GLU B N 1
ATOM 6374 C CA . GLU B 1 306 ? -17.934 -70.007 7.791 1.00 19.12 306 GLU B CA 1
ATOM 6375 C C . GLU B 1 306 ? -17.750 -70.482 6.363 1.00 18.01 306 GLU B C 1
ATOM 6376 O O . GLU B 1 306 ? -16.608 -70.771 5.974 1.00 16.91 306 GLU B O 1
ATOM 6382 N N . ARG B 1 307 ? -18.816 -70.552 5.587 1.00 19.30 307 ARG B N 1
ATOM 6383 C CA . ARG B 1 307 ? -18.687 -71.018 4.184 1.00 23.05 307 ARG B CA 1
ATOM 6384 C C . ARG B 1 307 ? -17.795 -70.031 3.426 1.00 21.44 307 ARG B C 1
ATOM 6385 O O . ARG B 1 307 ? -16.967 -70.477 2.633 1.00 22.92 307 ARG B O 1
ATOM 6393 N N . MET B 1 308 ? -17.959 -68.721 3.654 1.00 19.95 308 MET B N 1
ATOM 6394 C CA . MET B 1 308 ? -17.116 -67.686 3.007 1.00 18.65 308 MET B CA 1
ATOM 6395 C C . MET B 1 308 ? -15.661 -67.915 3.404 1.00 17.26 308 MET B C 1
ATOM 6396 O O . MET B 1 308 ? -14.825 -67.906 2.505 1.00 18.88 308 MET B O 1
ATOM 6401 N N . LYS B 1 309 ? -15.387 -68.109 4.697 1.00 15.35 309 LYS B N 1
ATOM 6402 C CA . LYS B 1 309 ? -14.022 -68.285 5.230 1.00 17.37 309 LYS B CA 1
ATOM 6403 C C . LYS B 1 309 ? -13.411 -69.511 4.546 1.00 18.47 309 LYS B C 1
ATOM 6404 O O . LYS B 1 309 ? -12.318 -69.443 4.010 1.00 17.31 309 LYS B O 1
ATOM 6410 N N . LYS B 1 310 ? -14.139 -70.608 4.539 1.00 19.25 310 LYS B N 1
ATOM 6411 C CA . LYS B 1 310 ? -13.580 -71.838 4.012 1.00 18.29 310 LYS B CA 1
ATOM 6412 C C . LYS B 1 310 ? -13.472 -71.887 2.492 1.00 18.31 310 LYS B C 1
ATOM 6413 O O . LYS B 1 310 ? -12.450 -72.276 1.971 1.00 19.02 310 LYS B O 1
ATOM 6419 N N . GLU B 1 311 ? -14.518 -71.488 1.797 1.00 18.64 311 GLU B N 1
ATOM 6420 C CA . GLU B 1 311 ? -14.457 -71.507 0.314 1.00 19.98 311 GLU B CA 1
ATOM 6421 C C . GLU B 1 311 ? -13.324 -70.591 -0.177 1.00 21.04 311 GLU B C 1
ATOM 6422 O O . GLU B 1 311 ? -12.646 -70.948 -1.146 1.00 21.09 311 GLU B O 1
ATOM 6428 N N . LEU B 1 312 ? -13.146 -69.423 0.450 1.00 20.14 312 LEU B N 1
ATOM 6429 C CA . LEU B 1 312 ? -12.160 -68.419 -0.045 1.00 17.30 312 LEU B CA 1
ATOM 6430 C C . LEU B 1 312 ? -10.800 -68.547 0.651 1.00 19.10 312 LEU B C 1
ATOM 6431 O O . LEU B 1 312 ? -9.881 -67.861 0.199 1.00 22.53 312 LEU B O 1
ATOM 6436 N N . GLY B 1 313 ? -10.652 -69.349 1.687 1.00 15.86 313 GLY B N 1
ATOM 6437 C CA . GLY B 1 313 ? -9.399 -69.540 2.437 1.00 15.99 313 GLY B CA 1
ATOM 6438 C C . GLY B 1 313 ? -9.063 -68.247 3.171 1.00 17.97 313 GLY B C 1
ATOM 6439 O O . GLY B 1 313 ? -7.902 -67.803 3.141 1.00 17.27 313 GLY B O 1
ATOM 6440 N N . LEU B 1 314 ? -10.053 -67.688 3.846 1.00 18.17 314 LEU B N 1
ATOM 6441 C CA . LEU B 1 314 ? -9.953 -66.389 4.581 1.00 16.90 314 LEU B CA 1
ATOM 6442 C C . LEU B 1 314 ? -10.266 -66.622 6.046 1.00 18.06 314 LEU B C 1
ATOM 6443 O O . LEU B 1 314 ? -10.916 -67.641 6.418 1.00 17.47 314 LEU B O 1
ATOM 6448 N N . GLY B 1 315 ? -9.789 -65.720 6.880 1.00 16.25 315 GLY B N 1
ATOM 6449 C CA . GLY B 1 315 ? -10.128 -65.703 8.301 1.00 15.96 315 GLY B CA 1
ATOM 6450 C C . GLY B 1 315 ? -11.354 -64.845 8.567 1.00 13.31 315 GLY B C 1
ATOM 6451 O O . GLY B 1 315 ? -11.910 -64.256 7.615 1.00 12.73 315 GLY B O 1
ATOM 6452 N N . TYR B 1 316 ? -11.801 -64.763 9.825 1.00 14.97 316 TYR B N 1
ATOM 6453 C CA . TYR B 1 316 ? -12.819 -63.750 10.167 1.00 14.47 316 TYR B CA 1
ATOM 6454 C C . TYR B 1 316 ? -12.192 -62.359 9.956 1.00 14.28 316 TYR B C 1
ATOM 6455 O O . TYR B 1 316 ? -12.854 -61.443 9.386 1.00 14.76 316 TYR B O 1
ATOM 6464 N N . TRP B 1 317 ? -10.944 -62.248 10.379 1.00 12.94 317 TRP B N 1
ATOM 6465 C CA . TRP B 1 317 ? -10.142 -60.994 10.194 1.00 13.16 317 TRP B CA 1
ATOM 6466 C C . TRP B 1 317 ? -8.980 -61.278 9.254 1.00 12.94 317 TRP B C 1
ATOM 6467 O O . TRP B 1 317 ? -8.288 -62.252 9.453 1.00 14.91 317 TRP B O 1
ATOM 6478 N N . ASN B 1 318 ? -8.757 -60.374 8.310 1.00 13.01 318 ASN B N 1
ATOM 6479 C CA . ASN B 1 318 ? -7.758 -60.538 7.229 1.00 12.59 318 ASN B CA 1
ATOM 6480 C C . ASN B 1 318 ? -6.859 -59.283 7.204 1.00 12.99 318 ASN B C 1
ATOM 6481 O O . ASN B 1 318 ? -7.354 -58.213 6.857 1.00 13.63 318 ASN B O 1
ATOM 6486 N N . PHE B 1 319 ? -5.604 -59.451 7.614 1.00 13.04 319 PHE B N 1
ATOM 6487 C CA . PHE B 1 319 ? -4.610 -58.357 7.770 1.00 12.19 319 PHE B CA 1
ATOM 6488 C C . PHE B 1 319 ? -3.847 -58.233 6.457 1.00 13.43 319 PHE B C 1
ATOM 6489 O O . PHE B 1 319 ? -3.386 -59.288 5.938 1.00 14.20 319 PHE B O 1
ATOM 6497 N N . TYR B 1 320 ? -3.675 -57.013 5.951 1.00 12.57 320 TYR B N 1
ATOM 6498 C CA . TYR B 1 320 ? -2.885 -56.795 4.720 1.00 12.66 320 TYR B CA 1
ATOM 6499 C C . TYR B 1 320 ? -1.864 -55.713 5.021 1.00 12.31 320 TYR B C 1
ATOM 6500 O O . TYR B 1 320 ? -2.267 -54.631 5.511 1.00 13.79 320 TYR B O 1
ATOM 6509 N N . GLY B 1 321 ? -0.603 -56.011 4.757 1.00 12.76 321 GLY B N 1
ATOM 6510 C CA . GLY B 1 321 ? 0.490 -55.036 4.923 1.00 12.46 321 GLY B CA 1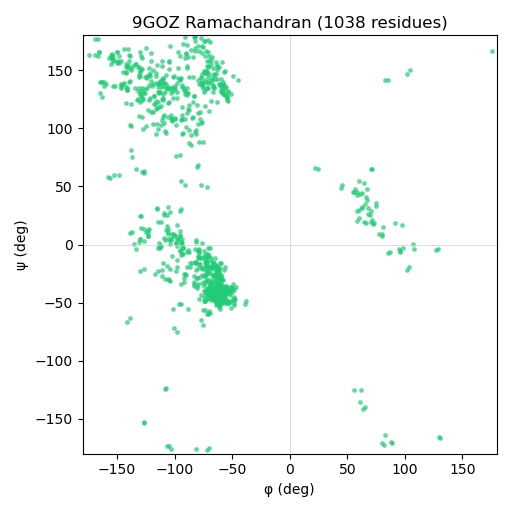
ATOM 6511 C C . GLY B 1 321 ? 1.472 -55.156 3.796 1.00 15.37 321 GLY B C 1
ATOM 6512 O O . GLY B 1 321 ? 1.484 -56.169 3.100 1.00 15.17 321 GLY B O 1
ATOM 6513 N N . THR B 1 322 ? 2.296 -54.130 3.644 1.00 14.61 322 THR B N 1
ATOM 6514 C CA . THR B 1 322 ? 3.351 -54.083 2.608 1.00 14.24 322 THR B CA 1
ATOM 6515 C C . THR B 1 322 ? 4.663 -53.703 3.273 1.00 14.36 322 THR B C 1
ATOM 6516 O O . THR B 1 322 ? 4.686 -52.951 4.266 1.00 14.15 322 THR B O 1
ATOM 6520 N N . LEU B 1 323 ? 5.741 -54.284 2.751 1.00 13.92 323 LEU B N 1
ATOM 6521 C CA . LEU B 1 323 ? 7.123 -54.047 3.201 1.00 15.14 323 LEU B CA 1
ATOM 6522 C C . LEU B 1 323 ? 7.905 -53.543 2.000 1.00 14.06 323 LEU B C 1
ATOM 6523 O O . LEU B 1 323 ? 7.580 -53.925 0.849 1.00 14.97 323 LEU B O 1
ATOM 6528 N N . TYR B 1 324 ? 8.842 -52.635 2.288 1.00 14.88 324 TYR B N 1
ATOM 6529 C CA . TYR B 1 324 ? 9.612 -51.917 1.267 1.00 15.38 324 TYR B CA 1
ATOM 6530 C C . TYR B 1 324 ? 11.083 -51.998 1.629 1.00 15.27 324 TYR B C 1
ATOM 6531 O O . TYR B 1 324 ? 11.429 -51.931 2.817 1.00 16.75 324 TYR B O 1
ATOM 6540 N N . GLY B 1 325 ? 11.893 -52.098 0.583 1.00 18.04 325 GLY B N 1
ATOM 6541 C CA . GLY B 1 325 ? 13.351 -51.958 0.656 1.00 17.87 325 GLY B CA 1
ATOM 6542 C C . GLY B 1 325 ? 14.050 -53.106 -0.045 1.00 20.68 325 GLY B C 1
ATOM 6543 O O . GLY B 1 325 ? 13.435 -53.838 -0.827 1.00 20.91 325 GLY B O 1
ATOM 6544 N N . PRO B 1 326 ? 15.366 -53.247 0.193 1.00 21.97 326 PRO B N 1
ATOM 6545 C CA . PRO B 1 326 ? 16.129 -54.384 -0.316 1.00 24.03 326 PRO B CA 1
ATOM 6546 C C . PRO B 1 326 ? 15.496 -55.684 0.153 1.00 24.36 326 PRO B C 1
ATOM 6547 O O . PRO B 1 326 ? 14.898 -55.738 1.219 1.00 21.59 326 PRO B O 1
ATOM 6551 N N . PRO B 1 327 ? 15.599 -56.768 -0.643 1.00 25.32 327 PRO B N 1
ATOM 6552 C CA . PRO B 1 327 ? 15.103 -58.073 -0.213 1.00 25.03 327 PRO B CA 1
ATOM 6553 C C . PRO B 1 327 ? 15.488 -58.509 1.205 1.00 23.83 327 PRO B C 1
ATOM 6554 O O . PRO B 1 327 ? 14.682 -59.132 1.856 1.00 24.62 327 PRO B O 1
ATOM 6558 N N . GLN B 1 328 ? 16.696 -58.193 1.656 1.00 22.12 328 GLN B N 1
ATOM 6559 C CA . GLN B 1 328 ? 17.212 -58.588 2.987 1.00 25.04 328 GLN B CA 1
ATOM 6560 C C . GLN B 1 328 ? 16.417 -57.862 4.086 1.00 22.93 328 GLN B C 1
ATOM 6561 O O . GLN B 1 328 ? 16.177 -58.453 5.167 1.00 21.09 328 GLN B O 1
ATOM 6567 N N . LEU B 1 329 ? 16.060 -56.594 3.860 1.00 18.82 329 LEU B N 1
ATOM 6568 C CA . LEU B 1 329 ? 15.282 -55.844 4.876 1.00 19.83 329 LEU B CA 1
ATOM 6569 C C . LEU B 1 329 ? 13.845 -56.377 4.865 1.00 16.44 329 LEU B C 1
ATOM 6570 O O . LEU B 1 329 ? 13.295 -56.558 5.953 1.00 19.10 329 LEU B O 1
ATOM 6575 N N . ILE B 1 330 ? 13.276 -56.601 3.671 1.00 16.86 330 ILE B N 1
ATOM 6576 C CA . ILE B 1 330 ? 11.906 -57.183 3.578 1.00 18.16 330 ILE B CA 1
ATOM 6577 C C . ILE B 1 330 ? 11.899 -58.499 4.361 1.00 19.28 330 ILE B C 1
ATOM 6578 O O . ILE B 1 330 ? 10.979 -58.696 5.191 1.00 17.81 330 ILE B O 1
ATOM 6583 N N . GLU B 1 331 ? 12.873 -59.379 4.140 1.00 20.50 331 GLU B N 1
ATOM 6584 C CA . GLU B 1 331 ? 12.892 -60.709 4.811 1.00 22.68 331 GLU B CA 1
ATOM 6585 C C . GLU B 1 331 ? 12.952 -60.527 6.326 1.00 20.03 331 GLU B C 1
ATOM 6586 O O . GLU B 1 331 ? 12.254 -61.227 7.032 1.00 19.73 331 GLU B O 1
ATOM 6592 N N . MET B 1 332 ? 13.784 -59.607 6.799 1.00 19.60 332 MET B N 1
ATOM 6593 C CA . MET B 1 332 ? 14.016 -59.357 8.233 1.00 20.85 332 MET B CA 1
ATOM 6594 C C . MET B 1 332 ? 12.703 -58.839 8.837 1.00 20.07 332 MET B C 1
ATOM 6595 O O . MET B 1 332 ? 12.287 -59.349 9.881 1.00 19.09 332 MET B O 1
ATOM 6600 N N . ASN B 1 333 ? 12.096 -57.858 8.194 1.00 17.87 333 ASN B N 1
ATOM 6601 C CA . ASN B 1 333 ? 10.840 -57.258 8.695 1.00 18.50 333 ASN B CA 1
ATOM 6602 C C . ASN B 1 333 ? 9.734 -58.318 8.678 1.00 17.25 333 ASN B C 1
ATOM 6603 O O . ASN B 1 333 ? 8.939 -58.347 9.614 1.00 18.10 333 ASN B O 1
ATOM 6608 N N . TYR B 1 334 ? 9.660 -59.129 7.629 1.00 17.90 334 TYR B N 1
ATOM 6609 C CA . TYR B 1 334 ? 8.599 -60.153 7.497 1.00 17.83 334 TYR B CA 1
ATOM 6610 C C . TYR B 1 334 ? 8.789 -61.171 8.617 1.00 18.85 334 TYR B C 1
ATOM 6611 O O . TYR B 1 334 ? 7.799 -61.608 9.238 1.00 19.36 334 TYR B O 1
ATOM 6620 N N . GLY B 1 335 ? 10.042 -61.509 8.939 1.00 18.23 335 GLY B N 1
ATOM 6621 C CA . GLY B 1 335 ? 10.328 -62.399 10.079 1.00 18.64 335 GLY B CA 1
ATOM 6622 C C . GLY B 1 335 ? 9.777 -61.864 11.386 1.00 19.79 335 GLY B C 1
ATOM 6623 O O . GLY B 1 335 ? 9.209 -62.647 12.194 1.00 20.57 335 GLY B O 1
ATOM 6624 N N . ILE B 1 336 ? 9.971 -60.573 11.655 1.00 18.56 336 ILE B N 1
ATOM 6625 C CA . ILE B 1 336 ? 9.479 -59.928 12.901 1.00 17.90 336 ILE B CA 1
ATOM 6626 C C . ILE B 1 336 ? 7.945 -60.003 12.903 1.00 17.34 336 ILE B C 1
ATOM 6627 O O . ILE B 1 336 ? 7.375 -60.351 13.937 1.00 19.45 336 ILE B O 1
ATOM 6632 N N . ILE B 1 337 ? 7.314 -59.707 11.778 1.00 16.83 337 ILE B N 1
ATOM 6633 C CA . ILE B 1 337 ? 5.824 -59.669 11.653 1.00 18.55 337 ILE B CA 1
ATOM 6634 C C . ILE B 1 337 ? 5.293 -61.097 11.890 1.00 17.22 337 ILE B C 1
ATOM 6635 O O . ILE B 1 337 ? 4.342 -61.298 12.678 1.00 16.78 337 ILE B O 1
ATOM 6640 N N . LYS B 1 338 ? 5.883 -62.079 11.230 1.00 18.17 338 LYS B N 1
ATOM 6641 C CA . LYS B 1 338 ? 5.444 -63.491 11.346 1.00 20.23 338 LYS B CA 1
ATOM 6642 C C . LYS B 1 338 ? 5.607 -63.974 12.787 1.00 19.83 338 LYS B C 1
ATOM 6643 O O . LYS B 1 338 ? 4.643 -64.571 13.320 1.00 17.81 338 LYS B O 1
ATOM 6649 N N . ASP B 1 339 ? 6.736 -63.683 13.422 1.00 18.80 339 ASP B N 1
ATOM 6650 C CA . ASP B 1 339 ? 6.998 -64.058 14.832 1.00 21.54 339 ASP B CA 1
ATOM 6651 C C . ASP B 1 339 ? 5.956 -63.424 15.754 1.00 19.31 339 ASP B C 1
ATOM 6652 O O . ASP B 1 339 ? 5.508 -64.097 16.676 1.00 19.92 339 ASP B O 1
ATOM 6657 N N . ALA B 1 340 ? 5.591 -62.149 15.541 1.00 17.60 340 ALA B N 1
ATOM 6658 C CA . ALA B 1 340 ? 4.692 -61.423 16.453 1.00 17.46 340 ALA B CA 1
ATOM 6659 C C . ALA B 1 340 ? 3.254 -61.905 16.257 1.00 16.06 340 ALA B C 1
ATOM 6660 O O . ALA B 1 340 ? 2.631 -62.322 17.259 1.00 16.65 340 ALA B O 1
ATOM 6662 N N . PHE B 1 341 ? 2.719 -61.836 15.042 1.00 17.01 341 PHE B N 1
ATOM 6663 C CA . PHE B 1 341 ? 1.293 -62.198 14.818 1.00 15.81 341 PHE B CA 1
ATOM 6664 C C . PHE B 1 341 ? 1.144 -63.723 14.929 1.00 17.44 341 PHE B C 1
ATOM 6665 O O . PHE B 1 341 ? 0.039 -64.157 15.225 1.00 17.46 341 PHE B O 1
ATOM 6673 N N . GLY B 1 342 ? 2.226 -64.486 14.737 1.00 17.06 342 GLY B N 1
ATOM 6674 C CA . GLY B 1 342 ? 2.185 -65.961 14.797 1.00 17.86 342 GLY B CA 1
ATOM 6675 C C . GLY B 1 342 ? 1.913 -66.447 16.202 1.00 20.81 342 GLY B C 1
ATOM 6676 O O . GLY B 1 342 ? 1.556 -67.611 16.373 1.00 20.65 342 GLY B O 1
ATOM 6677 N N . GLN B 1 343 ? 2.035 -65.583 17.205 1.00 21.14 343 GLN B N 1
ATOM 6678 C CA . GLN B 1 343 ? 1.639 -65.874 18.601 1.00 22.19 343 GLN B CA 1
ATOM 6679 C C . GLN B 1 343 ? 0.125 -66.062 18.711 1.00 22.42 343 GLN B C 1
ATOM 6680 O O . GLN B 1 343 ? -0.312 -66.585 19.730 1.00 24.33 343 GLN B O 1
ATOM 6686 N N . ILE B 1 344 ? -0.644 -65.640 17.710 1.00 19.38 344 ILE B N 1
ATOM 6687 C CA . ILE B 1 344 ? -2.120 -65.859 17.701 1.00 19.47 344 ILE B CA 1
ATOM 6688 C C . ILE B 1 344 ? -2.384 -67.214 17.048 1.00 18.75 344 ILE B C 1
ATOM 6689 O O . ILE B 1 344 ? -2.114 -67.382 15.858 1.00 19.51 344 ILE B O 1
ATOM 6694 N N . PRO B 1 345 ? -2.955 -68.188 17.804 1.00 19.82 345 PRO B N 1
ATOM 6695 C CA . PRO B 1 345 ? -3.263 -69.496 17.233 1.00 20.02 345 PRO B CA 1
ATOM 6696 C C . PRO B 1 345 ? -4.205 -69.324 16.040 1.00 18.83 345 PRO B C 1
ATOM 6697 O O . PRO B 1 345 ? -5.151 -68.553 16.117 1.00 20.42 345 PRO B O 1
ATOM 6701 N N . GLY B 1 346 ? -3.916 -70.034 14.949 1.00 18.80 346 GLY B N 1
ATOM 6702 C CA . GLY B 1 346 ? -4.782 -70.088 13.762 1.00 19.18 346 GLY B CA 1
ATOM 6703 C C . GLY B 1 346 ? -4.343 -69.094 12.704 1.00 18.69 346 GLY B C 1
ATOM 6704 O O . GLY B 1 346 ? -4.877 -69.141 11.561 1.00 22.07 346 GLY B O 1
ATOM 6705 N N . SER B 1 347 ? -3.355 -68.259 13.022 1.00 18.20 347 SER B N 1
ATOM 6706 C CA . SER B 1 347 ? -2.885 -67.240 12.058 1.00 18.29 347 SER B CA 1
ATOM 6707 C C . SER B 1 347 ? -2.191 -67.936 10.874 1.00 15.91 347 SER B C 1
ATOM 6708 O O . SER B 1 347 ? -1.388 -68.878 11.093 1.00 18.91 347 SER B O 1
ATOM 6711 N N . ARG B 1 348 ? -2.433 -67.465 9.660 1.00 18.18 348 ARG B N 1
ATOM 6712 C CA . ARG B 1 348 ? -1.812 -67.991 8.420 1.00 19.84 348 ARG B CA 1
ATOM 6713 C C . ARG B 1 348 ? -1.267 -66.837 7.590 1.00 19.21 348 ARG B C 1
ATOM 6714 O O . ARG B 1 348 ? -1.982 -65.848 7.400 1.00 17.28 348 ARG B O 1
ATOM 6722 N N . PHE B 1 349 ? -0.040 -67.019 7.104 1.00 18.55 349 PHE B N 1
ATOM 6723 C CA . PHE B 1 349 ? 0.726 -65.961 6.408 1.00 17.69 349 PHE B CA 1
ATOM 6724 C C . PHE B 1 349 ? 0.903 -66.358 4.963 1.00 18.03 349 PHE B C 1
ATOM 6725 O O . PHE B 1 349 ? 1.356 -67.485 4.724 1.00 19.96 349 PHE B O 1
ATOM 6733 N N . GLN B 1 350 ? 0.584 -65.435 4.080 1.00 19.02 350 GLN B N 1
ATOM 6734 C CA . GLN B 1 350 ? 0.760 -65.637 2.682 1.00 20.13 350 GLN B CA 1
ATOM 6735 C C . GLN B 1 350 ? 1.228 -64.330 1.998 1.00 20.43 350 GLN B C 1
ATOM 6736 O O . GLN B 1 350 ? 0.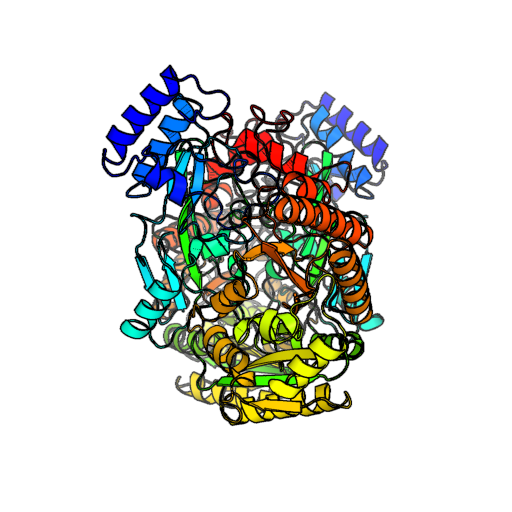685 -63.301 2.231 1.00 19.33 350 GLN B O 1
ATOM 6742 N N . THR B 1 351 ? 2.194 -64.442 1.141 1.00 19.15 351 THR B N 1
ATOM 6743 C CA . THR B 1 351 ? 2.799 -63.332 0.391 1.00 20.04 351 THR B CA 1
ATOM 6744 C C . THR B 1 351 ? 2.045 -63.186 -0.936 1.00 18.77 351 THR B C 1
ATOM 6745 O O . THR B 1 351 ? 1.411 -64.158 -1.402 1.00 19.12 351 THR B O 1
ATOM 6749 N N . HIS B 1 352 ? 2.149 -62.040 -1.592 1.00 16.86 352 HIS B N 1
ATOM 6750 C CA . HIS B 1 352 ? 1.560 -61.787 -2.925 1.00 17.41 352 HIS B CA 1
ATOM 6751 C C . HIS B 1 352 ? 2.202 -62.702 -3.990 1.00 19.74 352 HIS B C 1
ATOM 6752 O O . HIS B 1 352 ? 1.681 -62.758 -5.112 1.00 20.61 352 HIS B O 1
ATOM 6759 N N . GLU B 1 353 ? 3.354 -63.280 -3.699 1.00 22.25 353 GLU B N 1
ATOM 6760 C CA . GLU B 1 353 ? 3.982 -64.243 -4.649 1.00 27.16 353 GLU B CA 1
ATOM 6761 C C . GLU B 1 353 ? 3.434 -65.654 -4.392 1.00 28.22 353 GLU B C 1
ATOM 6762 O O . GLU B 1 353 ? 3.576 -66.491 -5.294 1.00 31.31 353 GLU B O 1
ATOM 6768 N N . GLU B 1 354 ? 2.859 -65.926 -3.217 1.00 27.97 354 GLU B N 1
ATOM 6769 C CA . GLU B 1 354 ? 2.489 -67.306 -2.787 1.00 29.73 354 GLU B CA 1
ATOM 6770 C C . GLU B 1 354 ? 1.044 -67.641 -3.177 1.00 30.62 354 GLU B C 1
ATOM 6771 O O . GLU B 1 354 ? 0.743 -68.838 -3.327 1.00 31.11 354 GLU B O 1
ATOM 6777 N N . ARG B 1 355 ? 0.175 -66.648 -3.331 1.00 28.02 355 ARG B N 1
ATOM 6778 C CA . ARG B 1 355 ? -1.288 -66.862 -3.365 1.00 26.53 355 ARG B CA 1
ATOM 6779 C C . ARG B 1 355 ? -1.929 -66.112 -4.530 1.00 26.62 355 ARG B C 1
ATOM 6780 O O . ARG B 1 355 ? -1.798 -64.887 -4.566 1.00 24.92 355 ARG B O 1
ATOM 6788 N N . HIS B 1 356 ? -2.662 -66.800 -5.404 1.00 26.62 356 HIS B N 1
ATOM 6789 C CA . HIS B 1 356 ? -3.220 -66.231 -6.661 1.00 29.66 356 HIS B CA 1
ATOM 6790 C C . HIS B 1 356 ? -4.651 -66.703 -6.919 1.00 27.78 356 HIS B C 1
ATOM 6791 O O . HIS B 1 356 ? -5.188 -66.355 -7.987 1.00 31.04 356 HIS B O 1
ATOM 6798 N N . ASP B 1 357 ? -5.268 -67.359 -5.938 1.00 27.22 357 ASP B N 1
ATOM 6799 C CA . ASP B 1 357 ? -6.657 -67.880 -6.030 1.00 29.60 357 ASP B CA 1
ATOM 6800 C C . ASP B 1 357 ? -7.659 -66.765 -5.738 1.00 29.76 357 ASP B C 1
ATOM 6801 O O . ASP B 1 357 ? -7.224 -65.659 -5.367 1.00 27.11 357 ASP B O 1
ATOM 6806 N N . ARG B 1 358 ? -8.952 -67.051 -5.888 1.00 28.33 358 ARG B N 1
ATOM 6807 C CA . ARG B 1 358 ? -10.049 -66.064 -5.739 1.00 30.74 358 ARG B CA 1
ATOM 6808 C C . ARG B 1 358 ? -9.913 -65.357 -4.378 1.00 26.93 358 ARG B C 1
ATOM 6809 O O . ARG B 1 358 ? -10.150 -64.140 -4.318 1.00 28.55 358 ARG B O 1
ATOM 6817 N N . GLY B 1 359 ? -9.484 -66.085 -3.349 1.00 23.57 359 GLY B N 1
ATOM 6818 C CA . GLY B 1 359 ? -9.269 -65.574 -1.983 1.00 24.45 359 GLY B CA 1
ATOM 6819 C C . GLY B 1 359 ? -8.069 -64.645 -1.862 1.00 24.40 359 GLY B C 1
ATOM 6820 O O . GLY B 1 359 ? -7.888 -64.058 -0.783 1.00 27.09 359 GLY B O 1
ATOM 6821 N N . ALA B 1 360 ? -7.263 -64.521 -2.914 1.00 21.27 360 ALA B N 1
ATOM 6822 C CA . ALA B 1 360 ? -6.079 -63.630 -2.943 1.00 21.80 360 ALA B CA 1
ATOM 6823 C C . ALA B 1 360 ? -6.393 -62.371 -3.755 1.00 21.22 360 ALA B C 1
ATOM 6824 O O . ALA B 1 360 ? -5.460 -61.587 -3.920 1.00 20.80 360 ALA B O 1
ATOM 6826 N N . HIS B 1 361 ? -7.616 -62.169 -4.240 1.00 20.38 361 HIS B N 1
ATOM 6827 C CA . HIS B 1 361 ? -7.962 -61.008 -5.084 1.00 21.34 361 HIS B CA 1
ATOM 6828 C C . HIS B 1 361 ? -7.640 -59.726 -4.308 1.00 19.34 361 HIS B C 1
ATOM 6829 O O . HIS B 1 361 ? -7.049 -58.823 -4.887 1.00 17.40 361 HIS B O 1
ATOM 6836 N N . VAL B 1 362 ? -8.053 -59.665 -3.048 1.00 19.06 362 VAL B N 1
ATOM 6837 C CA . VAL B 1 362 ? -7.841 -58.449 -2.215 1.00 17.64 362 VAL B CA 1
ATOM 6838 C C . VAL B 1 362 ? -6.351 -58.318 -1.960 1.00 17.29 362 VAL B C 1
ATOM 6839 O O . VAL B 1 362 ? -5.839 -57.198 -2.170 1.00 18.29 362 VAL B O 1
ATOM 6843 N N . LEU B 1 363 ? -5.658 -59.387 -1.599 1.00 17.53 363 LEU B N 1
ATOM 6844 C CA . LEU B 1 363 ? -4.181 -59.389 -1.441 1.00 17.12 363 LEU B CA 1
ATOM 6845 C C . LEU B 1 363 ? -3.537 -58.748 -2.673 1.00 17.70 363 LEU B C 1
ATOM 6846 O O . LEU B 1 363 ? -2.661 -57.848 -2.474 1.00 16.38 363 LEU B O 1
ATOM 6851 N N . GLN B 1 364 ? -3.907 -59.171 -3.883 1.00 17.70 364 GLN B N 1
ATOM 6852 C CA . GLN B 1 364 ? -3.231 -58.679 -5.105 1.00 17.56 364 GLN B CA 1
ATOM 6853 C C . GLN B 1 364 ? -3.622 -57.223 -5.342 1.00 15.85 364 GLN B C 1
ATOM 6854 O O . GLN B 1 364 ? -2.785 -56.467 -5.835 1.00 17.76 364 GLN B O 1
ATOM 6860 N N . ASP B 1 365 ? -4.820 -56.818 -4.945 1.00 16.54 365 ASP B N 1
ATOM 6861 C CA . ASP B 1 365 ? -5.290 -55.424 -5.080 1.00 15.41 365 ASP B CA 1
ATOM 6862 C C . ASP B 1 365 ? -4.561 -54.541 -4.071 1.00 16.06 365 ASP B C 1
ATOM 6863 O O . ASP B 1 365 ? -4.138 -53.447 -4.456 1.00 14.94 365 ASP B O 1
ATOM 6868 N N . ARG B 1 366 ? -4.382 -55.006 -2.851 1.00 15.90 366 ARG B N 1
ATOM 6869 C CA . ARG B 1 366 ? -3.638 -54.208 -1.844 1.00 16.18 366 ARG B CA 1
ATOM 6870 C C . ARG B 1 366 ? -2.204 -54.060 -2.327 1.00 17.67 366 ARG B C 1
ATOM 6871 O O . ARG B 1 366 ? -1.597 -53.007 -2.061 1.00 17.54 366 ARG B O 1
ATOM 6879 N N . HIS B 1 367 ? -1.623 -55.070 -2.959 1.00 16.84 367 HIS B N 1
ATOM 6880 C CA . HIS B 1 367 ? -0.227 -54.985 -3.451 1.00 16.69 367 HIS B CA 1
ATOM 6881 C C . HIS B 1 367 ? -0.125 -53.862 -4.485 1.00 15.84 367 HIS B C 1
ATOM 6882 O O . HIS B 1 367 ? 0.915 -53.137 -4.496 1.00 16.39 367 HIS B O 1
ATOM 6889 N N . LYS B 1 368 ? -1.153 -53.634 -5.285 1.00 14.78 368 LYS B N 1
ATOM 6890 C CA . LYS B 1 368 ? -1.179 -52.502 -6.246 1.00 15.90 368 LYS B CA 1
ATOM 6891 C C . LYS B 1 368 ? -1.284 -51.211 -5.438 1.00 15.67 368 LYS B C 1
ATOM 6892 O O . LYS B 1 368 ? -0.361 -50.355 -5.537 1.00 15.20 368 LYS B O 1
ATOM 6898 N N . ILE B 1 369 ? -2.340 -51.077 -4.647 1.00 13.60 369 ILE B N 1
ATOM 6899 C CA . ILE B 1 369 ? -2.651 -49.822 -3.927 1.00 14.52 369 ILE B CA 1
ATOM 6900 C C . ILE B 1 369 ? -1.469 -49.435 -3.032 1.00 13.01 369 ILE B C 1
ATOM 6901 O O . ILE B 1 369 ? -1.110 -48.201 -2.971 1.00 13.65 369 ILE B O 1
ATOM 6906 N N . ASN B 1 370 ? -0.874 -50.391 -2.339 1.00 13.73 370 ASN B N 1
ATOM 6907 C CA . ASN B 1 370 ? 0.224 -50.131 -1.385 1.00 13.01 370 ASN B CA 1
ATOM 6908 C C . ASN B 1 370 ? 1.509 -49.769 -2.149 1.00 13.55 370 ASN B C 1
ATOM 6909 O O . ASN B 1 370 ? 2.479 -49.362 -1.506 1.00 13.65 370 ASN B O 1
ATOM 6914 N N . ASN B 1 371 ? 1.546 -49.946 -3.459 1.00 14.87 371 ASN B N 1
ATOM 6915 C CA . ASN B 1 371 ? 2.708 -49.513 -4.281 1.00 15.34 371 ASN B CA 1
ATOM 6916 C C . ASN B 1 371 ? 2.310 -48.351 -5.189 1.00 15.75 371 ASN B C 1
ATOM 6917 O O . ASN B 1 371 ? 3.043 -48.120 -6.170 1.00 16.71 371 ASN B O 1
ATOM 6922 N N . GLY B 1 372 ? 1.216 -47.637 -4.894 1.00 14.83 372 GLY B N 1
ATOM 6923 C CA . GLY B 1 372 ? 0.820 -46.464 -5.681 1.00 14.94 372 GLY B CA 1
ATOM 6924 C C . GLY B 1 372 ? 0.365 -46.809 -7.078 1.00 16.25 372 GLY B C 1
ATOM 6925 O O . GLY B 1 372 ? 0.474 -45.960 -7.988 1.00 17.11 372 GLY B O 1
ATOM 6926 N N . ILE B 1 373 ? -0.128 -48.031 -7.264 1.00 15.57 373 ILE B N 1
ATOM 6927 C CA . ILE B 1 373 ? -0.734 -48.440 -8.559 1.00 16.61 373 ILE B CA 1
ATOM 6928 C C . ILE B 1 373 ? -2.236 -48.408 -8.372 1.00 15.73 373 ILE B C 1
ATOM 6929 O O . ILE B 1 373 ? -2.795 -49.222 -7.650 1.00 16.37 373 ILE B O 1
ATOM 6934 N N . PRO B 1 374 ? -2.921 -47.437 -8.976 1.00 15.34 374 PRO B N 1
ATOM 6935 C CA . PRO B 1 374 ? -4.338 -47.238 -8.709 1.00 15.81 374 PRO B CA 1
ATOM 6936 C C . PRO B 1 374 ? -5.158 -48.343 -9.377 1.00 16.40 374 PRO B C 1
ATOM 6937 O O . PRO B 1 374 ? -4.708 -48.991 -10.323 1.00 16.06 374 PRO B O 1
ATOM 6941 N N . SER B 1 375 ? -6.381 -48.474 -8.898 1.00 15.86 375 SER B N 1
ATOM 6942 C CA . SER B 1 375 ? -7.239 -49.644 -9.195 1.00 15.56 375 SER B CA 1
ATOM 6943 C C . SER B 1 375 ? -8.698 -49.244 -9.061 1.00 16.72 375 SER B C 1
ATOM 6944 O O . SER B 1 375 ? -8.972 -48.244 -8.417 1.00 17.01 375 SER B O 1
ATOM 6947 N N . LEU B 1 376 ? -9.605 -50.008 -9.685 1.00 15.82 376 LEU B N 1
ATOM 6948 C CA . LEU B 1 376 ? -11.062 -49.899 -9.429 1.00 17.80 376 LEU B CA 1
ATOM 6949 C C . LEU B 1 376 ? -11.584 -51.271 -9.001 1.00 17.40 376 LEU B C 1
ATOM 6950 O O . LEU B 1 376 ? -12.810 -51.435 -8.932 1.00 19.32 376 LEU B O 1
ATOM 6955 N N . SER B 1 377 ? -10.714 -52.217 -8.686 1.00 17.64 377 SER B N 1
ATOM 6956 C CA . SER B 1 377 ? -11.155 -53.585 -8.305 1.00 19.16 377 SER B CA 1
ATOM 6957 C C . SER B 1 377 ? -12.136 -53.524 -7.122 1.00 20.69 377 SER B C 1
ATOM 6958 O O . SER B 1 377 ? -13.136 -54.251 -7.137 1.00 20.77 377 SER B O 1
ATOM 6961 N N . GLU B 1 378 ? -11.932 -52.626 -6.156 1.00 18.05 378 GLU B N 1
ATOM 6962 C CA . GLU B 1 378 ? -12.788 -52.548 -4.942 1.00 19.72 378 GLU B CA 1
ATOM 6963 C C . GLU B 1 378 ? -14.237 -52.202 -5.319 1.00 19.87 378 GLU B C 1
ATOM 6964 O O . GLU B 1 378 ? -15.123 -52.430 -4.480 1.00 19.19 378 GLU B O 1
ATOM 6970 N N . MET B 1 379 ? -14.515 -51.609 -6.485 1.00 17.69 379 MET B N 1
ATOM 6971 C CA . MET B 1 379 ? -15.927 -51.341 -6.867 1.00 20.14 379 MET B CA 1
ATOM 6972 C C . MET B 1 379 ? -16.732 -52.655 -6.966 1.00 18.21 379 MET B C 1
ATOM 6973 O O . MET B 1 379 ? -17.988 -52.572 -6.950 1.00 19.25 379 MET B O 1
ATOM 6978 N N . LYS B 1 380 ? -16.069 -53.806 -7.026 1.00 19.53 380 LYS B N 1
ATOM 6979 C CA . LYS B 1 380 ? -16.773 -55.124 -7.077 1.00 21.44 380 LYS B CA 1
ATOM 6980 C C . LYS B 1 380 ? -17.536 -55.343 -5.763 1.00 22.97 380 LYS B C 1
ATOM 6981 O O . LYS B 1 380 ? -18.544 -56.073 -5.775 1.00 21.10 380 LYS B O 1
ATOM 6987 N N . LEU B 1 381 ? -17.149 -54.659 -4.682 1.00 21.58 381 LEU B N 1
ATOM 6988 C CA . LEU B 1 381 ? -17.958 -54.595 -3.429 1.00 22.18 381 LEU B CA 1
ATOM 6989 C C . LEU B 1 381 ? -19.406 -54.256 -3.753 1.00 21.72 381 LEU B C 1
ATOM 6990 O O . LEU B 1 381 ? -20.330 -54.795 -3.113 1.00 22.68 381 LEU B O 1
ATOM 6995 N N . MET B 1 382 ? -19.614 -53.359 -4.702 1.00 20.97 382 MET B N 1
ATOM 6996 C CA . MET B 1 382 ? -20.941 -52.759 -4.903 1.00 20.08 382 MET B CA 1
ATOM 6997 C C . MET B 1 382 ? -21.850 -53.697 -5.722 1.00 19.80 382 MET B C 1
ATOM 6998 O O . MET B 1 382 ? -22.999 -53.273 -6.009 1.00 18.09 382 MET B O 1
ATOM 7003 N N . ASP B 1 383 ? -21.362 -54.898 -6.047 1.00 20.54 383 ASP B N 1
ATOM 7004 C CA . ASP B 1 383 ? -22.161 -56.016 -6.632 1.00 21.99 383 ASP B CA 1
ATOM 7005 C C . ASP B 1 383 ? -22.663 -56.962 -5.527 1.00 22.97 383 ASP B C 1
ATOM 7006 O O . ASP B 1 383 ? -23.308 -57.961 -5.870 1.00 25.03 383 ASP B O 1
ATOM 7011 N N . TRP B 1 384 ? -22.386 -56.711 -4.247 1.00 20.05 384 TRP B N 1
ATOM 7012 C CA . TRP B 1 384 ? -22.762 -57.629 -3.142 1.00 18.86 384 TRP B CA 1
ATOM 7013 C C . TRP B 1 384 ? -24.272 -57.900 -3.137 1.00 19.29 384 TRP B C 1
ATOM 7014 O O . TRP B 1 384 ? -24.642 -59.059 -2.915 1.00 20.55 384 TRP B O 1
ATOM 7025 N N . ILE B 1 385 ? -25.088 -56.875 -3.372 1.00 21.10 385 ILE B N 1
ATOM 7026 C CA . ILE B 1 385 ? -26.548 -56.976 -3.430 1.00 21.50 385 ILE B CA 1
ATOM 7027 C C . ILE B 1 385 ? -27.013 -56.044 -4.542 1.00 25.12 385 ILE B C 1
ATOM 7028 O O . ILE B 1 385 ? -26.345 -55.111 -4.862 1.00 22.71 385 ILE B O 1
ATOM 7033 N N . PRO B 1 386 ? -28.173 -56.310 -5.132 1.00 24.53 386 PRO B N 1
ATOM 7034 C CA . PRO B 1 386 ? -28.674 -55.380 -6.138 1.00 24.38 386 PRO B CA 1
ATOM 7035 C C . PRO B 1 386 ? -28.910 -53.994 -5.596 1.00 22.34 386 PRO B C 1
ATOM 7036 O O . PRO B 1 386 ? -29.409 -53.796 -4.547 1.00 24.19 386 PRO B O 1
ATOM 7040 N N . GLY B 1 387 ? -28.470 -53.039 -6.395 1.00 38.65 387 GLY B N 1
ATOM 7041 C CA . GLY B 1 387 ? -28.632 -51.634 -6.132 1.00 28.68 387 GLY B CA 1
ATOM 7042 C C . GLY B 1 387 ? -27.778 -51.117 -5.000 1.00 25.29 387 GLY B C 1
ATOM 7043 O O . GLY B 1 387 ? -28.071 -50.108 -4.424 1.00 26.03 387 GLY B O 1
ATOM 7044 N N . ALA B 1 388 ? -26.733 -51.841 -4.691 1.00 22.19 388 ALA B N 1
ATOM 7045 C CA . ALA B 1 388 ? -25.905 -51.486 -3.580 1.00 20.51 388 ALA B CA 1
ATOM 7046 C C . ALA B 1 388 ? -25.298 -50.112 -3.554 1.00 20.38 388 ALA B C 1
ATOM 7047 O O . ALA B 1 388 ? -24.786 -49.656 -4.544 1.00 21.64 388 ALA B O 1
ATOM 7049 N N . GLY B 1 389 ? -25.486 -49.436 -2.459 1.00 20.70 389 GLY B N 1
ATOM 7050 C CA . GLY B 1 389 ? -24.770 -48.194 -2.150 1.00 19.86 389 GLY B CA 1
ATOM 7051 C C . GLY B 1 389 ? -24.108 -48.364 -0.815 1.00 20.42 389 GLY B C 1
ATOM 7052 O O . GLY B 1 389 ? -24.391 -49.348 -0.100 1.00 21.38 389 GLY B O 1
ATOM 7053 N N . HIS B 1 390 ? -23.223 -47.441 -0.460 1.00 19.94 390 HIS B N 1
ATOM 7054 C CA . HIS B 1 390 ? -22.653 -47.423 0.897 1.00 17.74 390 HIS B CA 1
ATOM 7055 C C . HIS B 1 390 ? -22.639 -45.986 1.401 1.00 16.29 390 HIS B C 1
ATOM 7056 O O . HIS B 1 390 ? -22.646 -45.034 0.605 1.00 16.62 390 HIS B O 1
ATOM 7063 N N . VAL B 1 391 ? -22.688 -45.872 2.717 1.00 17.97 391 VAL B N 1
ATOM 7064 C CA . VAL B 1 391 ? -22.475 -44.617 3.463 1.00 17.16 391 VAL B CA 1
ATOM 7065 C C . VAL B 1 391 ? -21.340 -44.872 4.453 1.00 18.65 391 VAL B C 1
ATOM 7066 O O . VAL B 1 391 ? -21.197 -46.038 4.919 1.00 21.75 391 VAL B O 1
ATOM 7070 N N . GLY B 1 392 ? -20.432 -43.907 4.493 1.00 19.12 392 GLY B N 1
ATOM 7071 C CA . GLY B 1 392 ? -19.235 -43.920 5.344 1.00 18.97 392 GLY B CA 1
ATOM 7072 C C . GLY B 1 392 ? -19.600 -43.834 6.806 1.00 16.84 392 GLY B C 1
ATOM 7073 O O . GLY B 1 392 ? -20.342 -42.967 7.184 1.00 18.98 392 GLY B O 1
ATOM 7074 N N . PHE B 1 393 ? -19.029 -44.720 7.602 1.00 17.85 393 PHE B N 1
ATOM 7075 C CA . PHE B 1 393 ? -19.002 -44.607 9.071 1.00 14.73 393 PHE B CA 1
ATOM 7076 C C . PHE B 1 393 ? -17.604 -45.009 9.514 1.00 14.76 393 PHE B C 1
ATOM 7077 O O . PHE B 1 393 ? -17.152 -46.121 9.208 1.00 15.04 393 PHE B O 1
ATOM 7085 N N . SER B 1 394 ? -16.878 -44.128 10.195 1.00 13.16 394 SER B N 1
ATOM 7086 C CA . SER B 1 394 ? -15.416 -44.342 10.375 1.00 13.80 394 SER B CA 1
ATOM 7087 C C . SER B 1 394 ? -14.878 -43.623 11.599 1.00 13.75 394 SER B C 1
ATOM 7088 O O . SER B 1 394 ? -13.896 -42.865 11.513 1.00 14.17 394 SER B O 1
ATOM 7091 N N . PRO B 1 395 ? -15.408 -43.875 12.802 1.00 12.73 395 PRO B N 1
ATOM 7092 C CA . PRO B 1 395 ? -14.961 -43.136 13.967 1.00 12.56 395 PRO B CA 1
ATOM 7093 C C . PRO B 1 395 ? -13.524 -43.507 14.335 1.00 11.47 395 PRO B C 1
ATOM 7094 O O . PRO B 1 395 ? -13.022 -44.554 13.999 1.00 11.30 395 PRO B O 1
ATOM 7098 N N . ILE B 1 396 ? -12.909 -42.600 15.074 1.00 10.78 396 ILE B N 1
ATOM 7099 C CA . ILE B 1 396 ? -11.521 -42.726 15.587 1.00 11.65 396 ILE B CA 1
ATOM 7100 C C . ILE B 1 396 ? -11.550 -43.209 17.030 1.00 11.19 396 ILE B C 1
ATOM 7101 O O . ILE B 1 396 ? -12.330 -42.644 17.874 1.00 11.73 396 ILE B O 1
ATOM 7106 N N . SER B 1 397 ? -10.634 -44.106 17.335 1.00 10.59 397 SER B N 1
ATOM 7107 C CA . SER B 1 397 ? -10.480 -44.682 18.682 1.00 11.03 397 SER B CA 1
ATOM 7108 C C . SER B 1 397 ? -9.020 -44.926 18.986 1.00 12.36 397 SER B C 1
ATOM 7109 O O . SER B 1 397 ? -8.179 -44.916 18.081 1.00 11.57 397 SER B O 1
ATOM 7112 N N . PRO B 1 398 ? -8.698 -45.217 20.260 1.00 11.86 398 PRO B N 1
ATOM 7113 C CA . PRO B 1 398 ? -7.365 -45.657 20.616 1.00 12.03 398 PRO B CA 1
ATOM 7114 C C . PRO B 1 398 ? -7.115 -46.998 19.951 1.00 13.04 398 PRO B C 1
ATOM 7115 O O . PRO B 1 398 ? -8.022 -47.837 19.896 1.00 12.94 398 PRO B O 1
ATOM 7119 N N . PRO B 1 399 ? -5.884 -47.246 19.464 1.00 11.63 399 PRO B N 1
ATOM 7120 C CA . PRO B 1 399 ? -5.502 -48.512 18.812 1.00 13.16 399 PRO B CA 1
ATOM 7121 C C . PRO B 1 399 ? -5.204 -49.546 19.890 1.00 13.48 399 PRO B C 1
ATOM 7122 O O . PRO B 1 399 ? -4.083 -49.970 20.070 1.00 14.00 399 PRO B O 1
ATOM 7126 N N . VAL B 1 400 ? -6.269 -49.897 20.593 1.00 12.90 400 VAL B N 1
ATOM 7127 C CA . VAL B 1 400 ? -6.234 -50.790 21.770 1.00 14.00 400 VAL B CA 1
ATOM 7128 C C . VAL B 1 400 ? -7.279 -51.882 21.514 1.00 14.55 400 VAL B C 1
ATOM 7129 O O . VAL B 1 400 ? -8.394 -51.588 21.071 1.00 14.08 400 VAL B O 1
ATOM 7133 N N . GLY B 1 401 ? -6.889 -53.134 21.725 1.00 15.60 401 GLY B N 1
ATOM 7134 C CA . GLY B 1 401 ? -7.756 -54.301 21.443 1.00 15.00 401 GLY B CA 1
ATOM 7135 C C . GLY B 1 401 ? -9.105 -54.223 22.146 1.00 15.67 401 GLY B C 1
ATOM 7136 O O . GLY B 1 401 ? -10.117 -54.512 21.543 1.00 15.19 401 GLY B O 1
ATOM 7137 N N . ARG B 1 402 ? -9.137 -53.789 23.400 1.00 16.44 402 ARG B N 1
ATOM 7138 C CA . ARG B 1 402 ? -10.410 -53.656 24.154 1.00 19.17 402 ARG B CA 1
ATOM 7139 C C . ARG B 1 402 ? -11.339 -52.651 23.441 1.00 16.96 402 ARG B C 1
ATOM 7140 O O . ARG B 1 402 ? -12.555 -52.908 23.309 1.00 16.68 402 ARG B O 1
ATOM 7148 N N . ASP B 1 403 ? -10.781 -51.553 22.924 1.00 17.39 403 ASP B N 1
ATOM 7149 C CA . ASP B 1 403 ? -11.598 -50.562 22.178 1.00 15.80 403 ASP B CA 1
ATOM 7150 C C . ASP B 1 403 ? -12.076 -51.168 20.862 1.00 14.58 403 ASP B C 1
ATOM 7151 O O . ASP B 1 403 ? -13.229 -50.916 20.468 1.00 13.34 403 ASP B O 1
ATOM 7156 N N . ALA B 1 404 ? -11.224 -51.932 20.165 1.00 13.28 404 ALA B N 1
ATOM 7157 C CA . ALA B 1 404 ? -11.635 -52.578 18.902 1.00 14.43 404 ALA B CA 1
ATOM 7158 C C . ALA B 1 404 ? -12.810 -53.529 19.207 1.00 12.69 404 ALA B C 1
ATOM 7159 O O . ALA B 1 404 ? -13.785 -53.499 18.436 1.00 12.39 404 ALA B O 1
ATOM 7161 N N . MET B 1 405 ? -12.672 -54.398 20.198 1.00 14.79 405 MET B N 1
ATOM 7162 C CA . MET B 1 405 ? -13.733 -55.400 20.476 1.00 15.50 405 MET B CA 1
ATOM 7163 C C . MET B 1 405 ? -15.039 -54.685 20.805 1.00 15.97 405 MET B C 1
ATOM 7164 O O . MET B 1 405 ? -16.099 -55.093 20.353 1.00 15.71 405 MET B O 1
ATOM 7169 N N . LYS B 1 406 ? -14.977 -53.632 21.616 1.00 14.98 406 LYS B N 1
ATOM 7170 C CA . LYS B 1 406 ? -16.197 -52.919 22.038 1.00 15.82 406 LYS B CA 1
ATOM 7171 C C . LYS B 1 406 ? -16.869 -52.370 20.780 1.00 14.25 406 LYS B C 1
ATOM 7172 O O . LYS B 1 406 ? -18.094 -52.499 20.630 1.00 16.59 406 LYS B O 1
ATOM 7178 N N . GLN B 1 407 ? -16.100 -51.771 19.875 1.00 13.01 407 GLN B N 1
ATOM 7179 C CA . GLN B 1 407 ? -16.675 -51.192 18.639 1.00 13.21 407 GLN B CA 1
ATOM 7180 C C . GLN B 1 407 ? -17.230 -52.269 17.705 1.00 12.70 407 GLN B C 1
ATOM 7181 O O . GLN B 1 407 ? -18.284 -52.069 17.119 1.00 12.78 407 GLN B O 1
ATOM 7187 N N . PHE B 1 408 ? -16.478 -53.344 17.503 1.00 13.84 408 PHE B N 1
ATOM 7188 C CA . PHE B 1 408 ? -16.900 -54.501 16.681 1.00 15.17 408 PHE B CA 1
ATOM 7189 C C . PHE B 1 408 ? -18.286 -54.942 17.157 1.00 16.91 408 PHE B C 1
ATOM 7190 O O . PHE B 1 408 ? -19.219 -55.009 16.368 1.00 16.08 408 PHE B O 1
ATOM 7198 N N . ARG B 1 409 ? -18.382 -55.216 18.449 1.00 18.92 409 ARG B N 1
ATOM 7199 C CA . ARG B 1 409 ? -19.654 -55.716 19.033 1.00 22.08 409 ARG B CA 1
ATOM 7200 C C . ARG B 1 409 ? -20.751 -54.654 18.887 1.00 19.53 409 ARG B C 1
ATOM 7201 O O . ARG B 1 409 ? -21.864 -55.048 18.476 1.00 17.33 409 ARG B O 1
ATOM 7209 N N . MET B 1 410 ? -20.508 -53.390 19.257 1.00 17.79 410 MET B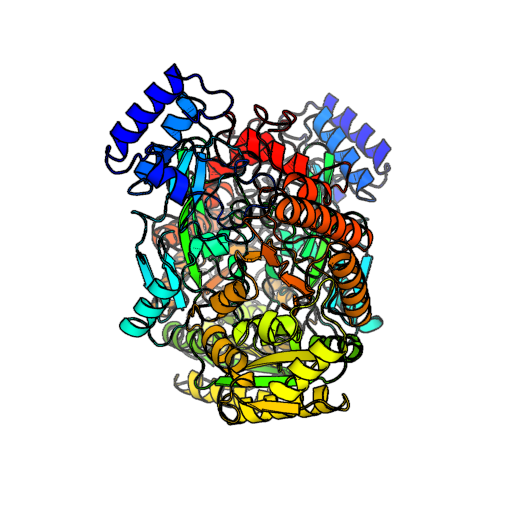 N 1
ATOM 7210 C CA . MET B 1 410 ? -21.537 -52.317 19.263 1.00 18.43 410 MET B CA 1
ATOM 7211 C C . MET B 1 410 ? -22.112 -52.143 17.856 1.00 16.97 410 MET B C 1
ATOM 7212 O O . MET B 1 410 ? -23.313 -51.902 17.683 1.00 17.04 410 MET B O 1
ATOM 7217 N N . VAL B 1 411 ? -21.233 -52.069 16.865 1.00 14.23 411 VAL B N 1
ATOM 7218 C CA . VAL B 1 411 ? -21.645 -51.722 15.496 1.00 15.32 411 VAL B CA 1
ATOM 7219 C C . VAL B 1 411 ? -22.345 -52.943 14.902 1.00 13.80 411 VAL B C 1
ATOM 7220 O O . VAL B 1 411 ? -23.402 -52.761 14.285 1.00 14.19 411 VAL B O 1
ATOM 7224 N N . ARG B 1 412 ? -21.731 -54.121 15.021 1.00 14.38 412 ARG B N 1
ATOM 7225 C CA . ARG B 1 412 ? -22.344 -55.322 14.410 1.00 16.00 412 ARG B CA 1
ATOM 7226 C C . ARG B 1 412 ? -23.733 -55.565 15.020 1.00 17.21 412 ARG B C 1
ATOM 7227 O O . ARG B 1 412 ? -24.653 -55.914 14.271 1.00 18.90 412 ARG B O 1
ATOM 7235 N N . SER B 1 413 ? -23.893 -55.360 16.316 1.00 17.59 413 SER B N 1
ATOM 7236 C CA . SER B 1 413 ? -25.204 -55.683 16.947 1.00 19.69 413 SER B CA 1
ATOM 7237 C C . SER B 1 413 ? -26.262 -54.710 16.420 1.00 19.75 413 SER B C 1
ATOM 7238 O O . SER B 1 413 ? -27.370 -55.147 16.049 1.00 19.40 413 SER B O 1
ATOM 7241 N N . ARG B 1 414 ? -25.931 -53.432 16.226 1.00 16.46 414 ARG B N 1
ATOM 7242 C CA . ARG B 1 414 ? -26.897 -52.467 15.672 1.00 16.19 414 ARG B CA 1
ATOM 7243 C C . ARG B 1 414 ? -27.139 -52.771 14.190 1.00 16.54 414 ARG B C 1
ATOM 7244 O O . ARG B 1 414 ? -28.297 -52.644 13.733 1.00 19.85 414 ARG B O 1
ATOM 7252 N N . ALA B 1 415 ? -26.101 -53.149 13.438 1.00 16.02 415 ALA B N 1
ATOM 7253 C CA . ALA B 1 415 ? -26.278 -53.481 12.010 1.00 17.03 415 ALA B CA 1
ATOM 7254 C C . ALA B 1 415 ? -27.294 -54.631 11.919 1.00 17.16 415 ALA B C 1
ATOM 7255 O O . ALA B 1 415 ? -28.241 -54.501 11.147 1.00 19.28 415 ALA B O 1
ATOM 7257 N N . ASP B 1 416 ? -27.116 -55.690 12.701 1.00 19.14 416 ASP B N 1
ATOM 7258 C CA . ASP B 1 416 ? -28.075 -56.841 12.688 1.00 20.32 416 ASP B CA 1
ATOM 7259 C C . ASP B 1 416 ? -29.496 -56.319 12.939 1.00 21.38 416 ASP B C 1
ATOM 7260 O O . ASP B 1 416 ? -30.417 -56.649 12.173 1.00 20.77 416 ASP B O 1
ATOM 7265 N N . GLU B 1 417 ? -29.659 -55.472 13.945 1.00 21.47 417 GLU B N 1
ATOM 7266 C CA . GLU B 1 417 ? -30.981 -54.942 14.360 1.00 22.60 417 GLU B CA 1
ATOM 7267 C C . GLU B 1 417 ? -31.596 -54.142 13.204 1.00 24.65 417 GLU B C 1
ATOM 7268 O O . GLU B 1 417 ? -32.815 -54.202 13.053 1.00 27.88 417 GLU B O 1
ATOM 7274 N N . TYR B 1 418 ? -30.792 -53.402 12.424 1.00 21.47 418 TYR B N 1
ATOM 7275 C CA . TYR B 1 418 ? -31.263 -52.506 11.327 1.00 21.78 418 TYR B CA 1
ATOM 7276 C C . TYR B 1 418 ? -31.151 -53.201 9.971 1.00 20.72 418 TYR B C 1
ATOM 7277 O O . TYR B 1 418 ? -31.264 -52.524 8.929 1.00 22.79 418 TYR B O 1
ATOM 7286 N N . ALA B 1 419 ? -31.003 -54.523 9.989 1.00 19.95 419 ALA B N 1
ATOM 7287 C CA . ALA B 1 419 ? -31.030 -55.400 8.793 1.00 23.32 419 ALA B CA 1
ATOM 7288 C C . ALA B 1 419 ? -29.943 -54.991 7.787 1.00 22.48 419 ALA B C 1
ATOM 7289 O O . ALA B 1 419 ? -30.255 -54.914 6.591 1.00 22.61 419 ALA B O 1
ATOM 7291 N N . LYS B 1 420 ? -28.724 -54.679 8.241 1.00 21.36 420 LYS B N 1
ATOM 7292 C CA . LYS B 1 420 ? -27.565 -54.417 7.341 1.00 19.57 420 LYS B CA 1
ATOM 7293 C C . LYS B 1 420 ? -26.406 -55.354 7.712 1.00 18.92 420 LYS B C 1
ATOM 7294 O O . LYS B 1 420 ? -26.262 -55.708 8.906 1.00 19.97 420 LYS B O 1
ATOM 7300 N N . ASP B 1 421 ? -25.636 -55.802 6.720 1.00 17.72 421 ASP B N 1
ATOM 7301 C CA . ASP B 1 421 ? -24.476 -56.691 6.956 1.00 17.63 421 ASP B CA 1
ATOM 7302 C C . ASP B 1 421 ? -23.370 -55.877 7.648 1.00 16.71 421 ASP B C 1
ATOM 7303 O O . ASP B 1 421 ? -23.254 -54.649 7.399 1.00 20.72 421 ASP B O 1
ATOM 7308 N N . TYR B 1 422 ? -22.622 -56.535 8.494 1.00 15.87 422 TYR B N 1
ATOM 7309 C CA . TYR B 1 422 ? -21.412 -55.957 9.138 1.00 15.75 422 TYR B CA 1
ATOM 7310 C C . TYR B 1 422 ? -20.213 -56.267 8.245 1.00 15.58 422 TYR B C 1
ATOM 7311 O O . TYR B 1 422 ? -19.728 -57.380 8.216 1.00 15.20 422 TYR B O 1
ATOM 7320 N N . ALA B 1 423 ? -19.788 -55.275 7.486 1.00 14.48 423 ALA B N 1
ATOM 7321 C CA . ALA B 1 423 ? -18.593 -55.324 6.618 1.00 14.86 423 ALA B CA 1
ATOM 7322 C C . ALA B 1 423 ? -17.728 -54.158 7.096 1.00 15.33 423 ALA B C 1
ATOM 7323 O O . ALA B 1 423 ? -18.180 -53.033 6.989 1.00 18.91 423 ALA B O 1
ATOM 7325 N N . ALA B 1 424 ? -16.551 -54.439 7.624 1.00 14.52 424 ALA B N 1
ATOM 7326 C CA . ALA B 1 424 ? -15.758 -53.388 8.287 1.00 14.37 424 ALA B CA 1
ATOM 7327 C C . ALA B 1 424 ? -14.298 -53.753 8.239 1.00 14.42 424 ALA B C 1
ATOM 7328 O O . ALA B 1 424 ? -13.936 -54.935 8.128 1.00 13.68 424 ALA B O 1
ATOM 7330 N N . GLN B 1 425 ? -13.471 -52.733 8.424 1.00 13.52 425 GLN B N 1
ATOM 7331 C CA . GLN B 1 425 ? -12.055 -52.953 8.744 1.00 12.87 425 GLN B CA 1
ATOM 7332 C C . GLN B 1 425 ? -11.619 -52.048 9.881 1.00 12.97 425 GLN B C 1
ATOM 7333 O O . GLN B 1 425 ? -12.239 -50.984 10.092 1.00 13.55 425 GLN B O 1
ATOM 7339 N N . PHE B 1 426 ? -10.584 -52.501 10.568 1.00 12.38 426 PHE B N 1
ATOM 7340 C CA . PHE B 1 426 ? -9.805 -51.659 11.516 1.00 12.96 426 PHE B CA 1
ATOM 7341 C C . PHE B 1 426 ? -8.504 -51.256 10.847 1.00 13.36 426 PHE B C 1
ATOM 7342 O O . PHE B 1 426 ? -7.793 -52.096 10.275 1.00 13.91 426 PHE B O 1
ATOM 7350 N N . VAL B 1 427 ? -8.209 -49.964 10.895 1.00 12.16 427 VAL B N 1
ATOM 7351 C CA . VAL B 1 427 ? -6.999 -49.385 10.266 1.00 13.00 427 VAL B CA 1
ATOM 7352 C C . VAL B 1 427 ? -6.292 -48.562 11.321 1.00 13.43 427 VAL B C 1
ATOM 7353 O O . VAL B 1 427 ? -6.940 -47.759 12.027 1.00 16.32 427 VAL B O 1
ATOM 7357 N N . VAL B 1 428 ? -4.979 -48.732 11.399 1.00 15.15 428 VAL B N 1
ATOM 7358 C CA . VAL B 1 428 ? -4.150 -47.917 12.313 1.00 14.70 428 VAL B CA 1
ATOM 7359 C C . VAL B 1 428 ? -3.275 -47.005 11.451 1.00 14.07 428 VAL B C 1
ATOM 7360 O O . VAL B 1 428 ? -2.548 -47.519 10.557 1.00 15.02 428 VAL B O 1
ATOM 7364 N N . GLY B 1 429 ? -3.429 -45.687 11.615 1.00 12.64 429 GLY B N 1
ATOM 7365 C CA . GLY B 1 429 ? -2.626 -44.729 10.843 1.00 12.81 429 GLY B CA 1
ATOM 7366 C C . GLY B 1 429 ? -1.217 -44.692 11.399 1.00 13.07 429 GLY B C 1
ATOM 7367 O O . GLY B 1 429 ? -0.276 -45.129 10.715 1.00 13.67 429 GLY B O 1
ATOM 7368 N N . LEU B 1 430 ? -1.089 -44.150 12.605 1.00 13.41 430 LEU B N 1
ATOM 7369 C CA . LEU B 1 430 ? 0.148 -44.240 13.381 1.00 13.35 430 LEU B CA 1
ATOM 7370 C C . LEU B 1 430 ? -0.181 -44.504 14.842 1.00 13.31 430 LEU B C 1
ATOM 7371 O O . LEU B 1 430 ? 0.274 -45.534 15.321 1.00 15.85 430 LEU B O 1
ATOM 7376 N N . ARG B 1 431 ? -0.867 -43.587 15.527 1.00 12.75 431 ARG B N 1
ATOM 7377 C CA . ARG B 1 431 ? -1.279 -43.719 16.944 1.00 13.78 431 ARG B CA 1
ATOM 7378 C C . ARG B 1 431 ? -2.793 -43.839 17.085 1.00 12.89 431 ARG B C 1
ATOM 7379 O O . ARG B 1 431 ? -3.247 -43.835 18.227 1.00 13.65 431 ARG B O 1
ATOM 7387 N N . GLU B 1 432 ? -3.521 -43.786 15.972 1.00 12.39 432 GLU B N 1
ATOM 7388 C CA . GLU B 1 432 ? -4.998 -43.729 15.971 1.00 12.61 432 GLU B CA 1
ATOM 7389 C C . GLU B 1 432 ? -5.574 -44.903 15.202 1.00 13.11 432 GLU B C 1
ATOM 7390 O O . GLU B 1 432 ? -4.969 -45.375 14.237 1.00 13.29 432 GLU B O 1
ATOM 7396 N N . MET B 1 433 ? -6.739 -45.367 15.644 1.00 12.33 433 MET B N 1
ATOM 7397 C CA . MET B 1 433 ? -7.471 -46.449 14.962 1.00 12.24 433 MET B CA 1
ATOM 7398 C C . MET B 1 433 ? -8.758 -45.903 14.352 1.00 12.07 433 MET B C 1
ATOM 7399 O O . MET B 1 433 ? -9.445 -45.056 14.944 1.00 11.59 433 MET B O 1
ATOM 7404 N N . HIS B 1 434 ? -9.056 -46.384 13.150 1.00 11.79 434 HIS B N 1
ATOM 7405 C CA . HIS B 1 434 ? -10.300 -46.138 12.422 1.00 12.50 434 HIS B CA 1
ATOM 7406 C C . HIS B 1 434 ? -11.070 -47.460 12.416 1.00 11.64 434 HIS B C 1
ATOM 7407 O O . HIS B 1 434 ? -10.441 -48.473 12.107 1.00 13.39 434 HIS B O 1
ATOM 7414 N N . HIS B 1 435 ? -12.360 -47.400 12.669 1.00 11.46 435 HIS B N 1
ATOM 7415 C CA . HIS B 1 435 ? -13.296 -48.517 12.450 1.00 11.76 435 HIS B CA 1
ATOM 7416 C C . HIS B 1 435 ? -14.110 -48.119 11.226 1.00 11.81 435 HIS B C 1
ATOM 7417 O O . HIS B 1 435 ? -14.997 -47.303 11.363 1.00 12.21 435 HIS B O 1
ATOM 7424 N N . ILE B 1 436 ? -13.717 -48.594 10.054 1.00 12.86 436 ILE B N 1
ATOM 7425 C CA . ILE B 1 436 ? -14.350 -48.131 8.792 1.00 14.19 436 ILE B CA 1
ATOM 7426 C C . ILE B 1 436 ? -15.378 -49.186 8.401 1.00 14.10 436 ILE B C 1
ATOM 7427 O O . ILE B 1 436 ? -14.983 -50.270 7.986 1.00 14.27 436 ILE B O 1
ATOM 7432 N N . ALA B 1 437 ? -16.657 -48.899 8.647 1.00 14.40 437 ALA B N 1
ATOM 7433 C CA . ALA B 1 437 ? -17.754 -49.840 8.335 1.00 17.09 437 ALA B CA 1
ATOM 7434 C C . ALA B 1 437 ? -18.364 -49.448 7.002 1.00 20.29 437 ALA B C 1
ATOM 7435 O O . ALA B 1 437 ? -18.725 -48.278 6.835 1.00 21.04 437 ALA B O 1
ATOM 7437 N N . LEU B 1 438 ? -18.417 -50.414 6.095 1.00 20.40 438 LEU B N 1
ATOM 7438 C CA . LEU B 1 438 ? -19.103 -50.223 4.801 1.00 23.60 438 LEU B CA 1
ATOM 7439 C C . LEU B 1 438 ? -20.524 -50.726 4.968 1.00 23.48 438 LEU B C 1
ATOM 7440 O O . LEU B 1 438 ? -20.709 -51.932 4.909 1.00 23.65 438 LEU B O 1
ATOM 7445 N N . LEU B 1 439 ? -21.426 -49.795 5.270 1.00 26.26 439 LEU B N 1
ATOM 7446 C CA . LEU B 1 439 ? -22.873 -50.040 5.485 1.00 28.37 439 LEU B CA 1
ATOM 7447 C C . LEU B 1 439 ? -23.541 -50.115 4.102 1.00 26.46 439 LEU B C 1
ATOM 7448 O O . LEU B 1 439 ? -23.717 -49.021 3.453 1.00 25.53 439 LEU B O 1
ATOM 7453 N N . LEU B 1 440 ? -23.766 -51.347 3.617 1.00 25.03 440 LEU B N 1
ATOM 7454 C CA . LEU B 1 440 ? -24.275 -51.607 2.241 1.00 22.46 440 LEU B CA 1
ATOM 7455 C C . LEU B 1 440 ? -25.795 -51.681 2.305 1.00 20.36 440 LEU B C 1
ATOM 7456 O O . LEU B 1 440 ? -26.367 -52.276 3.274 1.00 20.55 440 LEU B O 1
ATOM 7461 N N . PHE B 1 441 ? -26.447 -51.018 1.370 1.00 19.12 441 PHE B N 1
ATOM 7462 C CA . PHE B 1 441 ? -27.925 -50.956 1.351 1.00 18.65 441 PHE B CA 1
ATOM 7463 C C . PHE B 1 441 ? -28.419 -50.864 -0.081 1.00 20.63 441 PHE B C 1
ATOM 7464 O O . PHE B 1 441 ? -27.706 -50.401 -1.002 1.00 19.52 441 PHE B O 1
ATOM 7472 N N . ASP B 1 442 ? -29.666 -51.290 -0.268 1.00 20.77 442 ASP B N 1
ATOM 7473 C CA . ASP B 1 442 ? -30.320 -51.170 -1.591 1.00 21.65 442 ASP B CA 1
ATOM 7474 C C . ASP B 1 442 ? -30.770 -49.724 -1.807 1.00 21.95 442 ASP B C 1
ATOM 7475 O O . ASP B 1 442 ? -31.746 -49.323 -1.191 1.00 21.45 442 ASP B O 1
ATOM 7480 N N . THR B 1 443 ? -30.058 -48.947 -2.638 1.00 21.08 443 THR B N 1
ATOM 7481 C CA . THR B 1 443 ? -30.361 -47.524 -2.924 1.00 23.26 443 THR B CA 1
ATOM 7482 C C . THR B 1 443 ? -31.735 -47.354 -3.582 1.00 25.00 443 THR B C 1
ATOM 7483 O O . THR B 1 443 ? -32.254 -46.236 -3.532 1.00 25.63 443 THR B O 1
ATOM 7487 N N . GLN B 1 444 ? -32.285 -48.418 -4.180 1.00 27.44 444 GLN B N 1
ATOM 7488 C CA . GLN B 1 444 ? -33.576 -48.370 -4.918 1.00 31.53 444 GLN B CA 1
ATOM 7489 C C . GLN B 1 444 ? -34.748 -48.605 -3.958 1.00 29.66 444 GLN B C 1
ATOM 7490 O O . GLN B 1 444 ? -35.897 -48.461 -4.409 1.00 33.06 444 GLN B O 1
ATOM 7496 N N . ASP B 1 445 ? -34.483 -48.940 -2.691 1.00 29.24 445 ASP B N 1
ATOM 7497 C CA . ASP B 1 445 ? -35.523 -49.324 -1.705 1.00 26.02 445 ASP B CA 1
ATOM 7498 C C . ASP B 1 445 ? -35.623 -48.215 -0.650 1.00 27.58 445 ASP B C 1
ATOM 7499 O O . ASP B 1 445 ? -34.697 -48.090 0.172 1.00 26.83 445 ASP B O 1
ATOM 7504 N N . ALA B 1 446 ? -36.690 -47.415 -0.675 1.00 24.77 446 ALA B N 1
ATOM 7505 C CA . ALA B 1 446 ? -36.910 -46.305 0.280 1.00 26.19 446 ALA B CA 1
ATOM 7506 C C . ALA B 1 446 ? -36.731 -46.795 1.721 1.00 27.41 446 ALA B C 1
ATOM 7507 O O . ALA B 1 446 ? -36.103 -46.087 2.526 1.00 23.78 446 ALA B O 1
ATOM 7509 N N . THR B 1 447 ? -37.223 -47.992 2.055 1.00 26.51 447 THR B N 1
ATOM 7510 C CA . THR B 1 447 ? -37.169 -48.499 3.446 1.00 27.90 447 THR B CA 1
ATOM 7511 C C . THR B 1 447 ? -35.699 -48.735 3.815 1.00 26.64 447 THR B C 1
ATOM 7512 O O . THR B 1 447 ? -35.310 -48.289 4.894 1.00 24.37 447 THR B O 1
ATOM 7516 N N . ALA B 1 448 ? -34.932 -49.386 2.946 1.00 24.88 448 ALA B N 1
ATOM 7517 C CA . ALA B 1 448 ? -33.489 -49.668 3.143 1.00 23.58 448 ALA B CA 1
ATOM 7518 C C . ALA B 1 448 ? -32.728 -48.351 3.289 1.00 23.49 448 ALA B C 1
ATOM 7519 O O . ALA B 1 448 ? -31.935 -48.267 4.239 1.00 21.20 448 ALA B O 1
ATOM 7521 N N . ARG B 1 449 ? -33.017 -47.352 2.464 1.00 19.96 449 ARG B N 1
ATOM 7522 C CA . ARG B 1 449 ? -32.354 -46.018 2.525 1.00 21.07 449 ARG B CA 1
ATOM 7523 C C . ARG B 1 449 ? -32.642 -45.381 3.895 1.00 22.80 449 ARG B C 1
ATOM 7524 O O . ARG B 1 449 ? -31.702 -44.861 4.539 1.00 21.59 449 ARG B O 1
ATOM 7532 N N . ASN B 1 450 ? -33.892 -45.397 4.348 1.00 21.52 450 ASN B N 1
ATOM 7533 C CA . ASN B 1 450 ? -34.298 -44.788 5.638 1.00 21.25 450 ASN B CA 1
ATOM 7534 C C . ASN B 1 450 ? -33.675 -45.570 6.793 1.00 19.57 450 ASN B C 1
ATOM 7535 O O . ASN B 1 450 ? -33.230 -44.924 7.771 1.00 19.86 450 ASN B O 1
ATOM 7540 N N . GLU B 1 451 ? -33.690 -46.906 6.736 1.00 19.67 451 GLU B N 1
ATOM 7541 C CA . GLU B 1 451 ? -33.059 -47.756 7.771 1.00 21.74 451 GLU B CA 1
ATOM 7542 C C . GLU B 1 451 ? -31.582 -47.370 7.907 1.00 20.43 451 GLU B C 1
ATOM 7543 O O . GLU B 1 451 ? -31.040 -47.337 9.029 1.00 20.11 451 GLU B O 1
ATOM 7549 N N . THR B 1 452 ? -30.933 -47.182 6.772 1.00 19.90 452 THR B N 1
ATOM 7550 C CA . THR B 1 452 ? -29.474 -46.934 6.725 1.00 20.26 452 THR B CA 1
ATOM 7551 C C . THR B 1 452 ? -29.194 -45.601 7.387 1.00 18.71 452 THR B C 1
ATOM 7552 O O . THR B 1 452 ? -28.254 -45.568 8.197 1.00 19.85 452 THR B O 1
ATOM 7556 N N . LEU B 1 453 ? -29.984 -44.572 7.089 1.00 18.38 453 LEU B N 1
ATOM 7557 C CA . LEU B 1 453 ? -29.793 -43.252 7.727 1.00 19.20 453 LEU B CA 1
ATOM 7558 C C . LEU B 1 453 ? -30.001 -43.443 9.228 1.00 20.66 453 LEU B C 1
ATOM 7559 O O . LEU B 1 453 ? -29.196 -42.948 10.012 1.00 22.99 453 LEU B O 1
ATOM 7564 N N . ALA B 1 454 ? -31.107 -44.071 9.636 1.00 18.96 454 ALA B N 1
ATOM 7565 C CA . ALA B 1 454 ? -31.412 -44.237 11.080 1.00 16.78 454 ALA B CA 1
ATOM 7566 C C . ALA B 1 454 ? -30.292 -44.991 11.779 1.00 14.86 454 ALA B C 1
ATOM 7567 O O . ALA B 1 454 ? -29.920 -44.595 12.878 1.00 14.41 454 ALA B O 1
ATOM 7569 N N . LEU B 1 455 ? -29.807 -46.064 11.187 1.00 15.12 455 LEU B N 1
ATOM 7570 C CA . LEU B 1 455 ? -28.722 -46.880 11.772 1.00 14.29 455 LEU B CA 1
ATOM 7571 C C . LEU B 1 455 ? -27.502 -45.963 11.945 1.00 14.15 455 LEU B C 1
ATOM 7572 O O . LEU B 1 455 ? -26.884 -45.997 13.022 1.00 14.53 455 LEU B O 1
ATOM 7577 N N . THR B 1 456 ? -27.135 -45.251 10.877 1.00 14.69 456 THR B N 1
ATOM 7578 C CA . THR B 1 456 ? -25.884 -44.457 10.926 1.00 15.33 456 THR B CA 1
ATOM 7579 C C . THR B 1 456 ? -26.020 -43.361 11.993 1.00 15.25 456 THR B C 1
ATOM 7580 O O . THR B 1 456 ? -25.046 -43.146 12.734 1.00 15.01 456 THR B O 1
ATOM 7584 N N . ARG B 1 457 ? -27.178 -42.742 12.149 1.00 13.61 457 ARG B N 1
ATOM 7585 C CA . ARG B 1 457 ? -27.369 -41.708 13.210 1.00 13.81 457 ARG B CA 1
ATOM 7586 C C . ARG B 1 457 ? -27.147 -42.349 14.584 1.00 15.54 457 ARG B C 1
ATOM 7587 O O . ARG B 1 457 ? -26.482 -41.746 15.483 1.00 16.17 457 ARG B O 1
ATOM 7595 N N . LEU B 1 458 ? -27.714 -43.537 14.790 1.00 14.51 458 LEU B N 1
ATOM 7596 C CA . LEU B 1 458 ? -27.562 -44.269 16.051 1.00 14.87 458 LEU B CA 1
ATOM 7597 C C . LEU B 1 458 ? -26.077 -44.621 16.259 1.00 13.02 458 LEU B C 1
ATOM 7598 O O . LEU B 1 458 ? -25.550 -44.425 17.379 1.00 14.35 458 LEU B O 1
ATOM 7603 N N . LEU B 1 459 ? -25.392 -45.136 15.221 1.00 13.29 459 LEU B N 1
ATOM 7604 C CA . LEU B 1 459 ? -23.968 -45.546 15.352 1.00 13.48 459 LEU B CA 1
ATOM 7605 C C . LEU B 1 459 ? -23.113 -44.325 15.752 1.00 13.17 459 LEU B C 1
ATOM 7606 O O . LEU B 1 459 ? -22.267 -44.493 16.630 1.00 12.99 459 LEU B O 1
ATOM 7611 N N . ILE B 1 460 ? -23.374 -43.182 15.124 1.00 12.97 460 ILE B N 1
ATOM 7612 C CA . ILE B 1 460 ? -22.629 -41.923 15.435 1.00 13.36 460 ILE B CA 1
ATOM 7613 C C . ILE B 1 460 ? -22.850 -41.549 16.905 1.00 14.26 460 ILE B C 1
ATOM 7614 O O . ILE B 1 460 ? -21.876 -41.284 17.636 1.00 13.12 460 ILE B O 1
ATOM 7619 N N . ASP B 1 461 ? -24.098 -41.556 17.370 1.00 13.17 461 ASP B N 1
ATOM 7620 C CA . ASP B 1 461 ? -24.391 -41.138 18.749 1.00 14.04 461 ASP B CA 1
ATOM 7621 C C . ASP B 1 461 ? -23.763 -42.144 19.721 1.00 12.60 461 ASP B C 1
ATOM 7622 O O . ASP B 1 461 ? -23.159 -41.731 20.683 1.00 13.63 461 ASP B O 1
ATOM 7627 N N . GLU B 1 462 ? -23.869 -43.457 19.477 1.00 13.56 462 GLU B N 1
ATOM 7628 C CA . GLU B 1 462 ? -23.357 -44.465 20.428 1.00 14.67 462 GLU B CA 1
ATOM 7629 C C . GLU B 1 462 ? -21.830 -44.389 20.464 1.00 12.87 462 GLU B C 1
ATOM 7630 O O . GLU B 1 462 ? -21.268 -44.570 21.534 1.00 15.07 462 GLU B O 1
ATOM 7636 N N . ALA B 1 463 ? -21.187 -44.163 19.325 1.00 14.47 463 ALA B N 1
ATOM 7637 C CA . ALA B 1 463 ? -19.723 -44.040 19.266 1.00 13.17 463 ALA B CA 1
ATOM 7638 C C . ALA B 1 463 ? -19.292 -42.793 20.036 1.00 12.78 463 ALA B C 1
ATOM 7639 O O . ALA B 1 463 ? -18.355 -42.902 20.839 1.00 12.74 463 ALA B O 1
ATOM 7641 N N . ALA B 1 464 ? -20.009 -41.699 19.837 1.00 12.46 464 ALA B N 1
ATOM 7642 C CA . ALA B 1 464 ? -19.653 -40.424 20.506 1.00 14.12 464 ALA B CA 1
ATOM 7643 C C . ALA B 1 464 ? -19.766 -40.611 22.022 1.00 14.60 464 ALA B C 1
ATOM 7644 O O . ALA B 1 464 ? -18.935 -40.086 22.775 1.00 14.39 464 ALA B O 1
ATOM 7646 N N . ALA B 1 465 ? -20.771 -41.372 22.466 1.00 13.77 465 ALA B N 1
ATOM 7647 C CA . ALA B 1 465 ? -21.008 -41.613 23.907 1.00 14.68 465 ALA B CA 1
ATOM 7648 C C . ALA B 1 465 ? -19.868 -42.428 24.510 1.00 14.41 465 ALA B C 1
ATOM 7649 O O . ALA B 1 465 ? -19.714 -42.406 25.713 1.00 16.85 465 ALA B O 1
ATOM 7651 N N . GLU B 1 466 ? -19.067 -43.125 23.709 1.00 14.61 466 GLU B N 1
ATOM 7652 C CA . GLU B 1 466 ? -17.870 -43.856 24.196 1.00 14.95 466 GLU B CA 1
ATOM 7653 C C . GLU B 1 466 ? -16.587 -43.053 23.959 1.00 14.60 466 GLU B C 1
ATOM 7654 O O . GLU B 1 466 ? -15.526 -43.570 24.292 1.00 16.77 466 GLU B O 1
ATOM 7660 N N . GLY B 1 467 ? -16.689 -41.844 23.401 1.00 13.94 467 GLY B N 1
ATOM 7661 C CA . GLY B 1 467 ? -15.524 -40.974 23.180 1.00 14.01 467 GLY B CA 1
ATOM 7662 C C . GLY B 1 467 ? -14.919 -41.189 21.804 1.00 13.56 467 GLY B C 1
ATOM 7663 O O . GLY B 1 467 ? -13.751 -40.789 21.600 1.00 13.49 467 GLY B O 1
ATOM 7664 N N . TYR B 1 468 ? -15.653 -41.780 20.861 1.00 12.65 468 TYR B N 1
ATOM 7665 C CA . TYR B 1 468 ? -15.175 -42.088 19.484 1.00 12.46 468 TYR B CA 1
ATOM 7666 C C . TYR B 1 468 ? -15.871 -41.164 18.494 1.00 13.10 468 TYR B C 1
ATOM 7667 O O . TYR B 1 468 ? -17.051 -41.287 18.210 1.00 14.52 468 TYR B O 1
ATOM 7676 N N . GLY B 1 469 ? -15.141 -40.164 18.006 1.00 12.22 469 GLY B N 1
ATOM 7677 C CA . GLY B 1 469 ? -15.657 -39.183 17.062 1.00 11.23 469 GLY B CA 1
ATOM 7678 C C . GLY B 1 469 ? -15.517 -39.619 15.616 1.00 11.43 469 GLY B C 1
ATOM 7679 O O . GLY B 1 469 ? -14.527 -40.259 15.247 1.00 12.38 469 GLY B O 1
ATOM 7680 N N . GLU B 1 470 ? -16.491 -39.263 14.805 1.00 11.39 470 GLU B N 1
ATOM 7681 C CA . GLU B 1 470 ? -16.448 -39.463 13.345 1.00 13.18 470 GLU B CA 1
ATOM 7682 C C . GLU B 1 470 ? -15.440 -38.493 12.715 1.00 12.90 470 GLU B C 1
ATOM 7683 O O . GLU B 1 470 ? -15.382 -37.304 13.071 1.00 13.45 470 GLU B O 1
ATOM 7689 N N . TYR B 1 471 ? -14.690 -39.024 11.754 1.00 14.25 471 TYR B N 1
ATOM 7690 C CA . TYR B 1 471 ? -13.571 -38.343 11.072 1.00 17.28 471 TYR B CA 1
ATOM 7691 C C . TYR B 1 471 ? -14.100 -37.642 9.823 1.00 15.82 471 TYR B C 1
ATOM 7692 O O . TYR B 1 471 ? -13.507 -36.651 9.368 1.00 15.17 471 TYR B O 1
ATOM 7701 N N . ARG B 1 472 ? -15.121 -38.233 9.197 1.00 14.03 472 ARG B N 1
ATOM 7702 C CA . ARG B 1 472 ? -15.574 -37.807 7.852 1.00 13.92 472 ARG B CA 1
ATOM 7703 C C . ARG B 1 472 ? -16.986 -38.341 7.668 1.00 13.76 472 ARG B C 1
ATOM 7704 O O . ARG B 1 472 ? -17.246 -39.469 8.060 1.00 14.01 472 ARG B O 1
ATOM 7712 N N . THR B 1 473 ? -17.882 -37.569 7.078 1.00 13.76 473 THR B N 1
ATOM 7713 C CA . THR B 1 473 ? -19.274 -38.045 6.970 1.00 13.79 473 THR B CA 1
ATOM 7714 C C . THR B 1 473 ? -19.994 -37.509 5.748 1.00 15.59 473 THR B C 1
ATOM 7715 O O . THR B 1 473 ? -19.522 -36.586 5.054 1.00 15.91 473 THR B O 1
ATOM 7719 N N . HIS B 1 474 ? -21.127 -38.155 5.489 1.00 15.04 474 HIS B N 1
ATOM 7720 C CA . HIS B 1 474 ? -22.062 -37.761 4.405 1.00 14.40 474 HIS B CA 1
ATOM 7721 C C . HIS B 1 474 ? -22.722 -36.399 4.670 1.00 13.40 474 HIS B C 1
ATOM 7722 O O . HIS B 1 474 ? -23.011 -36.091 5.837 1.00 13.53 474 HIS B O 1
ATOM 7729 N N . ASN B 1 475 ? -23.093 -35.698 3.597 1.00 14.41 475 ASN B N 1
ATOM 7730 C CA . ASN B 1 475 ? -23.970 -34.504 3.618 1.00 13.85 475 ASN B CA 1
ATOM 7731 C C . ASN B 1 475 ? -25.113 -34.639 4.657 1.00 14.11 475 ASN B C 1
ATOM 7732 O O . ASN B 1 475 ? -25.330 -33.699 5.459 1.00 15.07 475 ASN B O 1
ATOM 7737 N N . ALA B 1 476 ? -25.814 -35.764 4.654 1.00 15.40 476 ALA B N 1
ATOM 7738 C CA . ALA B 1 476 ? -27.014 -35.943 5.507 1.00 15.23 476 ALA B CA 1
ATOM 7739 C C . ALA B 1 476 ? -26.661 -35.977 7.002 1.00 15.37 476 ALA B C 1
ATOM 7740 O O . ALA B 1 476 ? -27.566 -35.775 7.863 1.00 14.38 476 ALA B O 1
ATOM 7742 N N . LEU B 1 477 ? -25.408 -36.239 7.328 1.00 13.18 477 LEU B N 1
ATOM 7743 C CA . LEU B 1 477 ? -24.961 -36.491 8.711 1.00 12.71 477 LEU B CA 1
ATOM 7744 C C . LEU B 1 477 ? -24.064 -35.365 9.220 1.00 12.87 477 LEU B C 1
ATOM 7745 O O . LEU B 1 477 ? -23.693 -35.397 10.394 1.00 12.54 477 LEU B O 1
ATOM 7750 N N . MET B 1 478 ? -23.787 -34.377 8.397 1.00 12.06 478 MET B N 1
ATOM 7751 C CA . MET B 1 478 ? -22.761 -33.386 8.780 1.00 12.58 478 MET B CA 1
ATOM 7752 C C . MET B 1 478 ? -23.215 -32.577 9.999 1.00 12.11 478 MET B C 1
ATOM 7753 O O . MET B 1 478 ? -22.360 -32.294 10.872 1.00 12.38 478 MET B O 1
ATOM 7758 N N . ASP B 1 479 ? -24.480 -32.177 10.084 1.00 12.17 479 ASP B N 1
ATOM 7759 C CA . ASP B 1 479 ? -24.953 -31.386 11.245 1.00 11.86 479 ASP B CA 1
ATOM 7760 C C . ASP B 1 479 ? -24.842 -32.239 12.506 1.00 11.15 479 ASP B C 1
ATOM 7761 O O . ASP B 1 479 ? -24.430 -31.750 13.533 1.00 12.16 479 ASP B O 1
ATOM 7766 N N . GLN B 1 480 ? -25.244 -33.488 12.442 1.00 11.76 480 GLN B N 1
ATOM 7767 C CA . GLN B 1 480 ? -25.206 -34.376 13.631 1.00 11.35 480 GLN B CA 1
ATOM 7768 C C . GLN B 1 480 ? -23.735 -34.526 14.058 1.00 11.57 480 GLN B C 1
ATOM 7769 O O . GLN B 1 480 ? -23.408 -34.416 15.236 1.00 12.69 480 GLN B O 1
ATOM 7775 N N . VAL B 1 481 ? -22.861 -34.841 13.120 1.00 11.86 481 VAL B N 1
ATOM 7776 C CA . VAL B 1 481 ? -21.459 -35.107 13.516 1.00 11.07 481 VAL B CA 1
ATOM 7777 C C . VAL B 1 481 ? -20.850 -33.821 14.066 1.00 10.69 481 VAL B C 1
ATOM 7778 O O . VAL B 1 481 ? -20.212 -33.897 15.126 1.00 10.77 481 VAL B O 1
ATOM 7782 N N . MET B 1 482 ? -21.009 -32.673 13.423 1.00 11.09 482 MET B N 1
ATOM 7783 C CA . MET B 1 482 ? -20.431 -31.461 14.035 1.00 12.09 482 MET B CA 1
ATOM 7784 C C . MET B 1 482 ? -21.052 -31.235 15.417 1.00 12.71 482 MET B C 1
ATOM 7785 O O . MET B 1 482 ? -20.346 -30.784 16.357 1.00 12.32 482 MET B O 1
ATOM 7790 N N . GLY B 1 483 ? -22.330 -31.596 15.582 1.00 12.13 483 GLY B N 1
ATOM 7791 C CA . GLY B 1 483 ? -23.028 -31.456 16.875 1.00 13.06 483 GLY B CA 1
ATOM 7792 C C . GLY B 1 483 ? -22.404 -32.325 17.950 1.00 13.00 483 GLY B C 1
ATOM 7793 O O . GLY B 1 483 ? -22.569 -32.014 19.141 1.00 13.18 483 GLY B O 1
ATOM 7794 N N . THR B 1 484 ? -21.692 -33.410 17.607 1.00 12.05 484 THR B N 1
ATOM 7795 C CA . THR B 1 484 ? -21.008 -34.250 18.618 1.00 12.01 484 THR B CA 1
ATOM 7796 C C . THR B 1 484 ? -19.712 -33.594 19.113 1.00 11.18 484 THR B C 1
ATOM 7797 O O . THR B 1 484 ? -19.216 -33.995 20.163 1.00 11.72 484 THR B O 1
ATOM 7801 N N . TYR B 1 485 ? -19.145 -32.653 18.350 1.00 11.56 485 TYR B N 1
ATOM 7802 C CA . TYR B 1 485 ? -17.859 -32.011 18.713 1.00 11.49 485 TYR B CA 1
ATOM 7803 C C . TYR B 1 485 ? -18.156 -30.720 19.468 1.00 11.13 485 TYR B C 1
ATOM 7804 O O . TYR B 1 485 ? -17.684 -29.652 19.104 1.00 10.97 485 TYR B O 1
ATOM 7813 N N . ASN B 1 486 ? -18.951 -30.842 20.542 1.00 11.41 486 ASN B N 1
ATOM 7814 C CA . ASN B 1 486 ? -19.590 -29.693 21.202 1.00 12.09 486 ASN B CA 1
ATOM 7815 C C . ASN B 1 486 ? -18.978 -29.412 22.561 1.00 11.70 486 ASN B C 1
ATOM 7816 O O . ASN B 1 486 ? -19.654 -28.730 23.372 1.00 11.46 486 ASN B O 1
ATOM 7821 N N . TRP B 1 487 ? -17.726 -29.782 22.800 1.00 10.04 487 TRP B N 1
ATOM 7822 C CA . TRP B 1 487 ? -16.989 -29.324 23.993 1.00 11.07 487 TRP B CA 1
ATOM 7823 C C . TRP B 1 487 ? -17.200 -27.824 24.185 1.00 11.07 487 TRP B C 1
ATOM 7824 O O . TRP B 1 487 ? -17.218 -27.070 23.218 1.00 10.35 487 TRP B O 1
ATOM 7835 N N . GLY B 1 488 ? -17.335 -27.399 25.451 1.00 12.43 488 GLY B N 1
ATOM 7836 C CA . GLY B 1 488 ? -17.430 -25.970 25.771 1.00 12.49 488 GLY B CA 1
ATOM 7837 C C . GLY B 1 488 ? -18.656 -25.330 25.154 1.00 13.29 488 GLY B C 1
ATOM 7838 O O . GLY B 1 488 ? -18.561 -24.192 24.597 1.00 13.93 488 GLY B O 1
ATOM 7839 N N . ASP B 1 489 ? -19.804 -26.016 25.248 1.00 14.53 489 ASP B N 1
ATOM 7840 C CA . ASP B 1 489 ? -21.066 -25.452 24.716 1.00 16.58 489 ASP B CA 1
ATOM 7841 C C . ASP B 1 489 ? -20.899 -25.119 23.224 1.00 12.76 489 ASP B C 1
ATOM 7842 O O . ASP B 1 489 ? -21.296 -24.054 22.769 1.00 12.97 489 ASP B O 1
ATOM 7847 N N . GLY B 1 490 ? -20.359 -26.038 22.447 1.00 14.12 490 GLY B N 1
ATOM 7848 C CA . GLY B 1 490 ? -20.328 -25.877 20.979 1.00 12.29 490 GLY B CA 1
ATOM 7849 C C . GLY B 1 490 ? -19.284 -24.867 20.515 1.00 11.81 490 GLY B C 1
ATOM 7850 O O . GLY B 1 490 ? -19.488 -24.231 19.514 1.00 11.58 490 GLY B O 1
ATOM 7851 N N . ALA B 1 491 ? -18.156 -24.762 21.224 1.00 11.96 491 ALA B N 1
ATOM 7852 C CA . ALA B 1 491 ? -17.165 -23.700 20.985 1.00 10.87 491 ALA B CA 1
ATOM 7853 C C . ALA B 1 491 ? -16.563 -23.880 19.574 1.00 10.63 491 ALA B C 1
ATOM 7854 O O . ALA B 1 491 ? -16.278 -22.885 18.903 1.00 10.90 491 ALA B O 1
ATOM 7856 N N . LEU B 1 492 ? -16.306 -25.097 19.161 1.00 10.38 492 LEU B N 1
ATOM 7857 C CA . LEU B 1 492 ? -15.591 -25.303 17.873 1.00 10.11 492 LEU B CA 1
ATOM 7858 C C . LEU B 1 492 ? -16.445 -24.767 16.721 1.00 11.11 492 LEU B C 1
ATOM 7859 O O . LEU B 1 492 ? -15.945 -24.062 15.848 1.00 10.04 492 LEU B O 1
ATOM 7864 N N . LEU B 1 493 ? -17.718 -25.125 16.696 1.00 11.92 493 LEU B N 1
ATOM 7865 C CA . LEU B 1 493 ? -18.614 -24.633 15.621 1.00 12.02 493 LEU B CA 1
ATOM 7866 C C . LEU B 1 493 ? -18.755 -23.115 15.699 1.00 11.46 493 LEU B C 1
ATOM 7867 O O . LEU B 1 493 ? -18.777 -22.444 14.655 1.00 12.08 493 LEU B O 1
ATOM 7872 N N . LYS B 1 494 ? -18.833 -22.550 16.893 1.00 11.71 494 LYS B N 1
ATOM 7873 C CA . LYS B 1 494 ? -18.937 -21.086 16.995 1.00 12.07 494 LYS B CA 1
ATOM 7874 C C . LYS B 1 494 ? -17.706 -20.440 16.353 1.00 11.84 494 LYS B C 1
ATOM 7875 O O . LYS B 1 494 ? -17.821 -19.413 15.676 1.00 12.41 494 LYS B O 1
ATOM 7881 N N . PHE B 1 495 ? -16.535 -20.991 16.618 1.00 10.65 495 PHE B N 1
ATOM 7882 C CA . PHE B 1 495 ? -15.283 -20.509 15.983 1.00 10.90 495 PHE B CA 1
ATOM 7883 C C . PHE B 1 495 ? -15.407 -20.618 14.467 1.00 11.38 495 PHE B C 1
ATOM 7884 O O . PHE B 1 495 ? -15.154 -19.637 13.761 1.00 12.18 495 PHE B O 1
ATOM 7892 N N . HIS B 1 496 ? -15.831 -21.770 13.969 1.00 11.47 496 HIS B N 1
ATOM 7893 C CA . HIS B 1 496 ? -15.926 -21.967 12.502 1.00 10.61 496 HIS B CA 1
ATOM 7894 C C . HIS B 1 496 ? -16.917 -20.987 11.882 1.00 12.38 496 HIS B C 1
ATOM 7895 O O . HIS B 1 496 ? -16.675 -20.503 10.765 1.00 12.00 496 HIS B O 1
ATOM 7902 N N . GLU B 1 497 ? -18.007 -20.700 12.583 1.00 12.16 497 GLU B N 1
ATOM 7903 C CA . GLU B 1 497 ? -19.046 -19.782 12.080 1.00 13.19 497 GLU B CA 1
ATOM 7904 C C . GLU B 1 497 ? -18.494 -18.372 12.017 1.00 13.33 497 GLU B C 1
ATOM 7905 O O . GLU B 1 497 ? -18.766 -17.645 11.068 1.00 13.49 497 GLU B O 1
ATOM 7911 N N . ALA B 1 498 ? -17.709 -17.984 13.005 1.00 12.81 498 ALA B N 1
ATOM 7912 C CA . ALA B 1 498 ? -17.121 -16.627 13.026 1.00 12.68 498 ALA B CA 1
ATOM 7913 C C . ALA B 1 498 ? -16.205 -16.481 11.803 1.00 12.12 498 ALA B C 1
ATOM 7914 O O . ALA B 1 498 ? -16.207 -15.481 11.116 1.00 13.94 498 ALA B O 1
ATOM 7916 N N . ILE B 1 499 ? -15.384 -17.476 11.554 1.00 12.45 499 ILE B N 1
ATOM 7917 C CA . ILE B 1 499 ? -14.460 -17.395 10.393 1.00 12.83 499 ILE B CA 1
ATOM 7918 C C . ILE B 1 499 ? -15.280 -17.415 9.107 1.00 13.84 499 ILE B C 1
ATOM 7919 O O . ILE B 1 499 ? -14.960 -16.646 8.176 1.00 13.31 499 ILE B O 1
ATOM 7924 N N . LYS B 1 500 ? -16.276 -18.293 9.044 1.00 12.71 500 LYS B N 1
ATOM 7925 C CA . LYS B 1 500 ? -17.118 -18.427 7.825 1.00 13.60 500 LYS B CA 1
ATOM 7926 C C . LYS B 1 500 ? -17.758 -17.072 7.491 1.00 13.54 500 LYS B C 1
ATOM 7927 O O . LYS B 1 500 ? -17.727 -16.633 6.333 1.00 12.41 500 LYS B O 1
ATOM 7933 N N . ASP B 1 501 ? -18.361 -16.416 8.460 1.00 13.97 501 ASP B N 1
ATOM 7934 C CA . ASP B 1 501 ? -19.084 -15.144 8.203 1.00 15.62 501 ASP B CA 1
ATOM 7935 C C . ASP B 1 501 ? -18.075 -14.041 7.835 1.00 16.38 501 ASP B C 1
ATOM 7936 O O . ASP B 1 501 ? -18.455 -13.139 7.070 1.00 19.34 501 ASP B O 1
ATOM 7941 N N . ALA B 1 502 ? -16.876 -14.077 8.408 1.00 15.15 502 ALA B N 1
ATOM 7942 C CA . ALA B 1 502 ? -15.860 -13.047 8.115 1.00 16.65 502 ALA B CA 1
ATOM 7943 C C . ALA B 1 502 ? -15.392 -13.185 6.667 1.00 15.16 502 ALA B C 1
ATOM 7944 O O . ALA B 1 502 ? -15.279 -12.167 5.978 1.00 16.95 502 ALA B O 1
ATOM 7946 N N . LEU B 1 503 ? -15.090 -14.387 6.223 1.00 13.73 503 LEU B N 1
ATOM 7947 C CA . LEU B 1 503 ? -14.534 -14.586 4.871 1.00 14.33 503 LEU B CA 1
ATOM 7948 C C . LEU B 1 503 ? -15.665 -14.571 3.838 1.00 14.25 503 LEU B C 1
ATOM 7949 O O . LEU B 1 503 ? -15.401 -14.282 2.657 1.00 15.13 503 LEU B O 1
ATOM 7954 N N . ASP B 1 504 ? -16.869 -14.971 4.254 1.00 13.71 504 ASP B N 1
ATOM 7955 C CA . ASP B 1 504 ? -17.998 -15.230 3.333 1.00 14.18 504 ASP B CA 1
ATOM 7956 C C . ASP B 1 504 ? -19.212 -14.453 3.807 1.00 13.52 504 ASP B C 1
ATOM 7957 O O . ASP B 1 504 ? -20.207 -15.060 4.210 1.00 14.98 504 ASP B O 1
ATOM 7962 N N . PRO B 1 505 ? -19.138 -13.110 3.828 1.00 14.25 505 PRO B N 1
ATOM 7963 C CA . PRO B 1 505 ? -20.252 -12.315 4.354 1.00 13.98 505 PRO B CA 1
ATOM 7964 C C . PRO B 1 505 ? -21.575 -12.539 3.607 1.00 14.42 505 PRO B C 1
ATOM 7965 O O . PRO B 1 505 ? -22.620 -12.333 4.200 1.00 15.71 505 PRO B O 1
ATOM 7969 N N . ASN B 1 506 ? -21.520 -12.933 2.334 1.00 14.51 506 ASN B N 1
ATOM 7970 C CA . ASN B 1 506 ? -22.744 -13.149 1.516 1.00 14.68 506 ASN B CA 1
ATOM 7971 C C . ASN B 1 506 ? -23.175 -14.611 1.561 1.00 15.86 506 ASN B C 1
ATOM 7972 O O . ASN B 1 506 ? -24.204 -14.950 0.934 1.00 15.75 506 ASN B O 1
ATOM 7977 N N . GLY B 1 507 ? -22.459 -15.471 2.304 1.00 15.73 507 GLY B N 1
ATOM 7978 C CA . GLY B 1 507 ? -22.888 -16.857 2.514 1.00 14.89 507 GLY B CA 1
ATOM 7979 C C . GLY B 1 507 ? -23.004 -17.628 1.232 1.00 14.63 507 GLY B C 1
ATOM 7980 O O . GLY B 1 507 ? -24.022 -18.288 1.045 1.00 15.58 507 GLY B O 1
ATOM 7981 N N . ILE B 1 508 ? -21.927 -17.661 0.442 1.00 14.52 508 ILE B N 1
ATOM 7982 C CA . ILE B 1 508 ? -21.885 -18.280 -0.910 1.00 15.68 508 ILE B CA 1
ATOM 7983 C C . ILE B 1 508 ? -21.339 -19.706 -0.887 1.00 14.67 508 ILE B C 1
ATOM 7984 O O . ILE B 1 508 ? -21.932 -20.547 -1.536 1.00 16.12 508 ILE B O 1
ATOM 7989 N N . ILE B 1 509 ? -20.175 -19.967 -0.266 1.00 13.94 509 ILE B N 1
ATOM 7990 C CA . ILE B 1 509 ? -19.436 -21.225 -0.561 1.00 14.39 509 ILE B CA 1
ATOM 7991 C C . ILE B 1 509 ? -20.001 -22.386 0.260 1.00 13.41 509 ILE B C 1
ATOM 7992 O O . ILE B 1 509 ? -20.090 -22.270 1.511 1.00 13.72 509 ILE B O 1
ATOM 7997 N N . ALA B 1 510 ? -20.332 -23.475 -0.450 1.00 12.93 510 ALA B N 1
ATOM 7998 C CA . ALA B 1 510 ? -20.817 -24.783 0.058 1.00 12.38 510 ALA B CA 1
ATOM 7999 C C . ALA B 1 510 ? -21.419 -24.648 1.456 1.00 13.53 510 ALA B C 1
ATOM 8000 O O . ALA B 1 510 ? -20.951 -25.242 2.430 1.00 13.06 510 ALA B O 1
ATOM 8002 N N . PRO B 1 511 ? -22.544 -23.929 1.586 1.00 13.08 511 PRO B N 1
ATOM 8003 C CA . PRO B 1 511 ? -23.145 -23.716 2.885 1.00 13.67 511 PRO B CA 1
ATOM 8004 C C . PRO B 1 511 ? -23.459 -25.062 3.540 1.00 11.94 511 PRO B C 1
ATOM 8005 O O . PRO B 1 511 ? -23.988 -25.955 2.851 1.00 14.90 511 PRO B O 1
ATOM 8009 N N . GLY B 1 512 ? -23.174 -25.183 4.849 1.00 12.92 512 GLY B N 1
ATOM 8010 C CA . GLY B 1 512 ? -23.472 -26.400 5.601 1.00 11.31 512 GLY B CA 1
ATOM 8011 C C . GLY B 1 512 ? -22.420 -27.483 5.523 1.00 11.67 512 GLY B C 1
ATOM 8012 O O . GLY B 1 512 ? -22.511 -28.412 6.278 1.00 11.29 512 GLY B O 1
ATOM 8013 N N . LYS B 1 513 ? -21.389 -27.350 4.683 1.00 11.87 513 LYS B N 1
ATOM 8014 C CA . LYS B 1 513 ? -20.251 -28.294 4.723 1.00 11.67 513 LYS B CA 1
ATOM 8015 C C . LYS B 1 513 ? -19.727 -28.409 6.158 1.00 10.52 513 LYS B C 1
ATOM 8016 O O . LYS B 1 513 ? -19.471 -27.370 6.786 1.00 10.43 513 LYS B O 1
ATOM 8022 N N . SER B 1 514 ? -19.580 -29.630 6.638 1.00 10.92 514 SER B N 1
ATOM 8023 C CA . SER B 1 514 ? -19.068 -29.929 8.001 1.00 11.35 514 SER B CA 1
ATOM 8024 C C . SER B 1 514 ? -19.965 -29.305 9.080 1.00 12.03 514 SER B C 1
ATOM 8025 O O . SER B 1 514 ? -19.519 -29.093 10.220 1.00 11.60 514 SER B O 1
ATOM 8028 N N . GLY B 1 515 ? -21.229 -29.017 8.760 1.00 11.73 515 GLY B N 1
ATOM 8029 C CA . GLY B 1 515 ? -22.131 -28.412 9.747 1.00 12.59 515 GLY B CA 1
ATOM 8030 C C . GLY B 1 515 ? -21.938 -26.922 9.902 1.00 12.46 515 GLY B C 1
ATOM 8031 O O . GLY B 1 515 ? -22.584 -26.304 10.760 1.00 12.54 515 GLY B O 1
ATOM 8032 N N . VAL B 1 516 ? -21.108 -26.299 9.057 1.00 13.09 516 VAL B N 1
ATOM 8033 C CA . VAL B 1 516 ? -20.795 -24.853 9.194 1.00 13.24 516 VAL B CA 1
ATOM 8034 C C . VAL B 1 516 ? -21.651 -24.082 8.190 1.00 13.94 516 VAL B C 1
ATOM 8035 O O . VAL B 1 516 ? -21.433 -24.141 6.963 1.00 12.22 516 VAL B O 1
ATOM 8039 N N . TRP B 1 517 ? -22.625 -23.361 8.698 1.00 12.48 517 TRP B N 1
ATOM 8040 C CA . TRP B 1 517 ? -23.578 -22.590 7.878 1.00 13.06 517 TRP B CA 1
ATOM 8041 C C . TRP B 1 517 ? -23.217 -21.133 8.019 1.00 12.65 517 TRP B C 1
ATOM 8042 O O . TRP B 1 517 ? -23.026 -20.657 9.139 1.00 13.87 517 TRP B O 1
ATOM 8053 N N . PRO B 1 518 ? -23.185 -20.386 6.896 1.00 12.86 518 PRO B N 1
ATOM 8054 C CA . PRO B 1 518 ? -23.114 -18.942 6.988 1.00 14.24 518 PRO B CA 1
ATOM 8055 C C . PRO B 1 518 ? -24.430 -18.421 7.587 1.00 15.04 518 PRO B C 1
ATOM 8056 O O . PRO B 1 518 ? -25.461 -19.121 7.459 1.00 15.90 518 PRO B O 1
ATOM 8060 N N . ALA B 1 519 ? -24.409 -17.198 8.093 1.00 15.17 519 ALA B N 1
ATOM 8061 C CA . ALA B 1 519 ? -25.529 -16.579 8.835 1.00 15.51 519 ALA B CA 1
ATOM 8062 C C . ALA B 1 519 ? -26.837 -16.682 8.029 1.00 17.68 519 ALA B C 1
ATOM 8063 O O . ALA B 1 519 ? -27.871 -16.953 8.666 1.00 17.68 519 ALA B O 1
ATOM 8065 N N . ARG B 1 520 ? -26.846 -16.459 6.703 1.00 16.84 520 ARG B N 1
ATOM 8066 C CA . ARG B 1 520 ? -28.144 -16.364 5.978 1.00 17.32 520 ARG B CA 1
ATOM 8067 C C . ARG B 1 520 ? -28.843 -17.724 5.924 1.00 18.48 520 ARG B C 1
ATOM 8068 O O . ARG B 1 520 ? -30.067 -17.747 5.652 1.00 18.53 520 ARG B O 1
ATOM 8076 N N . TYR B 1 521 ? -28.142 -18.844 6.118 1.00 18.27 521 TYR B N 1
ATOM 8077 C CA . TYR B 1 521 ? -28.733 -20.198 6.012 1.00 17.50 521 TYR B CA 1
ATOM 8078 C C . TYR B 1 521 ? -28.747 -20.929 7.343 1.00 18.75 521 TYR B C 1
ATOM 8079 O O . TYR B 1 521 ? -29.263 -22.087 7.389 1.00 21.36 521 TYR B O 1
ATOM 8088 N N . ARG B 1 522 ? -28.201 -20.321 8.387 1.00 17.62 522 ARG B N 1
ATOM 8089 C CA . ARG B 1 522 ? -28.000 -21.017 9.676 1.00 17.00 522 ARG B CA 1
ATOM 8090 C C . ARG B 1 522 ? -29.350 -21.112 10.375 1.00 17.53 522 ARG B C 1
ATOM 8091 O O . ARG B 1 522 ? -30.128 -20.118 10.337 1.00 18.98 522 ARG B O 1
ATOM 8099 N N . GLY B 1 523 ? -29.599 -22.249 11.002 1.00 17.57 523 GLY B N 1
ATOM 8100 C CA . GLY B 1 523 ? -30.793 -22.475 11.830 1.00 20.33 523 GLY B CA 1
ATOM 8101 C C . GLY B 1 523 ? -32.058 -22.582 10.998 1.00 20.06 523 GLY B C 1
ATOM 8102 O O . GLY B 1 523 ? -33.156 -22.473 11.580 1.00 23.82 523 GLY B O 1
ATOM 8103 N N . LYS B 1 524 ? -31.969 -22.854 9.709 1.00 23.32 524 LYS B N 1
ATOM 8104 C CA . LYS B 1 524 ? -33.175 -23.014 8.861 1.00 22.22 524 LYS B CA 1
ATOM 8105 C C . LYS B 1 524 ? -33.508 -24.498 8.690 1.00 24.23 524 LYS B C 1
ATOM 8106 O O . LYS B 1 524 ? -34.495 -24.787 8.005 1.00 26.51 524 LYS B O 1
ATOM 8112 N N . GLY B 1 525 ? -32.722 -25.419 9.251 1.00 22.60 525 GLY B N 1
ATOM 8113 C CA . GLY B 1 525 ? -32.942 -26.854 9.015 1.00 23.70 525 GLY B CA 1
ATOM 8114 C C . GLY B 1 525 ? -32.831 -27.166 7.530 1.00 26.40 525 GLY B C 1
ATOM 8115 O O . GLY B 1 525 ? -33.502 -28.131 7.080 1.00 26.05 525 GLY B O 1
ATOM 8116 N N . LEU B 1 526 ? -31.991 -26.362 6.848 1.00 25.52 526 LEU B N 1
ATOM 8117 C CA . LEU B 1 526 ? -31.696 -26.264 5.382 1.00 29.38 526 LEU B CA 1
ATOM 8118 C C . LEU B 1 526 ? -32.440 -25.102 4.698 1.00 31.80 526 LEU B C 1
ATOM 8119 O O . LEU B 1 526 ? -31.830 -24.078 4.321 1.00 36.51 526 LEU B O 1
#

Solvent-accessible surface area: 33738 Å² total; per-residue (Å²): 174,49,64,3,42,75,14,59,78,68,59,2,68,45,0,5,66,20,0,82,114,41,6,31,110,112,34,11,48,55,58,89,82,67,24,46,177,10,83,16,62,19,15,4,8,63,61,62,39,21,49,5,4,0,1,0,0,0,126,35,12,119,15,0,21,59,0,0,102,12,0,25,187,56,16,0,0,0,8,52,23,12,36,14,98,45,32,0,32,1,9,12,10,3,21,3,33,2,0,0,0,0,15,2,7,65,43,1,73,110,38,66,72,32,39,66,71,14,1,13,0,16,0,8,0,7,1,25,1,59,60,1,36,111,74,1,80,72,118,2,68,52,0,7,5,16,0,20,28,41,0,60,11,2,4,0,22,22,1,33,11,5,4,51,2,23,1,36,21,3,42,3,7,66,38,2,7,1,0,4,0,0,14,0,86,0,87,25,0,52,0,4,0,5,1,2,62,68,25,69,0,19,6,6,17,26,7,7,6,1,6,14,5,0,2,1,7,0,2,20,2,5,11,0,7,0,35,0,0,14,5,6,23,55,80,31,112,32,30,15,0,0,1,0,6,0,87,71,54,66,16,0,78,87,0,0,65,22,0,14,74,22,11,7,72,72,49,12,2,28,2,14,0,4,0,0,0,0,8,7,3,0,1,4,28,13,90,42,70,97,25,54,134,36,135,44,69,20,26,100,104,0,23,92,110,0,30,181,112,5,21,9,3,12,0,0,0,1,1,1,0,14,7,63,80,134,60,14,124,116,12,23,23,79,0,88,113,20,0,38,122,2,109,34,20,133,43,59,11,30,129,108,22,132,84,120,5,0,71,4,0,46,5,4,38,88,0,3,24,1,72,11,9,68,26,11,55,72,9,22,85,3,39,115,34,11,0,37,0,8,2,9,2,0,0,11,1,43,0,150,6,0,24,66,3,0,107,41,6,56,65,69,0,62,111,55,66,14,18,8,1,0,13,0,9,0,18,32,10,8,0,27,0,54,2,21,2,8,2,43,12,147,60,56,86,9,30,88,54,0,38,46,0,0,85,45,4,4,76,46,6,16,91,68,1,2,1,4,24,36,3,2,10,21,0,6,63,33,0,3,40,22,1,73,57,39,120,16,8,5,46,110,4,4,27,38,1,0,44,37,10,1,78,62,1,0,0,17,1,0,35,1,3,4,18,1,63,73,11,79,79,142,74,74,174,51,63,3,43,78,13,57,77,119,53,2,64,34,0,5,71,22,0,73,118,26,6,30,107,121,34,11,50,56,76,90,78,24,28,48,160,6,82,13,63,19,15,7,5,62,57,68,41,23,51,6,3,0,0,0,0,0,127,33,12,112,14,0,21,70,0,0,115,22,0,24,184,51,17,0,0,0,8,54,21,13,36,15,97,44,33,0,31,1,10,14,9,3,23,3,35,2,0,0,0,0,12,2,8,64,43,0,70,109,34,67,70,32,38,66,72,14,1,18,0,18,0,8,0,7,0,26,2,62,58,1,41,114,72,2,78,73,118,2,68,52,1,8,4,16,0,19,28,39,0,58,11,2,4,0,22,23,1,33,11,5,4,52,2,23,0,38,22,3,42,2,7,68,38,2,7,0,0,4,0,0,13,0,82,0,83,23,0,53,0,5,0,4,1,3,68,65,26,69,0,21,7,7,19,24,8,6,8,1,6,13,5,0,2,1,7,1,3,20,3,5,13,0,7,0,35,0,0,14,5,5,24,54,81,31,110,32,31,16,0,0,1,0,13,0,78,70,54,68,16,0,76,85,0,0,68,30,0,14,72,24,13,7,72,77,47,12,2,29,2,14,0,3,0,1,0,0,8,6,3,0,1,2,28,12,91,38,71,87,31,57,136,34,96,41,71,22,34,103,122,5,26,68,154,0,13,129,104,4,40,12,2,10,0,0,0,1,0,1,0,14,7,62,75,131,60,15,118,120,12,23,32,82,0,88,111,24,0,39,137,2,106,20,10,152,41,56,13,27,129,108,22,134,82,120,6,0,63,6,0,48,5,4,37,75,0,3,25,1,72,8,5,68,24,11,56,76,7,22,83,3,40,119,34,10,0,29,0,5,1,8,2,0,0,10,1,44,0,142,6,0,26,63,3,0,108,43,7,55,62,71,0,63,108,56,66,16,17,7,2,0,14,0,9,0,16,32,9,10,0,22,0,45,0,26,0,10,2,43,11,144,61,53,85,11,33,82,58,0,34,48,0,0,88,46,3,5,76,45,6,20,85,69,3,2,0,5,28,35,3,2,9,21,0,6,62,32,0,4,43,20,1,71,56,39,128,16,8,6,45,122,3,3,30,36,1,0,45,31,10,1,78,63,1,0,1,15,1,0,35,2,4,2,18,1,65,74,10,78,79,139,73,69